Protein AF-0000000080749604 (afdb_homodimer)

Radius of gyration: 28.62 Å; Cα contacts (8 Å, |Δi|>4): 2008; chains: 2; bounding box: 70×82×110 Å

Structure (mmCIF, N/CA/C/O backbone):
data_AF-0000000080749604-model_v1
#
loop_
_entity.id
_entity.type
_entity.pdbx_description
1 polymer 'Candida glabrata strain CBS138 chromosome F complete sequence'
#
loop_
_atom_site.group_PDB
_atom_site.id
_atom_site.type_symbol
_atom_site.label_atom_id
_atom_site.label_alt_id
_atom_site.label_comp_id
_atom_site.label_asym_id
_atom_site.label_entity_id
_atom_site.label_seq_id
_atom_site.pdbx_PDB_ins_code
_atom_site.Cartn_x
_atom_site.Cartn_y
_atom_site.Cartn_z
_atom_site.occupancy
_atom_site.B_iso_or_equiv
_atom_site.auth_seq_id
_atom_site.auth_comp_id
_atom_site.auth_asym_id
_atom_site.auth_atom_id
_atom_site.pdbx_PDB_model_num
ATOM 1 N N . MET A 1 1 ? -5.871 -7.258 77.5 1 25.27 1 MET A N 1
ATOM 2 C CA . MET A 1 1 ? -5.652 -6.141 76.562 1 25.27 1 MET A CA 1
ATOM 3 C C . MET A 1 1 ? -5.012 -6.613 75.312 1 25.27 1 MET A C 1
ATOM 5 O O . MET A 1 1 ? -4.387 -5.828 74.562 1 25.27 1 MET A O 1
ATOM 9 N N . LEU A 1 2 ? -5.027 -7.945 75 1 25.22 2 LEU A N 1
ATOM 10 C CA . LEU A 1 2 ? -4.438 -8.797 74 1 25.22 2 LEU A CA 1
ATOM 11 C C . LEU A 1 2 ? -4.922 -8.391 72.562 1 25.22 2 LEU A C 1
ATOM 13 O O . LEU A 1 2 ? -6.125 -8.367 72.312 1 25.22 2 LEU A O 1
ATOM 17 N N . ARG A 1 3 ? -3.949 -7.668 71.812 1 22.95 3 ARG A N 1
ATOM 18 C CA . ARG A 1 3 ? -3.955 -6.93 70.562 1 22.95 3 ARG A CA 1
ATOM 19 C C . ARG A 1 3 ? -4.344 -7.832 69.375 1 22.95 3 ARG A C 1
ATOM 21 O O . ARG A 1 3 ? -3.764 -8.906 69.188 1 22.95 3 ARG A O 1
ATOM 28 N N . ALA A 1 4 ? -5.578 -7.719 68.75 1 25.47 4 ALA A N 1
ATOM 29 C CA . ALA A 1 4 ? -6.383 -8.242 67.688 1 25.47 4 ALA A CA 1
ATOM 30 C C . ALA A 1 4 ? -5.652 -8.086 66.312 1 25.47 4 ALA A C 1
ATOM 32 O O . ALA A 1 4 ? -5.766 -7.055 65.688 1 25.47 4 ALA A O 1
ATOM 33 N N . VAL A 1 5 ? -4.273 -8.211 66.312 1 25.61 5 VAL A N 1
ATOM 34 C CA . VAL A 1 5 ? -3.656 -7.805 65.062 1 25.61 5 VAL A CA 1
ATOM 35 C C . VAL A 1 5 ? -4.199 -8.664 63.906 1 25.61 5 VAL A C 1
ATOM 37 O O . VAL A 1 5 ? -3.992 -9.875 63.875 1 25.61 5 VAL A O 1
ATOM 40 N N . ALA A 1 6 ? -5.434 -8.391 63.344 1 28.7 6 ALA A N 1
ATOM 41 C CA . ALA A 1 6 ? -6.07 -8.945 62.156 1 28.7 6 ALA A CA 1
ATOM 42 C C . ALA A 1 6 ? -5.121 -8.914 60.969 1 28.7 6 ALA A C 1
ATOM 44 O O . ALA A 1 6 ? -4.559 -7.863 60.656 1 28.7 6 ALA A O 1
ATOM 45 N N . SER A 1 7 ? -4.391 -10.047 60.625 1 25.56 7 SER A N 1
ATOM 46 C CA . SER A 1 7 ? -3.48 -10.312 59.531 1 25.56 7 SER A CA 1
ATOM 47 C C . SER A 1 7 ? -4.129 -9.977 58.188 1 25.56 7 SER A C 1
ATOM 49 O O . SER A 1 7 ? -5.195 -10.508 57.844 1 25.56 7 SER A O 1
ATOM 51 N N . LYS A 1 8 ? -4.062 -8.703 57.781 1 29.75 8 LYS A N 1
ATOM 52 C CA . LYS A 1 8 ? -4.473 -8.172 56.5 1 29.75 8 LYS A CA 1
ATOM 53 C C . LYS A 1 8 ? -3.863 -8.984 55.344 1 29.75 8 LYS A C 1
ATOM 55 O O . LYS A 1 8 ? -2.664 -8.883 55.094 1 29.75 8 LYS A O 1
ATOM 60 N N . GLN A 1 9 ? -4.328 -10.211 55.062 1 25.75 9 GLN A N 1
ATOM 61 C CA . GLN A 1 9 ? -3.855 -10.961 53.906 1 25.75 9 GLN A CA 1
ATOM 62 C C . GLN A 1 9 ? -4.016 -10.156 52.625 1 25.75 9 GLN A C 1
ATOM 64 O O . GLN A 1 9 ? -5.121 -9.727 52.281 1 25.75 9 GLN A O 1
ATOM 69 N N . LEU A 1 10 ? -2.955 -9.477 52.188 1 25.48 10 LEU A N 1
ATOM 70 C CA . LEU A 1 10 ? -2.803 -8.695 50.969 1 25.48 10 LEU A CA 1
ATOM 71 C C . LEU A 1 10 ? -3.186 -9.523 49.75 1 25.48 10 LEU A C 1
ATOM 73 O O . LEU A 1 10 ? -2.592 -10.57 49.5 1 25.48 10 LEU A O 1
ATOM 77 N N . ARG A 1 11 ? -4.48 -9.523 49.344 1 25.94 11 ARG A N 1
ATOM 78 C CA . ARG A 1 11 ? -4.984 -10.094 48.094 1 25.94 11 ARG A CA 1
ATOM 79 C C . ARG A 1 11 ? -4.137 -9.648 46.938 1 25.94 11 ARG A C 1
ATOM 81 O O . ARG A 1 11 ? -4 -8.453 46.656 1 25.94 11 ARG A O 1
ATOM 88 N N . ARG A 1 12 ? -3.092 -10.383 46.562 1 26.11 12 ARG A N 1
ATOM 89 C CA . ARG A 1 12 ? -2.266 -10.203 45.375 1 26.11 12 ARG A CA 1
ATOM 90 C C . ARG A 1 12 ? -3.125 -10.141 44.094 1 26.11 12 ARG A C 1
ATOM 92 O O . ARG A 1 12 ? -3.801 -11.109 43.75 1 26.11 12 ARG A O 1
ATOM 99 N N . GLY A 1 13 ? -3.742 -8.977 43.875 1 26.19 13 GLY A N 1
ATOM 100 C CA . GLY A 1 13 ? -4.516 -8.789 42.656 1 26.19 13 GLY A CA 1
ATOM 101 C C . GLY A 1 13 ? -3.783 -9.242 41.406 1 26.19 13 GLY A C 1
ATOM 102 O O . GLY A 1 13 ? -2.574 -9.039 41.281 1 26.19 13 GLY A O 1
ATOM 103 N N . LEU A 1 14 ? -4.191 -10.32 40.75 1 26.92 14 LEU A N 1
ATOM 104 C CA . LEU A 1 14 ? -3.744 -10.914 39.469 1 26.92 14 LEU A CA 1
ATOM 105 C C . LEU A 1 14 ? -3.625 -9.859 38.375 1 26.92 14 LEU A C 1
ATOM 107 O O . LEU A 1 14 ? -4.625 -9.266 37.969 1 26.92 14 LEU A O 1
ATOM 111 N N . ALA A 1 15 ? -2.529 -9.117 38.406 1 27.5 15 ALA A N 1
ATOM 112 C CA . ALA A 1 15 ? -2.191 -8.188 37.312 1 27.5 15 ALA A CA 1
ATOM 113 C C . ALA A 1 15 ? -2.328 -8.852 35.969 1 27.5 15 ALA A C 1
ATOM 115 O O . ALA A 1 15 ? -1.596 -9.789 35.656 1 27.5 15 ALA A O 1
ATOM 116 N N . THR A 1 16 ? -3.477 -8.984 35.438 1 30.56 16 THR A N 1
ATOM 117 C CA . THR A 1 16 ? -3.643 -9.414 34.062 1 30.56 16 THR A CA 1
ATOM 118 C C . THR A 1 16 ? -2.68 -8.664 33.125 1 30.56 16 THR A C 1
ATOM 120 O O . THR A 1 16 ? -2.736 -7.441 33.031 1 30.56 16 THR A O 1
ATOM 123 N N . GLN A 1 17 ? -1.468 -9.094 32.969 1 31.34 17 GLN A N 1
ATOM 124 C CA . GLN A 1 17 ? -0.438 -8.594 32.062 1 31.34 17 GLN A CA 1
ATOM 125 C C . GLN A 1 17 ? -1.016 -8.297 30.688 1 31.34 17 GLN A C 1
ATOM 127 O O . GLN A 1 17 ? -1.441 -9.203 29.984 1 31.34 17 GLN A O 1
ATOM 132 N N . VAL A 1 18 ? -1.747 -7.25 30.516 1 34.44 18 VAL A N 1
ATOM 133 C CA . VAL A 1 18 ? -2.111 -6.773 29.188 1 34.44 18 VAL A CA 1
ATOM 134 C C . VAL A 1 18 ? -0.89 -6.809 28.281 1 34.44 18 VAL A C 1
ATOM 136 O O . VAL A 1 18 ? 0.138 -6.199 28.578 1 34.44 18 VAL A O 1
ATOM 139 N N . SER A 1 19 ? -0.521 -7.863 27.578 1 41.28 19 SER A N 1
ATOM 140 C CA . SER A 1 19 ? 0.483 -8.172 26.562 1 41.28 19 SER A CA 1
ATOM 141 C C . SER A 1 19 ? 0.68 -7 25.609 1 41.28 19 SER A C 1
ATOM 143 O O . SER A 1 19 ? 0.176 -7.02 24.484 1 41.28 19 SER A O 1
ATOM 145 N N . GLY A 1 20 ? 0.396 -5.723 25.875 1 43.88 20 GLY A N 1
ATOM 146 C CA . GLY A 1 20 ? 0.436 -4.531 25.047 1 43.88 20 GLY A CA 1
ATOM 147 C C . GLY A 1 20 ? 1.79 -4.297 24.406 1 43.88 20 GLY A C 1
ATOM 148 O O . GLY A 1 20 ? 2.789 -4.887 24.812 1 43.88 20 GLY A O 1
ATOM 149 N N . SER A 1 21 ? 1.901 -3.932 23.094 1 53.62 21 SER A N 1
ATOM 150 C CA . SER A 1 21 ? 3.064 -3.289 22.5 1 53.62 21 SER A CA 1
ATOM 151 C C . SER A 1 21 ? 3.822 -2.449 23.516 1 53.62 21 SER A C 1
ATOM 153 O O . SER A 1 21 ? 3.217 -1.708 24.297 1 53.62 21 SER A O 1
ATOM 155 N N . LEU A 1 22 ? 5.004 -2.934 23.938 1 60.09 22 LEU A N 1
ATOM 156 C CA . LEU A 1 22 ? 5.824 -2.191 24.891 1 60.09 22 LEU A CA 1
ATOM 157 C C . LEU A 1 22 ? 5.871 -0.711 24.531 1 60.09 22 LEU A C 1
ATOM 159 O O . LEU A 1 22 ? 5.82 -0.356 23.359 1 60.09 22 LEU A O 1
ATOM 163 N N . ALA A 1 23 ? 5.609 0.1 25.375 1 75.06 23 ALA A N 1
ATOM 164 C CA . ALA A 1 23 ? 5.711 1.555 25.297 1 75.06 23 ALA A CA 1
ATOM 165 C C . ALA A 1 23 ? 7.051 1.976 24.688 1 75.06 23 ALA A C 1
ATOM 167 O O . ALA A 1 23 ? 8.07 1.326 24.922 1 75.06 23 ALA A O 1
ATOM 168 N N . PRO A 1 24 ? 6.969 2.928 23.766 1 89.5 24 PRO A N 1
ATOM 169 C CA . PRO A 1 24 ? 8.227 3.453 23.234 1 89.5 24 PRO A CA 1
ATOM 170 C C . PRO A 1 24 ? 9.188 3.898 24.328 1 89.5 24 PRO A C 1
ATOM 172 O O . PRO A 1 24 ? 8.758 4.355 25.391 1 89.5 24 PRO A O 1
ATOM 175 N N . GLU A 1 25 ? 10.438 3.646 24.172 1 93.94 25 GLU A N 1
ATOM 176 C CA . GLU A 1 25 ? 11.508 4.098 25.047 1 93.94 25 GLU A CA 1
ATOM 177 C C . GLU A 1 25 ? 12.312 5.23 24.422 1 93.94 25 GLU A C 1
ATOM 179 O O . GLU A 1 25 ? 12.742 5.125 23.266 1 93.94 25 GLU A O 1
ATOM 184 N N . ILE A 1 26 ? 12.438 6.285 25.172 1 95.69 26 ILE A N 1
ATOM 185 C CA . ILE A 1 26 ? 13.18 7.434 24.672 1 95.69 26 ILE A CA 1
ATOM 186 C C . ILE A 1 26 ? 14.305 7.789 25.641 1 95.69 26 ILE A C 1
ATOM 188 O O . ILE A 1 26 ? 14.078 7.879 26.859 1 95.69 26 ILE A O 1
ATOM 192 N N . SER A 1 27 ? 15.492 7.922 25.109 1 95 27 SER A N 1
ATOM 193 C CA . SER A 1 27 ? 16.656 8.305 25.922 1 95 27 SER A CA 1
ATOM 194 C C . SER A 1 27 ? 17.453 9.406 25.234 1 95 27 SER A C 1
ATOM 196 O O . SER A 1 27 ? 17.594 9.422 24.016 1 95 27 SER A O 1
ATOM 198 N N . GLN A 1 28 ? 17.859 10.289 26.016 1 92.5 28 GLN A N 1
ATOM 199 C CA . GLN A 1 28 ? 18.875 11.234 25.547 1 92.5 28 GLN A CA 1
ATOM 200 C C . GLN A 1 28 ? 20.266 10.82 26.016 1 92.5 28 GLN A C 1
ATOM 202 O O . GLN A 1 28 ? 20.516 10.695 27.219 1 92.5 28 GLN A O 1
ATOM 207 N N . LEU A 1 29 ? 21.141 10.617 25.141 1 90.31 29 LEU A N 1
ATOM 208 C CA . LEU A 1 29 ? 22.469 10.109 25.453 1 90.31 29 LEU A CA 1
ATOM 209 C C . LEU A 1 29 ? 23.391 11.242 25.875 1 90.31 29 LEU A C 1
ATOM 211 O O . LEU A 1 29 ? 23.016 12.422 25.812 1 90.31 29 LEU A O 1
ATOM 215 N N . SER A 1 30 ? 24.578 10.844 26.297 1 83.81 30 SER A N 1
ATOM 216 C CA . SER A 1 30 ? 25.531 11.812 26.828 1 83.81 30 SER A CA 1
ATOM 217 C C . SER A 1 30 ? 26 12.766 25.734 1 83.81 30 SER A C 1
ATOM 219 O O . SER A 1 30 ? 26.328 13.922 26.016 1 83.81 30 SER A O 1
ATOM 221 N N . ASN A 1 31 ? 25.984 12.367 24.547 1 77.44 31 ASN A N 1
ATOM 222 C CA . ASN A 1 31 ? 26.422 13.195 23.422 1 77.44 31 ASN A CA 1
ATOM 223 C C . ASN A 1 31 ? 25.281 14.07 22.906 1 77.44 31 ASN A C 1
ATOM 225 O O . ASN A 1 31 ? 25.438 14.766 21.891 1 77.44 31 ASN A O 1
ATOM 229 N N . GLY A 1 32 ? 24.125 13.953 23.578 1 82.06 32 GLY A N 1
ATOM 230 C CA . GLY A 1 32 ? 23 14.812 23.234 1 82.06 32 GLY A CA 1
ATOM 231 C C . GLY A 1 32 ? 22.062 14.18 22.234 1 82.06 32 GLY A C 1
ATOM 232 O O . GLY A 1 32 ? 20.969 14.703 21.984 1 82.06 32 GLY A O 1
ATOM 233 N N . VAL A 1 33 ? 22.438 13.094 21.719 1 88.81 33 VAL A N 1
ATOM 234 C CA . VAL A 1 33 ? 21.609 12.438 20.719 1 88.81 33 VAL A CA 1
ATOM 235 C C . VAL A 1 33 ? 20.422 11.766 21.391 1 88.81 33 VAL A C 1
ATOM 237 O O . VAL A 1 33 ? 20.562 11.141 22.438 1 88.81 33 VAL A O 1
ATOM 240 N N . VAL A 1 34 ? 19.281 11.984 20.797 1 94.12 34 VAL A N 1
ATOM 241 C CA . VAL A 1 34 ? 18.062 11.344 21.297 1 94.12 34 VAL A CA 1
ATOM 242 C C . VAL A 1 34 ? 17.844 10.008 20.578 1 94.12 34 VAL A C 1
ATOM 244 O O . VAL A 1 34 ? 17.953 9.93 19.359 1 94.12 34 VAL A O 1
ATOM 247 N N . VAL A 1 35 ? 17.594 8.961 21.375 1 96.31 35 VAL A N 1
ATOM 248 C CA . VAL A 1 35 ? 17.312 7.633 20.844 1 96.31 35 VAL A CA 1
ATOM 249 C C . VAL A 1 35 ? 15.898 7.211 21.25 1 96.31 35 VAL A C 1
ATOM 251 O O . VAL A 1 35 ? 15.531 7.309 22.422 1 96.31 35 VAL A O 1
ATOM 254 N N . ALA A 1 36 ? 15.102 6.855 20.281 1 97.19 36 ALA A N 1
ATOM 255 C CA . ALA A 1 36 ? 13.75 6.367 20.531 1 97.19 36 ALA A CA 1
ATOM 256 C C . ALA A 1 36 ? 13.547 4.969 19.938 1 97.19 36 ALA A C 1
ATOM 258 O O . ALA A 1 36 ? 13.898 4.719 18.781 1 97.19 36 ALA A O 1
ATOM 259 N N . THR A 1 37 ? 12.977 4.047 20.75 1 96.19 37 THR A N 1
ATOM 260 C CA . THR A 1 37 ? 12.781 2.674 20.297 1 96.19 37 THR A CA 1
ATOM 261 C C . THR A 1 37 ? 11.375 2.188 20.641 1 96.19 37 THR A C 1
ATOM 263 O O . THR A 1 37 ? 10.836 2.512 21.688 1 96.19 37 THR A O 1
ATOM 266 N N . GLU A 1 38 ? 10.789 1.572 19.719 1 93.62 38 GLU A N 1
ATOM 267 C CA . GLU A 1 38 ? 9.562 0.801 19.953 1 93.62 38 GLU A CA 1
ATOM 268 C C . GLU A 1 38 ? 9.805 -0.687 19.703 1 93.62 38 GLU A C 1
ATOM 270 O O . GLU A 1 38 ? 9.531 -1.192 18.609 1 93.62 38 GLU A O 1
ATOM 275 N N . PRO A 1 39 ? 10.18 -1.33 20.781 1 91.25 39 PRO A N 1
ATOM 276 C CA . PRO A 1 39 ? 10.555 -2.738 20.641 1 91.25 39 PRO A CA 1
ATOM 277 C C . PRO A 1 39 ? 9.344 -3.656 20.469 1 91.25 39 PRO A C 1
ATOM 279 O O . PRO A 1 39 ? 8.281 -3.391 21.031 1 91.25 39 PRO A O 1
ATOM 282 N N . ASN A 1 40 ? 9.477 -4.652 19.641 1 88.94 40 ASN A N 1
ATOM 283 C CA . ASN A 1 40 ? 8.547 -5.762 19.438 1 88.94 40 ASN A CA 1
ATOM 284 C C . ASN A 1 40 ? 9.289 -7.078 19.219 1 88.94 40 ASN A C 1
ATOM 286 O O . ASN A 1 40 ? 9.688 -7.383 18.094 1 88.94 40 ASN A O 1
ATOM 290 N N . THR A 1 41 ? 9.352 -7.852 20.219 1 85.44 41 THR A N 1
ATOM 291 C CA . THR A 1 41 ? 10.18 -9.055 20.188 1 85.44 41 THR A CA 1
ATOM 292 C C . THR A 1 41 ? 9.57 -10.102 19.266 1 85.44 41 THR A C 1
ATOM 294 O O . THR A 1 41 ? 10.25 -11.039 18.844 1 85.44 41 THR A O 1
ATOM 297 N N . SER A 1 42 ? 8.336 -9.93 18.938 1 82.81 42 SER A N 1
ATOM 298 C CA . SER A 1 42 ? 7.66 -10.898 18.078 1 82.81 42 SER A CA 1
ATOM 299 C C . SER A 1 42 ? 7.801 -10.531 16.609 1 82.81 42 SER A C 1
ATOM 301 O O . SER A 1 42 ? 7.391 -11.297 15.727 1 82.81 42 SER A O 1
ATOM 303 N N . SER A 1 43 ? 8.398 -9.422 16.359 1 89.38 43 SER A N 1
ATOM 304 C CA . SER A 1 43 ? 8.531 -8.977 14.969 1 89.38 43 SER A CA 1
ATOM 305 C C . SER A 1 43 ? 9.594 -9.781 14.234 1 89.38 43 SER A C 1
ATOM 307 O O . SER A 1 43 ? 10.656 -10.078 14.797 1 89.38 43 SER A O 1
ATOM 309 N N . SER A 1 44 ? 9.297 -10.047 12.984 1 89.56 44 SER A N 1
ATOM 310 C CA . SER A 1 44 ? 10.234 -10.805 12.156 1 89.56 44 SER A CA 1
ATOM 311 C C . SER A 1 44 ? 11.297 -9.898 11.547 1 89.56 44 SER A C 1
ATOM 313 O O . SER A 1 44 ? 12.242 -10.375 10.914 1 89.56 44 SER A O 1
ATOM 315 N N . THR A 1 45 ? 11.141 -8.617 11.711 1 93.56 45 THR A N 1
ATOM 316 C CA . THR A 1 45 ? 12.109 -7.68 11.172 1 93.56 45 THR A CA 1
ATOM 317 C C . THR A 1 45 ? 12.469 -6.617 12.211 1 93.56 45 THR A C 1
ATOM 319 O O . THR A 1 45 ? 11.859 -6.559 13.281 1 93.56 45 THR A O 1
ATOM 322 N N . ALA A 1 46 ? 13.477 -5.922 11.883 1 95.31 46 ALA A N 1
ATOM 323 C CA . ALA A 1 46 ? 13.875 -4.738 12.641 1 95.31 46 ALA A CA 1
ATOM 324 C C . ALA A 1 46 ? 14.234 -3.586 11.711 1 95.31 46 ALA A C 1
ATOM 326 O O . ALA A 1 46 ? 14.672 -3.807 10.578 1 95.31 46 ALA A O 1
ATOM 327 N N . SER A 1 47 ? 13.969 -2.398 12.203 1 96.12 47 SER A N 1
ATOM 328 C CA . SER A 1 47 ? 14.336 -1.205 11.453 1 96.12 47 SER A CA 1
ATOM 329 C C . SER A 1 47 ? 15.07 -0.202 12.328 1 96.12 47 SER A C 1
ATOM 331 O O . SER A 1 47 ? 14.695 0.02 13.484 1 96.12 47 SER A O 1
ATOM 333 N N . VAL A 1 48 ? 16.141 0.296 11.836 1 96.81 48 VAL A N 1
ATOM 334 C CA . VAL A 1 48 ? 16.891 1.354 12.508 1 96.81 48 VAL A CA 1
ATOM 335 C C . VAL A 1 48 ? 17.125 2.52 11.547 1 96.81 48 VAL A C 1
ATOM 337 O O . VAL A 1 48 ? 17.266 2.314 10.336 1 96.81 48 VAL A O 1
ATOM 340 N N . GLY A 1 49 ? 17.094 3.719 12.117 1 96.88 49 GLY A N 1
ATOM 341 C CA . GLY A 1 49 ? 17.297 4.852 11.227 1 96.88 49 GLY A CA 1
ATOM 342 C C . GLY A 1 49 ? 17.422 6.172 11.969 1 96.88 49 GLY A C 1
ATOM 343 O O . GLY A 1 49 ? 17.594 6.195 13.188 1 96.88 49 GLY A O 1
ATOM 344 N N . VAL A 1 50 ? 17.469 7.195 11.203 1 96.56 50 VAL A N 1
ATOM 345 C CA . VAL A 1 50 ? 17.516 8.562 11.711 1 96.56 50 VAL A CA 1
ATOM 346 C C . VAL A 1 50 ? 16.391 9.383 11.078 1 96.56 50 VAL A C 1
ATOM 348 O O . VAL A 1 50 ? 16.109 9.242 9.883 1 96.56 50 VAL A O 1
ATOM 351 N N . VAL A 1 51 ? 15.727 10.117 11.93 1 97.12 51 VAL A N 1
ATOM 352 C CA . VAL A 1 51 ? 14.695 11.039 11.477 1 97.12 51 VAL A CA 1
ATOM 353 C C . VAL A 1 51 ? 15.117 12.477 11.766 1 97.12 51 VAL A C 1
ATOM 355 O O . VAL A 1 51 ? 15.492 12.805 12.891 1 97.12 51 VAL A O 1
ATOM 358 N N . PHE A 1 52 ? 15.125 13.281 10.742 1 95.88 52 PHE A N 1
ATOM 359 C CA . PHE A 1 52 ? 15.445 14.695 10.891 1 95.88 52 PHE A CA 1
ATOM 360 C C . PHE A 1 52 ? 14.18 15.539 10.875 1 95.88 52 PHE A C 1
ATOM 362 O O . PHE A 1 52 ? 13.266 15.281 10.102 1 95.88 52 PHE A O 1
ATOM 369 N N . GLY A 1 53 ? 14.141 16.547 11.727 1 94 53 GLY A N 1
ATOM 370 C CA . GLY A 1 53 ? 13.016 17.469 11.766 1 94 53 GLY A CA 1
ATOM 371 C C . GLY A 1 53 ? 13.031 18.484 10.633 1 94 53 GLY A C 1
ATOM 372 O O . GLY A 1 53 ? 12.898 19.688 10.867 1 94 53 GLY A O 1
ATOM 373 N N . SER A 1 54 ? 13.281 17.984 9.469 1 94.31 54 SER A N 1
ATOM 374 C CA . SER A 1 54 ? 13.305 18.828 8.281 1 94.31 54 SER A CA 1
ATOM 375 C C . SER A 1 54 ? 12.672 18.125 7.09 1 94.31 54 SER A C 1
ATOM 377 O O . SER A 1 54 ? 12.875 16.922 6.891 1 94.31 54 SER A O 1
ATOM 379 N N . GLY A 1 55 ? 11.805 18.703 6.379 1 95.06 55 GLY A N 1
ATOM 380 C CA . GLY A 1 55 ? 11.188 18.312 5.121 1 95.06 55 GLY A CA 1
ATOM 381 C C . GLY A 1 55 ? 10.992 19.484 4.168 1 95.06 55 GLY A C 1
ATOM 382 O O . GLY A 1 55 ? 11.812 20.391 4.117 1 95.06 55 GLY A O 1
ATOM 383 N N . SER A 1 56 ? 9.984 19.453 3.41 1 95.5 56 SER A N 1
ATOM 384 C CA . SER A 1 56 ? 9.781 20.516 2.438 1 95.5 56 SER A CA 1
ATOM 385 C C . SER A 1 56 ? 9.469 21.844 3.127 1 95.5 56 SER A C 1
ATOM 387 O O . SER A 1 56 ? 9.711 22.906 2.564 1 95.5 56 SER A O 1
ATOM 389 N N . SER A 1 57 ? 8.992 21.766 4.383 1 94 57 SER A N 1
ATOM 390 C CA . SER A 1 57 ? 8.68 22.984 5.125 1 94 57 SER A CA 1
ATOM 391 C C . SER A 1 57 ? 9.945 23.656 5.652 1 94 57 SER A C 1
ATOM 393 O O . SER A 1 57 ? 9.883 24.75 6.211 1 94 57 SER A O 1
ATOM 395 N N . SER A 1 58 ? 11.086 23.031 5.52 1 94.25 58 SER A N 1
ATOM 396 C CA . SER A 1 58 ? 12.359 23.625 5.891 1 94.25 58 SER A CA 1
ATOM 397 C C . SER A 1 58 ? 13.109 24.125 4.664 1 94.25 58 SER A C 1
ATOM 399 O O . SER A 1 58 ? 14.258 24.562 4.77 1 94.25 58 SER A O 1
ATOM 401 N N . GLU A 1 59 ? 12.445 24.047 3.576 1 95.69 59 GLU A N 1
ATOM 402 C CA . GLU A 1 59 ? 13.031 24.5 2.314 1 95.69 59 GLU A CA 1
ATOM 403 C C . GLU A 1 59 ? 12.57 25.906 1.965 1 95.69 59 GLU A C 1
ATOM 405 O O . GLU A 1 59 ? 11.93 26.578 2.779 1 95.69 59 GLU A O 1
ATOM 410 N N . ASN A 1 60 ? 13.039 26.453 0.866 1 94.25 60 ASN A N 1
ATOM 411 C CA . ASN A 1 60 ? 12.594 27.719 0.282 1 94.25 60 ASN A CA 1
ATOM 412 C C . ASN A 1 60 ? 12.328 27.578 -1.214 1 94.25 60 ASN A C 1
ATOM 414 O O . ASN A 1 60 ? 12.57 26.516 -1.797 1 94.25 60 ASN A O 1
ATOM 418 N N . PRO A 1 61 ? 11.734 28.578 -1.783 1 93.88 61 PRO A N 1
ATOM 419 C CA . PRO A 1 61 ? 11.367 28.453 -3.195 1 93.88 61 PRO A CA 1
ATOM 420 C C . PRO A 1 61 ? 12.555 28.094 -4.086 1 93.88 61 PRO A C 1
ATOM 422 O O . PRO A 1 61 ? 12.391 27.391 -5.086 1 93.88 61 PRO A O 1
ATOM 425 N N . TYR A 1 62 ? 13.742 28.453 -3.701 1 95.69 62 TYR A N 1
ATOM 426 C CA . TYR A 1 62 ? 14.93 28.172 -4.5 1 95.69 62 TYR A CA 1
ATOM 427 C C . TYR A 1 62 ? 15.336 26.719 -4.398 1 95.69 62 TYR A C 1
ATOM 429 O O . TYR A 1 62 ? 15.594 26.062 -5.41 1 95.69 62 TYR A O 1
ATOM 437 N N . ASN A 1 63 ? 15.367 26.188 -3.211 1 96.81 63 ASN A N 1
ATOM 438 C CA . ASN A 1 63 ? 15.891 24.844 -3.041 1 96.81 63 ASN A CA 1
ATOM 439 C C . ASN A 1 63 ? 14.773 23.828 -2.836 1 96.81 63 ASN A C 1
ATOM 441 O O . ASN A 1 63 ? 15.008 22.75 -2.291 1 96.81 63 ASN A O 1
ATOM 445 N N . ASN A 1 64 ? 13.562 24.234 -3.246 1 97.62 64 ASN A N 1
ATOM 446 C CA . ASN A 1 64 ? 12.43 23.328 -3.092 1 97.62 64 ASN A CA 1
ATOM 447 C C . ASN A 1 64 ? 12.68 22 -3.799 1 97.62 64 ASN A C 1
ATOM 449 O O . ASN A 1 64 ? 13.047 21.969 -4.973 1 97.62 64 ASN A O 1
ATOM 453 N N . GLY A 1 65 ? 12.516 20.891 -3.08 1 97.56 65 GLY A N 1
ATOM 454 C CA . GLY A 1 65 ? 12.742 19.562 -3.6 1 97.56 65 GLY A CA 1
ATOM 455 C C . GLY A 1 65 ? 14.039 18.938 -3.119 1 97.56 65 GLY A C 1
ATOM 456 O O . GLY A 1 65 ? 14.32 17.781 -3.398 1 97.56 65 GLY A O 1
ATOM 457 N N . ILE A 1 66 ? 14.781 19.656 -2.352 1 97.69 66 ILE A N 1
ATOM 458 C CA . ILE A 1 66 ? 16.109 19.219 -1.956 1 97.69 66 ILE A CA 1
ATOM 459 C C . ILE A 1 66 ? 16 18.031 -1.017 1 97.69 66 ILE A C 1
ATOM 461 O O . ILE A 1 66 ? 16.844 17.109 -1.064 1 97.69 66 ILE A O 1
ATOM 465 N N . SER A 1 67 ? 15.062 18 -0.114 1 97.12 67 SER A N 1
ATOM 466 C CA . SER A 1 67 ? 14.859 16.859 0.765 1 97.12 67 SER A CA 1
ATOM 467 C C . SER A 1 67 ? 14.523 15.594 -0.033 1 97.12 67 SER A C 1
ATOM 469 O O . SER A 1 67 ? 15 14.508 0.293 1 97.12 67 SER A O 1
ATOM 471 N N . ASN A 1 68 ? 13.656 15.773 -1.007 1 96.38 68 ASN A N 1
ATOM 472 C CA . ASN A 1 68 ? 13.328 14.656 -1.89 1 96.38 68 ASN A CA 1
ATOM 473 C C . ASN A 1 68 ? 14.562 14.148 -2.629 1 96.38 68 ASN A C 1
ATOM 475 O O . ASN A 1 68 ? 14.758 12.938 -2.768 1 96.38 68 ASN A O 1
ATOM 479 N N . LEU A 1 69 ? 15.344 15.055 -3.096 1 95.56 69 LEU A N 1
ATOM 480 C CA . LEU A 1 69 ? 16.562 14.688 -3.803 1 95.56 69 LEU A CA 1
ATOM 481 C C . LEU A 1 69 ? 17.531 13.938 -2.883 1 95.56 69 LEU A C 1
ATOM 483 O O . LEU A 1 69 ? 18.141 12.953 -3.297 1 95.56 69 LEU A O 1
ATOM 487 N N . LEU A 1 70 ? 17.656 14.375 -1.672 1 95.56 70 LEU A N 1
ATOM 488 C CA . LEU A 1 70 ? 18.484 13.695 -0.686 1 95.56 70 LEU A CA 1
ATOM 489 C C . LEU A 1 70 ? 17.953 12.289 -0.406 1 95.56 70 LEU A C 1
ATOM 491 O O . LEU A 1 70 ? 18.734 11.336 -0.333 1 95.56 70 LEU A O 1
ATOM 495 N N . SER A 1 71 ? 16.688 12.188 -0.231 1 94.56 71 SER A N 1
ATOM 496 C CA . SER A 1 71 ? 16.047 10.898 -0.008 1 94.56 71 SER A CA 1
ATOM 497 C C . SER A 1 71 ? 16.359 9.922 -1.144 1 94.56 71 SER A C 1
ATOM 499 O O . SER A 1 71 ? 16.719 8.773 -0.9 1 94.56 71 SER A O 1
ATOM 501 N N . LYS A 1 72 ? 16.266 10.438 -2.342 1 91.94 72 LYS A N 1
ATOM 502 C CA . LYS A 1 72 ? 16.516 9.594 -3.508 1 91.94 72 LYS A CA 1
ATOM 503 C C . LYS A 1 72 ? 18 9.258 -3.635 1 91.94 72 LYS A C 1
ATOM 505 O O . LYS A 1 72 ? 18.359 8.195 -4.145 1 91.94 72 LYS A O 1
ATOM 510 N N . THR A 1 73 ? 18.844 10.125 -3.211 1 91.5 73 THR A N 1
ATOM 511 C CA . THR A 1 73 ? 20.266 9.852 -3.189 1 91.5 73 THR A CA 1
ATOM 512 C C . THR A 1 73 ? 20.594 8.719 -2.213 1 91.5 73 THR A C 1
ATOM 514 O O . THR A 1 73 ? 21.391 7.832 -2.521 1 91.5 73 THR A O 1
ATOM 517 N N . TYR A 1 74 ? 19.969 8.734 -1.079 1 93 74 TYR A N 1
ATOM 518 C CA . TYR A 1 74 ? 20.141 7.676 -0.091 1 93 74 TYR A CA 1
ATOM 519 C C . TYR A 1 74 ? 19.719 6.324 -0.656 1 93 74 TYR A C 1
ATOM 521 O O . TYR A 1 74 ? 20.328 5.297 -0.357 1 93 74 TYR A O 1
ATOM 529 N N . LYS A 1 75 ? 18.719 6.398 -1.448 1 89.06 75 LYS A N 1
ATOM 530 C CA . LYS A 1 75 ? 18.188 5.18 -2.059 1 89.06 75 LYS A CA 1
ATOM 531 C C . LYS A 1 75 ? 18.781 4.961 -3.447 1 89.06 75 LYS A C 1
ATOM 533 O O . LYS A 1 75 ? 18.156 4.34 -4.309 1 89.06 75 LYS A O 1
ATOM 538 N N . SER A 1 76 ? 19.922 5.535 -3.666 1 84.69 76 SER A N 1
ATOM 539 C CA . SER A 1 76 ? 20.562 5.367 -4.961 1 84.69 76 SER A CA 1
ATOM 540 C C . SER A 1 76 ? 20.859 3.898 -5.25 1 84.69 76 SER A C 1
ATOM 542 O O . SER A 1 76 ? 20.875 3.072 -4.332 1 84.69 76 SER A O 1
ATOM 544 N N . THR A 1 77 ? 21.047 3.666 -6.469 1 77.38 77 THR A N 1
ATOM 545 C CA . THR A 1 77 ? 21.359 2.307 -6.898 1 77.38 77 THR A CA 1
ATOM 546 C C . THR A 1 77 ? 22.578 1.77 -6.164 1 77.38 77 THR A C 1
ATOM 548 O O . THR A 1 77 ? 22.609 0.609 -5.75 1 77.38 77 THR A O 1
ATOM 551 N N . GLU A 1 78 ? 23.562 2.576 -5.965 1 78.56 78 GLU A N 1
ATOM 552 C CA . GLU A 1 78 ? 24.797 2.174 -5.289 1 78.56 78 GLU A CA 1
ATOM 553 C C . GLU A 1 78 ? 24.531 1.811 -3.832 1 78.56 78 GLU A C 1
ATOM 555 O O . GLU A 1 78 ? 24.984 0.771 -3.352 1 78.56 78 GLU A O 1
ATOM 560 N N . ASN A 1 79 ? 23.812 2.627 -3.141 1 85 79 ASN A N 1
ATOM 561 C CA . ASN A 1 79 ? 23.516 2.377 -1.733 1 85 79 ASN A CA 1
ATOM 562 C C . ASN A 1 79 ? 22.641 1.144 -1.555 1 85 79 ASN A C 1
ATOM 564 O O . ASN A 1 79 ? 22.844 0.359 -0.627 1 85 79 ASN A O 1
ATOM 568 N N . ARG A 1 80 ? 21.688 0.942 -2.367 1 82.94 80 ARG A N 1
ATOM 569 C CA . ARG A 1 80 ? 20.797 -0.212 -2.303 1 82.94 80 ARG A CA 1
ATOM 570 C C . ARG A 1 80 ? 21.547 -1.506 -2.572 1 82.94 80 ARG A C 1
ATOM 572 O O . ARG A 1 80 ? 21.297 -2.525 -1.924 1 82.94 80 ARG A O 1
ATOM 579 N N . ALA A 1 81 ? 22.406 -1.396 -3.588 1 78.75 81 ALA A N 1
ATOM 580 C CA . ALA A 1 81 ? 23.203 -2.572 -3.898 1 78.75 81 ALA A CA 1
ATOM 581 C C . ALA A 1 81 ? 24.094 -2.951 -2.721 1 78.75 81 ALA A C 1
ATOM 583 O O . ALA A 1 81 ? 24.203 -4.129 -2.371 1 78.75 81 ALA A O 1
ATOM 584 N N . ASN A 1 82 ? 24.719 -2.008 -2.191 1 83.19 82 ASN A N 1
ATOM 585 C CA . ASN A 1 82 ? 25.562 -2.246 -1.021 1 83.19 82 ASN A CA 1
ATOM 586 C C . ASN A 1 82 ? 24.766 -2.836 0.134 1 83.19 82 ASN A C 1
ATOM 588 O O . ASN A 1 82 ? 25.219 -3.764 0.805 1 83.19 82 ASN A O 1
ATOM 592 N N . ALA A 1 83 ? 23.578 -2.338 0.378 1 88 83 ALA A N 1
ATOM 593 C CA . ALA A 1 83 ? 22.703 -2.842 1.434 1 88 83 ALA A CA 1
ATOM 594 C C . ALA A 1 83 ? 22.266 -4.273 1.145 1 88 83 ALA A C 1
ATOM 596 O O . ALA A 1 83 ? 22.281 -5.129 2.035 1 88 83 ALA A O 1
ATOM 597 N N . ALA A 1 84 ? 21.938 -4.527 -0.074 1 83.06 84 ALA A N 1
ATOM 598 C CA . ALA A 1 84 ? 21.453 -5.852 -0.465 1 83.06 84 ALA A CA 1
ATOM 599 C C . ALA A 1 84 ? 22.531 -6.91 -0.248 1 83.06 84 ALA A C 1
ATOM 601 O O . ALA A 1 84 ? 22.234 -8.031 0.173 1 83.06 84 ALA A O 1
ATOM 602 N N . THR A 1 85 ? 23.75 -6.531 -0.602 1 81.69 85 THR A N 1
ATOM 603 C CA . THR A 1 85 ? 24.875 -7.453 -0.411 1 81.69 85 THR A CA 1
ATOM 604 C C . THR A 1 85 ? 25 -7.836 1.059 1 81.69 85 THR A C 1
ATOM 606 O O . THR A 1 85 ? 25.469 -8.93 1.378 1 81.69 85 THR A O 1
ATOM 609 N N . LYS A 1 86 ? 24.516 -6.98 1.842 1 87 86 LYS A N 1
ATOM 610 C CA . LYS A 1 86 ? 24.609 -7.227 3.279 1 87 86 LYS A CA 1
ATOM 611 C C . LYS A 1 86 ? 23.297 -7.801 3.82 1 87 86 LYS A C 1
ATOM 613 O O . LYS A 1 86 ? 23.156 -7.996 5.031 1 87 86 LYS A O 1
ATOM 618 N N . GLY A 1 87 ? 22.359 -7.949 2.994 1 85.25 87 GLY A N 1
ATOM 619 C CA . GLY A 1 87 ? 21.094 -8.578 3.354 1 85.25 87 GLY A CA 1
ATOM 620 C C . GLY A 1 87 ? 20.125 -7.625 4.027 1 85.25 87 GLY A C 1
ATOM 621 O O . GLY A 1 87 ? 19.25 -8.055 4.785 1 85.25 87 GLY A O 1
ATOM 622 N N . VAL A 1 88 ? 20.312 -6.32 3.834 1 91.25 88 VAL A N 1
ATOM 623 C CA . VAL A 1 88 ? 19.422 -5.34 4.441 1 91.25 88 VAL A CA 1
ATOM 624 C C . VAL A 1 88 ? 18.812 -4.449 3.355 1 91.25 88 VAL A C 1
ATOM 626 O O . VAL A 1 88 ? 19.172 -4.57 2.18 1 91.25 88 VAL A O 1
ATOM 629 N N . GLU A 1 89 ? 17.828 -3.658 3.758 1 90.69 89 GLU A N 1
ATOM 630 C CA . GLU A 1 89 ? 17.125 -2.785 2.818 1 90.69 89 GLU A CA 1
ATOM 631 C C . GLU A 1 89 ? 17.125 -1.337 3.301 1 90.69 89 GLU A C 1
ATOM 633 O O . GLU A 1 89 ? 16.859 -1.067 4.473 1 90.69 89 GLU A O 1
ATOM 638 N N . VAL A 1 90 ? 17.469 -0.429 2.357 1 92.25 90 VAL A N 1
ATOM 639 C CA . VAL A 1 90 ? 17.438 0.989 2.697 1 92.25 90 VAL A CA 1
ATOM 640 C C . VAL A 1 90 ? 16.078 1.571 2.314 1 92.25 90 VAL A C 1
ATOM 642 O O . VAL A 1 90 ? 15.555 1.291 1.231 1 92.25 90 VAL A O 1
ATOM 645 N N . VAL A 1 91 ? 15.539 2.342 3.273 1 93 91 VAL A N 1
ATOM 646 C CA . VAL A 1 91 ? 14.234 2.967 3.094 1 93 91 VAL A CA 1
ATOM 647 C C . VAL A 1 91 ? 14.297 4.434 3.512 1 93 91 VAL A C 1
ATOM 649 O O . VAL A 1 91 ? 14.969 4.777 4.484 1 93 91 VAL A O 1
ATOM 652 N N . SER A 1 92 ? 13.656 5.258 2.736 1 94.88 92 SER A N 1
ATOM 653 C CA . SER A 1 92 ? 13.578 6.66 3.127 1 94.88 92 SER A CA 1
ATOM 654 C C . SER A 1 92 ? 12.18 7.227 2.883 1 94.88 92 SER A C 1
ATOM 656 O O . SER A 1 92 ? 11.438 6.715 2.043 1 94.88 92 SER A O 1
ATOM 658 N N . LYS A 1 93 ? 11.82 8.148 3.641 1 94.75 93 LYS A N 1
ATOM 659 C CA . LYS A 1 93 ? 10.555 8.867 3.527 1 94.75 93 LYS A CA 1
ATOM 660 C C . LYS A 1 93 ? 10.742 10.359 3.766 1 94.75 93 LYS A C 1
ATOM 662 O O . LYS A 1 93 ? 11.508 10.766 4.648 1 94.75 93 LYS A O 1
ATOM 667 N N . VAL A 1 94 ? 10.109 11.156 2.883 1 95.94 94 VAL A N 1
ATOM 668 C CA . VAL A 1 94 ? 10.164 12.602 3.029 1 95.94 94 VAL A CA 1
ATOM 669 C C . VAL A 1 94 ? 8.758 13.172 3.182 1 95.94 94 VAL A C 1
ATOM 671 O O . VAL A 1 94 ? 7.859 12.828 2.404 1 95.94 94 VAL A O 1
ATOM 674 N N . GLY A 1 95 ? 8.57 13.867 4.18 1 95.12 95 GLY A N 1
ATOM 675 C CA . GLY A 1 95 ? 7.348 14.625 4.387 1 95.12 95 GLY A CA 1
ATOM 676 C C . GLY A 1 95 ? 7.574 16.125 4.422 1 95.12 95 GLY A C 1
ATOM 677 O O . GLY A 1 95 ? 8.641 16.609 4.023 1 95.12 95 GLY A O 1
ATOM 678 N N . ARG A 1 96 ? 6.578 16.859 4.84 1 94.75 96 ARG A N 1
ATOM 679 C CA . ARG A 1 96 ? 6.707 18.312 4.91 1 94.75 96 ARG A CA 1
ATOM 680 C C . ARG A 1 96 ? 7.543 18.734 6.113 1 94.75 96 ARG A C 1
ATOM 682 O O . ARG A 1 96 ? 8.336 19.688 6.031 1 94.75 96 ARG A O 1
ATOM 689 N N . GLU A 1 97 ? 7.488 17.922 7.172 1 93.69 97 GLU A N 1
ATOM 690 C CA . GLU A 1 97 ? 8.109 18.406 8.398 1 93.69 97 GLU A CA 1
ATOM 691 C C . GLU A 1 97 ? 9.242 17.5 8.852 1 93.69 97 GLU A C 1
ATOM 693 O O . GLU A 1 97 ? 9.961 17.812 9.805 1 93.69 97 GLU A O 1
ATOM 698 N N . TYR A 1 98 ? 9.359 16.391 8.203 1 95.31 98 TYR A N 1
ATOM 699 C CA . TYR A 1 98 ? 10.43 15.477 8.578 1 95.31 98 TYR A CA 1
ATOM 700 C C . TYR A 1 98 ? 10.867 14.625 7.395 1 95.31 98 TYR A C 1
ATOM 702 O O . TYR A 1 98 ? 10.156 14.539 6.391 1 95.31 98 TYR A O 1
ATOM 710 N N . GLN A 1 99 ? 11.992 14.086 7.492 1 96.69 99 GLN A N 1
ATOM 711 C CA . GLN A 1 99 ? 12.508 13.086 6.562 1 96.69 99 GLN A CA 1
ATOM 712 C C . GLN A 1 99 ? 13.234 11.969 7.305 1 96.69 99 GLN A C 1
ATOM 714 O O . GLN A 1 99 ? 13.891 12.211 8.32 1 96.69 99 GLN A O 1
ATOM 719 N N . SER A 1 100 ? 13.055 10.781 6.848 1 97.25 100 SER A N 1
ATOM 720 C CA . SER A 1 100 ? 13.594 9.617 7.547 1 97.25 100 SER A CA 1
ATOM 721 C C . SER A 1 100 ? 14.469 8.781 6.625 1 97.25 100 SER A C 1
ATOM 723 O O . SER A 1 100 ? 14.172 8.625 5.438 1 97.25 100 SER A O 1
ATOM 725 N N . TYR A 1 101 ? 15.531 8.305 7.172 1 96.62 101 TYR A N 1
ATOM 726 C CA . TYR A 1 101 ? 16.469 7.367 6.555 1 96.62 101 TYR A CA 1
ATOM 727 C C . TYR A 1 101 ? 16.609 6.102 7.391 1 96.62 101 TYR A C 1
ATOM 729 O O . TYR A 1 101 ? 17.094 6.148 8.523 1 96.62 101 TYR A O 1
ATOM 737 N N . LEU A 1 102 ? 16.234 4.996 6.758 1 96.56 102 LEU A N 1
ATOM 738 C CA . LEU A 1 102 ? 16.094 3.779 7.551 1 96.56 102 LEU A CA 1
ATOM 739 C C . LEU A 1 102 ? 16.766 2.604 6.855 1 96.56 102 LEU A C 1
ATOM 741 O O . LEU A 1 102 ? 16.969 2.627 5.641 1 96.56 102 LEU A O 1
ATOM 745 N N . VAL A 1 103 ? 17.125 1.685 7.68 1 95.88 103 VAL A N 1
ATOM 746 C CA . VAL A 1 103 ? 17.594 0.382 7.219 1 95.88 103 VAL A CA 1
ATOM 747 C C . VAL A 1 103 ? 16.719 -0.722 7.824 1 95.88 103 VAL A C 1
ATOM 749 O O . VAL A 1 103 ? 16.594 -0.815 9.047 1 95.88 103 VAL A O 1
ATOM 752 N N . ASN A 1 104 ? 16.094 -1.428 6.957 1 94.88 104 ASN A N 1
ATOM 753 C CA . ASN A 1 104 ? 15.281 -2.572 7.355 1 94.88 104 ASN A CA 1
ATOM 754 C C . ASN A 1 104 ? 16.062 -3.881 7.238 1 94.88 104 ASN A C 1
ATOM 756 O O . ASN A 1 104 ? 16.781 -4.094 6.262 1 94.88 104 ASN A O 1
ATOM 760 N N . SER A 1 105 ? 15.945 -4.742 8.305 1 95.19 105 SER A N 1
ATOM 761 C CA . SER A 1 105 ? 16.734 -5.969 8.336 1 95.19 105 SER A CA 1
ATOM 762 C C . SER A 1 105 ? 16.016 -7.07 9.102 1 95.19 105 SER A C 1
ATOM 764 O O . SER A 1 105 ? 14.977 -6.828 9.727 1 95.19 105 SER A O 1
ATOM 766 N N . LEU A 1 106 ? 16.578 -8.242 8.961 1 93.44 106 LEU A N 1
ATOM 767 C CA . LEU A 1 106 ? 16.203 -9.312 9.875 1 93.44 106 LEU A CA 1
ATOM 768 C C . LEU A 1 106 ? 16.672 -9.008 11.297 1 93.44 106 LEU A C 1
ATOM 770 O O . LEU A 1 106 ? 17.578 -8.195 11.492 1 93.44 106 LEU A O 1
ATOM 774 N N . PRO A 1 107 ? 16.031 -9.711 12.219 1 92.12 107 PRO A N 1
ATOM 775 C CA . PRO A 1 107 ? 16.484 -9.5 13.602 1 92.12 107 PRO A CA 1
ATOM 776 C C . PRO A 1 107 ? 17.953 -9.867 13.797 1 92.12 107 PRO A C 1
ATOM 778 O O . PRO A 1 107 ? 18.469 -10.766 13.133 1 92.12 107 PRO A O 1
ATOM 781 N N . GLY A 1 108 ? 18.656 -9.156 14.664 1 92 108 GLY A N 1
ATOM 782 C CA . GLY A 1 108 ? 20.031 -9.469 15.023 1 92 108 GLY A CA 1
ATOM 783 C C . GLY A 1 108 ? 21.047 -8.766 14.141 1 92 108 GLY A C 1
ATOM 784 O O . GLY A 1 108 ? 22.25 -8.977 14.281 1 92 108 GLY A O 1
ATOM 785 N N . GLN A 1 109 ? 20.594 -7.949 13.266 1 93.06 109 GLN A N 1
ATOM 786 C CA . GLN A 1 109 ? 21.516 -7.297 12.328 1 93.06 109 GLN A CA 1
ATOM 787 C C . GLN A 1 109 ? 21.656 -5.812 12.656 1 93.06 109 GLN A C 1
ATOM 789 O O . GLN A 1 109 ? 21.844 -4.992 11.758 1 93.06 109 GLN A O 1
ATOM 794 N N . LEU A 1 110 ? 21.594 -5.469 13.844 1 92.31 110 LEU A N 1
ATOM 795 C CA . LEU A 1 110 ? 21.578 -4.074 14.258 1 92.31 110 LEU A CA 1
ATOM 796 C C . LEU A 1 110 ? 22.906 -3.393 13.922 1 92.31 110 LEU A C 1
ATOM 798 O O . LEU A 1 110 ? 22.906 -2.299 13.352 1 92.31 110 LEU A O 1
ATOM 802 N N . SER A 1 111 ? 24 -4.02 14.25 1 91.31 111 SER A N 1
ATOM 803 C CA . SER A 1 111 ? 25.312 -3.424 14.016 1 91.31 111 SER A CA 1
ATOM 804 C C . SER A 1 111 ? 25.531 -3.166 12.531 1 91.31 111 SER A C 1
ATOM 806 O O . SER A 1 111 ? 26.016 -2.094 12.148 1 91.31 111 SER A O 1
ATOM 808 N N . LYS A 1 112 ? 25.172 -4.098 11.773 1 92.19 112 LYS A N 1
ATOM 809 C CA . LYS A 1 112 ? 25.328 -3.973 10.32 1 92.19 112 LYS A CA 1
ATOM 810 C C . LYS A 1 112 ? 24.438 -2.855 9.773 1 92.19 112 LYS A C 1
ATOM 812 O O . LYS A 1 112 ? 24.875 -2.068 8.93 1 92.19 112 LYS A O 1
ATOM 817 N N . SER A 1 113 ? 23.234 -2.85 10.188 1 93.69 113 SER A N 1
ATOM 818 C CA . SER A 1 113 ? 22.281 -1.821 9.766 1 93.69 113 SER A CA 1
ATOM 819 C C . SER A 1 113 ? 22.781 -0.428 10.141 1 93.69 113 SER A C 1
ATOM 821 O O . SER A 1 113 ? 22.688 0.504 9.336 1 93.69 113 SER A O 1
ATOM 823 N N . PHE A 1 114 ? 23.297 -0.354 11.273 1 91 114 PHE A N 1
ATOM 824 C CA . PHE A 1 114 ? 23.781 0.932 11.766 1 91 114 PHE A CA 1
ATOM 825 C C . PHE A 1 114 ? 25 1.388 10.969 1 91 114 PHE A C 1
ATOM 827 O O . PHE A 1 114 ? 25.172 2.58 10.711 1 91 114 PHE A O 1
ATOM 834 N N . ASP A 1 115 ? 25.844 0.506 10.586 1 90.5 115 ASP A N 1
ATOM 835 C CA . ASP A 1 115 ? 27.016 0.831 9.789 1 90.5 115 ASP A CA 1
ATOM 836 C C . ASP A 1 115 ? 26.609 1.407 8.43 1 90.5 115 ASP A C 1
ATOM 838 O O . ASP A 1 115 ? 27.234 2.344 7.934 1 90.5 115 ASP A O 1
ATOM 842 N N . ILE A 1 116 ? 25.625 0.854 7.883 1 91.5 116 ILE A N 1
ATOM 843 C CA . ILE A 1 116 ? 25.125 1.343 6.602 1 91.5 116 ILE A CA 1
ATOM 844 C C . ILE A 1 116 ? 24.578 2.754 6.77 1 91.5 116 ILE A C 1
ATOM 846 O O . ILE A 1 116 ? 24.859 3.643 5.965 1 91.5 116 ILE A O 1
ATOM 850 N N . LEU A 1 117 ? 23.859 2.902 7.777 1 91.56 117 LEU A N 1
ATOM 851 C CA . LEU A 1 117 ? 23.297 4.215 8.062 1 91.56 117 LEU A CA 1
ATOM 852 C C . LEU A 1 117 ? 24.391 5.258 8.25 1 91.56 117 LEU A C 1
ATOM 854 O O . LEU A 1 117 ? 24.312 6.344 7.664 1 91.56 117 LEU A O 1
ATOM 858 N N . ASN A 1 118 ? 25.344 4.902 9 1 88.75 118 ASN A N 1
ATOM 859 C CA . ASN A 1 118 ? 26.438 5.82 9.328 1 88.75 118 ASN A CA 1
ATOM 860 C C . ASN A 1 118 ? 27.266 6.164 8.094 1 88.75 118 ASN A C 1
ATOM 862 O O . ASN A 1 118 ? 27.656 7.316 7.906 1 88.75 118 ASN A O 1
ATOM 866 N N . SER A 1 119 ? 27.422 5.227 7.258 1 87.62 119 SER A N 1
ATOM 867 C CA . SER A 1 119 ? 28.281 5.438 6.105 1 87.62 119 SER A CA 1
ATOM 868 C C . SER A 1 119 ? 27.547 6.156 4.984 1 87.62 119 SER A C 1
ATOM 870 O O . SER A 1 119 ? 28.172 6.805 4.141 1 87.62 119 SER A O 1
ATOM 872 N N . THR A 1 120 ? 26.266 6.117 4.992 1 87.38 120 THR A N 1
ATOM 873 C CA . THR A 1 120 ? 25.5 6.691 3.889 1 87.38 120 THR A CA 1
ATOM 874 C C . THR A 1 120 ? 24.922 8.055 4.277 1 87.38 120 THR A C 1
ATOM 876 O O . THR A 1 120 ? 25.516 9.086 3.969 1 87.38 120 THR A O 1
ATOM 879 N N . VAL A 1 121 ? 24.016 8.078 5.168 1 84.19 121 VAL A N 1
ATOM 880 C CA . VAL A 1 121 ? 23.281 9.312 5.445 1 84.19 121 VAL A CA 1
ATOM 881 C C . VAL A 1 121 ? 24.125 10.211 6.348 1 84.19 121 VAL A C 1
ATOM 883 O O . VAL A 1 121 ? 24.141 11.438 6.18 1 84.19 121 VAL A O 1
ATOM 886 N N . LEU A 1 122 ? 24.859 9.672 7.176 1 83.06 122 LEU A N 1
ATOM 887 C CA . LEU A 1 122 ? 25.609 10.508 8.109 1 83.06 122 LEU A CA 1
ATOM 888 C C . LEU A 1 122 ? 27 10.828 7.559 1 83.06 122 LEU A C 1
ATOM 890 O O . LEU A 1 122 ? 27.484 11.945 7.727 1 83.06 122 LEU A O 1
ATOM 894 N N . GLY A 1 123 ? 27.5 9.953 6.828 1 81.81 123 GLY A N 1
ATOM 895 C CA . GLY A 1 123 ? 28.859 10.133 6.34 1 81.81 123 GLY A CA 1
ATOM 896 C C . GLY A 1 123 ? 28.922 10.805 4.98 1 81.81 123 GLY A C 1
ATOM 897 O O . GLY A 1 123 ? 29.781 11.641 4.73 1 81.81 123 GLY A O 1
ATOM 898 N N . ASN A 1 124 ? 27.984 10.375 4.098 1 83.12 124 ASN A N 1
ATOM 899 C CA . ASN A 1 124 ? 27.984 10.875 2.727 1 83.12 124 ASN A CA 1
ATOM 900 C C . ASN A 1 124 ? 26.562 11.062 2.199 1 83.12 124 ASN A C 1
ATOM 902 O O . ASN A 1 124 ? 26.172 10.43 1.22 1 83.12 124 ASN A O 1
ATOM 906 N N . PRO A 1 125 ? 25.938 12.047 2.736 1 85.38 125 PRO A N 1
ATOM 907 C CA . PRO A 1 125 ? 24.531 12.211 2.389 1 85.38 125 PRO A CA 1
ATOM 908 C C . PRO A 1 125 ? 24.328 12.695 0.953 1 85.38 125 PRO A C 1
ATOM 910 O O . PRO A 1 125 ? 23.266 12.453 0.36 1 85.38 125 PRO A O 1
ATOM 913 N N . THR A 1 126 ? 25.312 13.344 0.334 1 87.12 126 THR A N 1
ATOM 914 C CA . THR A 1 126 ? 25.109 13.969 -0.966 1 87.12 126 THR A CA 1
ATOM 915 C C . THR A 1 126 ? 25.594 13.062 -2.09 1 87.12 126 THR A C 1
ATOM 917 O O . THR A 1 126 ? 25.281 13.289 -3.26 1 87.12 126 THR A O 1
ATOM 920 N N . GLY A 1 127 ? 26.266 11.984 -1.74 1 85.31 127 GLY A N 1
ATOM 921 C CA . GLY A 1 127 ? 26.781 11.078 -2.75 1 85.31 127 GLY A CA 1
ATOM 922 C C . GLY A 1 127 ? 27.828 11.711 -3.645 1 85.31 127 GLY A C 1
ATOM 923 O O . GLY A 1 127 ? 28.281 12.828 -3.387 1 85.31 127 GLY A O 1
ATOM 924 N N . SER A 1 128 ? 28.188 11.047 -4.703 1 88.06 128 SER A N 1
ATOM 925 C CA . SER A 1 128 ? 29.141 11.539 -5.691 1 88.06 128 SER A CA 1
ATOM 926 C C . SER A 1 128 ? 28.453 12.43 -6.727 1 88.06 128 SER A C 1
ATOM 928 O O . SER A 1 128 ? 27.219 12.484 -6.781 1 88.06 128 SER A O 1
ATOM 930 N N . ASP A 1 129 ? 29.203 13.117 -7.535 1 91.06 129 ASP A N 1
ATOM 931 C CA . ASP A 1 129 ? 28.656 13.961 -8.602 1 91.06 129 ASP A CA 1
ATOM 932 C C . ASP A 1 129 ? 27.844 13.133 -9.586 1 91.06 129 ASP A C 1
ATOM 934 O O . ASP A 1 129 ? 26.797 13.578 -10.062 1 91.06 129 ASP A O 1
ATOM 938 N N . LYS A 1 130 ? 28.344 12.008 -9.797 1 87.38 130 LYS A N 1
ATOM 939 C CA . LYS A 1 130 ? 27.641 11.125 -10.719 1 87.38 130 LYS A CA 1
ATOM 940 C C . LYS A 1 130 ? 26.281 10.719 -10.172 1 87.38 130 LYS A C 1
ATOM 942 O O . LYS A 1 130 ? 25.281 10.758 -10.891 1 87.38 130 LYS A O 1
ATOM 947 N N . VAL A 1 131 ? 26.297 10.398 -8.93 1 86.75 131 VAL A N 1
ATOM 948 C CA . VAL A 1 131 ? 25.047 9.984 -8.289 1 86.75 131 VAL A CA 1
ATOM 949 C C . VAL A 1 131 ? 24.078 11.164 -8.234 1 86.75 131 VAL A C 1
ATOM 951 O O . VAL A 1 131 ? 22.891 11 -8.469 1 86.75 131 VAL A O 1
ATOM 954 N N . PHE A 1 132 ? 24.656 12.391 -8.023 1 91.94 132 PHE A N 1
ATOM 955 C CA . PHE A 1 132 ? 23.828 13.594 -7.934 1 91.94 132 PHE A CA 1
ATOM 956 C C . PHE A 1 132 ? 23.125 13.859 -9.258 1 91.94 132 PHE A C 1
ATOM 958 O O . PHE A 1 132 ? 21.922 14.07 -9.289 1 91.94 132 PHE A O 1
ATOM 965 N N . GLU A 1 133 ? 23.828 13.773 -10.289 1 90.38 133 GLU A N 1
ATOM 966 C CA . GLU A 1 133 ? 23.266 14.094 -11.602 1 90.38 133 GLU A CA 1
ATOM 967 C C . GLU A 1 133 ? 22.234 13.055 -12.016 1 90.38 133 GLU A C 1
ATOM 969 O O . GLU A 1 133 ? 21.188 13.406 -12.57 1 90.38 133 GLU A O 1
ATOM 974 N N . GLN A 1 134 ? 22.562 11.875 -11.727 1 84.5 134 GLN A N 1
ATOM 975 C CA . GLN A 1 134 ? 21.625 10.812 -12.062 1 84.5 134 GLN A CA 1
ATOM 976 C C . GLN A 1 134 ? 20.344 10.922 -11.242 1 84.5 134 GLN A C 1
ATOM 978 O O . GLN A 1 134 ? 19.234 10.75 -11.773 1 84.5 134 GLN A O 1
ATOM 983 N N . THR A 1 135 ? 20.531 11.156 -10.008 1 89.94 135 THR A N 1
ATOM 984 C CA . THR A 1 135 ? 19.375 11.273 -9.117 1 89.94 135 THR A CA 1
ATOM 985 C C . THR A 1 135 ? 18.516 12.477 -9.5 1 89.94 135 THR A C 1
ATOM 987 O O . THR A 1 135 ? 17.281 12.406 -9.461 1 89.94 135 THR A O 1
ATOM 990 N N . LYS A 1 136 ? 19.172 13.508 -9.844 1 92.44 136 LYS A N 1
ATOM 991 C CA . LYS A 1 136 ? 18.438 14.703 -10.266 1 92.44 136 LYS A CA 1
ATOM 992 C C . LYS A 1 136 ? 17.594 14.422 -11.5 1 92.44 136 LYS A C 1
ATOM 994 O O . LYS A 1 136 ? 16.422 14.812 -11.547 1 92.44 136 LYS A O 1
ATOM 999 N N . SER A 1 137 ? 18.172 13.734 -12.406 1 88.62 137 SER A N 1
ATOM 1000 C CA . SER A 1 137 ? 17.438 13.367 -13.609 1 88.62 137 SER A CA 1
ATOM 1001 C C . SER A 1 137 ? 16.234 12.5 -13.281 1 88.62 137 SER A C 1
ATOM 1003 O O . SER A 1 137 ? 15.148 12.688 -13.844 1 88.62 137 SER A O 1
ATOM 1005 N N . ASN A 1 138 ? 16.438 11.609 -12.375 1 85.75 138 ASN A N 1
ATOM 1006 C CA . ASN A 1 138 ? 15.367 10.711 -11.977 1 85.75 138 ASN A CA 1
ATOM 1007 C C . ASN A 1 138 ? 14.25 11.461 -11.258 1 85.75 138 ASN A C 1
ATOM 1009 O O . ASN A 1 138 ? 13.07 11.156 -11.445 1 85.75 138 ASN A O 1
ATOM 1013 N N . VAL A 1 139 ? 14.602 12.375 -10.422 1 92.56 139 VAL A N 1
ATOM 1014 C CA . VAL A 1 139 ? 13.625 13.148 -9.664 1 92.56 139 VAL A CA 1
ATOM 1015 C C . VAL A 1 139 ? 12.797 14.008 -10.617 1 92.56 139 VAL A C 1
ATOM 1017 O O . VAL A 1 139 ? 11.586 14.172 -10.43 1 92.56 139 VAL A O 1
ATOM 1020 N N . LEU A 1 140 ? 13.438 14.508 -11.633 1 93 140 LEU A N 1
ATOM 1021 C CA . LEU A 1 140 ? 12.711 15.297 -12.625 1 93 140 LEU A CA 1
ATOM 1022 C C . LEU A 1 140 ? 11.68 14.445 -13.352 1 93 140 LEU A C 1
ATOM 1024 O O . LEU A 1 140 ? 10.555 14.891 -13.578 1 93 140 LEU A O 1
ATOM 1028 N N . LYS A 1 141 ? 12.078 13.227 -13.633 1 85 141 LYS A N 1
ATOM 1029 C CA . LYS A 1 141 ? 11.133 12.305 -14.25 1 85 141 LYS A CA 1
ATOM 1030 C C . LYS A 1 141 ? 9.992 11.969 -13.289 1 85 141 LYS A C 1
ATOM 1032 O O . LYS A 1 141 ? 8.844 11.828 -13.711 1 85 141 LYS A O 1
ATOM 1037 N N . GLN A 1 142 ? 10.336 11.852 -12.062 1 88.81 142 GLN A N 1
ATOM 1038 C CA . GLN A 1 142 ? 9.344 11.57 -11.031 1 88.81 142 GLN A CA 1
ATOM 1039 C C . GLN A 1 142 ? 8.305 12.688 -10.953 1 88.81 142 GLN A C 1
ATOM 1041 O O . GLN A 1 142 ? 7.105 12.414 -10.844 1 88.81 142 GLN A O 1
ATOM 1046 N N . ILE A 1 143 ? 8.797 13.875 -10.984 1 92.94 143 ILE A N 1
ATOM 1047 C CA . ILE A 1 143 ? 7.91 15.039 -10.891 1 92.94 143 ILE A CA 1
ATOM 1048 C C . ILE A 1 143 ? 6.992 15.086 -12.109 1 92.94 143 ILE A C 1
ATOM 1050 O O . ILE A 1 143 ? 5.785 15.289 -11.969 1 92.94 143 ILE A O 1
ATOM 1054 N N . GLU A 1 144 ? 7.547 14.805 -13.211 1 87.5 144 GLU A N 1
ATOM 1055 C CA . GLU A 1 144 ? 6.766 14.789 -14.445 1 87.5 144 GLU A CA 1
ATOM 1056 C C . GLU A 1 144 ? 5.691 13.703 -14.406 1 87.5 144 GLU A C 1
ATOM 1058 O O . GLU A 1 144 ? 4.539 13.961 -14.75 1 87.5 144 GLU A O 1
ATOM 1063 N N . HIS A 1 145 ? 6.109 12.602 -13.977 1 83.5 145 HIS A N 1
ATOM 1064 C CA . HIS A 1 145 ? 5.176 11.484 -13.898 1 83.5 145 HIS A CA 1
ATOM 1065 C C . HIS A 1 145 ? 4.051 11.773 -12.906 1 83.5 145 HIS A C 1
ATOM 1067 O O . HIS A 1 145 ? 2.885 11.484 -13.18 1 83.5 145 HIS A O 1
ATOM 1073 N N . PHE A 1 146 ? 4.375 12.297 -11.836 1 88.69 146 PHE A N 1
ATOM 1074 C CA . PHE A 1 146 ? 3.4 12.656 -10.812 1 88.69 146 PHE A CA 1
ATOM 1075 C C . PHE A 1 146 ? 2.383 13.648 -11.359 1 88.69 146 PHE A C 1
ATOM 1077 O O . PHE A 1 146 ? 1.177 13.469 -11.18 1 88.69 146 PHE A O 1
ATOM 1084 N N . GLU A 1 147 ? 2.863 14.602 -12.039 1 86.94 147 GLU A N 1
ATOM 1085 C CA . GLU A 1 147 ? 2 15.648 -12.57 1 86.94 147 GLU A CA 1
ATOM 1086 C C . GLU A 1 147 ? 1.059 15.102 -13.641 1 86.94 147 GLU A C 1
ATOM 1088 O O . GLU A 1 147 ? -0.079 15.555 -13.766 1 86.94 147 GLU A O 1
ATOM 1093 N N . GLU A 1 148 ? 1.495 14.117 -14.258 1 81.31 148 GLU A N 1
ATOM 1094 C CA . GLU A 1 148 ? 0.719 13.578 -15.375 1 81.31 148 GLU A CA 1
ATOM 1095 C C . GLU A 1 148 ? -0.296 12.547 -14.891 1 81.31 148 GLU A C 1
ATOM 1097 O O . GLU A 1 148 ? -1.362 12.391 -15.492 1 81.31 148 GLU A O 1
ATOM 1102 N N . THR A 1 149 ? 0.038 11.914 -13.773 1 81.81 149 THR A N 1
ATOM 1103 C CA . THR A 1 149 ? -0.75 10.719 -13.492 1 81.81 149 THR A CA 1
ATOM 1104 C C . THR A 1 149 ? -1.506 10.875 -12.172 1 81.81 149 THR A C 1
ATOM 1106 O O . THR A 1 149 ? -2.588 10.305 -12.008 1 81.81 149 THR A O 1
ATOM 1109 N N . ASN A 1 150 ? -0.979 11.578 -11.281 1 90.06 150 ASN A N 1
ATOM 1110 C CA . ASN A 1 150 ? -1.576 11.633 -9.953 1 90.06 150 ASN A CA 1
ATOM 1111 C C . ASN A 1 150 ? -2.336 12.938 -9.734 1 90.06 150 ASN A C 1
ATOM 1113 O O . ASN A 1 150 ? -1.938 13.766 -8.906 1 90.06 150 ASN A O 1
ATOM 1117 N N . HIS A 1 151 ? -3.445 13.039 -10.281 1 92.81 151 HIS A N 1
ATOM 1118 C CA . HIS A 1 151 ? -4.23 14.266 -10.242 1 92.81 151 HIS A CA 1
ATOM 1119 C C . HIS A 1 151 ? -4.785 14.523 -8.844 1 92.81 151 HIS A C 1
ATOM 1121 O O . HIS A 1 151 ? -4.891 15.672 -8.414 1 92.81 151 HIS A O 1
ATOM 1127 N N . LYS A 1 152 ? -5.109 13.469 -8.164 1 93 152 LYS A N 1
ATOM 1128 C CA . LYS A 1 152 ? -5.582 13.617 -6.789 1 93 152 LYS A CA 1
ATOM 1129 C C . LYS A 1 152 ? -4.492 14.203 -5.898 1 93 152 LYS A C 1
ATOM 1131 O O . LYS A 1 152 ? -4.754 15.102 -5.094 1 93 152 LYS A O 1
ATOM 1136 N N . GLY A 1 153 ? -3.293 13.68 -6.059 1 94.5 153 GLY A N 1
ATOM 1137 C CA . GLY A 1 153 ? -2.164 14.227 -5.324 1 94.5 153 GLY A CA 1
ATOM 1138 C C . GLY A 1 153 ? -1.856 15.664 -5.688 1 94.5 153 GLY A C 1
ATOM 1139 O O . GLY A 1 153 ? -1.521 16.469 -4.816 1 94.5 153 GLY A O 1
ATOM 1140 N N . ARG A 1 154 ? -2.029 15.938 -6.902 1 94.25 154 ARG A N 1
ATOM 1141 C CA . ARG A 1 154 ? -1.758 17.281 -7.387 1 94.25 154 ARG A CA 1
ATOM 1142 C C . ARG A 1 154 ? -2.721 18.297 -6.77 1 94.25 154 ARG A C 1
ATOM 1144 O O . ARG A 1 154 ? -2.312 19.391 -6.379 1 94.25 154 ARG A O 1
ATOM 1151 N N . VAL A 1 155 ? -3.939 17.906 -6.691 1 96.88 155 VAL A N 1
ATOM 1152 C CA . VAL A 1 155 ? -4.938 18.828 -6.148 1 96.88 155 VAL A CA 1
ATOM 1153 C C . VAL A 1 155 ? -4.648 19.078 -4.672 1 96.88 155 VAL A C 1
ATOM 1155 O O . VAL A 1 155 ? -4.836 20.203 -4.184 1 96.88 155 VAL A O 1
ATOM 1158 N N . LEU A 1 156 ? -4.195 18.125 -4 1 97.06 156 LEU A N 1
ATOM 1159 C CA . LEU A 1 156 ? -3.855 18.297 -2.592 1 97.06 156 LEU A CA 1
ATOM 1160 C C . LEU A 1 156 ? -2.637 19.188 -2.432 1 97.06 156 LEU A C 1
ATOM 1162 O O . LEU A 1 156 ? -2.57 19.984 -1.494 1 97.06 156 LEU A O 1
ATOM 1166 N N . GLU A 1 157 ? -1.664 19.062 -3.311 1 96.25 157 GLU A N 1
ATOM 1167 C CA . GLU A 1 157 ? -0.519 19.969 -3.289 1 96.25 157 GLU A CA 1
ATOM 1168 C C . GLU A 1 157 ? -0.951 21.406 -3.539 1 96.25 157 GLU A C 1
ATOM 1170 O O . GLU A 1 157 ? -0.464 22.328 -2.881 1 96.25 157 GLU A O 1
ATOM 1175 N N . HIS A 1 158 ? -1.846 21.531 -4.473 1 97 158 HIS A N 1
ATOM 1176 C CA . HIS A 1 158 ? -2.361 22.859 -4.762 1 97 158 HIS A CA 1
ATOM 1177 C C . HIS A 1 158 ? -3.146 23.422 -3.576 1 97 158 HIS A C 1
ATOM 1179 O O . HIS A 1 158 ? -3.121 24.625 -3.32 1 97 158 HIS A O 1
ATOM 1185 N N . LEU A 1 159 ? -3.855 22.531 -2.932 1 98.25 159 LEU A N 1
ATOM 1186 C CA . LEU A 1 159 ? -4.586 22.953 -1.741 1 98.25 159 LEU A CA 1
ATOM 1187 C C . LEU A 1 159 ? -3.631 23.516 -0.686 1 98.25 159 LEU A C 1
ATOM 1189 O O . LEU A 1 159 ? -3.893 24.562 -0.092 1 98.25 159 LEU A O 1
ATOM 1193 N N . HIS A 1 160 ? -2.545 22.844 -0.474 1 97.75 160 HIS A N 1
ATOM 1194 C CA . HIS A 1 160 ? -1.536 23.328 0.465 1 97.75 160 HIS A CA 1
ATOM 1195 C C . HIS A 1 160 ? -0.964 24.672 0.019 1 97.75 160 HIS A C 1
ATOM 1197 O O . HIS A 1 160 ? -0.792 25.578 0.835 1 97.75 160 HIS A O 1
ATOM 1203 N N . ALA A 1 161 ? -0.697 24.75 -1.24 1 96.5 161 ALA A N 1
ATOM 1204 C CA . ALA A 1 161 ? -0.082 25.953 -1.796 1 96.5 161 ALA A CA 1
ATOM 1205 C C . ALA A 1 161 ? -0.969 27.172 -1.576 1 96.5 161 ALA A C 1
ATOM 1207 O O . ALA A 1 161 ? -0.477 28.25 -1.24 1 96.5 161 ALA A O 1
ATOM 1208 N N . THR A 1 162 ? -2.248 26.953 -1.758 1 97.12 162 THR A N 1
ATOM 1209 C CA . THR A 1 162 ? -3.146 28.094 -1.646 1 97.12 162 THR A CA 1
ATOM 1210 C C . THR A 1 162 ? -3.492 28.359 -0.185 1 97.12 162 THR A C 1
ATOM 1212 O O . THR A 1 162 ? -3.619 29.516 0.222 1 97.12 162 THR A O 1
ATOM 1215 N N . ALA A 1 163 ? -3.609 27.359 0.613 1 97.69 163 ALA A N 1
ATOM 1216 C CA . ALA A 1 163 ? -4.004 27.5 2.012 1 97.69 163 ALA A CA 1
ATOM 1217 C C . ALA A 1 163 ? -2.887 28.141 2.832 1 97.69 163 ALA A C 1
ATOM 1219 O O . ALA A 1 163 ? -3.154 28.859 3.799 1 97.69 163 ALA A O 1
ATOM 1220 N N . PHE A 1 164 ? -1.647 27.875 2.461 1 96.81 164 PHE A N 1
ATOM 1221 C CA . PHE A 1 164 ? -0.512 28.344 3.248 1 96.81 164 PHE A CA 1
ATOM 1222 C C . PHE A 1 164 ? 0.408 29.219 2.402 1 96.81 164 PHE A C 1
ATOM 1224 O O . PHE A 1 164 ? 1.632 29.156 2.541 1 96.81 164 PHE A O 1
ATOM 1231 N N . GLN A 1 165 ? -0.159 30 1.682 1 93.62 165 GLN A N 1
ATOM 1232 C CA . GLN A 1 165 ? 0.586 30.875 0.782 1 93.62 165 GLN A CA 1
ATOM 1233 C C . GLN A 1 165 ? 1.688 31.625 1.528 1 93.62 165 GLN A C 1
ATOM 1235 O O . GLN A 1 165 ? 1.48 32.094 2.65 1 93.62 165 GLN A O 1
ATOM 1240 N N . ASN A 1 166 ? 2.857 31.625 0.947 1 89.75 166 ASN A N 1
ATOM 1241 C CA . ASN A 1 166 ? 4.016 32.406 1.402 1 89.75 166 ASN A CA 1
ATOM 1242 C C . ASN A 1 166 ? 4.621 31.797 2.668 1 89.75 166 ASN A C 1
ATOM 1244 O O . ASN A 1 166 ? 5.277 32.5 3.439 1 89.75 166 ASN A O 1
ATOM 1248 N N . THR A 1 167 ? 4.254 30.672 2.963 1 92.19 167 THR A N 1
ATOM 1249 C CA . THR A 1 167 ? 4.891 29.938 4.043 1 92.19 167 THR A CA 1
ATOM 1250 C C . THR A 1 167 ? 5.5 28.641 3.52 1 92.19 167 THR A C 1
ATOM 1252 O O . THR A 1 167 ? 5.09 28.125 2.473 1 92.19 167 THR A O 1
ATOM 1255 N N . PRO A 1 168 ? 6.41 28.078 4.211 1 92.06 168 PRO A N 1
ATOM 1256 C CA . PRO A 1 168 ? 7.094 26.875 3.74 1 92.06 168 PRO A CA 1
ATOM 1257 C C . PRO A 1 168 ? 6.156 25.672 3.627 1 92.06 168 PRO A C 1
ATOM 1259 O O . PRO A 1 168 ? 6.41 24.75 2.834 1 92.06 168 PRO A O 1
ATOM 1262 N N . LEU A 1 169 ? 5.074 25.672 4.352 1 94.19 169 LEU A N 1
ATOM 1263 C CA . LEU A 1 169 ? 4.133 24.562 4.312 1 94.19 169 LEU A CA 1
ATOM 1264 C C . LEU A 1 169 ? 3.457 24.469 2.947 1 94.19 169 LEU A C 1
ATOM 1266 O O . LEU A 1 169 ? 2.846 23.453 2.619 1 94.19 169 LEU A O 1
ATOM 1270 N N . SER A 1 170 ? 3.59 25.547 2.164 1 95.44 170 SER A N 1
ATOM 1271 C CA . SER A 1 170 ? 2.973 25.594 0.842 1 95.44 170 SER A CA 1
ATOM 1272 C C . SER A 1 170 ? 3.803 24.828 -0.184 1 95.44 170 SER A C 1
ATOM 1274 O O . SER A 1 170 ? 3.32 24.516 -1.275 1 95.44 170 SER A O 1
ATOM 1276 N N . LEU A 1 171 ? 5.035 24.547 0.124 1 95.94 171 LEU A N 1
ATOM 1277 C CA . LEU A 1 171 ? 5.965 23.984 -0.852 1 95.94 171 LEU A CA 1
ATOM 1278 C C . LEU A 1 171 ? 5.719 22.5 -1.041 1 95.94 171 LEU A C 1
ATOM 1280 O O . LEU A 1 171 ? 5.562 21.766 -0.065 1 95.94 171 LEU A O 1
ATOM 1284 N N . PRO A 1 172 ? 5.668 22.094 -2.314 1 96.69 172 PRO A N 1
ATOM 1285 C CA . PRO A 1 172 ? 5.477 20.656 -2.551 1 96.69 172 PRO A CA 1
ATOM 1286 C C . PRO A 1 172 ? 6.652 19.812 -2.07 1 96.69 172 PRO A C 1
ATOM 1288 O O . PRO A 1 172 ? 7.801 20.266 -2.131 1 96.69 172 PRO A O 1
ATOM 1291 N N . ILE A 1 173 ? 6.383 18.594 -1.645 1 96.19 173 ILE A N 1
ATOM 1292 C CA . ILE A 1 173 ? 7.387 17.688 -1.099 1 96.19 173 ILE A CA 1
ATOM 1293 C C . ILE A 1 173 ? 8.398 17.328 -2.184 1 96.19 173 ILE A C 1
ATOM 1295 O O . ILE A 1 173 ? 9.602 17.281 -1.928 1 96.19 173 ILE A O 1
ATOM 1299 N N . ARG A 1 174 ? 7.98 17.125 -3.432 1 95.31 174 ARG A N 1
ATOM 1300 C CA . ARG A 1 174 ? 8.836 16.656 -4.516 1 95.31 174 ARG A CA 1
ATOM 1301 C C . ARG A 1 174 ? 9.609 17.797 -5.145 1 95.31 174 ARG A C 1
ATOM 1303 O O . ARG A 1 174 ? 10.594 17.578 -5.855 1 95.31 174 ARG A O 1
ATOM 1310 N N . GLY A 1 175 ? 9.203 19.031 -4.922 1 96.5 175 GLY A N 1
ATOM 1311 C CA . GLY A 1 175 ? 9.75 20.172 -5.641 1 96.5 175 GLY A CA 1
ATOM 1312 C C . GLY A 1 175 ? 9.078 20.406 -6.98 1 96.5 175 GLY A C 1
ATOM 1313 O O . GLY A 1 175 ? 8.133 19.703 -7.336 1 96.5 175 GLY A O 1
ATOM 1314 N N . THR A 1 176 ? 9.5 21.453 -7.582 1 95.56 176 THR A N 1
ATOM 1315 C CA . THR A 1 176 ? 9.047 21.766 -8.938 1 95.56 176 THR A CA 1
ATOM 1316 C C . THR A 1 176 ? 10.148 21.484 -9.953 1 95.56 176 THR A C 1
ATOM 1318 O O . THR A 1 176 ? 11.32 21.359 -9.594 1 95.56 176 THR A O 1
ATOM 1321 N N . THR A 1 177 ? 9.688 21.328 -11.219 1 95.88 177 THR A N 1
ATOM 1322 C CA . THR A 1 177 ? 10.664 21.094 -12.281 1 95.88 177 THR A CA 1
ATOM 1323 C C . THR A 1 177 ? 11.711 22.219 -12.297 1 95.88 177 THR A C 1
ATOM 1325 O O . THR A 1 177 ? 12.906 21.953 -12.398 1 95.88 177 THR A O 1
ATOM 1328 N N . GLU A 1 178 ? 11.312 23.391 -12.117 1 96.38 178 GLU A N 1
ATOM 1329 C CA . GLU A 1 178 ? 12.195 24.547 -12.156 1 96.38 178 GLU A CA 1
ATOM 1330 C C . GLU A 1 178 ? 13.172 24.547 -10.984 1 96.38 178 GLU A C 1
ATOM 1332 O O . GLU A 1 178 ? 14.375 24.734 -11.164 1 96.38 178 GLU A O 1
ATOM 1337 N N . SER A 1 179 ? 12.648 24.359 -9.812 1 97.5 179 SER A N 1
ATOM 1338 C CA . SER A 1 179 ? 13.5 24.406 -8.625 1 97.5 179 SER A CA 1
ATOM 1339 C C . SER A 1 179 ? 14.523 23.266 -8.641 1 97.5 179 SER A C 1
ATOM 1341 O O . SER A 1 179 ? 15.703 23.5 -8.367 1 97.5 179 SER A O 1
ATOM 1343 N N . VAL A 1 180 ? 14.125 22.062 -8.992 1 97.25 180 VAL A N 1
ATOM 1344 C CA . VAL A 1 180 ? 15.008 20.891 -8.953 1 97.25 180 VAL A CA 1
ATOM 1345 C C . VAL A 1 180 ? 16.062 21.016 -10.055 1 97.25 180 VAL A C 1
ATOM 1347 O O . VAL A 1 180 ? 17.219 20.656 -9.844 1 97.25 180 VAL A O 1
ATOM 1350 N N . ASP A 1 181 ? 15.609 21.453 -11.195 1 96.75 181 ASP A N 1
ATOM 1351 C CA . ASP A 1 181 ? 16.547 21.594 -12.305 1 96.75 181 ASP A CA 1
ATOM 1352 C C . ASP A 1 181 ? 17.672 22.562 -11.953 1 96.75 181 ASP A C 1
ATOM 1354 O O . ASP A 1 181 ? 18.797 22.406 -12.422 1 96.75 181 ASP A O 1
ATOM 1358 N N . GLY A 1 182 ? 17.422 23.5 -11.156 1 96.56 182 GLY A N 1
ATOM 1359 C CA . GLY A 1 182 ? 18.391 24.516 -10.812 1 96.56 182 GLY A CA 1
ATOM 1360 C C . GLY A 1 182 ? 19.281 24.141 -9.641 1 96.56 182 GLY A C 1
ATOM 1361 O O . GLY A 1 182 ? 20.281 24.812 -9.359 1 96.56 182 GLY A O 1
ATOM 1362 N N . LEU A 1 183 ? 19.031 23.078 -9.016 1 96.81 183 LEU A N 1
ATOM 1363 C CA . LEU A 1 183 ? 19.766 22.688 -7.82 1 96.81 183 LEU A CA 1
ATOM 1364 C C . LEU A 1 183 ? 21.172 22.219 -8.18 1 96.81 183 LEU A C 1
ATOM 1366 O O . LEU A 1 183 ? 21.359 21.531 -9.195 1 96.81 183 LEU A O 1
ATOM 1370 N N . LEU A 1 184 ? 22.109 22.578 -7.316 1 95.81 184 LEU A N 1
ATOM 1371 C CA . LEU A 1 184 ? 23.484 22.125 -7.406 1 95.81 184 LEU A CA 1
ATOM 1372 C C . LEU A 1 184 ? 23.859 21.266 -6.203 1 95.81 184 LEU A C 1
ATOM 1374 O O . LEU A 1 184 ? 23.203 21.328 -5.164 1 95.81 184 LEU A O 1
ATOM 1378 N N . ARG A 1 185 ? 24.859 20.5 -6.43 1 95.06 185 ARG A N 1
ATOM 1379 C CA . ARG A 1 185 ? 25.297 19.609 -5.348 1 95.06 185 ARG A CA 1
ATOM 1380 C C . ARG A 1 185 ? 25.641 20.422 -4.098 1 95.06 185 ARG A C 1
ATOM 1382 O O . ARG A 1 185 ? 25.391 19.969 -2.979 1 95.06 185 ARG A O 1
ATOM 1389 N N . GLY A 1 186 ? 26.203 21.578 -4.316 1 95.31 186 GLY A N 1
ATOM 1390 C CA . GLY A 1 186 ? 26.531 22.453 -3.205 1 95.31 186 GLY A CA 1
ATOM 1391 C C . GLY A 1 186 ? 25.312 22.828 -2.377 1 95.31 186 GLY A C 1
ATOM 1392 O O . GLY A 1 186 ? 25.422 23.047 -1.168 1 95.31 186 GLY A O 1
ATOM 1393 N N . ASP A 1 187 ? 24.188 22.938 -3.004 1 96.5 187 ASP A N 1
ATOM 1394 C CA . ASP A 1 187 ? 22.969 23.25 -2.281 1 96.5 187 ASP A CA 1
ATOM 1395 C C . ASP A 1 187 ? 22.609 22.125 -1.307 1 96.5 187 ASP A C 1
ATOM 1397 O O . ASP A 1 187 ? 22.109 22.391 -0.212 1 96.5 187 ASP A O 1
ATOM 1401 N N . LEU A 1 188 ? 22.859 20.875 -1.733 1 96.06 188 LEU A N 1
ATOM 1402 C CA . LEU A 1 188 ? 22.594 19.75 -0.852 1 96.06 188 LEU A CA 1
ATOM 1403 C C . LEU A 1 188 ? 23.5 19.797 0.379 1 96.06 188 LEU A C 1
ATOM 1405 O O . LEU A 1 188 ? 23.047 19.562 1.499 1 96.06 188 LEU A O 1
ATOM 1409 N N . GLU A 1 189 ? 24.688 20.094 0.113 1 94.19 189 GLU A N 1
ATOM 1410 C CA . GLU A 1 189 ? 25.656 20.172 1.208 1 94.19 189 GLU A CA 1
ATOM 1411 C C . GLU A 1 189 ? 25.25 21.25 2.215 1 94.19 189 GLU A C 1
ATOM 1413 O O . GLU A 1 189 ? 25.344 21.031 3.426 1 94.19 189 GLU A O 1
ATOM 1418 N N . GLU A 1 190 ? 24.844 22.312 1.691 1 94.25 190 GLU A N 1
ATOM 1419 C CA . GLU A 1 190 ? 24.438 23.406 2.562 1 94.25 190 GLU A CA 1
ATOM 1420 C C . GLU A 1 190 ? 23.219 23.016 3.398 1 94.25 190 GLU A C 1
ATOM 1422 O O . GLU A 1 190 ? 23.172 23.297 4.598 1 94.25 190 GLU A O 1
ATOM 1427 N N . PHE A 1 191 ? 22.234 22.438 2.779 1 95.12 191 PHE A N 1
ATOM 1428 C CA . PHE A 1 191 ? 21.031 22.016 3.49 1 95.12 191 PHE A CA 1
ATOM 1429 C C . PHE A 1 191 ? 21.375 21 4.578 1 95.12 191 PHE A C 1
ATOM 1431 O O . PHE A 1 191 ? 20.875 21.094 5.699 1 95.12 191 PHE A O 1
ATOM 1438 N N . VAL A 1 192 ? 22.219 20.047 4.258 1 94.38 192 VAL A N 1
ATOM 1439 C CA . VAL A 1 192 ? 22.641 19 5.188 1 94.38 192 VAL A CA 1
ATOM 1440 C C . VAL A 1 192 ? 23.359 19.625 6.379 1 94.38 192 VAL A C 1
ATOM 1442 O O . VAL A 1 192 ? 23.078 19.281 7.531 1 94.38 192 VAL A O 1
ATOM 1445 N N . ASN A 1 193 ? 24.219 20.547 6.109 1 91.69 193 ASN A N 1
ATOM 1446 C CA . ASN A 1 193 ? 24.969 21.203 7.168 1 91.69 193 ASN A CA 1
ATOM 1447 C C . ASN A 1 193 ? 24.047 21.953 8.125 1 91.69 193 ASN A C 1
ATOM 1449 O O . ASN A 1 193 ? 24.344 22.062 9.32 1 91.69 193 ASN A O 1
ATOM 1453 N N . GLN A 1 194 ? 22.984 22.344 7.586 1 91.25 194 GLN A N 1
ATOM 1454 C CA . GLN A 1 194 ? 22.062 23.156 8.383 1 91.25 194 GLN A CA 1
ATOM 1455 C C . GLN A 1 194 ? 21.094 22.281 9.164 1 91.25 194 GLN A C 1
ATOM 1457 O O . GLN A 1 194 ? 20.688 22.625 10.273 1 91.25 194 GLN A O 1
ATOM 1462 N N . HIS A 1 195 ? 20.719 21.125 8.586 1 92.81 195 HIS A N 1
ATOM 1463 C CA . HIS A 1 195 ? 19.547 20.469 9.148 1 92.81 195 HIS A CA 1
ATOM 1464 C C . HIS A 1 195 ? 19.906 19.078 9.68 1 92.81 195 HIS A C 1
ATOM 1466 O O . HIS A 1 195 ? 19.188 18.531 10.516 1 92.81 195 HIS A O 1
ATOM 1472 N N . PHE A 1 196 ? 20.984 18.469 9.141 1 92.38 196 PHE A N 1
ATOM 1473 C CA . PHE A 1 196 ? 21.375 17.141 9.586 1 92.38 196 PHE A CA 1
ATOM 1474 C C . PHE A 1 196 ? 22.281 17.219 10.805 1 92.38 196 PHE A C 1
ATOM 1476 O O . PHE A 1 196 ? 23.438 16.766 10.766 1 92.38 196 PHE A O 1
ATOM 1483 N N . ILE A 1 197 ? 21.781 17.797 11.828 1 91.19 197 ILE A N 1
ATOM 1484 C CA . ILE A 1 197 ? 22.516 18 13.07 1 91.19 197 ILE A CA 1
ATOM 1485 C C . ILE A 1 197 ? 21.844 17.219 14.203 1 91.19 197 ILE A C 1
ATOM 1487 O O . ILE A 1 197 ? 20.656 16.906 14.125 1 91.19 197 ILE A O 1
ATOM 1491 N N . SER A 1 198 ? 22.547 17 15.266 1 88.06 198 SER A N 1
ATOM 1492 C CA . SER A 1 198 ? 22.094 16.125 16.344 1 88.06 198 SER A CA 1
ATOM 1493 C C . SER A 1 198 ? 20.891 16.719 17.062 1 88.06 198 SER A C 1
ATOM 1495 O O . SER A 1 198 ? 20 15.984 17.5 1 88.06 198 SER A O 1
ATOM 1497 N N . SER A 1 199 ? 20.844 18.047 17.156 1 89.31 199 SER A N 1
ATOM 1498 C CA . SER A 1 199 ? 19.766 18.688 17.875 1 89.31 199 SER A CA 1
ATOM 1499 C C . SER A 1 199 ? 18.453 18.641 17.094 1 89.31 199 SER A C 1
ATOM 1501 O O . SER A 1 199 ? 17.391 18.938 17.625 1 89.31 199 SER A O 1
ATOM 1503 N N . ASN A 1 200 ? 18.562 18.203 15.883 1 92.69 200 ASN A N 1
ATOM 1504 C CA . ASN A 1 200 ? 17.391 18.125 15 1 92.69 200 ASN A CA 1
ATOM 1505 C C . ASN A 1 200 ? 17.172 16.688 14.516 1 92.69 200 ASN A C 1
ATOM 1507 O O . ASN A 1 200 ? 16.609 16.469 13.438 1 92.69 200 ASN A O 1
ATOM 1511 N N . ALA A 1 201 ? 17.719 15.781 15.273 1 93.69 201 ALA A N 1
ATOM 1512 C CA . ALA A 1 201 ? 17.641 14.391 14.828 1 93.69 201 ALA A CA 1
ATOM 1513 C C . ALA A 1 201 ? 17.25 13.469 15.977 1 93.69 201 ALA A C 1
ATOM 1515 O O . ALA A 1 201 ? 17.5 13.773 17.141 1 93.69 201 ALA A O 1
ATOM 1516 N N . VAL A 1 202 ? 16.656 12.422 15.602 1 95.75 202 VAL A N 1
ATOM 1517 C CA . VAL A 1 202 ? 16.359 11.328 16.516 1 95.75 202 VAL A CA 1
ATOM 1518 C C . VAL A 1 202 ? 16.75 10 15.875 1 95.75 202 VAL A C 1
ATOM 1520 O O . VAL A 1 202 ? 16.406 9.734 14.719 1 95.75 202 VAL A O 1
ATOM 1523 N N . ILE A 1 203 ? 17.516 9.234 16.609 1 96.44 203 ILE A N 1
ATOM 1524 C CA . ILE A 1 203 ? 17.781 7.867 16.188 1 96.44 203 ILE A CA 1
ATOM 1525 C C . ILE A 1 203 ? 16.641 6.957 16.609 1 96.44 203 ILE A C 1
ATOM 1527 O O . ILE A 1 203 ? 16.234 6.953 17.766 1 96.44 203 ILE A O 1
ATOM 1531 N N . VAL A 1 204 ? 16.156 6.219 15.633 1 97.5 204 VAL A N 1
ATOM 1532 C CA . VAL A 1 204 ? 14.961 5.43 15.922 1 97.5 204 VAL A CA 1
ATOM 1533 C C . VAL A 1 204 ? 15.25 3.947 15.695 1 97.5 204 VAL A C 1
ATOM 1535 O O . VAL A 1 204 ? 16.078 3.594 14.852 1 97.5 204 VAL A O 1
ATOM 1538 N N . GLY A 1 205 ? 14.594 3.09 16.453 1 97 205 GLY A N 1
ATOM 1539 C CA . GLY A 1 205 ? 14.594 1.642 16.312 1 97 205 GLY A CA 1
ATOM 1540 C C . GLY A 1 205 ? 13.234 1.02 16.562 1 97 205 GLY A C 1
ATOM 1541 O O . GLY A 1 205 ? 12.57 1.344 17.547 1 97 205 GLY A O 1
ATOM 1542 N N . THR A 1 206 ? 12.781 0.194 15.625 1 95.62 206 THR A N 1
ATOM 1543 C CA . THR A 1 206 ? 11.492 -0.467 15.773 1 95.62 206 THR A CA 1
ATOM 1544 C C . THR A 1 206 ? 11.602 -1.947 15.422 1 95.62 206 THR A C 1
ATOM 1546 O O . THR A 1 206 ? 12.438 -2.336 14.609 1 95.62 206 THR A O 1
ATOM 1549 N N . GLY A 1 207 ? 10.695 -2.74 15.969 1 93.81 207 GLY A N 1
ATOM 1550 C CA . GLY A 1 207 ? 10.68 -4.172 15.719 1 93.81 207 GLY A CA 1
ATOM 1551 C C . GLY A 1 207 ? 11.484 -4.965 16.734 1 93.81 207 GLY A C 1
ATOM 1552 O O . GLY A 1 207 ? 11.453 -4.66 17.938 1 93.81 207 GLY A O 1
ATOM 1553 N N . ASN A 1 208 ? 12.094 -6.074 16.25 1 92.5 208 ASN A N 1
ATOM 1554 C CA . ASN A 1 208 ? 12.875 -6.941 17.125 1 92.5 208 ASN A CA 1
ATOM 1555 C C . ASN A 1 208 ? 14.258 -6.363 17.406 1 92.5 208 ASN A C 1
ATOM 1557 O O . ASN A 1 208 ? 15.258 -6.859 16.891 1 92.5 208 ASN A O 1
ATOM 1561 N N . ILE A 1 209 ? 14.273 -5.344 18.188 1 94.06 209 ILE A N 1
ATOM 1562 C CA . ILE A 1 209 ? 15.477 -4.602 18.531 1 94.06 209 ILE A CA 1
ATOM 1563 C C . ILE A 1 209 ? 15.438 -4.199 20 1 94.06 209 ILE A C 1
ATOM 1565 O O . ILE A 1 209 ? 14.359 -3.977 20.562 1 94.06 209 ILE A O 1
ATOM 1569 N N . SER A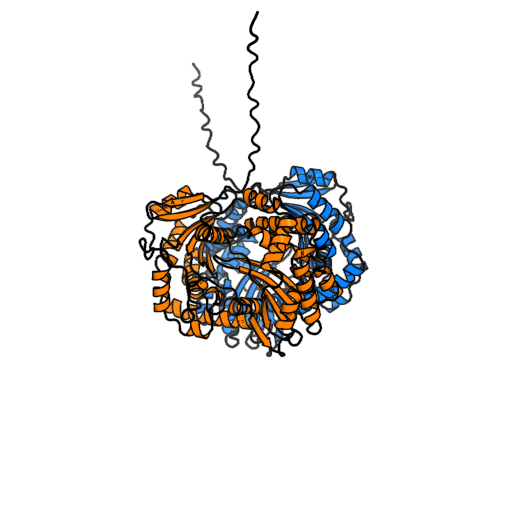 1 210 ? 16.609 -4.082 20.609 1 93.38 210 SER A N 1
ATOM 1570 C CA . SER A 1 210 ? 16.734 -3.666 22 1 93.38 210 SER A CA 1
ATOM 1571 C C . SER A 1 210 ? 17.109 -2.191 22.109 1 93.38 210 SER A C 1
ATOM 1573 O O . SER A 1 210 ? 18.047 -1.737 21.469 1 93.38 210 SER A O 1
ATOM 1575 N N . HIS A 1 211 ? 16.328 -1.484 22.984 1 95.31 211 HIS A N 1
ATOM 1576 C CA . HIS A 1 211 ? 16.641 -0.077 23.203 1 95.31 211 HIS A CA 1
ATOM 1577 C C . HIS A 1 211 ? 18.047 0.098 23.766 1 95.31 211 HIS A C 1
ATOM 1579 O O . HIS A 1 211 ? 18.797 0.965 23.312 1 95.31 211 HIS A O 1
ATOM 1585 N N . GLN A 1 212 ? 18.375 -0.744 24.688 1 94.94 212 GLN A N 1
ATOM 1586 C CA . GLN A 1 212 ? 19.672 -0.655 25.344 1 94.94 212 GLN A CA 1
ATOM 1587 C C . GLN A 1 212 ? 20.812 -0.9 24.344 1 94.94 212 GLN A C 1
ATOM 1589 O O . GLN A 1 212 ? 21.797 -0.173 24.344 1 94.94 212 GLN A O 1
ATOM 1594 N N . GLU A 1 213 ? 20.609 -1.871 23.547 1 94.25 213 GLU A N 1
ATOM 1595 C CA . GLU A 1 213 ? 21.625 -2.176 22.547 1 94.25 213 GLU A CA 1
ATOM 1596 C C . GLU A 1 213 ? 21.812 -1.017 21.562 1 94.25 213 GLU A C 1
ATOM 1598 O O . GLU A 1 213 ? 22.938 -0.688 21.188 1 94.25 213 GLU A O 1
ATOM 1603 N N . LEU A 1 214 ? 20.734 -0.457 21.125 1 94.94 214 LEU A N 1
ATOM 1604 C CA . LEU A 1 214 ? 20.812 0.663 20.203 1 94.94 214 LEU A CA 1
ATOM 1605 C C . LEU A 1 214 ? 21.5 1.861 20.844 1 94.94 214 LEU A C 1
ATOM 1607 O O . LEU A 1 214 ? 22.344 2.506 20.219 1 94.94 214 LEU A O 1
ATOM 1611 N N . CYS A 1 215 ? 21.203 2.141 22.078 1 95.06 215 CYS A N 1
ATOM 1612 C CA . CYS A 1 215 ? 21.828 3.24 22.797 1 95.06 215 CYS A CA 1
ATOM 1613 C C . CYS A 1 215 ? 23.344 3.035 22.891 1 95.06 215 CYS A C 1
ATOM 1615 O O . CYS A 1 215 ? 24.109 3.969 22.672 1 95.06 215 CYS A O 1
ATOM 1617 N N . GLU A 1 216 ? 23.672 1.84 23.234 1 93.5 216 GLU A N 1
ATOM 1618 C CA . GLU A 1 216 ? 25.094 1.53 23.375 1 93.5 216 GLU A CA 1
ATOM 1619 C C . GLU A 1 216 ? 25.828 1.705 22.031 1 93.5 216 GLU A C 1
ATOM 1621 O O . GLU A 1 216 ? 26.922 2.248 22 1 93.5 216 GLU A O 1
ATOM 1626 N N . LEU A 1 217 ? 25.188 1.242 21.078 1 92.12 217 LEU A N 1
ATOM 1627 C CA . LEU A 1 217 ? 25.781 1.356 19.75 1 92.12 217 LEU A CA 1
ATOM 1628 C C . LEU A 1 217 ? 25.953 2.82 19.359 1 92.12 217 LEU A C 1
ATOM 1630 O O . LEU A 1 217 ? 26.969 3.201 18.797 1 92.12 217 LEU A O 1
ATOM 1634 N N . VAL A 1 218 ? 24.953 3.631 19.594 1 91.38 218 VAL A N 1
ATOM 1635 C CA . VAL A 1 218 ? 24.984 5.047 19.25 1 91.38 218 VAL A CA 1
ATOM 1636 C C . VAL A 1 218 ? 26.047 5.762 20.078 1 91.38 218 VAL A C 1
ATOM 1638 O O . VAL A 1 218 ? 26.766 6.625 19.562 1 91.38 218 VAL A O 1
ATOM 1641 N N . GLU A 1 219 ? 26.203 5.383 21.25 1 88.56 219 GLU A N 1
ATOM 1642 C CA . GLU A 1 219 ? 27.188 6 22.141 1 88.56 219 GLU A CA 1
ATOM 1643 C C . GLU A 1 219 ? 28.609 5.66 21.703 1 88.56 219 GLU A C 1
ATOM 1645 O O . GLU A 1 219 ? 29.5 6.504 21.781 1 88.56 219 GLU A O 1
ATOM 1650 N N . LYS A 1 220 ? 28.734 4.441 21.328 1 83.94 220 LYS A N 1
ATOM 1651 C CA . LYS A 1 220 ? 30.062 3.965 20.953 1 83.94 220 LYS A CA 1
ATOM 1652 C C . LYS A 1 220 ? 30.469 4.469 19.578 1 83.94 220 LYS A C 1
ATOM 1654 O O . LYS A 1 220 ? 31.656 4.57 19.266 1 83.94 220 LYS A O 1
ATOM 1659 N N . SER A 1 221 ? 29.438 4.699 18.906 1 78 221 SER A N 1
ATOM 1660 C CA . SER A 1 221 ? 29.734 5.039 17.516 1 78 221 SER A CA 1
ATOM 1661 C C . SER A 1 221 ? 29.953 6.539 17.359 1 78 221 SER A C 1
ATOM 1663 O O . SER A 1 221 ? 29.391 7.34 18.094 1 78 221 SER A O 1
ATOM 1665 N N . SER A 1 222 ? 30.953 6.773 16.609 1 69.62 222 SER A N 1
ATOM 1666 C CA . SER A 1 222 ? 31.109 8.172 16.219 1 69.62 222 SER A CA 1
ATOM 1667 C C . SER A 1 222 ? 30.109 8.555 15.125 1 69.62 222 SER A C 1
ATOM 1669 O O . SER A 1 222 ? 30.344 8.32 13.938 1 69.62 222 SER A O 1
ATOM 1671 N N . LEU A 1 223 ? 29 9.031 15.68 1 75.12 223 LEU A N 1
ATOM 1672 C CA . LEU A 1 223 ? 28.016 9.477 14.695 1 75.12 223 LEU A CA 1
ATOM 1673 C C . LEU A 1 223 ? 28.516 10.695 13.938 1 75.12 223 LEU A C 1
ATOM 1675 O O . LEU A 1 223 ? 29.031 11.648 14.539 1 75.12 223 LEU A O 1
ATOM 1679 N N . LYS A 1 224 ? 28.469 10.625 12.656 1 73.19 224 LYS A N 1
ATOM 1680 C CA . LYS A 1 224 ? 29.031 11.656 11.789 1 73.19 224 LYS A CA 1
ATOM 1681 C C . LYS A 1 224 ? 28 12.75 11.5 1 73.19 224 LYS A C 1
ATOM 1683 O O . LYS A 1 224 ? 27.781 13.117 10.344 1 73.19 224 LYS A O 1
ATOM 1688 N N . PHE A 1 225 ? 27.391 13.203 12.695 1 74.5 225 PHE A N 1
ATOM 1689 C CA . PHE A 1 225 ? 26.516 14.352 12.469 1 74.5 225 PHE A CA 1
ATOM 1690 C C . PHE A 1 225 ? 27.328 15.57 12.047 1 74.5 225 PHE A C 1
ATOM 1692 O O . PHE A 1 225 ? 28.5 15.703 12.422 1 74.5 225 PHE A O 1
ATOM 1699 N N . ASN A 1 226 ? 26.828 16.344 11.258 1 68.69 226 ASN A N 1
ATOM 1700 C CA . ASN A 1 226 ? 27.516 17.547 10.82 1 68.69 226 ASN A CA 1
ATOM 1701 C C . ASN A 1 226 ? 27.859 18.453 11.992 1 68.69 226 ASN A C 1
ATOM 1703 O O . ASN A 1 226 ? 28.875 19.141 11.977 1 68.69 226 ASN A O 1
ATOM 1707 N N . SER A 1 227 ? 26.891 18.562 12.852 1 67.69 227 SER A N 1
ATOM 1708 C CA . SER A 1 227 ? 27.172 19.328 14.062 1 67.69 227 SER A CA 1
ATOM 1709 C C . SER A 1 227 ? 26.453 18.75 15.273 1 67.69 227 SER A C 1
ATOM 1711 O O . SER A 1 227 ? 25.312 18.281 15.156 1 67.69 227 SER A O 1
ATOM 1713 N N . THR A 1 228 ? 27.266 18.688 16.297 1 64.5 228 THR A N 1
ATOM 1714 C CA . THR A 1 228 ? 26.672 18.219 17.531 1 64.5 228 THR A CA 1
ATOM 1715 C C . THR A 1 228 ? 26.375 19.375 18.484 1 64.5 228 THR A C 1
ATOM 1717 O O . THR A 1 228 ? 25.766 19.188 19.531 1 64.5 228 THR A O 1
ATOM 1720 N N . THR A 1 229 ? 26.734 20.484 18 1 65.44 229 THR A N 1
ATOM 1721 C CA . THR A 1 229 ? 26.625 21.609 18.938 1 65.44 229 THR A CA 1
ATOM 1722 C C . THR A 1 229 ? 25.656 22.672 18.391 1 65.44 229 THR A C 1
ATOM 1724 O O . THR A 1 229 ? 25.25 23.578 19.125 1 65.44 229 THR A O 1
ATOM 1727 N N . LYS A 1 230 ? 25.359 22.516 17.219 1 74.12 230 LYS A N 1
ATOM 1728 C CA . LYS A 1 230 ? 24.469 23.531 16.641 1 74.12 230 LYS A CA 1
ATOM 1729 C C . LYS A 1 230 ? 23.047 23.375 17.172 1 74.12 230 LYS A C 1
ATOM 1731 O O . LYS A 1 230 ? 22.578 22.25 17.359 1 74.12 230 LYS A O 1
ATOM 1736 N N . ALA A 1 231 ? 22.453 24.594 17.469 1 74.5 231 ALA A N 1
ATOM 1737 C CA . ALA A 1 231 ? 21.062 24.609 17.922 1 74.5 231 ALA A CA 1
ATOM 1738 C C . ALA A 1 231 ? 20.125 24.188 16.812 1 74.5 231 ALA A C 1
ATOM 1740 O O . ALA A 1 231 ? 20.469 24.266 15.625 1 74.5 231 ALA A O 1
ATOM 1741 N N . LYS A 1 232 ? 19 23.703 17.266 1 76.88 232 LYS A N 1
ATOM 1742 C CA . LYS A 1 232 ? 17.953 23.344 16.328 1 76.88 232 LYS A CA 1
ATOM 1743 C C . LYS A 1 232 ? 17.594 24.5 15.406 1 76.88 232 LYS A C 1
ATOM 1745 O O . LYS A 1 232 ? 17.516 25.656 15.852 1 76.88 232 LYS A O 1
ATOM 1750 N N . PRO A 1 233 ? 17.562 24.156 14.195 1 73.94 233 PRO A N 1
ATOM 1751 C CA . PRO A 1 233 ? 17.188 25.219 13.266 1 73.94 233 PRO A CA 1
ATOM 1752 C C . PRO A 1 233 ? 15.844 25.859 13.625 1 73.94 233 PRO A C 1
ATOM 1754 O O . PRO A 1 233 ? 14.93 25.172 14.086 1 73.94 233 PRO A O 1
ATOM 1757 N N . GLU A 1 234 ? 15.891 27.141 13.656 1 65.69 234 GLU A N 1
ATOM 1758 C CA . GLU A 1 234 ? 14.648 27.844 13.938 1 65.69 234 GLU A CA 1
ATOM 1759 C C . GLU A 1 234 ? 13.57 27.5 12.914 1 65.69 234 GLU A C 1
ATOM 1761 O O . GLU A 1 234 ? 13.867 27.281 11.742 1 65.69 234 GLU A O 1
ATOM 1766 N N . ALA A 1 235 ? 12.438 27.203 13.539 1 63.28 235 ALA A N 1
ATOM 1767 C CA . ALA A 1 235 ? 11.328 26.938 12.633 1 63.28 235 ALA A CA 1
ATOM 1768 C C . ALA A 1 235 ? 11.078 28.109 11.695 1 63.28 235 ALA A C 1
ATOM 1770 O O . ALA A 1 235 ? 11.227 29.266 12.094 1 63.28 235 ALA A O 1
ATOM 1771 N N . ASN A 1 236 ? 11.047 27.734 10.461 1 64.81 236 ASN A N 1
ATOM 1772 C CA . ASN A 1 236 ? 10.664 28.766 9.508 1 64.81 236 ASN A CA 1
ATOM 1773 C C . ASN A 1 236 ? 9.414 29.516 9.961 1 64.81 236 ASN A C 1
ATOM 1775 O O . ASN A 1 236 ? 8.867 29.219 11.023 1 64.81 236 ASN A O 1
ATOM 1779 N N . LYS A 1 237 ? 8.953 30.453 9.242 1 73.5 237 LYS A N 1
ATOM 1780 C CA . LYS A 1 237 ? 7.762 31.266 9.445 1 73.5 237 LYS A CA 1
ATOM 1781 C C . LYS A 1 237 ? 6.559 30.406 9.812 1 73.5 237 LYS A C 1
ATOM 1783 O O . LYS A 1 237 ? 6.32 29.359 9.188 1 73.5 237 LYS A O 1
ATOM 1788 N N . LYS A 1 238 ? 5.949 30.812 10.914 1 82.19 238 LYS A N 1
ATOM 1789 C CA . LYS A 1 238 ? 4.715 30.141 11.32 1 82.19 238 LYS A CA 1
ATOM 1790 C C . LYS A 1 238 ? 3.719 30.078 10.172 1 82.19 238 LYS A C 1
ATOM 1792 O O . LYS A 1 238 ? 3.559 31.031 9.422 1 82.19 238 LYS A O 1
ATOM 1797 N N . SER A 1 239 ? 3.158 28.891 10.078 1 88.5 239 SER A N 1
ATOM 1798 C CA . SER A 1 239 ? 2.188 28.719 9 1 88.5 239 SER A CA 1
ATOM 1799 C C . SER A 1 239 ? 0.861 29.391 9.336 1 88.5 239 SER A C 1
ATOM 1801 O O . SER A 1 239 ? 0.384 29.312 10.477 1 88.5 239 SER A O 1
ATOM 1803 N N . THR A 1 240 ? 0.394 30.188 8.398 1 90.88 240 THR A N 1
ATOM 1804 C CA . THR A 1 240 ? -0.909 30.828 8.531 1 90.88 240 THR A CA 1
ATOM 1805 C C . THR A 1 240 ? -1.859 30.359 7.438 1 90.88 240 THR A C 1
ATOM 1807 O O . THR A 1 240 ? -1.503 30.344 6.254 1 90.88 240 THR A O 1
ATOM 1810 N N . PHE A 1 241 ? -3.029 29.969 7.922 1 96 241 PHE A N 1
ATOM 1811 C CA . PHE A 1 241 ? -4.051 29.531 6.973 1 96 241 PHE A CA 1
ATOM 1812 C C . PHE A 1 241 ? -4.723 30.734 6.324 1 96 241 PHE A C 1
ATOM 1814 O O . PHE A 1 241 ? -5.102 31.688 7.008 1 96 241 PHE A O 1
ATOM 1821 N N . LEU A 1 242 ? -4.848 30.719 5.008 1 94.38 242 LEU A N 1
ATOM 1822 C CA . LEU A 1 242 ? -5.504 31.781 4.254 1 94.38 242 LEU A CA 1
ATOM 1823 C C . LEU A 1 242 ? -6.652 31.219 3.418 1 94.38 242 LEU A C 1
ATOM 1825 O O . LEU A 1 242 ? -6.477 30.25 2.689 1 94.38 242 LEU A O 1
ATOM 1829 N N . GLY A 1 243 ? -7.828 31.781 3.617 1 94.38 243 GLY A N 1
ATOM 1830 C CA . GLY A 1 243 ? -8.906 31.469 2.689 1 94.38 243 GLY A CA 1
ATOM 1831 C C . GLY A 1 243 ? -8.586 31.859 1.257 1 94.38 243 GLY A C 1
ATOM 1832 O O . GLY A 1 243 ? -8.297 33.031 0.973 1 94.38 243 GLY A O 1
ATOM 1833 N N . SER A 1 244 ? -8.617 30.906 0.358 1 94.88 244 SER A N 1
ATOM 1834 C CA . SER A 1 244 ? -8.172 31.141 -1.013 1 94.88 244 SER A CA 1
ATOM 1835 C C . SER A 1 244 ? -8.586 30 -1.931 1 94.88 244 SER A C 1
ATOM 1837 O O . SER A 1 244 ? -9.227 29.031 -1.488 1 94.88 244 SER A O 1
ATOM 1839 N N . GLU A 1 245 ? -8.344 30.219 -3.23 1 96 245 GLU A N 1
ATOM 1840 C CA . GLU A 1 245 ? -8.68 29.156 -4.176 1 96 245 GLU A CA 1
ATOM 1841 C C . GLU A 1 245 ? -7.703 29.125 -5.344 1 96 245 GLU A C 1
ATOM 1843 O O . GLU A 1 245 ? -7.07 30.141 -5.66 1 96 245 GLU A O 1
ATOM 1848 N N . ILE A 1 246 ? -7.473 28.016 -5.809 1 95.56 246 ILE A N 1
ATOM 1849 C CA . ILE A 1 246 ? -6.73 27.797 -7.047 1 95.56 246 ILE A CA 1
ATOM 1850 C C . ILE A 1 246 ? -7.512 26.844 -7.953 1 95.56 246 ILE A C 1
ATOM 1852 O O . ILE A 1 246 ? -7.953 25.781 -7.52 1 95.56 246 ILE A O 1
ATOM 1856 N N . ARG A 1 247 ? -7.738 27.266 -9.148 1 95.44 247 ARG A N 1
ATOM 1857 C CA . ARG A 1 247 ? -8.484 26.5 -10.133 1 95.44 247 ARG A CA 1
ATOM 1858 C C . ARG A 1 247 ? -7.684 26.328 -11.422 1 95.44 247 ARG A C 1
ATOM 1860 O O . ARG A 1 247 ? -7.332 27.312 -12.07 1 95.44 247 ARG A O 1
ATOM 1867 N N . LEU A 1 248 ? -7.402 25.156 -11.742 1 94.12 248 LEU A N 1
ATOM 1868 C CA . LEU A 1 248 ? -6.715 24.812 -12.992 1 94.12 248 LEU A CA 1
ATOM 1869 C C . LEU A 1 248 ? -7.629 24.016 -13.914 1 94.12 248 LEU A C 1
ATOM 1871 O O . LEU A 1 248 ? -7.531 22.781 -13.977 1 94.12 248 LEU A O 1
ATOM 1875 N N . ARG A 1 249 ? -8.375 24.766 -14.719 1 93.12 249 ARG A N 1
ATOM 1876 C CA . ARG A 1 249 ? -9.344 24.109 -15.594 1 93.12 249 ARG A CA 1
ATOM 1877 C C . ARG A 1 249 ? -8.656 23.469 -16.797 1 93.12 249 ARG A C 1
ATOM 1879 O O . ARG A 1 249 ? -7.797 24.094 -17.422 1 93.12 249 ARG A O 1
ATOM 1886 N N . ASP A 1 250 ? -8.93 22.266 -17.016 1 93.25 250 ASP A N 1
ATOM 1887 C CA . ASP A 1 250 ? -8.445 21.5 -18.172 1 93.25 250 ASP A CA 1
ATOM 1888 C C . ASP A 1 250 ? -9.523 20.562 -18.703 1 93.25 250 ASP A C 1
ATOM 1890 O O . ASP A 1 250 ? -9.664 19.438 -18.219 1 93.25 250 ASP A O 1
ATOM 1894 N N . ASP A 1 251 ? -10.125 20.875 -19.781 1 90.62 251 ASP A N 1
ATOM 1895 C CA . ASP A 1 251 ? -11.266 20.141 -20.328 1 90.62 251 ASP A CA 1
ATOM 1896 C C . ASP A 1 251 ? -10.812 18.906 -21.094 1 90.62 251 ASP A C 1
ATOM 1898 O O . ASP A 1 251 ? -11.633 18.078 -21.469 1 90.62 251 ASP A O 1
ATOM 1902 N N . THR A 1 252 ? -9.531 18.766 -21.25 1 88.56 252 THR A N 1
ATOM 1903 C CA . THR A 1 252 ? -9.023 17.578 -21.938 1 88.56 252 THR A CA 1
ATOM 1904 C C . THR A 1 252 ? -8.984 16.375 -20.984 1 88.56 252 THR A C 1
ATOM 1906 O O . THR A 1 252 ? -8.875 15.234 -21.422 1 88.56 252 THR A O 1
ATOM 1909 N N . LEU A 1 253 ? -9.062 16.688 -19.75 1 89.56 253 LEU A N 1
ATOM 1910 C CA . LEU A 1 253 ? -9.094 15.609 -18.766 1 89.56 253 LEU A CA 1
ATOM 1911 C C . LEU A 1 253 ? -10.516 15.078 -18.594 1 89.56 253 LEU A C 1
ATOM 1913 O O . LEU A 1 253 ? -11.484 15.844 -18.672 1 89.56 253 LEU A O 1
ATOM 1917 N N . PRO A 1 254 ? -10.633 13.82 -18.281 1 87.69 254 PRO A N 1
ATOM 1918 C CA . PRO A 1 254 ? -11.953 13.18 -18.281 1 87.69 254 PRO A CA 1
ATOM 1919 C C . PRO A 1 254 ? -12.719 13.406 -16.984 1 87.69 254 PRO A C 1
ATOM 1921 O O . PRO A 1 254 ? -13.898 13.062 -16.891 1 87.69 254 PRO A O 1
ATOM 1924 N N . LYS A 1 255 ? -12.086 13.898 -15.977 1 93.38 255 LYS A N 1
ATOM 1925 C CA . LYS A 1 255 ? -12.688 14.008 -14.648 1 93.38 255 LYS A CA 1
ATOM 1926 C C . LYS A 1 255 ? -12.352 15.344 -14 1 93.38 255 LYS A C 1
ATOM 1928 O O . LYS A 1 255 ? -11.617 16.156 -14.57 1 93.38 255 LYS A O 1
ATOM 1933 N N . ALA A 1 256 ? -12.977 15.602 -12.875 1 96.81 256 ALA A N 1
ATOM 1934 C CA . ALA A 1 256 ? -12.641 16.719 -11.992 1 96.81 256 ALA A CA 1
ATOM 1935 C C . ALA A 1 256 ? -12.062 16.219 -10.672 1 96.81 256 ALA A C 1
ATOM 1937 O O . ALA A 1 256 ? -12.523 15.227 -10.117 1 96.81 256 ALA A O 1
ATOM 1938 N N . TRP A 1 257 ? -11.008 16.812 -10.258 1 97.38 257 TRP A N 1
ATOM 1939 C CA . TRP A 1 257 ? -10.43 16.594 -8.938 1 97.38 257 TRP A CA 1
ATOM 1940 C C . TRP A 1 257 ? -10.547 17.859 -8.078 1 97.38 257 TRP A C 1
ATOM 1942 O O . TRP A 1 257 ? -10.109 18.938 -8.477 1 97.38 257 TRP A O 1
ATOM 1952 N N . ILE A 1 258 ? -11.148 17.672 -6.891 1 98.19 258 ILE A N 1
ATOM 1953 C CA . ILE A 1 258 ? -11.477 18.828 -6.078 1 98.19 258 ILE A CA 1
ATOM 1954 C C . ILE A 1 258 ? -11.117 18.562 -4.617 1 98.19 258 ILE A C 1
ATOM 1956 O O . ILE A 1 258 ? -11.336 17.453 -4.113 1 98.19 258 ILE A O 1
ATOM 1960 N N . SER A 1 259 ? -10.555 19.516 -3.984 1 98.25 259 SER A N 1
ATOM 1961 C CA . SER A 1 259 ? -10.32 19.469 -2.547 1 98.25 259 SER A CA 1
ATOM 1962 C C . SER A 1 259 ? -10.68 20.781 -1.876 1 98.25 259 SER A C 1
ATOM 1964 O O . SER A 1 259 ? -10.383 21.859 -2.408 1 98.25 259 SER A O 1
ATOM 1966 N N . ILE A 1 260 ? -11.383 20.703 -0.785 1 98 260 ILE A N 1
ATOM 1967 C CA . ILE A 1 260 ? -11.742 21.844 0.045 1 98 260 ILE A CA 1
ATOM 1968 C C . ILE A 1 260 ? -11.336 21.578 1.493 1 98 260 ILE A C 1
ATOM 1970 O O . ILE A 1 260 ? -11.523 20.469 2.002 1 98 260 ILE A O 1
ATOM 1974 N N . ALA A 1 261 ? -10.773 22.594 2.111 1 98.25 261 ALA A N 1
ATOM 1975 C CA . ALA A 1 261 ? -10.367 22.391 3.498 1 98.25 261 ALA A CA 1
ATOM 1976 C C . ALA A 1 261 ? -10.531 23.672 4.312 1 98.25 261 ALA A C 1
ATOM 1978 O O . ALA A 1 261 ? -10.406 24.781 3.777 1 98.25 261 ALA A O 1
ATOM 1979 N N . ALA A 1 262 ? -10.883 23.562 5.539 1 97.62 262 ALA A N 1
ATOM 1980 C CA . ALA A 1 262 ? -10.742 24.578 6.566 1 97.62 262 ALA A CA 1
ATOM 1981 C C . ALA A 1 262 ? -9.43 24.422 7.332 1 97.62 262 ALA A C 1
ATOM 1983 O O . ALA A 1 262 ? -8.695 23.453 7.121 1 97.62 262 ALA A O 1
ATOM 1984 N N . GLU A 1 263 ? -9.141 25.406 8.109 1 97.25 263 GLU A N 1
ATOM 1985 C CA . GLU A 1 263 ? -7.949 25.266 8.945 1 97.25 263 GLU A CA 1
ATOM 1986 C C . GLU A 1 263 ? -8.117 24.141 9.961 1 97.25 263 GLU A C 1
ATOM 1988 O O . GLU A 1 263 ? -9.117 24.094 10.68 1 97.25 263 GLU A O 1
ATOM 1993 N N . GLY A 1 264 ? -7.191 23.234 9.938 1 96.44 264 GLY A N 1
ATOM 1994 C CA . GLY A 1 264 ? -7.203 22.141 10.891 1 96.44 264 GLY A CA 1
ATOM 1995 C C . GLY A 1 264 ? -6.406 22.422 12.148 1 96.44 264 GLY A C 1
ATOM 1996 O O . GLY A 1 264 ? -6.031 23.578 12.398 1 96.44 264 GLY A O 1
ATOM 1997 N N . GLU A 1 265 ? -6.23 21.453 12.961 1 96.38 265 GLU A N 1
ATOM 1998 C CA . GLU A 1 265 ? -5.543 21.578 14.242 1 96.38 265 GLU A CA 1
ATOM 1999 C C . GLU A 1 265 ? -4.078 21.172 14.133 1 96.38 265 GLU A C 1
ATOM 2001 O O . GLU A 1 265 ? -3.742 20.234 13.414 1 96.38 265 GLU A O 1
ATOM 2006 N N . ALA A 1 266 ? -3.254 21.906 14.906 1 93.44 266 ALA A N 1
ATOM 2007 C CA . ALA A 1 266 ? -1.859 21.5 15.039 1 93.44 266 ALA A CA 1
ATOM 2008 C C . ALA A 1 266 ? -1.742 20.203 15.836 1 93.44 266 ALA A C 1
ATOM 2010 O O . ALA A 1 266 ? -2.652 19.844 16.578 1 93.44 266 ALA A O 1
ATOM 2011 N N . LEU A 1 267 ? -0.632 19.531 15.703 1 89.44 267 LEU A N 1
ATOM 2012 C CA . LEU A 1 267 ? -0.385 18.266 16.359 1 89.44 267 LEU A CA 1
ATOM 2013 C C . LEU A 1 267 ? -0.451 18.406 17.875 1 89.44 267 LEU A C 1
ATOM 2015 O O . LEU A 1 267 ? -0.856 17.484 18.578 1 89.44 267 LEU A O 1
ATOM 2019 N N . THR A 1 268 ? -0.109 19.5 18.359 1 88.62 268 THR A N 1
ATOM 2020 C CA . THR A 1 268 ? -0.021 19.703 19.812 1 88.62 268 THR A CA 1
ATOM 2021 C C . THR A 1 268 ? -1.31 20.328 20.344 1 88.62 268 THR A C 1
ATOM 2023 O O . THR A 1 268 ? -1.423 20.594 21.547 1 88.62 268 THR A O 1
ATOM 2026 N N . SER A 1 269 ? -2.225 20.609 19.469 1 94 269 SER A N 1
ATOM 2027 C CA . SER A 1 269 ? -3.482 21.219 19.906 1 94 269 SER A CA 1
ATOM 2028 C C . SER A 1 269 ? -4.254 20.281 20.828 1 94 269 SER A C 1
ATOM 2030 O O . SER A 1 269 ? -4.301 19.078 20.594 1 94 269 SER A O 1
ATOM 2032 N N . PRO A 1 270 ? -4.891 20.828 21.844 1 94.31 270 PRO A N 1
ATOM 2033 C CA . PRO A 1 270 ? -5.75 20 22.688 1 94.31 270 PRO A CA 1
ATOM 2034 C C . PRO A 1 270 ? -6.953 19.438 21.938 1 94.31 270 PRO A C 1
ATOM 2036 O O . PRO A 1 270 ? -7.562 18.469 22.375 1 94.31 270 PRO A O 1
ATOM 2039 N N . ASP A 1 271 ? -7.262 20.062 20.828 1 96.81 271 ASP A N 1
ATOM 2040 C CA . ASP A 1 271 ? -8.43 19.641 20.062 1 96.81 271 ASP A CA 1
ATOM 2041 C C . ASP A 1 271 ? -8.031 18.734 18.906 1 96.81 271 ASP A C 1
ATOM 2043 O O . ASP A 1 271 ? -8.836 18.453 18.016 1 96.81 271 ASP A O 1
ATOM 2047 N N . TYR A 1 272 ? -6.762 18.312 18.938 1 95.62 272 TYR A N 1
ATOM 2048 C CA . TYR A 1 272 ? -6.234 17.484 17.859 1 95.62 272 TYR A CA 1
ATOM 2049 C C . TYR A 1 272 ? -7.102 16.234 17.656 1 95.62 272 TYR A C 1
ATOM 2051 O O . TYR A 1 272 ? -7.574 15.977 16.547 1 95.62 272 TYR A O 1
ATOM 2059 N N . LEU A 1 273 ? -7.402 15.523 18.719 1 97.12 273 LEU A N 1
ATOM 2060 C CA . LEU A 1 273 ? -8.133 14.266 18.609 1 97.12 273 LEU A CA 1
ATOM 2061 C C . LEU A 1 273 ? -9.602 14.516 18.266 1 97.12 273 LEU A C 1
ATOM 2063 O O . LEU A 1 273 ? -10.219 13.719 17.562 1 97.12 273 LEU A O 1
ATOM 2067 N N . VAL A 1 274 ? -10.141 15.609 18.75 1 98.12 274 VAL A N 1
ATOM 2068 C CA . VAL A 1 274 ? -11.523 15.953 18.438 1 98.12 274 VAL A CA 1
ATOM 2069 C C . VAL A 1 274 ? -11.656 16.188 16.922 1 98.12 274 VAL A C 1
ATOM 2071 O O . VAL A 1 274 ? -12.617 15.719 16.312 1 98.12 274 VAL A O 1
ATOM 2074 N N . SER A 1 275 ? -10.672 16.875 16.359 1 97.88 275 SER A N 1
ATOM 2075 C CA . SER A 1 275 ? -10.695 17.125 14.922 1 97.88 275 SER A CA 1
ATOM 2076 C C . SER A 1 275 ? -10.594 15.828 14.133 1 97.88 275 SER A C 1
ATOM 2078 O O . SER A 1 275 ? -11.211 15.695 13.078 1 97.88 275 SER A O 1
ATOM 2080 N N . GLN A 1 276 ? -9.789 14.891 14.648 1 96.81 276 GLN A N 1
ATOM 2081 C CA . GLN A 1 276 ? -9.648 13.602 13.992 1 96.81 276 GLN A CA 1
ATOM 2082 C C . GLN A 1 276 ? -10.953 12.812 14.031 1 96.81 276 GLN A C 1
ATOM 2084 O O . GLN A 1 276 ? -11.352 12.203 13.039 1 96.81 276 GLN A O 1
ATOM 2089 N N . VAL A 1 277 ? -11.609 12.836 15.141 1 96.31 277 VAL A N 1
ATOM 2090 C CA . VAL A 1 277 ? -12.891 12.141 15.281 1 96.31 277 VAL A CA 1
ATOM 2091 C C . VAL A 1 277 ? -13.922 12.766 14.344 1 96.31 277 VAL A C 1
ATOM 2093 O O . VAL A 1 277 ? -14.664 12.055 13.664 1 96.31 277 VAL A O 1
ATOM 2096 N N . ALA A 1 278 ? -13.914 14.07 14.312 1 95.5 278 ALA A N 1
ATOM 2097 C CA . ALA A 1 278 ? -14.859 14.781 13.461 1 95.5 278 ALA A CA 1
ATOM 2098 C C . ALA A 1 278 ? -14.68 14.391 11.992 1 95.5 278 ALA A C 1
ATOM 2100 O O . ALA A 1 278 ? -15.664 14.242 11.266 1 95.5 278 ALA A O 1
ATOM 2101 N N . ALA A 1 279 ? -13.461 14.219 11.578 1 94.5 279 ALA A N 1
ATOM 2102 C CA . ALA A 1 279 ? -13.188 13.82 10.203 1 94.5 279 ALA A CA 1
ATOM 2103 C C . ALA A 1 279 ? -13.695 12.414 9.93 1 94.5 279 ALA A C 1
ATOM 2105 O O . ALA A 1 279 ? -14.211 12.133 8.844 1 94.5 279 ALA A O 1
ATOM 2106 N N . GLN A 1 280 ? -13.586 11.562 10.93 1 91.12 280 GLN A N 1
ATOM 2107 C CA . GLN A 1 280 ? -13.992 10.172 10.766 1 91.12 280 GLN A CA 1
ATOM 2108 C C . GLN A 1 280 ? -15.508 10.047 10.664 1 91.12 280 GLN A C 1
ATOM 2110 O O . GLN A 1 280 ? -16.016 9.031 10.195 1 91.12 280 GLN A O 1
ATOM 2115 N N . VAL A 1 281 ? -16.219 11.055 11.109 1 89.88 281 VAL A N 1
ATOM 2116 C CA . VAL A 1 281 ? -17.672 11.047 10.984 1 89.88 281 VAL A CA 1
ATOM 2117 C C . VAL A 1 281 ? -18.062 10.992 9.516 1 89.88 281 VAL A C 1
ATOM 2119 O O . VAL A 1 281 ? -19.078 10.398 9.156 1 89.88 281 VAL A O 1
ATOM 2122 N N . PHE A 1 282 ? -17.25 11.562 8.688 1 88.25 282 PHE A N 1
ATOM 2123 C CA . PHE A 1 282 ? -17.578 11.617 7.27 1 88.25 282 PHE A CA 1
ATOM 2124 C C . PHE A 1 282 ? -16.984 10.43 6.527 1 88.25 282 PHE A C 1
ATOM 2126 O O . PHE A 1 282 ? -17.531 9.977 5.52 1 88.25 282 PHE A O 1
ATOM 2133 N N . GLY A 1 283 ? -15.883 9.969 6.914 1 81.12 283 GLY A N 1
ATOM 2134 C CA . GLY A 1 283 ? -15.312 8.75 6.371 1 81.12 283 GLY A CA 1
ATOM 2135 C C . GLY A 1 283 ? -14.844 8.898 4.938 1 81.12 283 GLY A C 1
ATOM 2136 O O . GLY A 1 283 ? -14.375 9.977 4.539 1 81.12 283 GLY A O 1
ATOM 2137 N N . SER A 1 284 ? -14.836 7.77 4.156 1 84 284 SER A N 1
ATOM 2138 C CA . SER A 1 284 ? -14.359 7.719 2.777 1 84 284 SER A CA 1
ATOM 2139 C C . SER A 1 284 ? -15.281 6.871 1.905 1 84 284 SER A C 1
ATOM 2141 O O . SER A 1 284 ? -16.047 6.051 2.416 1 84 284 SER A O 1
ATOM 2143 N N . TYR A 1 285 ? -15.234 7.215 0.559 1 81 285 TYR A N 1
ATOM 2144 C CA . TYR A 1 285 ? -16.047 6.543 -0.451 1 81 285 TYR A CA 1
ATOM 2145 C C . TYR A 1 285 ? -15.227 6.262 -1.706 1 81 285 TYR A C 1
ATOM 2147 O O . TYR A 1 285 ? -14.398 7.082 -2.111 1 81 285 TYR A O 1
ATOM 2155 N N . ASN A 1 286 ? -15.281 5.086 -2.256 1 78.19 286 ASN A N 1
ATOM 2156 C CA . ASN A 1 286 ? -14.688 4.719 -3.539 1 78.19 286 ASN A CA 1
ATOM 2157 C C . ASN A 1 286 ? -15.633 3.852 -4.363 1 78.19 286 ASN A C 1
ATOM 2159 O O . ASN A 1 286 ? -15.938 2.719 -3.979 1 78.19 286 ASN A O 1
ATOM 2163 N N . ALA A 1 287 ? -16.062 4.438 -5.445 1 73.25 287 ALA A N 1
ATOM 2164 C CA . ALA A 1 287 ? -17.031 3.744 -6.289 1 73.25 287 ALA A CA 1
ATOM 2165 C C . ALA A 1 287 ? -16.438 2.455 -6.855 1 73.25 287 ALA A C 1
ATOM 2167 O O . ALA A 1 287 ? -17.172 1.48 -7.078 1 73.25 287 ALA A O 1
ATOM 2168 N N . ALA A 1 288 ? -15.094 2.545 -7.23 1 64.12 288 ALA A N 1
ATOM 2169 C CA . ALA A 1 288 ? -14.43 1.363 -7.777 1 64.12 288 ALA A CA 1
ATOM 2170 C C . ALA A 1 288 ? -14.133 0.347 -6.68 1 64.12 288 ALA A C 1
ATOM 2172 O O . ALA A 1 288 ? -13.93 -0.836 -6.957 1 64.12 288 ALA A O 1
ATOM 2173 N N . GLU A 1 289 ? -13.773 0.977 -5.672 1 57.81 289 GLU A N 1
ATOM 2174 C CA . GLU A 1 289 ? -13.555 0.176 -4.473 1 57.81 289 GLU A CA 1
ATOM 2175 C C . GLU A 1 289 ? -14.406 0.677 -3.312 1 57.81 289 GLU A C 1
ATOM 2177 O O . GLU A 1 289 ? -13.891 1.263 -2.359 1 57.81 289 GLU A O 1
ATOM 2182 N N . PRO A 1 290 ? -15.727 0.652 -3.732 1 45.31 290 PRO A N 1
ATOM 2183 C CA . PRO A 1 290 ? -16.562 1.404 -2.793 1 45.31 290 PRO A CA 1
ATOM 2184 C C . PRO A 1 290 ? -16.188 1.145 -1.335 1 45.31 290 PRO A C 1
ATOM 2186 O O . PRO A 1 290 ? -16.094 -0.012 -0.916 1 45.31 290 PRO A O 1
ATOM 2189 N N . ASN A 1 291 ? -15.047 1.757 -1.047 1 42.34 291 ASN A N 1
ATOM 2190 C CA . ASN A 1 291 ? -14.93 1.826 0.406 1 42.34 291 ASN A CA 1
ATOM 2191 C C . ASN A 1 291 ? -16.234 2.303 1.052 1 42.34 291 ASN A C 1
ATOM 2193 O O . ASN A 1 291 ? -17.047 2.955 0.402 1 42.34 291 ASN A O 1
ATOM 2197 N N . SER A 1 292 ? -16.594 1.715 2.15 1 37.34 292 SER A N 1
ATOM 2198 C CA . SER A 1 292 ? -17.844 1.726 2.904 1 37.34 292 SER A CA 1
ATOM 2199 C C . SER A 1 292 ? -18.469 3.115 2.912 1 37.34 292 SER A C 1
ATOM 2201 O O . SER A 1 292 ? -17.766 4.121 2.973 1 37.34 292 SER A O 1
ATOM 2203 N N . ARG A 1 293 ? -19.5 3.104 2.238 1 38.47 293 ARG A N 1
ATOM 2204 C CA . ARG A 1 293 ? -20.547 3.959 2.773 1 38.47 293 ARG A CA 1
ATOM 2205 C C . ARG A 1 293 ? -20.438 4.074 4.289 1 38.47 293 ARG A C 1
ATOM 2207 O O . ARG A 1 293 ? -20.5 3.064 5 1 38.47 293 ARG A O 1
ATOM 2214 N N . LEU A 1 294 ? -19.547 4.535 4.789 1 41.47 294 LEU A N 1
ATOM 2215 C CA . LEU A 1 294 ? -19.859 4.617 6.215 1 41.47 294 LEU A CA 1
ATOM 2216 C C . LEU A 1 294 ? -21.328 4.953 6.43 1 41.47 294 LEU A C 1
ATOM 2218 O O . LEU A 1 294 ? -21.766 6.07 6.137 1 41.47 294 LEU A O 1
ATOM 2222 N N . GLN A 1 295 ? -22.266 3.947 6.191 1 43.72 295 GLN A N 1
ATOM 2223 C CA . GLN A 1 295 ? -23.656 3.947 6.645 1 43.72 295 GLN A CA 1
ATOM 2224 C C . GLN A 1 295 ? -23.797 4.656 7.988 1 43.72 295 GLN A C 1
ATOM 2226 O O . GLN A 1 295 ? -23 4.426 8.906 1 43.72 295 GLN A O 1
ATOM 2231 N N . GLY A 1 296 ? -24.344 5.672 7.957 1 51.81 296 GLY A N 1
ATOM 2232 C CA . GLY A 1 296 ? -24.75 6.555 9.039 1 51.81 296 GLY A CA 1
ATOM 2233 C C . GLY A 1 296 ? -24.297 7.984 8.852 1 51.81 296 GLY A C 1
ATOM 2234 O O . GLY A 1 296 ? -24.625 8.867 9.641 1 51.81 296 GLY A O 1
ATOM 2235 N N . ILE A 1 297 ? -23.453 7.766 7.562 1 62.5 297 ILE A N 1
ATOM 2236 C CA . ILE A 1 297 ? -23.094 9.148 7.27 1 62.5 297 ILE A CA 1
ATOM 2237 C C . ILE A 1 297 ? -23.984 9.68 6.141 1 62.5 297 ILE A C 1
ATOM 2239 O O . ILE A 1 297 ? -23.859 9.258 4.992 1 62.5 297 ILE A O 1
ATOM 2243 N N . LYS A 1 298 ? -24.984 10.273 6.445 1 72.31 298 LYS A N 1
ATOM 2244 C CA . LYS A 1 298 ? -25.969 10.875 5.547 1 72.31 298 LYS A CA 1
ATOM 2245 C C . LYS A 1 298 ? -25.312 11.344 4.254 1 72.31 298 LYS A C 1
ATOM 2247 O O . LYS A 1 298 ? -25.859 11.148 3.166 1 72.31 298 LYS A O 1
ATOM 2252 N N . LEU A 1 299 ? -24.156 11.734 4.289 1 80.12 299 LEU A N 1
ATOM 2253 C CA . LEU A 1 299 ? -23.453 12.242 3.115 1 80.12 299 LEU A CA 1
ATOM 2254 C C . LEU A 1 299 ? -23.172 11.117 2.123 1 80.12 299 LEU A C 1
ATOM 2256 O O . LEU A 1 299 ? -23.406 11.273 0.921 1 80.12 299 LEU A O 1
ATOM 2260 N N . LEU A 1 300 ? -22.734 10.016 2.59 1 76.56 300 LEU A N 1
ATOM 2261 C CA . LEU A 1 300 ? -22.344 8.922 1.704 1 76.56 300 LEU A CA 1
ATOM 2262 C C . LEU A 1 300 ? -23.578 8.297 1.053 1 76.56 300 LEU A C 1
ATOM 2264 O O . LEU A 1 300 ? -23.516 7.84 -0.092 1 76.56 300 LEU A O 1
ATOM 2268 N N . ASP A 1 301 ? -24.672 8.391 1.824 1 75 301 ASP A N 1
ATOM 2269 C CA . ASP A 1 301 ? -25.938 7.941 1.24 1 75 301 ASP A CA 1
ATOM 2270 C C . ASP A 1 301 ? -26.312 8.805 0.039 1 75 301 ASP A C 1
ATOM 2272 O O . ASP A 1 301 ? -26.703 8.281 -1.007 1 75 301 ASP A O 1
ATOM 2276 N N . ASP A 1 302 ? -26.172 10.047 0.178 1 79.88 302 ASP A N 1
ATOM 2277 C CA . ASP A 1 302 ? -26.484 10.977 -0.902 1 79.88 302 ASP A CA 1
ATOM 2278 C C . ASP A 1 302 ? -25.547 10.781 -2.09 1 79.88 302 ASP A C 1
ATOM 2280 O O . ASP A 1 302 ? -25.984 10.781 -3.242 1 79.88 302 ASP A O 1
ATOM 2284 N N . ILE A 1 303 ? -24.266 10.547 -1.843 1 83.88 303 ILE A N 1
ATOM 2285 C CA . ILE A 1 303 ? -23.266 10.383 -2.887 1 83.88 303 ILE A CA 1
ATOM 2286 C C . ILE A 1 303 ? -23.562 9.133 -3.709 1 83.88 303 ILE A C 1
ATOM 2288 O O . ILE A 1 303 ? -23.484 9.156 -4.938 1 83.88 303 ILE A O 1
ATOM 2292 N N . GLN A 1 304 ? -23.891 8.117 -2.967 1 77 304 GLN A N 1
ATOM 2293 C CA . GLN A 1 304 ? -24.156 6.848 -3.645 1 77 304 GLN A CA 1
ATOM 2294 C C . GLN A 1 304 ? -25.453 6.914 -4.438 1 77 304 GLN A C 1
ATOM 2296 O O . GLN A 1 304 ? -25.516 6.484 -5.594 1 77 304 GLN A O 1
ATOM 2301 N N . GLU A 1 305 ? -26.5 7.449 -3.814 1 75.56 305 GLU A N 1
ATOM 2302 C CA . GLU A 1 305 ? -27.812 7.516 -4.426 1 75.56 305 GLU A CA 1
ATOM 2303 C C . GLU A 1 305 ? -27.781 8.328 -5.715 1 75.56 305 GLU A C 1
ATOM 2305 O O . GLU A 1 305 ? -28.391 7.938 -6.719 1 75.56 305 GLU A O 1
ATOM 2310 N N . TYR A 1 306 ? -27.047 9.367 -5.684 1 81.81 306 TYR A N 1
ATOM 2311 C CA . TYR A 1 306 ? -27.078 10.273 -6.828 1 81.81 306 TYR A CA 1
ATOM 2312 C C . TYR A 1 306 ? -25.797 10.148 -7.652 1 81.81 306 TYR A C 1
ATOM 2314 O O . TYR A 1 306 ? -25.578 10.93 -8.578 1 81.81 306 TYR A O 1
ATOM 2322 N N . GLN A 1 307 ? -24.906 9.234 -7.297 1 81.75 307 GLN A N 1
ATOM 2323 C CA . GLN A 1 307 ? -23.656 9 -8 1 81.75 307 GLN A CA 1
ATOM 2324 C C . GLN A 1 307 ? -22.891 10.305 -8.219 1 81.75 307 GLN A C 1
ATOM 2326 O O . GLN A 1 307 ? -22.5 10.625 -9.344 1 81.75 307 GLN A O 1
ATOM 2331 N N . LEU A 1 308 ? -22.688 10.977 -7.133 1 88.62 308 LEU A N 1
ATOM 2332 C CA . LEU A 1 308 ? -22.188 12.344 -7.203 1 88.62 308 LEU A CA 1
ATOM 2333 C C . LEU A 1 308 ? -20.688 12.367 -7.453 1 88.62 308 LEU A C 1
ATOM 2335 O O . LEU A 1 308 ? -20.141 13.352 -7.953 1 88.62 308 LEU A O 1
ATOM 2339 N N . CYS A 1 309 ? -20 11.32 -7.027 1 89.81 309 CYS A N 1
ATOM 2340 C CA . CYS A 1 309 ? -18.562 11.305 -7.258 1 89.81 309 CYS A CA 1
ATOM 2341 C C . CYS A 1 309 ? -18.047 9.875 -7.348 1 89.81 309 CYS A C 1
ATOM 2343 O O . CYS A 1 309 ? -18.766 8.93 -7.004 1 89.81 309 CYS A O 1
ATOM 2345 N N . ASP A 1 310 ? -16.812 9.773 -7.863 1 86.69 310 ASP A N 1
ATOM 2346 C CA . ASP A 1 310 ? -16.141 8.484 -7.996 1 86.69 310 ASP A CA 1
ATOM 2347 C C . ASP A 1 310 ? -15.469 8.078 -6.691 1 86.69 310 ASP A C 1
ATOM 2349 O O . ASP A 1 310 ? -15.398 6.891 -6.363 1 86.69 310 ASP A O 1
ATOM 2353 N N . ASP A 1 311 ? -14.953 8.969 -6.051 1 88.56 311 ASP A N 1
ATOM 2354 C CA . ASP A 1 311 ? -14.367 8.719 -4.738 1 88.56 311 ASP A CA 1
ATOM 2355 C C . ASP A 1 311 ? -14.422 9.977 -3.869 1 88.56 311 ASP A C 1
ATOM 2357 O O . ASP A 1 311 ? -14.547 11.086 -4.383 1 88.56 311 ASP A O 1
ATOM 2361 N N . PHE A 1 312 ? -14.391 9.742 -2.588 1 91.12 312 PHE A N 1
ATOM 2362 C CA . PHE A 1 312 ? -14.445 10.773 -1.556 1 91.12 312 PHE A CA 1
ATOM 2363 C C . PHE A 1 312 ? -13.625 10.359 -0.338 1 91.12 312 PHE A C 1
ATOM 2365 O O . PHE A 1 312 ? -13.812 9.273 0.206 1 91.12 312 PHE A O 1
ATOM 2372 N N . ASP A 1 313 ? -12.695 11.242 0.047 1 91.69 313 ASP A N 1
ATOM 2373 C CA . ASP A 1 313 ? -11.883 10.977 1.229 1 91.69 313 ASP A CA 1
ATOM 2374 C C . ASP A 1 313 ? -11.805 12.211 2.131 1 91.69 313 ASP A C 1
ATOM 2376 O O . ASP A 1 313 ? -11.305 13.258 1.72 1 91.69 313 ASP A O 1
ATOM 2380 N N . HIS A 1 314 ? -12.344 12.023 3.309 1 93.81 314 HIS A N 1
ATOM 2381 C CA . HIS A 1 314 ? -12.203 13.109 4.277 1 93.81 314 HIS A CA 1
ATOM 2382 C C . HIS A 1 314 ? -10.922 12.961 5.086 1 93.81 314 HIS A C 1
ATOM 2384 O O . HIS A 1 314 ? -10.57 11.852 5.5 1 93.81 314 HIS A O 1
ATOM 2390 N N . PHE A 1 315 ? -10.211 14.086 5.297 1 95.19 315 PHE A N 1
ATOM 2391 C CA . PHE A 1 315 ? -8.93 14.008 5.988 1 95.19 315 PHE A CA 1
ATOM 2392 C C . PHE A 1 315 ? -8.836 15.062 7.082 1 95.19 315 PHE A C 1
ATOM 2394 O O . PHE A 1 315 ? -9.617 16.016 7.098 1 95.19 315 PHE A O 1
ATOM 2401 N N . SER A 1 316 ? -8.047 14.812 8.062 1 96.88 316 SER A N 1
ATOM 2402 C CA . SER A 1 316 ? -7.539 15.758 9.055 1 96.88 316 SER A CA 1
ATOM 2403 C C . SER A 1 316 ? -6.02 15.719 9.125 1 96.88 316 SER A C 1
ATOM 2405 O O . SER A 1 316 ? -5.445 14.875 9.82 1 96.88 316 SER A O 1
ATOM 2407 N N . LEU A 1 317 ? -5.418 16.641 8.422 1 96.25 317 LEU A N 1
ATOM 2408 C CA . LEU A 1 317 ? -3.963 16.734 8.398 1 96.25 317 LEU A CA 1
ATOM 2409 C C . LEU A 1 317 ? -3.473 17.75 9.438 1 96.25 317 LEU A C 1
ATOM 2411 O O . LEU A 1 317 ? -4.008 18.844 9.539 1 96.25 317 LEU A O 1
ATOM 2415 N N . SER A 1 318 ? -2.516 17.328 10.211 1 94.75 318 SER A N 1
ATOM 2416 C CA . SER A 1 318 ? -1.993 18.188 11.266 1 94.75 318 SER A CA 1
ATOM 2417 C C . SER A 1 318 ? -0.481 18.344 11.156 1 94.75 318 SER A C 1
ATOM 2419 O O . SER A 1 318 ? 0.231 17.375 10.891 1 94.75 318 SER A O 1
ATOM 2421 N N . TYR A 1 319 ? -0.066 19.531 11.312 1 92.94 319 TYR A N 1
ATOM 2422 C CA . TYR A 1 319 ? 1.349 19.875 11.32 1 92.94 319 TYR A CA 1
ATOM 2423 C C . TYR A 1 319 ? 1.731 20.547 12.633 1 92.94 319 TYR A C 1
ATOM 2425 O O . TYR A 1 319 ? 0.967 20.516 13.602 1 92.94 319 TYR A O 1
ATOM 2433 N N . ARG A 1 320 ? 2.893 21.047 12.727 1 88.38 320 ARG A N 1
ATOM 2434 C CA . ARG A 1 320 ? 3.428 21.609 13.961 1 88.38 320 ARG A CA 1
ATOM 2435 C C . ARG A 1 320 ? 2.594 22.797 14.422 1 88.38 320 ARG A C 1
ATOM 2437 O O . ARG A 1 320 ? 2.268 22.922 15.602 1 88.38 320 ARG A O 1
ATOM 2444 N N . ASP A 1 321 ? 2.213 23.703 13.492 1 89.38 321 ASP A N 1
ATOM 2445 C CA . ASP A 1 321 ? 1.604 24.953 13.93 1 89.38 321 ASP A CA 1
ATOM 2446 C C . ASP A 1 321 ? 0.224 25.141 13.305 1 89.38 321 ASP A C 1
ATOM 2448 O O . ASP A 1 321 ? -0.488 26.094 13.633 1 89.38 321 ASP A O 1
ATOM 2452 N N . SER A 1 322 ? -0.118 24.312 12.406 1 93.69 322 SER A N 1
ATOM 2453 C CA . SER A 1 322 ? -1.408 24.422 11.734 1 93.69 322 SER A CA 1
ATOM 2454 C C . SER A 1 322 ? -1.856 23.062 11.188 1 93.69 322 SER A C 1
ATOM 2456 O O . SER A 1 322 ? -1.347 22.031 11.594 1 93.69 322 SER A O 1
ATOM 2458 N N . GLY A 1 323 ? -2.881 23.047 10.383 1 96.12 323 GLY A N 1
ATOM 2459 C CA . GLY A 1 323 ? -3.387 21.844 9.75 1 96.12 323 GLY A CA 1
ATOM 2460 C C . GLY A 1 323 ? -4.434 22.125 8.688 1 96.12 323 GLY A C 1
ATOM 2461 O O . GLY A 1 323 ? -4.773 23.281 8.438 1 96.12 323 GLY A O 1
ATOM 2462 N N . LEU A 1 324 ? -4.816 21.109 8.016 1 98 324 LEU A N 1
ATOM 2463 C CA . LEU A 1 324 ? -5.914 21.141 7.055 1 98 324 LEU A CA 1
ATOM 2464 C C . LEU A 1 324 ? -6.98 20.109 7.414 1 98 324 LEU A C 1
ATOM 2466 O O . LEU A 1 324 ? -6.672 18.938 7.652 1 98 324 LEU A O 1
ATOM 2470 N N . TRP A 1 325 ? -8.148 20.531 7.539 1 98.19 325 TRP A N 1
ATOM 2471 C CA . TRP A 1 325 ? -9.305 19.672 7.766 1 98.19 325 TRP A CA 1
ATOM 2472 C C . TRP A 1 325 ? -10.281 19.766 6.598 1 98.19 325 TRP A C 1
ATOM 2474 O O . TRP A 1 325 ? -10.891 20.812 6.367 1 98.19 325 TRP A O 1
ATOM 2484 N N . GLY A 1 326 ? -10.391 18.641 5.844 1 97.5 326 GLY A N 1
ATOM 2485 C CA . GLY A 1 326 ? -11.219 18.719 4.648 1 97.5 326 GLY A CA 1
ATOM 2486 C C . GLY A 1 326 ? -11.312 17.422 3.893 1 97.5 326 GLY A C 1
ATOM 2487 O O . GLY A 1 326 ? -11.289 16.344 4.5 1 97.5 326 GLY A O 1
ATOM 2488 N N . PHE A 1 327 ? -11.641 17.516 2.557 1 95.88 327 PHE A N 1
ATOM 2489 C CA . PHE A 1 327 ? -11.828 16.312 1.76 1 95.88 327 PHE A CA 1
ATOM 2490 C C . PHE A 1 327 ? -11.242 16.484 0.365 1 95.88 327 PHE A C 1
ATOM 2492 O O . PHE A 1 327 ? -10.914 17.594 -0.043 1 95.88 327 PHE A O 1
ATOM 2499 N N . VAL A 1 328 ? -10.984 15.43 -0.234 1 96.62 328 VAL A N 1
ATOM 2500 C CA . VAL A 1 328 ? -10.602 15.359 -1.64 1 96.62 328 VAL A CA 1
ATOM 2501 C C . VAL A 1 328 ? -11.516 14.398 -2.385 1 96.62 328 VAL A C 1
ATOM 2503 O O . VAL A 1 328 ? -11.906 13.359 -1.845 1 96.62 328 VAL A O 1
ATOM 2506 N N . THR A 1 329 ? -11.93 14.781 -3.578 1 95.25 329 THR A N 1
ATOM 2507 C CA . THR A 1 329 ? -12.859 13.953 -4.336 1 95.25 329 THR A CA 1
ATOM 2508 C C . THR A 1 329 ? -12.531 13.992 -5.824 1 95.25 329 THR A C 1
ATOM 2510 O O . THR A 1 329 ? -11.852 14.906 -6.293 1 95.25 329 THR A O 1
ATOM 2513 N N . THR A 1 330 ? -12.836 12.938 -6.477 1 94.19 330 THR A N 1
ATOM 2514 C CA . THR A 1 330 ? -12.781 12.781 -7.926 1 94.19 330 THR A CA 1
ATOM 2515 C C . THR A 1 330 ? -14.156 12.469 -8.5 1 94.19 330 THR A C 1
ATOM 2517 O O . THR A 1 330 ? -14.906 11.672 -7.926 1 94.19 330 THR A O 1
ATOM 2520 N N . THR A 1 331 ? -14.531 13.148 -9.57 1 94.19 331 THR A N 1
ATOM 2521 C CA . THR A 1 331 ? -15.844 12.844 -10.125 1 94.19 331 THR A CA 1
ATOM 2522 C C . THR A 1 331 ? -15.828 12.938 -11.648 1 94.19 331 THR A C 1
ATOM 2524 O O . THR A 1 331 ? -15.219 13.859 -12.211 1 94.19 331 THR A O 1
ATOM 2527 N N . GLN A 1 332 ? -16.391 12 -12.242 1 90.19 332 GLN A N 1
ATOM 2528 C CA . GLN A 1 332 ? -16.656 12.062 -13.672 1 90.19 332 GLN A CA 1
ATOM 2529 C C . GLN A 1 332 ? -17.984 12.758 -13.961 1 90.19 332 GLN A C 1
ATOM 2531 O O . GLN A 1 332 ? -18.234 13.156 -15.102 1 90.19 332 GLN A O 1
ATOM 2536 N N . ASN A 1 333 ? -18.781 12.836 -12.945 1 91.56 333 ASN A N 1
ATOM 2537 C CA . ASN A 1 333 ? -20.062 13.516 -13.062 1 91.56 333 ASN A CA 1
ATOM 2538 C C . ASN A 1 333 ? -19.922 15.023 -12.852 1 91.56 333 ASN A C 1
ATOM 2540 O O . ASN A 1 333 ? -20.438 15.57 -11.883 1 91.56 333 ASN A O 1
ATOM 2544 N N . VAL A 1 334 ? -19.453 15.68 -13.836 1 93.44 334 VAL A N 1
ATOM 2545 C CA . VAL A 1 334 ? -19.016 17.062 -13.711 1 93.44 334 VAL A CA 1
ATOM 2546 C C . VAL A 1 334 ? -20.234 17.984 -13.641 1 93.44 334 VAL A C 1
ATOM 2548 O O . VAL A 1 334 ? -20.156 19.109 -13.164 1 93.44 334 VAL A O 1
ATOM 2551 N N . GLY A 1 335 ? -21.359 17.5 -14.055 1 92.56 335 GLY A N 1
ATOM 2552 C CA . GLY A 1 335 ? -22.578 18.281 -14.008 1 92.56 335 GLY A CA 1
ATOM 2553 C C . GLY A 1 335 ? -23.156 18.406 -12.617 1 92.56 335 GLY A C 1
ATOM 2554 O O . GLY A 1 335 ? -24.016 19.266 -12.367 1 92.56 335 GLY A O 1
ATOM 2555 N N . SER A 1 336 ? -22.656 17.609 -11.68 1 94.19 336 SER A N 1
ATOM 2556 C CA . SER A 1 336 ? -23.234 17.594 -10.344 1 94.19 336 SER A CA 1
ATOM 2557 C C . SER A 1 336 ? -22.234 18.078 -9.297 1 94.19 336 SER A C 1
ATOM 2559 O O . SER A 1 336 ? -22.406 17.812 -8.102 1 94.19 336 SER A O 1
ATOM 2561 N N . ILE A 1 337 ? -21.219 18.766 -9.734 1 96.06 337 ILE A N 1
ATOM 2562 C CA . ILE A 1 337 ? -20.172 19.203 -8.82 1 96.06 337 ILE A CA 1
ATOM 2563 C C . ILE A 1 337 ? -20.75 20.172 -7.789 1 96.06 337 ILE A C 1
ATOM 2565 O O . ILE A 1 337 ? -20.438 20.078 -6.602 1 96.06 337 ILE A O 1
ATOM 2569 N N . ASP A 1 338 ? -21.594 21.016 -8.266 1 94 338 ASP A N 1
ATOM 2570 C CA . ASP A 1 338 ? -22.203 22 -7.355 1 94 338 ASP A CA 1
ATOM 2571 C C . ASP A 1 338 ? -23.031 21.312 -6.281 1 94 338 ASP A C 1
ATOM 2573 O O . ASP A 1 338 ? -22.953 21.656 -5.102 1 94 338 ASP A O 1
ATOM 2577 N N . ASP A 1 339 ? -23.812 20.312 -6.648 1 93.12 339 ASP A N 1
ATOM 2578 C CA . ASP A 1 339 ? -24.594 19.547 -5.695 1 93.12 339 ASP A CA 1
ATOM 2579 C C . ASP A 1 339 ? -23.703 18.844 -4.68 1 93.12 339 ASP A C 1
ATOM 2581 O O . ASP A 1 339 ? -24 18.844 -3.482 1 93.12 339 ASP A O 1
ATOM 2585 N N . LEU A 1 340 ? -22.641 18.266 -5.223 1 93.69 340 LEU A N 1
ATOM 2586 C CA . LEU A 1 340 ? -21.719 17.547 -4.352 1 93.69 340 LEU A CA 1
ATOM 2587 C C . LEU A 1 340 ? -21.125 18.484 -3.299 1 93.69 340 LEU A C 1
ATOM 2589 O O . LEU A 1 340 ? -21.109 18.156 -2.111 1 93.69 340 LEU A O 1
ATOM 2593 N N . MET A 1 341 ? -20.688 19.672 -3.754 1 94.44 341 MET A N 1
ATOM 2594 C CA . MET A 1 341 ? -20.094 20.625 -2.824 1 94.44 341 MET A CA 1
ATOM 2595 C C . MET A 1 341 ? -21.125 21.094 -1.8 1 94.44 341 MET A C 1
ATOM 2597 O O . MET A 1 341 ? -20.828 21.188 -0.608 1 94.44 341 MET A O 1
ATOM 2601 N N . HIS A 1 342 ? -22.266 21.328 -2.258 1 90.88 342 HIS A N 1
ATOM 2602 C CA . HIS A 1 342 ? -23.328 21.797 -1.384 1 90.88 342 HIS A CA 1
ATOM 2603 C C . HIS A 1 342 ? -23.656 20.766 -0.311 1 90.88 342 HIS A C 1
ATOM 2605 O O . HIS A 1 342 ? -23.766 21.109 0.87 1 90.88 342 HIS A O 1
ATOM 2611 N N . PHE A 1 343 ? -23.781 19.578 -0.692 1 90.06 343 PHE A N 1
ATOM 2612 C CA . PHE A 1 343 ? -24.125 18.516 0.251 1 90.06 343 PHE A CA 1
ATOM 2613 C C . PHE A 1 343 ? -23.031 18.328 1.28 1 90.06 343 PHE A C 1
ATOM 2615 O O . PHE A 1 343 ? -23.297 18.125 2.467 1 90.06 343 PHE A O 1
ATOM 2622 N N . VAL A 1 344 ? -21.797 18.359 0.826 1 91.31 344 VAL A N 1
ATOM 2623 C CA . VAL A 1 344 ? -20.672 18.141 1.734 1 91.31 344 VAL A CA 1
ATOM 2624 C C . VAL A 1 344 ? -20.594 19.281 2.746 1 91.31 344 VAL A C 1
ATOM 2626 O O . VAL A 1 344 ? -20.484 19.047 3.951 1 91.31 344 VAL A O 1
ATOM 2629 N N . LEU A 1 345 ? -20.719 20.531 2.281 1 91.81 345 LEU A N 1
ATOM 2630 C CA . LEU A 1 345 ? -20.578 21.688 3.168 1 91.81 345 LEU A CA 1
ATOM 2631 C C . LEU A 1 345 ? -21.781 21.797 4.109 1 91.81 345 LEU A C 1
ATOM 2633 O O . LEU A 1 345 ? -21.641 22.219 5.254 1 91.81 345 LEU A O 1
ATOM 2637 N N . LYS A 1 346 ? -22.891 21.328 3.641 1 88.31 346 LYS A N 1
ATOM 2638 C CA . LYS A 1 346 ? -24.062 21.25 4.52 1 88.31 346 LYS A CA 1
ATOM 2639 C C . LYS A 1 346 ? -23.812 20.266 5.656 1 88.31 346 LYS A C 1
ATOM 2641 O O . LYS A 1 346 ? -24.203 20.516 6.797 1 88.31 346 LYS A O 1
ATOM 2646 N N . GLN A 1 347 ? -23.234 19.219 5.312 1 89.19 347 GLN A N 1
ATOM 2647 C CA . GLN A 1 347 ? -22.922 18.234 6.332 1 89.19 347 GLN A CA 1
ATOM 2648 C C . GLN A 1 347 ? -21.875 18.734 7.312 1 89.19 347 GLN A C 1
ATOM 2650 O O . GLN A 1 347 ? -21.906 18.406 8.5 1 89.19 347 GLN A O 1
ATOM 2655 N N . TRP A 1 348 ? -20.906 19.547 6.855 1 91.81 348 TRP A N 1
ATOM 2656 C CA . TRP A 1 348 ? -19.969 20.188 7.762 1 91.81 348 TRP A CA 1
ATOM 2657 C C . TRP A 1 348 ? -20.688 21.047 8.789 1 91.81 348 TRP A C 1
ATOM 2659 O O . TRP A 1 348 ? -20.391 21 9.977 1 91.81 348 TRP A O 1
ATOM 2669 N N . ASN A 1 349 ? -21.656 21.766 8.281 1 89.25 349 ASN A N 1
ATOM 2670 C CA . ASN A 1 349 ? -22.438 22.609 9.172 1 89.25 349 ASN A CA 1
ATOM 2671 C C . ASN A 1 349 ? -23.234 21.797 10.172 1 89.25 349 ASN A C 1
ATOM 2673 O O . ASN A 1 349 ? -23.453 22.234 11.305 1 89.25 349 ASN A O 1
ATOM 2677 N N . ARG A 1 350 ? -23.656 20.703 9.742 1 88.44 350 ARG A N 1
ATOM 2678 C CA . ARG A 1 350 ? -24.438 19.828 10.617 1 88.44 350 ARG A CA 1
ATOM 2679 C C . ARG A 1 350 ? -23.609 19.391 11.828 1 88.44 350 ARG A C 1
ATOM 2681 O O . ARG A 1 350 ? -24.156 19.156 12.906 1 88.44 350 ARG A O 1
ATOM 2688 N N . LEU A 1 351 ? -22.344 19.328 11.727 1 90.38 351 LEU A N 1
ATOM 2689 C CA . LEU A 1 351 ? -21.469 18.969 12.844 1 90.38 351 LEU A CA 1
ATOM 2690 C C . LEU A 1 351 ? -21.609 19.969 13.984 1 90.38 351 LEU A C 1
ATOM 2692 O O . LEU A 1 351 ? -21.391 19.609 15.148 1 90.38 351 LEU A O 1
ATOM 2696 N N . THR A 1 352 ? -21.969 21.172 13.625 1 89.5 352 THR A N 1
ATOM 2697 C CA . THR A 1 352 ? -22.031 22.234 14.617 1 89.5 352 THR A CA 1
ATOM 2698 C C . THR A 1 352 ? -23.328 22.141 15.43 1 89.5 352 THR A C 1
ATOM 2700 O O . THR A 1 352 ? -23.406 22.672 16.547 1 89.5 352 THR A O 1
ATOM 2703 N N . ILE A 1 353 ? -24.266 21.453 14.867 1 88.69 353 ILE A N 1
ATOM 2704 C CA . ILE A 1 353 ? -25.578 21.594 15.484 1 88.69 353 ILE A CA 1
ATOM 2705 C C . ILE A 1 353 ? -26.172 20.203 15.727 1 88.69 353 ILE A C 1
ATOM 2707 O O . ILE A 1 353 ? -26.734 19.938 16.797 1 88.69 353 ILE A O 1
ATOM 2711 N N . SER A 1 354 ? -26.031 19.266 14.789 1 88.81 354 SER A N 1
ATOM 2712 C CA . SER A 1 354 ? -26.953 18.141 14.82 1 88.81 354 SER A CA 1
ATOM 2713 C C . SER A 1 354 ? -26.188 16.812 14.836 1 88.81 354 SER A C 1
ATOM 2715 O O . SER A 1 354 ? -26.781 15.742 14.656 1 88.81 354 SER A O 1
ATOM 2717 N N . VAL A 1 355 ? -24.938 16.875 15.023 1 90.62 355 VAL A N 1
ATOM 2718 C CA . VAL A 1 355 ? -24.219 15.602 15.07 1 90.62 355 VAL A CA 1
ATOM 2719 C C . VAL A 1 355 ? -24.734 14.766 16.234 1 90.62 355 VAL A C 1
ATOM 2721 O O . VAL A 1 355 ? -24.984 15.289 17.328 1 90.62 355 VAL A O 1
ATOM 2724 N N . THR A 1 356 ? -24.922 13.469 16.031 1 91.69 356 THR A N 1
ATOM 2725 C CA . THR A 1 356 ? -25.562 12.602 17.016 1 91.69 356 THR A CA 1
ATOM 2726 C C . THR A 1 356 ? -24.5 11.82 17.812 1 91.69 356 THR A C 1
ATOM 2728 O O . THR A 1 356 ? -23.344 11.766 17.406 1 91.69 356 THR A O 1
ATOM 2731 N N . GLU A 1 357 ? -25 11.219 18.875 1 93.19 357 GLU A N 1
ATOM 2732 C CA . GLU A 1 357 ? -24.156 10.352 19.688 1 93.19 357 GLU A CA 1
ATOM 2733 C C . GLU A 1 357 ? -23.703 9.133 18.891 1 93.19 357 GLU A C 1
ATOM 2735 O O . GLU A 1 357 ? -22.562 8.688 19.016 1 93.19 357 GLU A O 1
ATOM 2740 N N . THR A 1 358 ? -24.578 8.68 18.078 1 89.25 358 THR A N 1
ATOM 2741 C CA . THR A 1 358 ? -24.266 7.496 17.266 1 89.25 358 THR A CA 1
ATOM 2742 C C . THR A 1 358 ? -23.156 7.801 16.266 1 89.25 358 THR A C 1
ATOM 2744 O O . THR A 1 358 ? -22.25 6.992 16.062 1 89.25 358 THR A O 1
ATOM 2747 N N . GLU A 1 359 ? -23.188 8.93 15.68 1 89.88 359 GLU A N 1
ATOM 2748 C CA . GLU A 1 359 ? -22.188 9.328 14.695 1 89.88 359 GLU A CA 1
ATOM 2749 C C . GLU A 1 359 ? -20.828 9.523 15.344 1 89.88 359 GLU A C 1
ATOM 2751 O O . GLU A 1 359 ? -19.812 9.086 14.805 1 89.88 359 GLU A O 1
ATOM 2756 N N . VAL A 1 360 ? -20.875 10.148 16.5 1 93.38 360 VAL A N 1
ATOM 2757 C CA . VAL A 1 360 ? -19.609 10.391 17.219 1 93.38 360 VAL A CA 1
ATOM 2758 C C . VAL A 1 360 ? -19.031 9.062 17.703 1 93.38 360 VAL A C 1
ATOM 2760 O O . VAL A 1 360 ? -17.828 8.844 17.609 1 93.38 360 VAL A O 1
ATOM 2763 N N . ALA A 1 361 ? -19.891 8.188 18.156 1 91.94 361 ALA A N 1
ATOM 2764 C CA . ALA A 1 361 ? -19.422 6.879 18.609 1 91.94 361 ALA A CA 1
ATOM 2765 C C . ALA A 1 361 ? -18.812 6.09 17.469 1 91.94 361 ALA A C 1
ATOM 2767 O O . ALA A 1 361 ? -17.781 5.438 17.641 1 91.94 361 ALA A O 1
ATOM 2768 N N . ARG A 1 362 ? -19.406 6.172 16.391 1 88.5 362 ARG A N 1
ATOM 2769 C CA . ARG A 1 362 ? -18.875 5.516 15.211 1 88.5 362 ARG A CA 1
ATOM 2770 C C . ARG A 1 362 ? -17.531 6.125 14.805 1 88.5 362 ARG A C 1
ATOM 2772 O O . ARG A 1 362 ? -16.578 5.406 14.484 1 88.5 362 ARG A O 1
ATOM 2779 N N . GLY A 1 363 ? -17.516 7.445 14.789 1 91.38 363 GLY A N 1
ATOM 2780 C CA . GLY A 1 363 ? -16.266 8.125 14.469 1 91.38 363 GLY A CA 1
ATOM 2781 C C . GLY A 1 363 ? -15.117 7.734 15.391 1 91.38 363 GLY A C 1
ATOM 2782 O O . GLY A 1 363 ? -13.992 7.527 14.938 1 91.38 363 GLY A O 1
ATOM 2783 N N . LYS A 1 364 ? -15.445 7.637 16.672 1 94.31 364 LYS A N 1
ATOM 2784 C CA . LYS A 1 364 ? -14.445 7.227 17.656 1 94.31 364 LYS A CA 1
ATOM 2785 C C . LYS A 1 364 ? -13.961 5.809 17.391 1 94.31 364 LYS A C 1
ATOM 2787 O O . LYS A 1 364 ? -12.75 5.543 17.406 1 94.31 364 LYS A O 1
ATOM 2792 N N . ALA A 1 365 ? -14.867 4.914 17.094 1 90.5 365 ALA A N 1
ATOM 2793 C CA . ALA A 1 365 ? -14.523 3.518 16.844 1 90.5 365 ALA A CA 1
ATOM 2794 C C . ALA A 1 365 ? -13.656 3.379 15.602 1 90.5 365 ALA A C 1
ATOM 2796 O O . ALA A 1 365 ? -12.656 2.654 15.602 1 90.5 365 ALA A O 1
ATOM 2797 N N . MET A 1 366 ? -13.984 4.113 14.609 1 90.12 366 MET A N 1
ATOM 2798 C CA . MET A 1 366 ? -13.242 4.027 13.352 1 90.12 366 MET A CA 1
ATOM 2799 C C . MET A 1 366 ? -11.859 4.641 13.492 1 90.12 366 MET A C 1
ATOM 2801 O O . MET A 1 366 ? -10.891 4.152 12.898 1 90.12 366 MET A O 1
ATOM 2805 N N . LEU A 1 367 ? -11.789 5.695 14.219 1 93.38 367 LEU A N 1
ATOM 2806 C CA . LEU A 1 367 ? -10.484 6.305 14.445 1 93.38 367 LEU A CA 1
ATOM 2807 C C . LEU A 1 367 ? -9.57 5.352 15.211 1 93.38 367 LEU A C 1
ATOM 2809 O O . LEU A 1 367 ? -8.398 5.203 14.867 1 93.38 367 LEU A O 1
ATOM 2813 N N . LYS A 1 368 ? -10.148 4.762 16.219 1 93.38 368 LYS A N 1
ATOM 2814 C CA . LYS A 1 368 ? -9.359 3.809 17 1 93.38 368 LYS A CA 1
ATOM 2815 C C . LYS A 1 368 ? -8.883 2.652 16.125 1 93.38 368 LYS A C 1
ATOM 2817 O O . LYS A 1 368 ? -7.723 2.242 16.219 1 93.38 368 LYS A O 1
ATOM 2822 N N . LEU A 1 369 ? -9.75 2.15 15.352 1 90.69 369 LEU A N 1
ATOM 2823 C CA . LEU A 1 369 ? -9.375 1.065 14.453 1 90.69 369 LEU A CA 1
ATOM 2824 C C . LEU A 1 369 ? -8.297 1.519 13.477 1 90.69 369 LEU A C 1
ATOM 2826 O O . LEU A 1 369 ? -7.34 0.782 13.211 1 90.69 369 LEU A O 1
ATOM 2830 N N . LYS A 1 370 ? -8.477 2.686 12.93 1 90.44 370 LYS A N 1
ATOM 2831 C CA . LYS A 1 370 ? -7.484 3.244 12.016 1 90.44 370 LYS A CA 1
ATOM 2832 C C . LYS A 1 370 ? -6.113 3.334 12.68 1 90.44 370 LYS A C 1
ATOM 2834 O O . LYS A 1 370 ? -5.105 2.936 12.086 1 90.44 370 LYS A O 1
ATOM 2839 N N . LEU A 1 371 ? -6.094 3.859 13.836 1 90.75 371 LEU A N 1
ATOM 2840 C CA . LEU A 1 371 ? -4.848 3.996 14.586 1 90.75 371 LEU A CA 1
ATOM 2841 C C . LEU A 1 371 ? -4.242 2.631 14.891 1 90.75 371 LEU A C 1
ATOM 2843 O O . LEU A 1 371 ? -3.025 2.451 14.797 1 90.75 371 LEU A O 1
ATOM 2847 N N . ALA A 1 372 ? -5.062 1.713 15.242 1 90.62 372 ALA A N 1
ATOM 2848 C CA . ALA A 1 372 ? -4.598 0.355 15.516 1 90.62 372 ALA A CA 1
ATOM 2849 C C . ALA A 1 372 ? -4 -0.279 14.266 1 90.62 372 ALA A C 1
ATOM 2851 O O . ALA A 1 372 ? -2.998 -0.994 14.336 1 90.62 372 ALA A O 1
ATOM 2852 N N . ASN A 1 373 ? -4.605 -0.034 13.203 1 87.81 373 ASN A N 1
ATOM 2853 C CA . ASN A 1 373 ? -4.09 -0.544 11.938 1 87.81 373 ASN A CA 1
ATOM 2854 C C . ASN A 1 373 ? -2.73 0.066 11.602 1 87.81 373 ASN A C 1
ATOM 2856 O O . ASN A 1 373 ? -1.867 -0.606 11.031 1 87.81 373 ASN A O 1
ATOM 2860 N N . GLU A 1 374 ? -2.594 1.294 11.836 1 85.69 374 GLU A N 1
ATOM 2861 C CA . GLU A 1 374 ? -1.328 1.98 11.586 1 85.69 374 GLU A CA 1
ATOM 2862 C C . GLU A 1 374 ? -0.195 1.351 12.391 1 85.69 374 GLU A C 1
ATOM 2864 O O . GLU A 1 374 ? 0.962 1.373 11.969 1 85.69 374 GLU A O 1
ATOM 2869 N N . ALA A 1 375 ? -0.539 0.772 13.445 1 82.56 375 ALA A N 1
ATOM 2870 C CA . ALA A 1 375 ? 0.447 0.127 14.312 1 82.56 375 ALA A CA 1
ATOM 2871 C C . ALA A 1 375 ? 0.839 -1.244 13.766 1 82.56 375 ALA A C 1
ATOM 2873 O O . ALA A 1 375 ? 1.774 -1.873 14.266 1 82.56 375 ALA A O 1
ATOM 2874 N N . CYS A 1 376 ? 0.149 -1.662 12.734 1 82.12 376 CYS A N 1
ATOM 2875 C CA . CYS A 1 376 ? 0.425 -2.965 12.141 1 82.12 376 CYS A CA 1
ATOM 2876 C C . CYS A 1 376 ? 1.161 -2.816 10.812 1 82.12 376 CYS A C 1
ATOM 2878 O O . CYS A 1 376 ? 1.258 -3.771 10.039 1 82.12 376 CYS A O 1
ATOM 2880 N N . LYS A 1 377 ? 1.763 -1.731 10.633 1 84.56 377 LYS A N 1
ATOM 2881 C CA . LYS A 1 377 ? 2.531 -1.504 9.414 1 84.56 377 LYS A CA 1
ATOM 2882 C C . LYS A 1 377 ? 3.943 -2.066 9.539 1 84.56 377 LYS A C 1
ATOM 2884 O O . LYS A 1 377 ? 4.316 -2.59 10.594 1 84.56 377 LYS A O 1
ATOM 2889 N N . LYS A 1 378 ? 4.645 -1.95 8.414 1 86.69 378 LYS A N 1
ATOM 2890 C CA . LYS A 1 378 ? 6.055 -2.338 8.422 1 86.69 378 LYS A CA 1
ATOM 2891 C C . LYS A 1 378 ? 6.855 -1.479 9.398 1 86.69 378 LYS A C 1
ATOM 2893 O O . LYS A 1 378 ? 6.57 -0.293 9.57 1 86.69 378 LYS A O 1
ATOM 2898 N N . ASN A 1 379 ? 7.852 -2.08 9.914 1 91.69 379 ASN A N 1
ATOM 2899 C CA . ASN A 1 379 ? 8.633 -1.441 10.969 1 91.69 379 ASN A CA 1
ATOM 2900 C C . ASN A 1 379 ? 9.25 -0.128 10.492 1 91.69 379 ASN A C 1
ATOM 2902 O O . ASN A 1 379 ? 9.391 0.814 11.273 1 91.69 379 ASN A O 1
ATOM 2906 N N . CYS A 1 380 ? 9.602 -0.059 9.25 1 92.12 380 CYS A N 1
ATOM 2907 C CA . CYS A 1 380 ? 10.195 1.177 8.75 1 92.12 380 CYS A CA 1
ATOM 2908 C C . CYS A 1 380 ? 9.203 2.33 8.828 1 92.12 380 CYS A C 1
ATOM 2910 O O . CYS A 1 380 ? 9.586 3.465 9.125 1 92.12 380 CYS A O 1
ATOM 2912 N N . HIS A 1 381 ? 7.949 2.041 8.586 1 91.25 381 HIS A N 1
ATOM 2913 C CA . HIS A 1 381 ? 6.926 3.076 8.672 1 91.25 381 HIS A CA 1
ATOM 2914 C C . HIS A 1 381 ? 6.676 3.49 10.117 1 91.25 381 HIS A C 1
ATOM 2916 O O . HIS A 1 381 ? 6.523 4.68 10.406 1 91.25 381 HIS A O 1
ATOM 2922 N N . ILE A 1 382 ? 6.691 2.514 10.922 1 92.69 382 ILE A N 1
ATOM 2923 C CA . ILE A 1 382 ? 6.504 2.787 12.344 1 92.69 382 ILE A CA 1
ATOM 2924 C C . ILE A 1 382 ? 7.664 3.635 12.859 1 92.69 382 ILE A C 1
ATOM 2926 O O . ILE A 1 382 ? 7.461 4.562 13.648 1 92.69 382 ILE A O 1
ATOM 2930 N N . ALA A 1 383 ? 8.828 3.311 12.414 1 95.5 383 ALA A N 1
ATOM 2931 C CA . ALA A 1 383 ? 10.023 4.035 12.836 1 95.5 383 ALA A CA 1
ATOM 2932 C C . ALA A 1 383 ? 9.953 5.5 12.422 1 95.5 383 ALA A C 1
ATOM 2934 O O . ALA A 1 383 ? 10.289 6.391 13.211 1 95.5 383 ALA A O 1
ATOM 2935 N N . SER A 1 384 ? 9.57 5.703 11.219 1 95.19 384 SER A N 1
ATOM 2936 C CA . SER A 1 384 ? 9.438 7.07 10.719 1 95.19 384 SER A CA 1
ATOM 2937 C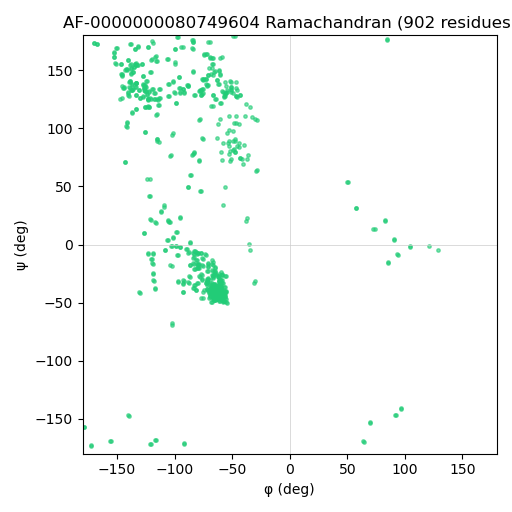 C . SER A 1 384 ? 8.43 7.863 11.547 1 95.19 384 SER A C 1
ATOM 2939 O O . SER A 1 384 ? 8.695 9.008 11.914 1 95.19 384 SER A O 1
ATOM 2941 N N . ASP A 1 385 ? 7.309 7.289 11.797 1 92.81 385 ASP A N 1
ATOM 2942 C CA . ASP A 1 385 ? 6.281 7.953 12.594 1 92.81 385 ASP A CA 1
ATOM 2943 C C . ASP A 1 385 ? 6.781 8.234 14.008 1 92.81 385 ASP A C 1
ATOM 2945 O O . ASP A 1 385 ? 6.488 9.289 14.57 1 92.81 385 ASP A O 1
ATOM 2949 N N . LEU A 1 386 ? 7.504 7.27 14.57 1 94.75 386 LEU A N 1
ATOM 2950 C CA . LEU A 1 386 ? 8.078 7.426 15.898 1 94.75 386 LEU A CA 1
ATOM 2951 C C . LEU A 1 386 ? 9 8.641 15.953 1 94.75 386 LEU A C 1
ATOM 2953 O O . LEU A 1 386 ? 8.898 9.469 16.859 1 94.75 386 LEU A O 1
ATOM 2957 N N . GLY A 1 387 ? 9.867 8.711 15.008 1 95.94 387 GLY A N 1
ATOM 2958 C CA . GLY A 1 387 ? 10.773 9.844 14.953 1 95.94 387 GLY A CA 1
ATOM 2959 C C . GLY A 1 387 ? 10.062 11.18 14.852 1 95.94 387 GLY A C 1
ATOM 2960 O O . GLY A 1 387 ? 10.422 12.133 15.539 1 95.94 387 GLY A O 1
ATOM 2961 N N . ASN A 1 388 ? 9.078 11.203 13.984 1 93 388 ASN A N 1
ATOM 2962 C CA . ASN A 1 388 ? 8.305 12.43 13.805 1 93 388 ASN A CA 1
ATOM 2963 C C . ASN A 1 388 ? 7.645 12.875 15.109 1 93 388 ASN A C 1
ATOM 2965 O O . ASN A 1 388 ? 7.707 14.047 15.469 1 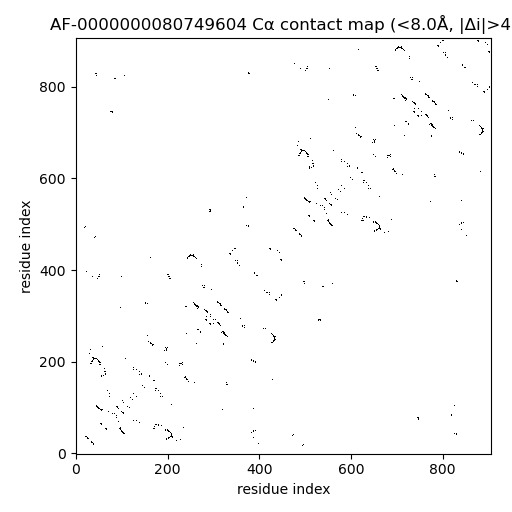93 388 ASN A O 1
ATOM 2969 N N . LEU A 1 389 ? 7.02 11.984 15.797 1 90.25 389 LEU A N 1
ATOM 2970 C CA . LEU A 1 389 ? 6.309 12.32 17.031 1 90.25 389 LEU A CA 1
ATOM 2971 C C . LEU A 1 389 ? 7.285 12.75 18.109 1 90.25 389 LEU A C 1
ATOM 2973 O O . LEU A 1 389 ? 7.016 13.711 18.844 1 90.25 389 LEU A O 1
ATOM 2977 N N . VAL A 1 390 ? 8.422 12.086 18.188 1 92.94 390 VAL A N 1
ATOM 2978 C CA . VAL A 1 390 ? 9.414 12.438 19.203 1 92.94 390 VAL A CA 1
ATOM 2979 C C . VAL A 1 390 ? 9.984 13.82 18.906 1 92.94 390 VAL A C 1
ATOM 2981 O O . VAL A 1 390 ? 10.188 14.617 19.828 1 92.94 390 VAL A O 1
ATOM 2984 N N . LEU A 1 391 ? 10.211 14.086 17.688 1 90.88 391 LEU A N 1
ATOM 2985 C CA . LEU A 1 391 ? 10.781 15.375 17.297 1 90.88 391 LEU A CA 1
ATOM 2986 C C . LEU A 1 391 ? 9.805 16.516 17.562 1 90.88 391 LEU A C 1
ATOM 2988 O O . LEU A 1 391 ? 10.211 17.594 17.984 1 90.88 391 LEU A O 1
ATOM 2992 N N . ASN A 1 392 ? 8.539 16.25 17.359 1 84.25 392 ASN A N 1
ATOM 2993 C CA . ASN A 1 392 ? 7.562 17.328 17.406 1 84.25 392 ASN A CA 1
ATOM 2994 C C . ASN A 1 392 ? 6.879 17.422 18.766 1 84.25 392 ASN A C 1
ATOM 2996 O O . ASN A 1 392 ? 6.484 18.5 19.203 1 84.25 392 ASN A O 1
ATOM 3000 N N . GLN A 1 393 ? 6.723 16.266 19.391 1 84.19 393 GLN A N 1
ATOM 3001 C CA . GLN A 1 393 ? 5.961 16.25 20.625 1 84.19 393 GLN A CA 1
ATOM 3002 C C . GLN A 1 393 ? 6.82 15.781 21.797 1 84.19 393 GLN A C 1
ATOM 3004 O O . GLN A 1 393 ? 6.441 15.938 22.953 1 84.19 393 GLN A O 1
ATOM 3009 N N . GLY A 1 394 ? 7.91 15.18 21.531 1 86.12 394 GLY A N 1
ATOM 3010 C CA . GLY A 1 394 ? 8.789 14.688 22.578 1 86.12 394 GLY A CA 1
ATOM 3011 C C . GLY A 1 394 ? 8.406 13.312 23.078 1 86.12 394 GLY A C 1
ATOM 3012 O O . GLY A 1 394 ? 9.164 12.68 23.828 1 86.12 394 GLY A O 1
ATOM 3013 N N . VAL A 1 395 ? 7.184 12.977 22.703 1 83.75 395 VAL A N 1
ATOM 3014 C CA . VAL A 1 395 ? 6.734 11.68 23.203 1 83.75 395 VAL A CA 1
ATOM 3015 C C . VAL A 1 395 ? 5.809 11.023 22.172 1 83.75 395 VAL A C 1
ATOM 3017 O O . VAL A 1 395 ? 5.266 11.695 21.297 1 83.75 395 VAL A O 1
ATOM 3020 N N . LYS A 1 396 ? 5.766 9.719 22.25 1 86.69 396 LYS A N 1
ATOM 3021 C CA . LYS A 1 396 ? 4.703 8.969 21.594 1 86.69 396 LYS A CA 1
ATOM 3022 C C . LYS A 1 396 ? 3.809 8.273 22.625 1 86.69 396 LYS A C 1
ATOM 3024 O O . LYS A 1 396 ? 4.277 7.426 23.391 1 86.69 396 LYS A O 1
ATOM 3029 N N . PHE A 1 397 ? 2.566 8.633 22.578 1 83.88 397 PHE A N 1
ATOM 3030 C CA . PHE A 1 397 ? 1.625 8.023 23.516 1 83.88 397 PHE A CA 1
ATOM 3031 C C . PHE A 1 397 ? 1.37 6.566 23.156 1 83.88 397 PHE A C 1
ATOM 3033 O O . PHE A 1 397 ? 1.338 6.207 21.984 1 83.88 397 PHE A O 1
ATOM 3040 N N . ASN A 1 398 ? 1.185 5.832 24.188 1 84.19 398 ASN A N 1
ATOM 3041 C CA . ASN A 1 398 ? 0.801 4.453 23.906 1 84.19 398 ASN A CA 1
ATOM 3042 C C . ASN A 1 398 ? -0.65 4.355 23.453 1 84.19 398 ASN A C 1
ATOM 3044 O O . ASN A 1 398 ? -1.429 5.293 23.641 1 84.19 398 ASN A O 1
ATOM 3048 N N . GLN A 1 399 ? -0.966 3.318 22.891 1 86.75 399 GLN A N 1
ATOM 3049 C CA . GLN A 1 399 ? -2.271 3.111 22.281 1 86.75 399 GLN A CA 1
ATOM 3050 C C . GLN A 1 399 ? -3.395 3.25 23.297 1 86.75 399 GLN A C 1
ATOM 3052 O O . GLN A 1 399 ? -4.41 3.893 23.031 1 86.75 399 GLN A O 1
ATOM 3057 N N . ASP A 1 400 ? -3.201 2.691 24.484 1 87.88 400 ASP A N 1
ATOM 3058 C CA . ASP A 1 400 ? -4.234 2.738 25.516 1 87.88 400 ASP A CA 1
ATOM 3059 C C . ASP A 1 400 ? -4.527 4.176 25.938 1 87.88 400 ASP A C 1
ATOM 3061 O O . ASP A 1 400 ? -5.688 4.543 26.141 1 87.88 400 ASP A O 1
ATOM 3065 N N . GLU A 1 401 ? -3.492 4.922 26.047 1 90.12 401 GLU A N 1
ATOM 3066 C CA . GLU A 1 401 ? -3.656 6.324 26.438 1 90.12 401 GLU A CA 1
ATOM 3067 C C . GLU A 1 401 ? -4.422 7.098 25.359 1 90.12 401 GLU A C 1
ATOM 3069 O O . GLU A 1 401 ? -5.328 7.875 25.688 1 90.12 401 GLU A O 1
ATOM 3074 N N . ILE A 1 402 ? -4.094 6.883 24.172 1 92.12 402 ILE A N 1
ATOM 3075 C CA . ILE A 1 402 ? -4.75 7.59 23.078 1 92.12 402 ILE A CA 1
ATOM 3076 C C . ILE A 1 402 ? -6.207 7.152 22.969 1 92.12 402 ILE A C 1
ATOM 3078 O O . ILE A 1 402 ? -7.094 7.973 22.719 1 92.12 402 ILE A O 1
ATOM 3082 N N . PHE A 1 403 ? -6.465 5.871 23.219 1 94.5 403 PHE A N 1
ATOM 3083 C CA . PHE A 1 403 ? -7.824 5.352 23.156 1 94.5 403 PHE A CA 1
ATOM 3084 C C . PHE A 1 403 ? -8.688 5.949 24.25 1 94.5 403 PHE A C 1
ATOM 3086 O O . PHE A 1 403 ? -9.852 6.285 24.031 1 94.5 403 PHE A O 1
ATOM 3093 N N . ARG A 1 404 ? -8.078 6.129 25.375 1 95.44 404 ARG A N 1
ATOM 3094 C CA . ARG A 1 404 ? -8.797 6.754 26.484 1 95.44 404 ARG A CA 1
ATOM 3095 C C . ARG A 1 404 ? -9.172 8.195 26.141 1 95.44 404 ARG A C 1
ATOM 3097 O O . ARG A 1 404 ? -10.289 8.633 26.438 1 95.44 404 ARG A O 1
ATOM 3104 N N . LYS A 1 405 ? -8.227 8.859 25.578 1 96.12 405 LYS A N 1
ATOM 3105 C CA . LYS A 1 405 ? -8.492 10.242 25.188 1 96.12 405 LYS A CA 1
ATOM 3106 C C . LYS A 1 405 ? -9.586 10.312 24.125 1 96.12 405 LYS A C 1
ATOM 3108 O O . LYS A 1 405 ? -10.43 11.211 24.156 1 96.12 405 LYS A O 1
ATOM 3113 N N . ILE A 1 406 ? -9.594 9.383 23.219 1 97.25 406 ILE A N 1
ATOM 3114 C CA . ILE A 1 406 ? -10.617 9.328 22.172 1 97.25 406 ILE A CA 1
ATOM 3115 C C . ILE A 1 406 ? -11.969 9.008 22.797 1 97.25 406 ILE A C 1
ATOM 3117 O O . ILE A 1 406 ? -12.977 9.633 22.469 1 97.25 406 ILE A O 1
ATOM 3121 N N . ASP A 1 407 ? -12 8.07 23.75 1 96.81 407 ASP A N 1
ATOM 3122 C CA . ASP A 1 407 ? -13.242 7.645 24.391 1 96.81 407 ASP A CA 1
ATOM 3123 C C . ASP A 1 407 ? -13.875 8.789 25.188 1 96.81 407 ASP A C 1
ATOM 3125 O O . ASP A 1 407 ? -15.094 8.836 25.344 1 96.81 407 ASP A O 1
ATOM 3129 N N . ALA A 1 408 ? -13.078 9.695 25.594 1 97.56 408 ALA A N 1
ATOM 3130 C CA . ALA A 1 408 ? -13.547 10.789 26.422 1 97.56 408 ALA A CA 1
ATOM 3131 C C . ALA A 1 408 ? -14.219 11.875 25.594 1 97.56 408 ALA A C 1
ATOM 3133 O O . ALA A 1 408 ? -14.898 12.75 26.125 1 97.56 408 ALA A O 1
ATOM 3134 N N . ILE A 1 409 ? -14.07 11.844 24.328 1 98.12 409 ILE A N 1
ATOM 3135 C CA . ILE A 1 409 ? -14.633 12.867 23.469 1 98.12 409 ILE A CA 1
ATOM 3136 C C . ILE A 1 409 ? -16.156 12.719 23.406 1 98.12 409 ILE A C 1
ATOM 3138 O O . ILE A 1 409 ? -16.672 11.617 23.25 1 98.12 409 ILE A O 1
ATOM 3142 N N . THR A 1 410 ? -16.859 13.812 23.5 1 97.5 410 THR A N 1
ATOM 3143 C CA . THR A 1 410 ? -18.312 13.805 23.5 1 97.5 410 THR A CA 1
ATOM 3144 C C . THR A 1 410 ? -18.859 14.586 22.312 1 97.5 410 THR A C 1
ATOM 3146 O O . THR A 1 410 ? -18.109 15.25 21.594 1 97.5 410 THR A O 1
ATOM 3149 N N . VAL A 1 411 ? -20.203 14.461 22.234 1 97 411 VAL A N 1
ATOM 3150 C CA . VAL A 1 411 ? -20.906 15.211 21.203 1 97 411 VAL A CA 1
ATOM 3151 C C . VAL A 1 411 ? -20.719 16.703 21.438 1 97 411 VAL A C 1
ATOM 3153 O O . VAL A 1 411 ? -20.562 17.469 20.469 1 97 411 VAL A O 1
ATOM 3156 N N . LYS A 1 412 ? -20.688 17.078 22.625 1 97.31 412 LYS A N 1
ATOM 3157 C CA . LYS A 1 412 ? -20.5 18.484 22.969 1 97.31 412 LYS A CA 1
ATOM 3158 C C . LYS A 1 412 ? -19.141 18.984 22.516 1 97.31 412 LYS A C 1
ATOM 3160 O O . LYS A 1 412 ? -19.016 20.109 22.031 1 97.31 412 LYS A O 1
ATOM 3165 N N . ASP A 1 413 ? -18.141 18.141 22.672 1 97.69 413 ASP A N 1
ATOM 3166 C CA . ASP A 1 413 ? -16.797 18.5 22.234 1 97.69 413 ASP A CA 1
ATOM 3167 C C . ASP A 1 413 ? -16.734 18.734 20.734 1 97.69 413 ASP A C 1
ATOM 3169 O O . ASP A 1 413 ? -16.125 19.703 20.266 1 97.69 413 ASP A O 1
ATOM 3173 N N . VAL A 1 414 ? -17.391 17.828 20.016 1 97.19 414 VAL A N 1
ATOM 3174 C CA . VAL A 1 414 ? -17.375 17.906 18.562 1 97.19 414 VAL A CA 1
ATOM 3175 C C . VAL A 1 414 ? -18.141 19.156 18.094 1 97.19 414 VAL A C 1
ATOM 3177 O O . VAL A 1 414 ? -17.672 19.875 17.219 1 97.19 414 VAL A O 1
ATOM 3180 N N . LYS A 1 415 ? -19.25 19.469 18.719 1 96.69 415 LYS A N 1
ATOM 3181 C CA . LYS A 1 415 ? -20.047 20.641 18.375 1 96.69 415 LYS A CA 1
ATOM 3182 C C . LYS A 1 415 ? -19.281 21.938 18.672 1 96.69 415 LYS A C 1
ATOM 3184 O O . LYS A 1 415 ? -19.266 22.859 17.859 1 96.69 415 LYS A O 1
ATOM 3189 N N . ALA A 1 416 ? -18.688 21.922 19.766 1 97 416 ALA A N 1
ATOM 3190 C CA . ALA A 1 416 ? -17.922 23.094 20.172 1 97 416 ALA A CA 1
ATOM 3191 C C . ALA A 1 416 ? -16.75 23.344 19.203 1 97 416 ALA A C 1
ATOM 3193 O O . ALA A 1 416 ? -16.5 24.469 18.797 1 97 416 ALA A O 1
ATOM 3194 N N . TRP A 1 417 ? -16.062 22.266 18.922 1 97.44 417 TRP A N 1
ATOM 3195 C CA . TRP A 1 417 ? -14.938 22.375 18 1 97.44 417 TRP A CA 1
ATOM 3196 C C . TRP A 1 417 ? -15.398 22.859 16.625 1 97.44 417 TRP A C 1
ATOM 3198 O O . TRP A 1 417 ? -14.812 23.781 16.047 1 97.44 417 TRP A O 1
ATOM 3208 N N . ALA A 1 418 ? -16.438 22.234 16.109 1 96 418 ALA A N 1
ATOM 3209 C CA . ALA A 1 418 ? -16.953 22.578 14.781 1 96 418 ALA A CA 1
ATOM 3210 C C . ALA A 1 418 ? -17.469 24.016 14.758 1 96 418 ALA A C 1
ATOM 3212 O O . ALA A 1 418 ? -17.297 24.719 13.758 1 96 418 ALA A O 1
ATOM 3213 N N . GLY A 1 419 ? -18.094 24.406 15.828 1 94.38 419 GLY A N 1
ATOM 3214 C CA . GLY A 1 419 ? -18.547 25.781 15.922 1 94.38 419 GLY A CA 1
ATOM 3215 C C . GLY A 1 419 ? -17.422 26.781 15.828 1 94.38 419 GLY A C 1
ATOM 3216 O O . GLY A 1 419 ? -17.562 27.828 15.195 1 94.38 419 GLY A O 1
ATOM 3217 N N . LYS A 1 420 ? -16.375 26.453 16.359 1 94.69 420 LYS A N 1
ATOM 3218 C CA . LYS A 1 420 ? -15.234 27.359 16.406 1 94.69 420 LYS A CA 1
ATOM 3219 C C . LYS A 1 420 ? -14.453 27.328 15.094 1 94.69 420 LYS A C 1
ATOM 3221 O O . LYS A 1 420 ? -14.016 28.359 14.586 1 94.69 420 LYS A O 1
ATOM 3226 N N . LYS A 1 421 ? -14.312 26.094 14.484 1 94.75 421 LYS A N 1
ATOM 3227 C CA . LYS A 1 421 ? -13.344 25.922 13.406 1 94.75 421 LYS A CA 1
ATOM 3228 C C . LYS A 1 421 ? -14.039 25.875 12.047 1 94.75 421 LYS A C 1
ATOM 3230 O O . LYS A 1 421 ? -13.391 26.078 11.016 1 94.75 421 LYS A O 1
ATOM 3235 N N . LEU A 1 422 ? -15.32 25.641 12.031 1 94.19 422 LEU A N 1
ATOM 3236 C CA . LEU A 1 422 ? -15.984 25.453 10.742 1 94.19 422 LEU A CA 1
ATOM 3237 C C . LEU A 1 422 ? -17.016 26.547 10.5 1 94.19 422 LEU A C 1
ATOM 3239 O O . LEU A 1 422 ? -17.094 27.094 9.391 1 94.19 422 LEU A O 1
ATOM 3243 N N . TRP A 1 423 ? -17.672 26.906 11.531 1 91.5 423 TRP A N 1
ATOM 3244 C CA . TRP A 1 423 ? -18.766 27.859 11.344 1 91.5 423 TRP A CA 1
ATOM 3245 C C . TRP A 1 423 ? -18.234 29.219 10.914 1 91.5 423 TRP A C 1
ATOM 3247 O O . TRP A 1 423 ? -17.453 29.859 11.648 1 91.5 423 TRP A O 1
ATOM 3257 N N . ASP A 1 424 ? -18.641 29.641 9.766 1 91.44 424 ASP A N 1
ATOM 3258 C CA . ASP A 1 424 ? -18.344 30.953 9.203 1 91.44 424 ASP A CA 1
ATOM 3259 C C . ASP A 1 424 ? -16.828 31.172 9.109 1 91.44 424 ASP A C 1
ATOM 3261 O O . ASP A 1 424 ? -16.344 32.25 9.406 1 91.44 424 ASP A O 1
ATOM 3265 N N . GLN A 1 425 ? -16.125 30.156 8.914 1 93.19 425 GLN A N 1
ATOM 3266 C CA . GLN A 1 425 ? -14.68 30.25 8.766 1 93.19 425 GLN A CA 1
ATOM 3267 C C . GLN A 1 425 ? -14.273 30.203 7.293 1 93.19 425 GLN A C 1
ATOM 3269 O O . GLN A 1 425 ? -15.031 29.719 6.453 1 93.19 425 GLN A O 1
ATOM 3274 N N . ASP A 1 426 ? -13.148 30.75 7.008 1 94.81 426 ASP A N 1
ATOM 3275 C CA . ASP A 1 426 ? -12.617 30.719 5.648 1 94.81 426 ASP A CA 1
ATOM 3276 C C . ASP A 1 426 ? -12.234 29.297 5.234 1 94.81 426 ASP A C 1
ATOM 3278 O O . ASP A 1 426 ? -11.93 28.453 6.086 1 94.81 426 ASP A O 1
ATOM 3282 N N . ILE A 1 427 ? -12.305 29.062 3.924 1 96.81 427 ILE A N 1
ATOM 3283 C CA . ILE A 1 427 ? -11.938 27.75 3.379 1 96.81 427 ILE A CA 1
ATOM 3284 C C . ILE A 1 427 ? -10.938 27.938 2.244 1 96.81 427 ILE A C 1
ATOM 3286 O O . ILE A 1 427 ? -10.812 29.031 1.681 1 96.81 427 ILE A O 1
ATOM 3290 N N . ALA A 1 428 ? -10.172 26.953 2.002 1 97.88 428 ALA A N 1
ATOM 3291 C CA . ALA A 1 428 ? -9.305 26.859 0.831 1 97.88 428 ALA A CA 1
ATOM 3292 C C . ALA A 1 428 ? -9.867 25.875 -0.189 1 97.88 428 ALA A C 1
ATOM 3294 O O . ALA A 1 428 ? -10.391 24.812 0.18 1 97.88 428 ALA A O 1
ATOM 3295 N N . ILE A 1 429 ? -9.805 26.25 -1.467 1 98 429 ILE A N 1
ATOM 3296 C CA . ILE A 1 429 ? -10.375 25.438 -2.527 1 98 429 ILE A CA 1
ATOM 3297 C C . ILE A 1 429 ? -9.328 25.188 -3.611 1 98 429 ILE A C 1
ATOM 3299 O O . ILE A 1 429 ? -8.664 26.125 -4.059 1 98 429 ILE A O 1
ATOM 3303 N N . ALA A 1 430 ? -9.117 23.906 -3.961 1 98.12 430 ALA A N 1
ATOM 3304 C CA . ALA A 1 430 ? -8.297 23.547 -5.109 1 98.12 430 ALA A CA 1
ATOM 3305 C C . ALA A 1 430 ? -9.062 22.641 -6.07 1 98.12 430 ALA A C 1
ATOM 3307 O O . ALA A 1 430 ? -9.75 21.719 -5.641 1 98.12 430 ALA A O 1
ATOM 3308 N N . GLY A 1 431 ? -9.023 22.969 -7.332 1 97.56 431 GLY A N 1
ATOM 3309 C CA . GLY A 1 431 ? -9.672 22.172 -8.359 1 97.56 431 GLY A CA 1
ATOM 3310 C C . GLY A 1 431 ? -8.844 22.016 -9.617 1 97.56 431 GLY A C 1
ATOM 3311 O O . GLY A 1 431 ? -8.164 22.953 -10.039 1 97.56 431 GLY A O 1
ATOM 3312 N N . THR A 1 432 ? -8.844 20.875 -10.172 1 96.06 432 THR A N 1
ATOM 3313 C CA . THR A 1 432 ? -8.172 20.594 -11.438 1 96.06 432 THR A CA 1
ATOM 3314 C C . THR A 1 432 ? -9.047 19.719 -12.336 1 96.06 432 THR A C 1
ATOM 3316 O O . THR A 1 432 ? -9.844 18.922 -11.844 1 96.06 432 THR A O 1
ATOM 3319 N N . GLY A 1 433 ? -8.953 19.906 -13.609 1 96.31 433 GLY A N 1
ATOM 3320 C CA . GLY A 1 433 ? -9.727 19.141 -14.562 1 96.31 433 GLY A CA 1
ATOM 3321 C C . GLY A 1 433 ? -10.992 19.828 -15.016 1 96.31 433 GLY A C 1
ATOM 3322 O O . GLY A 1 433 ? -10.977 21.031 -15.281 1 96.31 433 GLY A O 1
ATOM 3323 N N . GLN A 1 434 ? -12.078 19.109 -15.18 1 95.88 434 GLN A N 1
ATOM 3324 C CA . GLN A 1 434 ? -13.352 19.672 -15.625 1 95.88 434 GLN A CA 1
ATOM 3325 C C . GLN A 1 434 ? -14.125 20.281 -14.461 1 95.88 434 GLN A C 1
ATOM 3327 O O . GLN A 1 434 ? -15.125 19.719 -14.016 1 95.88 434 GLN A O 1
ATOM 3332 N N . ILE A 1 435 ? -13.742 21.406 -14.102 1 96.38 435 ILE A N 1
ATOM 3333 C CA . ILE A 1 435 ? -14.242 21.969 -12.852 1 96.38 435 ILE A CA 1
ATOM 3334 C C . ILE A 1 435 ? -15.148 23.156 -13.148 1 96.38 435 ILE A C 1
ATOM 3336 O O . ILE A 1 435 ? -15.219 24.109 -12.359 1 96.38 435 ILE A O 1
ATOM 3340 N N . GLU A 1 436 ? -15.789 23.172 -14.297 1 92.56 436 GLU A N 1
ATOM 3341 C CA . GLU A 1 436 ? -16.688 24.25 -14.656 1 92.56 436 GLU A CA 1
ATOM 3342 C C . GLU A 1 436 ? -17.844 24.359 -13.672 1 92.56 436 GLU A C 1
ATOM 3344 O O . GLU A 1 436 ? -18.344 25.453 -13.398 1 92.56 436 GLU A O 1
ATOM 3349 N N . GLY A 1 437 ? -18.266 23.281 -13.102 1 93.06 437 GLY A N 1
ATOM 3350 C CA . GLY A 1 437 ? -19.375 23.25 -12.18 1 93.06 437 GLY A CA 1
ATOM 3351 C C . GLY A 1 437 ? -19 23.641 -10.766 1 93.06 437 GLY A C 1
ATOM 3352 O O . GLY A 1 437 ? -19.844 23.719 -9.883 1 93.06 437 GLY A O 1
ATOM 3353 N N . LEU A 1 438 ? -17.75 23.844 -10.523 1 94.69 438 LEU A N 1
ATOM 3354 C CA . LEU A 1 438 ? -17.281 24.312 -9.219 1 94.69 438 LEU A CA 1
ATOM 3355 C C . LEU A 1 438 ? -17.484 25.812 -9.055 1 94.69 438 LEU A C 1
ATOM 3357 O O . LEU A 1 438 ? -16.75 26.609 -9.625 1 94.69 438 LEU A O 1
ATOM 3361 N N . PHE A 1 439 ? -18.406 26.141 -8.266 1 90.12 439 PHE A N 1
ATOM 3362 C CA . PHE A 1 439 ? -18.828 27.531 -8.164 1 90.12 439 PHE A CA 1
ATOM 3363 C C . PHE A 1 439 ? -17.766 28.391 -7.504 1 90.12 439 PHE A C 1
ATOM 3365 O O . PHE A 1 439 ? -16.781 27.859 -6.973 1 90.12 439 PHE A O 1
ATOM 3372 N N . ASP A 1 440 ? -18.031 29.656 -7.496 1 89.81 440 ASP A N 1
ATOM 3373 C CA . ASP A 1 440 ? -17.016 30.594 -7.039 1 89.81 440 ASP A CA 1
ATOM 3374 C C . ASP A 1 440 ? -16.828 30.516 -5.523 1 89.81 440 ASP A C 1
ATOM 3376 O O . ASP A 1 440 ? -17.688 29.969 -4.82 1 89.81 440 ASP A O 1
ATOM 3380 N N . TYR A 1 441 ? -15.766 31.047 -5.129 1 92.44 441 TYR A N 1
ATOM 3381 C CA . TYR A 1 441 ? -15.32 30.969 -3.744 1 92.44 441 TYR A CA 1
ATOM 3382 C C . TYR A 1 441 ? -16.375 31.516 -2.795 1 92.44 441 TYR A C 1
ATOM 3384 O O . TYR A 1 441 ? -16.703 30.875 -1.79 1 92.44 441 TYR A O 1
ATOM 3392 N N . MET A 1 442 ? -16.953 32.625 -3.078 1 90.5 442 MET A N 1
ATOM 3393 C CA . MET A 1 442 ? -17.891 33.281 -2.172 1 90.5 442 MET A CA 1
ATOM 3394 C C . MET A 1 442 ? -19.156 32.438 -2.012 1 90.5 442 MET A C 1
ATOM 3396 O O . MET A 1 442 ? -19.719 32.344 -0.916 1 90.5 442 MET A O 1
ATOM 3400 N N . ARG A 1 443 ? -19.531 31.859 -3.043 1 89.06 443 ARG A N 1
ATOM 3401 C CA . ARG A 1 443 ? -20.703 31 -2.977 1 89.06 443 ARG A CA 1
ATOM 3402 C C . ARG A 1 443 ? -20.469 29.797 -2.07 1 89.06 443 ARG A C 1
ATOM 3404 O O . ARG A 1 443 ? -21.328 29.453 -1.248 1 89.06 443 ARG A O 1
ATOM 3411 N N . LEU A 1 444 ? -19.359 29.203 -2.293 1 91.25 444 LEU A N 1
ATOM 3412 C CA . LEU A 1 444 ? -19.031 28.031 -1.487 1 91.25 444 LEU A CA 1
ATOM 3413 C C . LEU A 1 444 ? -18.797 28.422 -0.033 1 91.25 444 LEU A C 1
ATOM 3415 O O . LEU A 1 444 ? -19.234 27.719 0.882 1 91.25 444 LEU A O 1
ATOM 3419 N N . ARG A 1 445 ? -18.094 29.516 0.153 1 89.81 445 ARG A N 1
ATOM 3420 C CA . ARG A 1 445 ? -17.844 29.984 1.509 1 89.81 445 ARG A CA 1
ATOM 3421 C C . ARG A 1 445 ? -19.141 30.312 2.234 1 89.81 445 ARG A C 1
ATOM 3423 O O . ARG A 1 445 ? -19.25 30.109 3.443 1 89.81 445 ARG A O 1
ATOM 3430 N N . ASN A 1 446 ? -20.109 30.797 1.529 1 87.06 446 ASN A N 1
ATOM 3431 C CA . ASN A 1 446 ? -21.391 31.141 2.117 1 87.06 446 ASN A CA 1
ATOM 3432 C C . ASN A 1 446 ? -22.141 29.906 2.611 1 87.06 446 ASN A C 1
ATOM 3434 O O . ASN A 1 446 ? -22.969 29.984 3.523 1 87.06 446 ASN A O 1
ATOM 3438 N N . ASP A 1 447 ? -21.828 28.828 2.002 1 84.88 447 ASP A N 1
ATOM 3439 C CA . ASP A 1 447 ? -22.453 27.578 2.445 1 84.88 447 ASP A CA 1
ATOM 3440 C C . ASP A 1 447 ? -21.969 27.188 3.84 1 84.88 447 ASP A C 1
ATOM 3442 O O . ASP A 1 447 ? -22.594 26.375 4.52 1 84.88 447 ASP A O 1
ATOM 3446 N N . MET A 1 448 ? -20.891 27.797 4.238 1 83.38 448 MET A N 1
ATOM 3447 C CA . MET A 1 448 ? -20.344 27.516 5.566 1 83.38 448 MET A CA 1
ATOM 3448 C C . MET A 1 448 ? -21.109 28.266 6.641 1 83.38 448 MET A C 1
ATOM 3450 O O . MET A 1 448 ? -20.984 27.969 7.832 1 83.38 448 MET A O 1
ATOM 3454 N N . SER A 1 449 ? -21.875 29.375 6.293 1 76.19 449 SER A N 1
ATOM 3455 C CA . SER A 1 449 ? -22.609 30.172 7.258 1 76.19 449 SER A CA 1
ATOM 3456 C C . SER A 1 449 ? -24.109 29.953 7.137 1 76.19 449 SER A C 1
ATOM 3458 O O . SER A 1 449 ? -24.906 30.672 7.75 1 76.19 449 SER A O 1
ATOM 3460 N N . MET A 1 450 ? -24.484 29.172 6.129 1 64.5 450 MET A N 1
ATOM 3461 C CA . MET A 1 450 ? -25.922 29.016 5.934 1 64.5 450 MET A CA 1
ATOM 3462 C C . MET A 1 450 ? -26.609 28.625 7.234 1 64.5 450 MET A C 1
ATOM 3464 O O . MET A 1 450 ? -26.016 27.953 8.086 1 64.5 450 MET A O 1
ATOM 3468 N N . MET A 1 451 ? -27.797 29.359 7.656 1 51.75 451 MET A N 1
ATOM 3469 C CA . MET A 1 451 ? -28.578 29.641 8.852 1 51.75 451 MET A CA 1
ATOM 3470 C C . MET A 1 451 ? -28.828 28.375 9.648 1 51.75 451 MET A C 1
ATOM 3472 O O . MET A 1 451 ? -29.219 27.344 9.086 1 51.75 451 MET A O 1
ATOM 3476 N N . ARG A 1 452 ? -28.109 28.219 10.758 1 46.22 452 ARG A N 1
ATOM 3477 C CA . ARG A 1 452 ? -28.344 27.438 11.969 1 46.22 452 ARG A CA 1
ATOM 3478 C C . ARG A 1 452 ? -29.828 27.391 12.32 1 46.22 452 ARG A C 1
ATOM 3480 O O . ARG A 1 452 ? -30.219 26.812 13.336 1 46.22 452 ARG A O 1
ATOM 3487 N N . TRP A 1 453 ? -30.734 28.062 11.664 1 36.84 453 TRP A N 1
ATOM 3488 C CA . TRP A 1 453 ? -32.094 27.953 12.195 1 36.84 453 TRP A CA 1
ATOM 3489 C C . TRP A 1 453 ? -32.688 26.609 11.852 1 36.84 453 TRP A C 1
ATOM 3491 O O . TRP A 1 453 ? -32.469 26.062 10.766 1 36.84 453 TRP A O 1
ATOM 3501 N N . MET B 1 1 ? 37.875 -48.688 49.219 1 25.25 1 MET B N 1
ATOM 3502 C CA . MET B 1 1 ? 37.375 -48.75 47.844 1 25.25 1 MET B CA 1
ATOM 3503 C C . MET B 1 1 ? 36.094 -47.938 47.656 1 25.25 1 MET B C 1
ATOM 3505 O O . MET B 1 1 ? 35 -48.5 47.531 1 25.25 1 MET B O 1
ATOM 3509 N N . LEU B 1 2 ? 35.969 -46.781 48.406 1 25.34 2 LEU B N 1
ATOM 3510 C CA . LEU B 1 2 ? 34.906 -45.812 48.656 1 25.34 2 LEU B CA 1
ATOM 3511 C C . LEU B 1 2 ? 34.5 -45.094 47.375 1 25.34 2 LEU B C 1
ATOM 3513 O O . LEU B 1 2 ? 35.312 -44.406 46.781 1 25.34 2 LEU B O 1
ATOM 3517 N N . ARG B 1 3 ? 33.406 -45.688 46.625 1 29.94 3 ARG B N 1
ATOM 3518 C CA . ARG B 1 3 ? 32.719 -45.5 45.375 1 29.94 3 ARG B CA 1
ATOM 3519 C C . ARG B 1 3 ? 32.094 -44.094 45.281 1 29.94 3 ARG B C 1
ATOM 3521 O O . ARG B 1 3 ? 31.188 -43.781 46.062 1 29.94 3 ARG B O 1
ATOM 3528 N N . ALA B 1 4 ? 32.938 -43 45.094 1 26.38 4 ALA B N 1
ATOM 3529 C CA . ALA B 1 4 ? 32.625 -41.594 45 1 26.38 4 ALA B CA 1
ATOM 3530 C C . ALA B 1 4 ? 31.5 -41.312 44.031 1 26.38 4 ALA B C 1
ATOM 3532 O O . ALA B 1 4 ? 31.609 -41.656 42.844 1 26.38 4 ALA B O 1
ATOM 3533 N N . VAL B 1 5 ? 30.234 -41.312 44.438 1 25.02 5 VAL B N 1
ATOM 3534 C CA . VAL B 1 5 ? 28.922 -41.031 43.844 1 25.02 5 VAL B CA 1
ATOM 3535 C C . VAL B 1 5 ? 28.906 -39.625 43.25 1 25.02 5 VAL B C 1
ATOM 3537 O O . VAL B 1 5 ? 28.844 -38.625 43.969 1 25.02 5 VAL B O 1
ATOM 3540 N N . ALA B 1 6 ? 29.922 -39.219 42.406 1 30.5 6 ALA B N 1
ATOM 3541 C CA . ALA B 1 6 ? 29.922 -37.844 41.875 1 30.5 6 ALA B CA 1
ATOM 3542 C C . ALA B 1 6 ? 28.578 -37.531 41.219 1 30.5 6 ALA B C 1
ATOM 3544 O O . ALA B 1 6 ? 28.109 -38.281 40.375 1 30.5 6 ALA B O 1
ATOM 3545 N N . SER B 1 7 ? 27.703 -36.594 41.844 1 25.44 7 SER B N 1
ATOM 3546 C CA . SER B 1 7 ? 26.391 -36 41.594 1 25.44 7 SER B CA 1
ATOM 3547 C C . SER B 1 7 ? 26.375 -35.281 40.25 1 25.44 7 SER B C 1
ATOM 3549 O O . SER B 1 7 ? 27.203 -34.438 39.969 1 25.44 7 SER B O 1
ATOM 3551 N N . LYS B 1 8 ? 26.078 -35.938 39.125 1 28.39 8 LYS B N 1
ATOM 3552 C CA . LYS B 1 8 ? 25.906 -35.438 37.781 1 28.39 8 LYS B CA 1
ATOM 3553 C C . LYS B 1 8 ? 24.906 -34.281 37.75 1 28.39 8 LYS B C 1
ATOM 3555 O O . LYS B 1 8 ? 23.703 -34.469 37.906 1 28.39 8 LYS B O 1
ATOM 3560 N N . GLN B 1 9 ? 25.266 -33.031 38.281 1 25.47 9 GLN B N 1
ATOM 3561 C CA . GLN B 1 9 ? 24.422 -31.844 38.188 1 25.47 9 GLN B CA 1
ATOM 3562 C C . GLN B 1 9 ? 24.016 -31.578 36.75 1 25.47 9 GLN B C 1
ATOM 3564 O O . GLN B 1 9 ? 24.875 -31.438 35.875 1 25.47 9 GLN B O 1
ATOM 3569 N N . LEU B 1 10 ? 22.797 -32 36.344 1 25 10 LEU B N 1
ATOM 3570 C CA . LEU B 1 10 ? 22.125 -31.781 35.062 1 25 10 LEU B CA 1
ATOM 3571 C C . LEU B 1 10 ? 22.078 -30.312 34.719 1 25 10 LEU B C 1
ATOM 3573 O O . LEU B 1 10 ? 21.516 -29.5 35.469 1 25 10 LEU B O 1
ATOM 3577 N N . ARG B 1 11 ? 23.109 -29.766 34.062 1 24.83 11 ARG B N 1
ATOM 3578 C CA . ARG B 1 11 ? 23.172 -28.422 33.5 1 24.83 11 ARG B CA 1
ATOM 3579 C C . ARG B 1 11 ? 21.906 -28.125 32.688 1 24.83 11 ARG B C 1
ATOM 3581 O O . ARG B 1 11 ? 21.625 -28.812 31.703 1 24.83 11 ARG B O 1
ATOM 3588 N N . ARG B 1 12 ? 20.859 -27.594 33.312 1 27.22 12 ARG B N 1
ATOM 3589 C CA . ARG B 1 12 ? 19.656 -27.062 32.688 1 27.22 12 ARG B CA 1
ATOM 3590 C C . ARG B 1 12 ? 20 -26.047 31.609 1 27.22 12 ARG B C 1
ATOM 3592 O O . ARG B 1 12 ? 20.562 -25 31.891 1 27.22 12 ARG B O 1
ATOM 3599 N N . GLY B 1 13 ? 20.375 -26.516 30.406 1 26.02 13 GLY B N 1
ATOM 3600 C CA . GLY B 1 13 ? 20.625 -25.641 29.266 1 26.02 13 GLY B CA 1
ATOM 3601 C C . GLY B 1 13 ? 19.516 -24.625 29.047 1 26.02 13 GLY B C 1
ATOM 3602 O O . GLY B 1 13 ? 18.328 -24.969 29.125 1 26.02 13 GLY B O 1
ATOM 3603 N N . LEU B 1 14 ? 19.719 -23.344 29.391 1 26.14 14 LEU B N 1
ATOM 3604 C CA . LEU B 1 14 ? 18.844 -22.188 29.188 1 26.14 14 LEU B CA 1
ATOM 3605 C C . LEU B 1 14 ? 18.344 -22.141 27.75 1 26.14 14 LEU B C 1
ATOM 3607 O O . LEU B 1 14 ? 19.125 -21.938 26.812 1 26.14 14 LEU B O 1
ATOM 3611 N N . ALA B 1 15 ? 17.281 -22.906 27.422 1 28.31 15 ALA B N 1
ATOM 3612 C CA . ALA B 1 15 ? 16.547 -22.812 26.172 1 28.31 15 ALA B CA 1
ATOM 3613 C C . ALA B 1 15 ? 16.172 -21.375 25.844 1 28.31 15 ALA B C 1
ATOM 3615 O O . ALA B 1 15 ? 15.453 -20.719 26.594 1 28.31 15 ALA B O 1
ATOM 3616 N N . THR B 1 16 ? 17.062 -20.609 25.297 1 30.39 16 THR B N 1
ATOM 3617 C CA . THR B 1 16 ? 16.781 -19.281 24.766 1 30.39 16 THR B CA 1
ATOM 3618 C C . THR B 1 16 ? 15.438 -19.25 24.047 1 30.39 16 THR B C 1
ATOM 3620 O O . THR B 1 16 ? 15.25 -19.953 23.047 1 30.39 16 THR B O 1
ATOM 3623 N N . GLN B 1 17 ? 14.344 -19.031 24.75 1 31.28 17 GLN B N 1
ATOM 3624 C CA . GLN B 1 17 ? 12.992 -18.828 24.234 1 31.28 17 GLN B CA 1
ATOM 3625 C C . GLN B 1 17 ? 13 -17.906 23.016 1 31.28 17 GLN B C 1
ATOM 3627 O O . GLN B 1 17 ? 13.344 -16.734 23.109 1 31.28 17 GLN B O 1
ATOM 3632 N N . VAL B 1 18 ? 13.422 -18.375 21.906 1 34.69 18 VAL B N 1
ATOM 3633 C CA . VAL B 1 18 ? 13.227 -17.656 20.641 1 34.69 18 VAL B CA 1
ATOM 3634 C C . VAL B 1 18 ? 11.797 -17.109 20.578 1 34.69 18 VAL B C 1
ATOM 3636 O O . VAL B 1 18 ? 10.836 -17.875 20.609 1 34.69 18 VAL B O 1
ATOM 3639 N N . SER B 1 19 ? 11.43 -16 21.109 1 41.31 19 SER B N 1
ATOM 3640 C CA . SER B 1 19 ? 10.211 -15.188 21.109 1 41.31 19 SER B CA 1
ATOM 3641 C C . SER B 1 19 ? 9.531 -15.203 19.75 1 41.31 19 SER B C 1
ATOM 3643 O O . SER B 1 19 ? 9.602 -14.227 19 1 41.31 19 SER B O 1
ATOM 3645 N N . GLY B 1 20 ? 9.719 -16.125 18.797 1 43.59 20 GLY B N 1
ATOM 3646 C CA . GLY B 1 20 ? 9.211 -16.203 17.438 1 43.59 20 GLY B CA 1
ATOM 3647 C C . GLY B 1 20 ? 7.699 -16.141 17.359 1 43.59 20 GLY B C 1
ATOM 3648 O O . GLY B 1 20 ? 7.012 -16.281 18.359 1 43.59 20 GLY B O 1
ATOM 3649 N N . SER B 1 21 ? 7.07 -15.422 16.359 1 53.69 21 SER B N 1
ATOM 3650 C CA . SER B 1 21 ? 5.684 -15.594 15.938 1 53.69 21 SER B CA 1
ATOM 3651 C C . SER B 1 21 ? 5.215 -17.031 16.141 1 53.69 21 SER B C 1
ATOM 3653 O O . SER B 1 21 ? 5.93 -17.984 15.828 1 53.69 21 SER B O 1
ATOM 3655 N N . LEU B 1 22 ? 4.344 -17.234 17.156 1 59.97 22 LEU B N 1
ATOM 3656 C CA . LEU B 1 22 ? 3.797 -18.562 17.422 1 59.97 22 LEU B CA 1
ATOM 3657 C C . LEU B 1 22 ? 3.395 -19.234 16.109 1 59.97 22 LEU B C 1
ATOM 3659 O O . LEU B 1 22 ? 2.988 -18.578 15.156 1 59.97 22 LEU B O 1
ATOM 3663 N N . ALA B 1 23 ? 3.803 -20.344 15.891 1 74.62 23 ALA B N 1
ATOM 3664 C CA . ALA B 1 23 ? 3.445 -21.234 14.789 1 74.62 23 ALA B CA 1
ATOM 3665 C C . ALA B 1 23 ? 1.935 -21.266 14.578 1 74.62 23 ALA B C 1
ATOM 3667 O O . ALA B 1 23 ? 1.165 -21.188 15.531 1 74.62 23 ALA B O 1
ATOM 3668 N N . PRO B 1 24 ? 1.55 -21.141 13.305 1 89.19 24 PRO B N 1
ATOM 3669 C CA . PRO B 1 24 ? 0.119 -21.281 13.023 1 89.19 24 PRO B CA 1
ATOM 3670 C C . PRO B 1 24 ? -0.484 -22.547 13.633 1 89.19 24 PRO B C 1
ATOM 3672 O O . PRO B 1 24 ? 0.199 -23.562 13.742 1 89.19 24 PRO B O 1
ATOM 3675 N N . GLU B 1 25 ? -1.663 -22.453 14.156 1 93.88 25 GLU B N 1
ATOM 3676 C CA . GLU B 1 25 ? -2.436 -23.578 14.672 1 93.88 25 GLU B CA 1
ATOM 3677 C C . GLU B 1 25 ? -3.57 -23.953 13.727 1 93.88 25 GLU B C 1
ATOM 3679 O O . GLU B 1 25 ? -4.336 -23.094 13.297 1 93.88 25 GLU B O 1
ATOM 3684 N N . ILE B 1 26 ? -3.604 -25.219 13.391 1 95.56 26 ILE B N 1
ATOM 3685 C CA . ILE B 1 26 ? -4.641 -25.703 12.484 1 95.56 26 ILE B CA 1
ATOM 3686 C C . ILE B 1 26 ? -5.422 -26.844 13.133 1 95.56 26 ILE B C 1
ATOM 3688 O O . ILE B 1 26 ? -4.824 -27.766 13.688 1 95.56 26 ILE B O 1
ATOM 3692 N N . SER B 1 27 ? -6.727 -26.719 13.125 1 94.94 27 SER B N 1
ATOM 3693 C CA . SER B 1 27 ? -7.594 -27.75 13.672 1 94.94 27 SER B CA 1
ATOM 3694 C C . SER B 1 27 ? -8.742 -28.062 12.719 1 94.94 27 SER B C 1
ATOM 3696 O O . SER B 1 27 ? -9.273 -27.172 12.062 1 94.94 27 SER B O 1
ATOM 3698 N N . GLN B 1 28 ? -9.016 -29.281 12.625 1 92.38 28 GLN B N 1
ATOM 3699 C CA . GLN B 1 28 ? -10.258 -29.688 11.984 1 92.38 28 GLN B CA 1
ATOM 3700 C C . GLN B 1 28 ? -11.328 -30 13.023 1 92.38 28 GLN B C 1
ATOM 3702 O O . GLN B 1 28 ? -11.141 -30.875 13.883 1 92.38 28 GLN B O 1
ATOM 3707 N N . LEU B 1 29 ? -12.398 -29.359 12.977 1 90.31 29 LEU B N 1
ATOM 3708 C CA . LEU B 1 29 ? -13.453 -29.484 13.977 1 90.31 29 LEU B CA 1
ATOM 3709 C C . LEU B 1 29 ? -14.352 -30.672 13.672 1 90.31 29 LEU B C 1
ATOM 3711 O O . LEU B 1 29 ? -14.211 -31.312 12.625 1 90.31 29 LEU B O 1
ATOM 3715 N N . SER B 1 30 ? -15.242 -30.922 14.586 1 83.75 30 SER B N 1
ATOM 3716 C CA . SER B 1 30 ? -16.109 -32.094 14.469 1 83.75 30 SER B CA 1
ATOM 3717 C C . SER B 1 30 ? -17.062 -31.953 13.297 1 83.75 30 SER B C 1
ATOM 3719 O O . SER B 1 30 ? -17.469 -32.969 12.688 1 83.75 30 SER B O 1
ATOM 3721 N N . ASN B 1 31 ? -17.375 -30.797 12.914 1 77.25 31 ASN B N 1
ATOM 3722 C CA . ASN B 1 31 ? -18.297 -30.547 11.797 1 77.25 31 ASN B CA 1
ATOM 3723 C C . ASN B 1 31 ? -17.547 -30.531 10.469 1 77.25 31 ASN B C 1
ATOM 3725 O O . ASN B 1 31 ? -18.141 -30.234 9.43 1 77.25 31 ASN B O 1
ATOM 3729 N N . GLY B 1 32 ? -16.234 -30.781 10.555 1 82.06 32 GLY B N 1
ATOM 3730 C CA . GLY B 1 32 ? -15.445 -30.891 9.336 1 82.06 32 GLY B CA 1
ATOM 3731 C C . GLY B 1 32 ? -14.789 -29.578 8.938 1 82.06 32 GLY B C 1
ATOM 3732 O O . GLY B 1 32 ? -13.945 -29.547 8.039 1 82.06 32 GLY B O 1
ATOM 3733 N N . VAL B 1 33 ? -15.148 -28.562 9.594 1 88.75 33 VAL B N 1
ATOM 3734 C CA . VAL B 1 33 ? -14.609 -27.25 9.242 1 88.75 33 VAL B CA 1
ATOM 3735 C C . VAL B 1 33 ? -13.172 -27.125 9.742 1 88.75 33 VAL B C 1
ATOM 3737 O O . VAL B 1 33 ? -12.859 -27.547 10.859 1 88.75 33 VAL B O 1
ATOM 3740 N N . VAL B 1 34 ? -12.336 -26.641 8.867 1 94.06 34 VAL B N 1
ATOM 3741 C CA . VAL B 1 34 ? -10.945 -26.422 9.234 1 94.06 34 VAL B CA 1
ATOM 3742 C C . VAL B 1 34 ? -10.766 -25 9.758 1 94.06 34 VAL B C 1
ATOM 3744 O O . VAL B 1 34 ? -11.258 -24.031 9.156 1 94.06 34 VAL B O 1
ATOM 3747 N N . VAL B 1 35 ? -10.102 -24.891 10.922 1 96.25 35 VAL B N 1
ATOM 3748 C CA . VAL B 1 35 ? -9.789 -23.594 11.523 1 96.25 35 VAL B CA 1
ATOM 3749 C C . VAL B 1 35 ? -8.273 -23.406 11.609 1 96.25 35 VAL B C 1
ATOM 3751 O O . VAL B 1 35 ? -7.559 -24.297 12.078 1 96.25 35 VAL B O 1
ATOM 3754 N N . ALA B 1 36 ? -7.801 -22.328 11.062 1 97.19 36 ALA B N 1
ATOM 3755 C CA . ALA B 1 36 ? -6.379 -21.984 11.117 1 97.19 36 ALA B CA 1
ATOM 3756 C C . ALA B 1 36 ? -6.168 -20.625 11.773 1 97.19 36 ALA B C 1
ATOM 3758 O O . ALA B 1 36 ? -6.828 -19.641 11.422 1 97.19 36 ALA B O 1
ATOM 3759 N N . THR B 1 37 ? -5.223 -20.562 12.75 1 96.19 37 THR B N 1
ATOM 3760 C CA . THR B 1 37 ? -4.977 -19.312 13.477 1 96.19 37 THR B CA 1
ATOM 3761 C C . THR B 1 37 ? -3.48 -19.031 13.562 1 96.19 37 THR B C 1
ATOM 3763 O O . THR B 1 37 ? -2.68 -19.953 13.758 1 96.19 37 THR B O 1
ATOM 3766 N N . GLU B 1 38 ? -3.129 -17.859 13.32 1 93.62 38 GLU B N 1
ATOM 3767 C CA . GLU B 1 38 ? -1.801 -17.344 13.625 1 93.62 38 GLU B CA 1
ATOM 3768 C C . GLU B 1 38 ? -1.866 -16.25 14.688 1 93.62 38 GLU B C 1
ATOM 3770 O O . GLU B 1 38 ? -1.896 -15.055 14.359 1 93.62 38 GLU B O 1
ATOM 3775 N N . PRO B 1 39 ? -1.751 -16.703 15.914 1 91.38 39 PRO B N 1
ATOM 3776 C CA . PRO B 1 39 ? -1.925 -15.758 17.016 1 91.38 39 PRO B CA 1
ATOM 3777 C C . PRO B 1 39 ? -0.71 -14.859 17.219 1 91.38 39 PRO B C 1
ATOM 3779 O O . PRO B 1 39 ? 0.424 -15.281 16.984 1 91.38 39 PRO B O 1
ATOM 3782 N N . ASN B 1 40 ? -0.949 -13.617 17.547 1 88.88 40 ASN B N 1
ATOM 3783 C CA . ASN B 1 40 ? 0.028 -12.617 17.969 1 88.88 40 ASN B CA 1
ATOM 3784 C C . ASN B 1 40 ? -0.525 -11.719 19.062 1 88.88 40 ASN B C 1
ATOM 3786 O O . ASN B 1 40 ? -1.225 -10.742 18.797 1 88.88 40 ASN B O 1
ATOM 3790 N N . THR B 1 41 ? -0.137 -11.984 20.25 1 85.56 41 THR B N 1
ATOM 3791 C CA . THR B 1 41 ? -0.728 -11.32 21.406 1 85.56 41 THR B CA 1
ATOM 3792 C C . THR B 1 41 ? -0.295 -9.859 21.469 1 85.56 41 THR B C 1
ATOM 3794 O O . THR B 1 41 ? -0.918 -9.055 22.156 1 85.56 41 THR B O 1
ATOM 3797 N N . SER B 1 42 ? 0.724 -9.539 20.75 1 82.69 42 SER B N 1
ATOM 3798 C CA . SER B 1 42 ? 1.224 -8.164 20.766 1 82.69 42 SER B CA 1
ATOM 3799 C C . SER B 1 42 ? 0.546 -7.312 19.703 1 82.69 42 SER B C 1
ATOM 3801 O O . SER B 1 42 ? 0.758 -6.098 19.641 1 82.69 42 SER B O 1
ATOM 3803 N N . SER B 1 43 ? -0.276 -7.914 18.922 1 89.31 43 SER B N 1
ATOM 3804 C CA . SER B 1 43 ? -0.926 -7.172 17.844 1 89.31 43 SER B CA 1
ATOM 3805 C C . SER B 1 43 ? -2.037 -6.277 18.375 1 89.31 43 SER B C 1
ATOM 3807 O O . SER B 1 43 ? -2.787 -6.676 19.281 1 89.31 43 SER B O 1
ATOM 3809 N N . SER B 1 44 ? -2.127 -5.117 17.781 1 89.44 44 SER B N 1
ATOM 3810 C CA . SER B 1 44 ? -3.148 -4.156 18.188 1 89.44 44 SER B CA 1
ATOM 3811 C C . SER B 1 44 ? -4.484 -4.449 17.516 1 89.44 44 SER B C 1
ATOM 3813 O O . SER B 1 44 ? -5.496 -3.818 17.828 1 89.44 44 SER B O 1
ATOM 3815 N N . THR B 1 45 ? -4.492 -5.367 16.594 1 93.5 45 THR B N 1
ATOM 3816 C CA . THR B 1 45 ? -5.727 -5.719 15.906 1 93.5 45 THR B CA 1
ATOM 3817 C C . THR B 1 45 ? -5.883 -7.234 15.805 1 93.5 45 THR B C 1
ATOM 3819 O O . THR B 1 45 ? -4.973 -7.98 16.172 1 93.5 45 THR B O 1
ATOM 3822 N N . ALA B 1 46 ? -7.039 -7.594 15.43 1 95.31 46 ALA B N 1
ATOM 3823 C CA . ALA B 1 46 ? -7.348 -8.984 15.102 1 95.31 46 ALA B CA 1
ATOM 3824 C C . ALA B 1 46 ? -8.172 -9.078 13.82 1 95.31 46 ALA B C 1
ATOM 3826 O O . ALA B 1 46 ? -8.922 -8.148 13.492 1 95.31 46 ALA B O 1
ATOM 3827 N N . SER B 1 47 ? -7.953 -10.156 13.117 1 96.12 47 SER B N 1
ATOM 3828 C CA . SER B 1 47 ? -8.734 -10.406 11.914 1 96.12 47 SER B CA 1
ATOM 3829 C C . SER B 1 47 ? -9.289 -11.828 11.898 1 96.12 47 SER B C 1
ATOM 3831 O O . SER B 1 47 ? -8.594 -12.773 12.266 1 96.12 47 SER B O 1
ATOM 3833 N N . VAL B 1 48 ? -10.531 -11.938 11.594 1 96.81 48 VAL B N 1
ATOM 3834 C CA . VAL B 1 48 ? -11.172 -13.242 11.422 1 96.81 48 VAL B CA 1
ATOM 3835 C C . VAL B 1 48 ? -11.891 -13.297 10.078 1 96.81 48 VAL B C 1
ATOM 3837 O O . VAL B 1 48 ? -12.398 -12.281 9.594 1 96.81 48 VAL B O 1
ATOM 3840 N N . GLY B 1 49 ? -11.859 -14.492 9.484 1 96.88 49 GLY B N 1
ATOM 3841 C CA . GLY B 1 49 ? -12.531 -14.578 8.195 1 96.88 49 GLY B CA 1
ATOM 3842 C C . GLY B 1 49 ? -12.609 -15.992 7.656 1 96.88 49 GLY B C 1
ATOM 3843 O O . GLY B 1 49 ? -12.359 -16.953 8.383 1 96.88 49 GLY B O 1
ATOM 3844 N N . VAL B 1 50 ? -13.062 -16.078 6.465 1 96.5 50 VAL B N 1
ATOM 3845 C CA . VAL B 1 50 ? -13.148 -17.328 5.738 1 96.5 50 VAL B CA 1
ATOM 3846 C C . VAL B 1 50 ? -12.453 -17.203 4.387 1 96.5 50 VAL B C 1
ATOM 3848 O O . VAL B 1 50 ? -12.57 -16.172 3.721 1 96.5 50 VAL B O 1
ATOM 3851 N N . VAL B 1 51 ? -11.672 -18.203 4.082 1 97.06 51 VAL B N 1
ATOM 3852 C CA . VAL B 1 51 ? -11.008 -18.281 2.785 1 97.06 51 VAL B CA 1
ATOM 3853 C C . VAL B 1 51 ? -11.539 -19.484 2.006 1 97.06 51 VAL B C 1
ATOM 3855 O O . VAL B 1 51 ? -11.57 -20.594 2.521 1 97.06 51 VAL B O 1
ATOM 3858 N N . PHE B 1 52 ? -12.008 -19.219 0.83 1 95.81 52 PHE B N 1
ATOM 3859 C CA . PHE B 1 52 ? -12.484 -20.281 -0.049 1 95.81 52 PHE B CA 1
ATOM 3860 C C . PHE B 1 52 ? -11.453 -20.609 -1.118 1 95.81 52 PHE B C 1
ATOM 3862 O O . PHE B 1 52 ? -10.812 -19.703 -1.665 1 95.81 52 PHE B O 1
ATOM 3869 N N . GLY B 1 53 ? -11.297 -21.891 -1.422 1 94 53 GLY B N 1
ATOM 3870 C CA . GLY B 1 53 ? -10.375 -22.312 -2.465 1 94 53 GLY B CA 1
ATOM 3871 C C . GLY B 1 53 ? -10.922 -22.109 -3.863 1 94 53 GLY B C 1
ATOM 3872 O O . GLY B 1 53 ? -10.914 -23.031 -4.684 1 94 53 GLY B O 1
ATOM 3873 N N . SER B 1 54 ? -11.469 -20.953 -4.059 1 94.31 54 SER B N 1
ATOM 3874 C CA . SER B 1 54 ? -12.016 -20.594 -5.363 1 94.31 54 SER B CA 1
ATOM 3875 C C . SER B 1 54 ? -11.719 -19.141 -5.723 1 94.31 54 SER B C 1
ATOM 3877 O O . SER B 1 54 ? -11.805 -18.266 -4.871 1 94.31 54 SER B O 1
ATOM 3879 N N . GLY B 1 55 ? -11.227 -18.828 -6.844 1 95.12 55 GLY B N 1
ATOM 3880 C CA . GLY B 1 55 ? -11.008 -17.531 -7.465 1 95.12 55 GLY B CA 1
ATOM 3881 C C . GLY B 1 55 ? -11.328 -17.531 -8.945 1 95.12 55 GLY B C 1
ATOM 3882 O O . GLY B 1 55 ? -12.258 -18.203 -9.398 1 95.12 55 GLY B O 1
ATOM 3883 N N . SER B 1 56 ? -10.648 -16.766 -9.68 1 95.62 56 SER B N 1
ATOM 3884 C CA . SER B 1 56 ? -10.945 -16.672 -11.109 1 95.62 56 SER B CA 1
ATOM 3885 C C . SER B 1 56 ? -10.641 -17.984 -11.82 1 95.62 56 SER B C 1
ATOM 3887 O O . SER B 1 56 ? -11.219 -18.281 -12.867 1 95.62 56 SER B O 1
ATOM 3889 N N . SER B 1 57 ? -9.766 -18.812 -11.227 1 94 57 SER B N 1
ATOM 3890 C CA . SER B 1 57 ? -9.422 -20.094 -11.836 1 94 57 SER B CA 1
ATOM 3891 C C . SER B 1 57 ? -10.531 -21.125 -11.625 1 94 57 SER B C 1
ATOM 3893 O O . SER B 1 57 ? -10.469 -22.234 -12.164 1 94 57 SER B O 1
ATOM 3895 N N . SER B 1 58 ? -11.539 -20.812 -10.844 1 94.31 58 SER B N 1
ATOM 3896 C CA . SER B 1 58 ? -12.695 -21.688 -10.664 1 94.31 58 SER B CA 1
ATOM 3897 C C . SER B 1 58 ? -13.883 -21.203 -11.492 1 94.31 58 SER B C 1
ATOM 3899 O O . SER B 1 58 ? -14.977 -21.75 -11.383 1 94.31 58 SER B O 1
ATOM 3901 N N . GLU B 1 59 ? -13.617 -20.219 -12.258 1 95.75 59 GLU B N 1
ATOM 3902 C CA . GLU B 1 59 ? -14.648 -19.641 -13.117 1 95.75 59 GLU B CA 1
ATOM 3903 C C . GLU B 1 59 ? -14.555 -20.203 -14.539 1 95.75 59 GLU B C 1
ATOM 3905 O O . GLU B 1 59 ? -13.805 -21.141 -14.789 1 95.75 59 GLU B O 1
ATOM 3910 N N . ASN B 1 60 ? -15.438 -19.797 -15.414 1 94.31 60 ASN B N 1
ATOM 3911 C CA . ASN B 1 60 ? -15.414 -20.078 -16.844 1 94.31 60 ASN B CA 1
ATOM 3912 C C . ASN B 1 60 ? -15.641 -18.812 -17.672 1 94.31 60 ASN B C 1
ATOM 3914 O O . ASN B 1 60 ? -15.891 -17.75 -17.125 1 94.31 60 ASN B O 1
ATOM 3918 N N . PRO B 1 61 ? -15.461 -18.922 -18.938 1 93.75 61 PRO B N 1
ATOM 3919 C CA . PRO B 1 61 ? -15.562 -17.719 -19.766 1 93.75 61 PRO B CA 1
ATOM 3920 C C . PRO B 1 61 ? -16.906 -17.016 -19.609 1 93.75 61 PRO B C 1
ATOM 3922 O O . PRO B 1 61 ? -16.969 -15.781 -19.688 1 93.75 61 PRO B O 1
ATOM 3925 N N . TYR B 1 62 ? -17.922 -17.719 -19.266 1 95.62 62 TYR B N 1
ATOM 3926 C CA . TYR B 1 62 ? -19.25 -17.141 -19.125 1 95.62 62 TYR B CA 1
ATOM 3927 C C . TYR B 1 62 ? -19.359 -16.359 -17.812 1 95.62 62 TYR B C 1
ATOM 3929 O O . TYR B 1 62 ? -19.844 -15.219 -17.812 1 95.62 62 TYR B O 1
ATOM 3937 N N . ASN B 1 63 ? -18.906 -16.922 -16.75 1 96.81 63 ASN B N 1
ATOM 3938 C CA . ASN B 1 63 ? -19.141 -16.281 -15.461 1 96.81 63 ASN B CA 1
ATOM 3939 C C . ASN B 1 63 ? -17.875 -15.609 -14.945 1 96.81 63 ASN B C 1
ATOM 3941 O O . ASN B 1 63 ? -17.734 -15.367 -13.742 1 96.81 63 ASN B O 1
ATOM 3945 N N . ASN B 1 64 ? -16.938 -15.359 -15.883 1 97.62 64 ASN B N 1
ATOM 3946 C CA . ASN B 1 64 ? -15.688 -14.711 -15.484 1 97.62 64 ASN B CA 1
ATOM 3947 C C . ASN B 1 64 ? -15.945 -13.375 -14.797 1 97.62 64 ASN B C 1
ATOM 3949 O O . ASN B 1 64 ? -16.672 -12.531 -15.32 1 97.62 64 ASN B O 1
ATOM 3953 N N . GLY B 1 65 ? -15.375 -13.203 -13.609 1 97.56 65 GLY B N 1
ATOM 3954 C CA . GLY B 1 65 ? -15.547 -11.992 -12.82 1 97.56 65 GLY B CA 1
ATOM 3955 C C . GLY B 1 65 ? -16.5 -12.18 -11.648 1 97.56 65 GLY B C 1
ATOM 3956 O O . GLY B 1 65 ? -16.672 -11.266 -10.836 1 97.56 65 GLY B O 1
ATOM 3957 N N . ILE B 1 66 ? -17.047 -13.328 -11.516 1 97.75 66 ILE B N 1
ATOM 3958 C CA . ILE B 1 66 ? -18.078 -13.562 -10.516 1 97.75 66 ILE B CA 1
ATOM 3959 C C . ILE B 1 66 ? -17.484 -13.492 -9.117 1 97.75 66 ILE B C 1
ATOM 3961 O O . ILE B 1 66 ? -18.125 -13.016 -8.18 1 97.75 66 ILE B O 1
ATOM 3965 N N . SER B 1 67 ? -16.297 -14.008 -8.898 1 97.12 67 SER B N 1
ATOM 3966 C CA . SER B 1 67 ? -15.641 -13.914 -7.605 1 97.12 67 SER B CA 1
ATOM 3967 C C . SER B 1 67 ? -15.398 -12.453 -7.215 1 97.12 67 SER B C 1
ATOM 3969 O O . SER B 1 67 ? -15.562 -12.086 -6.051 1 97.12 67 SER B O 1
ATOM 3971 N N . ASN B 1 68 ? -14.938 -11.695 -8.188 1 96.38 68 ASN B N 1
ATOM 3972 C CA . ASN B 1 68 ? -14.75 -10.266 -7.949 1 96.38 68 ASN B CA 1
ATOM 3973 C C . ASN B 1 68 ? -16.062 -9.586 -7.578 1 96.38 68 ASN B C 1
ATOM 3975 O O . ASN B 1 68 ? -16.094 -8.742 -6.68 1 96.38 68 ASN B O 1
ATOM 3979 N N . LEU B 1 69 ? -17.094 -9.938 -8.273 1 95.62 69 LEU B N 1
ATOM 3980 C CA . LEU B 1 69 ? -18.406 -9.367 -7.996 1 95.62 69 LEU B CA 1
ATOM 3981 C C . LEU B 1 69 ? -18.859 -9.742 -6.59 1 95.62 69 LEU B C 1
ATOM 3983 O O . LEU B 1 69 ? -19.422 -8.906 -5.875 1 95.62 69 LEU B O 1
ATOM 3987 N N . LEU B 1 70 ? -18.656 -10.953 -6.195 1 95.62 70 LEU B N 1
ATOM 3988 C CA . LEU B 1 70 ? -18.984 -11.398 -4.848 1 95.62 70 LEU B CA 1
ATOM 3989 C C . LEU B 1 70 ? -18.188 -10.633 -3.803 1 95.62 70 LEU B C 1
ATOM 3991 O O . LEU B 1 70 ? -18.734 -10.211 -2.783 1 95.62 70 LEU B O 1
ATOM 3995 N N . SER B 1 71 ? -16.938 -10.492 -4.047 1 94.56 71 SER B N 1
ATOM 3996 C CA . SER B 1 71 ? -16.062 -9.734 -3.156 1 94.56 71 SER B CA 1
ATOM 3997 C C . SER B 1 71 ? -16.578 -8.312 -2.963 1 94.56 71 SER B C 1
ATOM 3999 O O . SER B 1 71 ? -16.641 -7.816 -1.836 1 94.56 71 SER B O 1
ATOM 4001 N N . LYS B 1 72 ? -16.969 -7.719 -4.059 1 92.06 72 LYS B N 1
ATOM 4002 C CA . LYS B 1 72 ? -17.453 -6.344 -3.998 1 92.06 72 LYS B CA 1
ATOM 4003 C C . LYS B 1 72 ? -18.812 -6.273 -3.328 1 92.06 72 LYS B C 1
ATOM 4005 O O . LYS B 1 72 ? -19.156 -5.27 -2.699 1 92.06 72 LYS B O 1
ATOM 4010 N N . THR B 1 73 ? -19.594 -7.277 -3.457 1 91.56 73 THR B N 1
ATOM 4011 C CA . THR B 1 73 ? -20.875 -7.352 -2.764 1 91.56 73 THR B CA 1
ATOM 4012 C C . THR B 1 73 ? -20.672 -7.422 -1.254 1 91.56 73 THR B C 1
ATOM 4014 O O . THR B 1 73 ? -21.375 -6.754 -0.494 1 91.56 73 THR B O 1
ATOM 4017 N N . TYR B 1 74 ? -19.719 -8.188 -0.832 1 93 74 TYR B N 1
ATOM 4018 C CA . TYR B 1 74 ? -19.375 -8.281 0.585 1 93 74 TYR B CA 1
ATOM 4019 C C . TYR B 1 74 ? -18.953 -6.926 1.141 1 93 74 TYR B C 1
ATOM 4021 O O . TYR B 1 74 ? -19.266 -6.598 2.289 1 93 74 TYR B O 1
ATOM 4029 N N . LYS B 1 75 ? -18.297 -6.211 0.314 1 89.12 75 LYS B N 1
ATOM 4030 C CA . LYS B 1 75 ? -17.812 -4.891 0.715 1 89.12 75 LYS B CA 1
ATOM 4031 C C . LYS B 1 75 ? -18.797 -3.801 0.292 1 89.12 75 LYS B C 1
ATOM 4033 O O . LYS B 1 75 ? -18.406 -2.66 0.051 1 89.12 75 LYS B O 1
ATOM 4038 N N . SER B 1 76 ? -20.016 -4.199 0.109 1 85.06 76 SER B N 1
ATOM 4039 C CA . SER B 1 76 ? -21.031 -3.227 -0.28 1 85.06 76 SER B CA 1
ATOM 4040 C C . SER B 1 76 ? -21.156 -2.121 0.763 1 85.06 76 SER B C 1
ATOM 4042 O O . SER B 1 76 ? -20.75 -2.291 1.912 1 85.06 76 SER B O 1
ATOM 4044 N N . THR B 1 77 ? -21.719 -1.095 0.323 1 77.5 77 THR B N 1
ATOM 4045 C CA . THR B 1 77 ? -21.938 0.045 1.209 1 77.5 77 THR B CA 1
ATOM 4046 C C . THR B 1 77 ? -22.75 -0.367 2.436 1 77.5 77 THR B C 1
ATOM 4048 O O . THR B 1 77 ? -22.453 0.055 3.555 1 77.5 77 THR B O 1
ATOM 4051 N N . GLU B 1 78 ? -23.719 -1.18 2.266 1 78.69 78 GLU B N 1
ATOM 4052 C CA . GLU B 1 78 ? -24.578 -1.635 3.357 1 78.69 78 GLU B CA 1
ATOM 4053 C C . GLU B 1 78 ? -23.781 -2.459 4.371 1 78.69 78 GLU B C 1
ATOM 4055 O O . GLU B 1 78 ? -23.891 -2.236 5.578 1 78.69 78 GLU B O 1
ATOM 4060 N N . ASN B 1 79 ? -23.016 -3.377 3.902 1 85.31 79 ASN B N 1
ATOM 4061 C CA . ASN B 1 79 ? -22.234 -4.23 4.789 1 85.31 79 ASN B CA 1
ATOM 4062 C C . ASN B 1 79 ? -21.156 -3.439 5.531 1 85.31 79 ASN B C 1
ATOM 4064 O O . ASN B 1 79 ? -20.922 -3.672 6.715 1 85.31 79 ASN B O 1
ATOM 4068 N N . ARG B 1 80 ? -20.5 -2.535 4.902 1 83.06 80 ARG B N 1
ATOM 4069 C CA . ARG B 1 80 ? -19.469 -1.704 5.516 1 83.06 80 ARG B CA 1
ATOM 4070 C C . ARG B 1 80 ? -20.062 -0.803 6.594 1 83.06 80 ARG B C 1
ATOM 4072 O O . ARG B 1 80 ? -19.453 -0.604 7.645 1 83.06 80 ARG B O 1
ATOM 4079 N N . ALA B 1 81 ? -21.219 -0.247 6.23 1 78.81 81 ALA B N 1
ATOM 4080 C CA . ALA B 1 81 ? -21.891 0.604 7.211 1 78.81 81 ALA B CA 1
ATOM 4081 C C . ALA B 1 81 ? -22.266 -0.189 8.461 1 78.81 81 ALA B C 1
ATOM 4083 O O . ALA B 1 81 ? -22.062 0.277 9.586 1 78.81 81 ALA B O 1
ATOM 4084 N N . ASN B 1 82 ? -22.812 -1.285 8.25 1 83.19 82 ASN B N 1
ATOM 4085 C CA . ASN B 1 82 ? -23.156 -2.154 9.367 1 83.19 82 ASN B CA 1
ATOM 4086 C C . ASN B 1 82 ? -21.938 -2.52 10.195 1 83.19 82 ASN B C 1
ATOM 4088 O O . ASN B 1 82 ? -21.984 -2.51 11.43 1 83.19 82 ASN B O 1
ATOM 4092 N N . ALA B 1 83 ? -20.828 -2.826 9.562 1 88 83 ALA B N 1
ATOM 4093 C CA . ALA B 1 83 ? -19.594 -3.158 10.25 1 88 83 ALA B CA 1
ATOM 4094 C C . ALA B 1 83 ? -19.047 -1.957 11.023 1 88 83 ALA B C 1
ATOM 4096 O O . ALA B 1 83 ? -18.625 -2.09 12.172 1 88 83 ALA B O 1
ATOM 4097 N N . ALA B 1 84 ? -19.109 -0.821 10.414 1 82.81 84 ALA B N 1
ATOM 4098 C CA . ALA B 1 84 ? -18.594 0.395 11.039 1 82.81 84 ALA B CA 1
ATOM 4099 C C . ALA B 1 84 ? -19.359 0.724 12.32 1 82.81 84 ALA B C 1
ATOM 4101 O O . ALA B 1 84 ? -18.766 1.164 13.305 1 82.81 84 ALA B O 1
ATOM 4102 N N . THR B 1 85 ? -20.672 0.55 12.242 1 81.94 85 THR B N 1
ATOM 4103 C CA . THR B 1 85 ? -21.484 0.812 13.414 1 81.94 85 THR B CA 1
ATOM 4104 C C . THR B 1 85 ? -21.062 -0.078 14.578 1 81.94 85 THR B C 1
ATOM 4106 O O . THR B 1 85 ? -21.219 0.3 15.742 1 81.94 85 THR B O 1
ATOM 4109 N N . LYS B 1 86 ? -20.484 -1.139 14.211 1 87.06 86 LYS B N 1
ATOM 4110 C CA . LYS B 1 86 ? -20.047 -2.082 15.234 1 87.06 86 LYS B CA 1
ATOM 4111 C C . LYS B 1 86 ? -18.562 -1.912 15.539 1 87.06 86 LYS B C 1
ATOM 4113 O O . LYS B 1 86 ? -17.984 -2.676 16.328 1 87.06 86 LYS B O 1
ATOM 4118 N N . GLY B 1 87 ? -17.938 -1.038 14.867 1 85 87 GLY B N 1
ATOM 4119 C CA . GLY B 1 87 ? -16.547 -0.702 15.125 1 85 87 GLY B CA 1
ATOM 4120 C C . GLY B 1 87 ? -15.562 -1.656 14.469 1 85 87 GLY B C 1
ATOM 4121 O O . GLY B 1 87 ? -14.43 -1.812 14.93 1 85 87 GLY B O 1
ATOM 4122 N N . VAL B 1 88 ? -16.016 -2.379 13.445 1 91.19 88 VAL B N 1
ATOM 4123 C CA . VAL B 1 88 ? -15.133 -3.314 12.75 1 91.19 88 VAL B CA 1
ATOM 4124 C C . VAL B 1 88 ? -15.078 -2.963 11.266 1 91.19 88 VAL B C 1
ATOM 4126 O O . VAL B 1 88 ? -15.773 -2.051 10.812 1 91.19 88 VAL B O 1
ATOM 4129 N N . GLU B 1 89 ? -14.148 -3.604 10.555 1 90.56 89 GLU B N 1
ATOM 4130 C CA . GLU B 1 89 ? -13.945 -3.336 9.133 1 90.56 89 GLU B CA 1
ATOM 4131 C C . GLU B 1 89 ? -14.023 -4.621 8.312 1 90.56 89 GLU B C 1
ATOM 4133 O O . GLU B 1 89 ? -13.422 -5.633 8.68 1 90.56 89 GLU B O 1
ATOM 4138 N N . VAL B 1 90 ? -14.797 -4.559 7.211 1 92.31 90 VAL B N 1
ATOM 4139 C CA . VAL B 1 90 ? -14.875 -5.707 6.316 1 92.31 90 VAL B CA 1
ATOM 4140 C C . VAL B 1 90 ? -13.828 -5.574 5.211 1 92.31 90 VAL B C 1
ATOM 4142 O O . VAL B 1 90 ? -13.664 -4.496 4.633 1 92.31 90 VAL B O 1
ATOM 4145 N N . VAL B 1 91 ? -13.141 -6.676 4.992 1 93.12 91 VAL B N 1
ATOM 4146 C CA . VAL B 1 91 ? -12.086 -6.727 3.982 1 93.12 91 VAL B CA 1
ATOM 4147 C C . VAL B 1 91 ? -12.234 -7.984 3.133 1 93.12 91 VAL B C 1
ATOM 4149 O O . VAL B 1 91 ? -12.594 -9.047 3.646 1 93.12 91 VAL B O 1
ATOM 4152 N N . SER B 1 92 ? -12.023 -7.832 1.87 1 94.94 92 SER B N 1
ATOM 4153 C CA . SER B 1 92 ? -12.047 -9.008 1.005 1 94.94 92 SER B CA 1
ATOM 4154 C C . SER B 1 92 ? -10.914 -8.961 -0.02 1 94.94 92 SER B C 1
ATOM 4156 O O . SER B 1 92 ? -10.422 -7.879 -0.354 1 94.94 92 SER B O 1
ATOM 4158 N N . LYS B 1 93 ? -10.477 -10.055 -0.426 1 94.81 93 LYS B N 1
ATOM 4159 C CA . LYS B 1 93 ? -9.453 -10.219 -1.448 1 94.81 93 LYS B CA 1
ATOM 4160 C C . LYS B 1 93 ? -9.781 -11.383 -2.379 1 94.81 93 LYS B C 1
ATOM 4162 O O . LYS B 1 93 ? -10.266 -12.43 -1.93 1 94.81 93 LYS B O 1
ATOM 4167 N N . VAL B 1 94 ? -9.602 -11.117 -3.676 1 95.94 94 VAL B N 1
ATOM 4168 C CA . VAL B 1 94 ? -9.836 -12.164 -4.668 1 95.94 94 VAL B CA 1
ATOM 4169 C C . VAL B 1 94 ? -8.562 -12.406 -5.477 1 95.94 94 VAL B C 1
ATOM 4171 O O . VAL B 1 94 ? -7.93 -11.461 -5.949 1 95.94 94 VAL B O 1
ATOM 4174 N N . GLY B 1 95 ? -8.18 -13.57 -5.508 1 95.06 95 GLY B N 1
ATOM 4175 C CA . GLY B 1 95 ? -7.094 -14.016 -6.371 1 95.06 95 GLY B CA 1
ATOM 4176 C C . GLY B 1 95 ? -7.535 -15.031 -7.41 1 95.06 95 GLY B C 1
ATOM 4177 O O . GLY B 1 95 ? -8.734 -15.203 -7.648 1 95.06 95 GLY B O 1
ATOM 4178 N N . ARG B 1 96 ? -6.602 -15.656 -8.062 1 94.75 96 ARG B N 1
ATOM 4179 C CA . ARG B 1 96 ? -6.93 -16.656 -9.078 1 94.75 96 ARG B CA 1
ATOM 4180 C C . ARG B 1 96 ? -7.375 -17.953 -8.43 1 94.75 96 ARG B C 1
ATOM 4182 O O . ARG B 1 96 ? -8.289 -18.625 -8.93 1 94.75 96 ARG B O 1
ATOM 4189 N N . GLU B 1 97 ? -6.84 -18.234 -7.238 1 93.62 97 GLU B N 1
ATOM 4190 C CA . GLU B 1 97 ? -7.09 -19.578 -6.711 1 93.62 97 GLU B CA 1
ATOM 4191 C C . GLU B 1 97 ? -7.844 -19.516 -5.387 1 93.62 97 GLU B C 1
ATOM 4193 O O . GLU B 1 97 ? -8.234 -20.547 -4.84 1 93.62 97 GLU B O 1
ATOM 4198 N N . TYR B 1 98 ? -8 -18.344 -4.883 1 95.25 98 TYR B N 1
ATOM 4199 C CA . TYR B 1 98 ? -8.719 -18.234 -3.623 1 95.25 98 TYR B CA 1
ATOM 4200 C C . TYR B 1 98 ? -9.383 -16.859 -3.504 1 95.25 98 TYR B C 1
ATOM 4202 O O . TYR B 1 98 ? -9.055 -15.938 -4.254 1 95.25 98 TYR B O 1
ATOM 4210 N N . GLN B 1 99 ? -10.312 -16.766 -2.666 1 96.75 99 GLN B N 1
ATOM 4211 C CA . GLN B 1 99 ? -10.945 -15.516 -2.266 1 96.75 99 GLN B CA 1
ATOM 4212 C C . GLN B 1 99 ? -11.195 -15.484 -0.761 1 96.75 99 GLN B C 1
ATOM 4214 O O . GLN B 1 99 ? -11.5 -16.516 -0.154 1 96.75 99 GLN B O 1
ATOM 4219 N N . SER B 1 100 ? -10.984 -14.359 -0.179 1 97.25 100 SER B N 1
ATOM 4220 C CA . SER B 1 100 ? -11.062 -14.234 1.272 1 97.25 100 SER B CA 1
ATOM 4221 C C . SER B 1 100 ? -12.055 -13.148 1.679 1 97.25 100 SER B C 1
ATOM 4223 O O . SER B 1 100 ? -12.148 -12.102 1.024 1 97.25 100 SER B O 1
ATOM 4225 N N . TYR B 1 101 ? -12.773 -13.422 2.705 1 96.69 101 TYR B N 1
ATOM 4226 C CA . TYR B 1 101 ? -13.703 -12.508 3.367 1 96.69 101 TYR B CA 1
ATOM 4227 C C . TYR B 1 101 ? -13.352 -12.359 4.844 1 96.69 101 TYR B C 1
ATOM 4229 O O . TYR B 1 101 ? -13.438 -13.32 5.609 1 96.69 101 TYR B O 1
ATOM 4237 N N . LEU B 1 102 ? -13.047 -11.125 5.195 1 96.56 102 LEU B N 1
ATOM 4238 C CA . LEU B 1 102 ? -12.461 -10.93 6.52 1 96.56 102 LEU B CA 1
ATOM 4239 C C . LEU B 1 102 ? -13.141 -9.766 7.238 1 96.56 102 LEU B C 1
ATOM 4241 O O . LEU B 1 102 ? -13.734 -8.891 6.598 1 96.56 102 LEU B O 1
ATOM 4245 N N . VAL B 1 103 ? -13.039 -9.852 8.508 1 95.94 103 VAL B N 1
ATOM 4246 C CA . VAL B 1 103 ? -13.422 -8.75 9.391 1 95.94 103 VAL B CA 1
ATOM 4247 C C . VAL B 1 103 ? -12.242 -8.367 10.281 1 95.94 103 VAL B C 1
ATOM 4249 O O . VAL B 1 103 ? -11.703 -9.203 11 1 95.94 103 VAL B O 1
ATOM 4252 N N . ASN B 1 104 ? -11.828 -7.164 10.109 1 94.88 104 ASN B N 1
ATOM 4253 C CA . ASN B 1 104 ? -10.758 -6.605 10.93 1 94.88 104 ASN B CA 1
ATOM 4254 C C . ASN B 1 104 ? -11.312 -5.812 12.109 1 94.88 104 ASN B C 1
ATOM 4256 O O . ASN B 1 104 ? -12.273 -5.051 11.961 1 94.88 104 ASN B O 1
ATOM 4260 N N . SER B 1 105 ? -10.711 -6.043 13.328 1 95.19 105 SER B N 1
ATOM 4261 C CA . SER B 1 105 ? -11.234 -5.418 14.531 1 95.19 105 SER B CA 1
ATOM 4262 C C . SER B 1 105 ? -10.133 -5.176 15.562 1 95.19 105 SER B C 1
ATOM 4264 O O . SER B 1 105 ? -9 -5.633 15.383 1 95.19 105 SER B O 1
ATOM 4266 N N . LEU B 1 106 ? -10.531 -4.418 16.547 1 93.38 106 LEU B N 1
ATOM 4267 C CA . LEU B 1 106 ? -9.703 -4.363 17.75 1 93.38 106 LEU B CA 1
ATOM 4268 C C . LEU B 1 106 ? -9.719 -5.699 18.484 1 93.38 106 LEU B C 1
ATOM 4270 O O . LEU B 1 106 ? -10.625 -6.508 18.297 1 93.38 106 LEU B O 1
ATOM 4274 N N . PRO B 1 107 ? -8.695 -5.844 19.328 1 92.06 107 PRO B N 1
ATOM 4275 C CA . PRO B 1 107 ? -8.688 -7.086 20.094 1 92.06 107 PRO B CA 1
ATOM 4276 C C . PRO B 1 107 ? -9.93 -7.242 20.969 1 92.06 107 PRO B C 1
ATOM 4278 O O . PRO B 1 107 ? -10.484 -6.246 21.438 1 92.06 107 PRO B O 1
ATOM 4281 N N . GLY B 1 108 ? -10.414 -8.453 21.172 1 92 108 GLY B N 1
ATOM 4282 C CA . GLY B 1 108 ? -11.523 -8.742 22.062 1 92 108 GLY B CA 1
ATOM 4283 C C . GLY B 1 108 ? -12.875 -8.688 21.375 1 92 108 GLY B C 1
ATOM 4284 O O . GLY B 1 108 ? -13.914 -8.836 22.016 1 92 108 GLY B O 1
ATOM 4285 N N . GLN B 1 109 ? -12.883 -8.492 20.109 1 93.06 109 GLN B N 1
ATOM 4286 C CA . GLN B 1 109 ? -14.141 -8.352 19.375 1 93.06 109 GLN B CA 1
ATOM 4287 C C . GLN B 1 109 ? -14.406 -9.57 18.5 1 93.06 109 GLN B C 1
ATOM 4289 O O . GLN B 1 109 ? -15.008 -9.445 17.438 1 93.06 109 GLN B O 1
ATOM 4294 N N . LEU B 1 110 ? -14.016 -10.672 18.891 1 92.31 110 LEU B N 1
ATOM 4295 C CA . LEU B 1 110 ? -14.086 -11.875 18.062 1 92.31 110 LEU B CA 1
ATOM 4296 C C . LEU B 1 110 ? -15.539 -12.258 17.797 1 92.31 110 LEU B C 1
ATOM 4298 O O . LEU B 1 110 ? -15.914 -12.531 16.656 1 92.31 110 LEU B O 1
ATOM 4302 N N . SER B 1 111 ? -16.344 -12.281 18.812 1 91.19 111 SER B N 1
ATOM 4303 C CA . SER B 1 111 ? -17.734 -12.688 18.672 1 91.19 111 SER B CA 1
ATOM 4304 C C . SER B 1 111 ? -18.484 -11.766 17.719 1 91.19 111 SER B C 1
ATOM 4306 O O . SER B 1 111 ? -19.219 -12.234 16.844 1 91.19 111 SER B O 1
ATOM 4308 N N . LYS B 1 112 ? -18.25 -10.547 17.875 1 92.19 112 LYS B N 1
ATOM 4309 C CA . LYS B 1 112 ? -18.891 -9.555 17 1 92.19 112 LYS B CA 1
ATOM 4310 C C . LYS B 1 112 ? -18.422 -9.719 15.555 1 92.19 112 LYS B C 1
ATOM 4312 O O . LYS B 1 112 ? -19.234 -9.641 14.625 1 92.19 112 LYS B O 1
ATOM 4317 N N . SER B 1 113 ? -17.156 -9.844 15.383 1 93.69 113 SER B N 1
ATOM 4318 C CA . SER B 1 113 ? -16.594 -10.023 14.055 1 93.69 113 SER B CA 1
ATOM 4319 C C . SER B 1 113 ? -17.141 -11.273 13.383 1 93.69 113 SER B C 1
ATOM 4321 O O . SER B 1 113 ? -17.484 -11.25 12.195 1 93.69 113 SER B O 1
ATOM 4323 N N . PHE B 1 114 ? -17.266 -12.25 14.141 1 90.88 114 PHE B N 1
ATOM 4324 C CA . PHE B 1 114 ? -17.766 -13.516 13.609 1 90.88 114 PHE B CA 1
ATOM 4325 C C . PHE B 1 114 ? -19.234 -13.406 13.219 1 90.88 114 PHE B C 1
ATOM 4327 O O . PHE B 1 114 ? -19.656 -13.992 12.227 1 90.88 114 PHE B O 1
ATOM 4334 N N . ASP B 1 115 ? -20 -12.688 13.945 1 90.44 115 ASP B N 1
ATOM 4335 C CA . ASP B 1 115 ? -21.406 -12.477 13.633 1 90.44 115 ASP B CA 1
ATOM 4336 C C . ASP B 1 115 ? -21.562 -11.758 12.297 1 90.44 115 ASP B C 1
ATOM 4338 O O . ASP B 1 115 ? -22.469 -12.078 11.516 1 90.44 115 ASP B O 1
ATOM 4342 N N . ILE B 1 116 ? -20.75 -10.836 12.078 1 91.5 116 ILE B N 1
ATOM 4343 C CA . ILE B 1 116 ? -20.797 -10.102 10.82 1 91.5 116 ILE B CA 1
ATOM 4344 C C . ILE B 1 116 ? -20.438 -11.039 9.664 1 91.5 116 ILE B C 1
ATOM 4346 O O . ILE B 1 116 ? -21.125 -11.047 8.633 1 91.5 116 ILE B O 1
ATOM 4350 N N . LEU B 1 117 ? -19.469 -11.781 9.883 1 91.56 117 LEU B N 1
ATOM 4351 C CA . LEU B 1 117 ? -19.047 -12.742 8.867 1 91.56 117 LEU B CA 1
ATOM 4352 C C . LEU B 1 117 ? -20.172 -13.727 8.547 1 91.56 117 LEU B C 1
ATOM 4354 O O . LEU B 1 117 ? -20.484 -13.961 7.371 1 91.56 117 LEU B O 1
ATOM 4358 N N . ASN B 1 118 ? -20.766 -14.219 9.555 1 88.62 118 ASN B N 1
ATOM 4359 C CA . ASN B 1 118 ? -21.828 -15.211 9.406 1 88.62 118 ASN B CA 1
ATOM 4360 C C . ASN B 1 118 ? -23.062 -14.633 8.719 1 88.62 118 ASN B C 1
ATOM 4362 O O . ASN B 1 118 ? -23.672 -15.289 7.879 1 88.62 118 ASN B O 1
ATOM 4366 N N . SER B 1 119 ? -23.328 -13.43 9.008 1 87.56 119 SER B N 1
ATOM 4367 C CA . SER B 1 119 ? -24.547 -12.828 8.484 1 87.56 119 SER B CA 1
ATOM 4368 C C . SER B 1 119 ? -24.344 -12.328 7.059 1 87.56 119 SER B C 1
ATOM 4370 O O . SER B 1 119 ? -25.312 -12.18 6.305 1 87.56 119 SER B O 1
ATOM 4372 N N . THR B 1 120 ? -23.141 -12.109 6.664 1 87.44 120 THR B N 1
ATOM 4373 C CA . THR B 1 120 ? -22.891 -11.523 5.355 1 87.44 120 THR B CA 1
ATOM 4374 C C . THR B 1 120 ? -22.453 -12.594 4.359 1 87.44 120 THR B C 1
ATOM 4376 O O . THR B 1 120 ? -23.266 -13.125 3.611 1 87.44 120 THR B O 1
ATOM 4379 N N . VAL B 1 121 ? -21.297 -13.125 4.535 1 83.81 121 VAL B N 1
ATOM 4380 C CA . VAL B 1 121 ? -20.734 -14.008 3.521 1 83.81 121 VAL B CA 1
ATOM 4381 C C . VAL B 1 121 ? -21.359 -15.398 3.641 1 83.81 121 VAL B C 1
ATOM 4383 O O . VAL B 1 121 ? -21.625 -16.062 2.631 1 83.81 121 VAL B O 1
ATOM 4386 N N . LEU B 1 122 ? -21.672 -15.789 4.77 1 82.75 122 LEU B N 1
ATOM 4387 C CA . LEU B 1 122 ? -22.188 -17.141 4.922 1 82.75 122 LEU B CA 1
ATOM 4388 C C . LEU B 1 122 ? -23.703 -17.156 4.828 1 82.75 122 LEU B C 1
ATOM 4390 O O . LEU B 1 122 ? -24.297 -18.094 4.254 1 82.75 122 LEU B O 1
ATOM 4394 N N . GLY B 1 123 ? -24.281 -16.141 5.234 1 81.62 123 GLY B N 1
ATOM 4395 C CA . GLY B 1 123 ? -25.734 -16.109 5.266 1 81.62 123 GLY B CA 1
ATOM 4396 C C . GLY B 1 123 ? -26.344 -15.516 4.008 1 81.62 123 GLY B C 1
ATOM 4397 O O . GLY B 1 123 ? -27.359 -16.016 3.518 1 81.62 123 GLY B O 1
ATOM 4398 N N . ASN B 1 124 ? -25.719 -14.438 3.512 1 83.19 124 ASN B N 1
ATOM 4399 C CA . ASN B 1 124 ? -26.25 -13.719 2.357 1 83.19 124 ASN B CA 1
ATOM 4400 C C . ASN B 1 124 ? -25.125 -13.219 1.446 1 83.19 124 ASN B C 1
ATOM 4402 O O . ASN B 1 124 ? -25 -12.008 1.238 1 83.19 124 ASN B O 1
ATOM 4406 N N . PRO B 1 125 ? -24.516 -14.141 0.79 1 85.44 125 PRO B N 1
ATOM 4407 C CA . PRO B 1 125 ? -23.344 -13.75 0.004 1 85.44 125 PRO B CA 1
ATOM 4408 C C . PRO B 1 125 ? -23.719 -12.945 -1.239 1 85.44 125 PRO B C 1
ATOM 4410 O O . PRO B 1 125 ? -22.891 -12.172 -1.741 1 85.44 125 PRO B O 1
ATOM 4413 N N . THR B 1 126 ? -24.938 -13.047 -1.749 1 87.31 126 THR B N 1
ATOM 4414 C CA . THR B 1 126 ? -25.281 -12.438 -3.027 1 87.31 126 THR B CA 1
ATOM 4415 C C . THR B 1 126 ? -25.969 -11.094 -2.816 1 87.31 126 THR B C 1
ATOM 4417 O O . THR B 1 126 ? -26.109 -10.305 -3.752 1 87.31 126 THR B O 1
ATOM 4420 N N . GLY B 1 127 ? -26.312 -10.773 -1.587 1 85.38 127 GLY B N 1
ATOM 4421 C CA . GLY B 1 127 ? -26.984 -9.516 -1.298 1 85.38 127 GLY B CA 1
ATOM 4422 C C . GLY B 1 127 ? -28.359 -9.414 -1.938 1 85.38 127 GLY B C 1
ATOM 4423 O O . GLY B 1 127 ? -28.859 -10.398 -2.494 1 85.38 127 GLY B O 1
ATOM 4424 N N . SER B 1 128 ? -28.938 -8.258 -1.9 1 87.94 128 SER B N 1
ATOM 4425 C CA . SER B 1 128 ? -30.234 -7.98 -2.521 1 87.94 128 SER B CA 1
ATOM 4426 C C . SER B 1 128 ? -30.078 -7.652 -4.004 1 87.94 128 SER B C 1
ATOM 4428 O O . SER B 1 128 ? -28.953 -7.445 -4.48 1 87.94 128 SER B O 1
ATOM 4430 N N . ASP B 1 129 ? -31.156 -7.605 -4.75 1 90.94 129 ASP B N 1
ATOM 4431 C CA . ASP B 1 129 ? -31.141 -7.246 -6.164 1 90.94 129 ASP B CA 1
ATOM 4432 C C . ASP B 1 129 ? -30.562 -5.844 -6.367 1 90.94 129 ASP B C 1
ATOM 4434 O O . ASP B 1 129 ? -29.812 -5.598 -7.316 1 90.94 129 ASP B O 1
ATOM 4438 N N . LYS B 1 130 ? -30.938 -5.059 -5.469 1 87.44 130 LYS B N 1
ATOM 4439 C CA . LYS B 1 130 ? -30.453 -3.684 -5.551 1 87.44 130 LYS B CA 1
ATOM 4440 C C . LYS B 1 130 ? -28.938 -3.615 -5.383 1 87.44 130 LYS B C 1
ATOM 4442 O O . LYS B 1 130 ? -28.25 -2.945 -6.156 1 87.44 130 LYS B O 1
ATOM 4447 N N . VAL B 1 131 ? -28.5 -4.344 -4.434 1 86.62 131 VAL B N 1
ATOM 4448 C CA . VAL B 1 131 ? -27.062 -4.371 -4.168 1 86.62 131 VAL B CA 1
ATOM 4449 C C . VAL B 1 131 ? -26.328 -5 -5.348 1 86.62 131 VAL B C 1
ATOM 4451 O O . VAL B 1 131 ? -25.266 -4.516 -5.758 1 86.62 131 VAL B O 1
ATOM 4454 N N . PHE B 1 132 ? -26.969 -6.035 -5.957 1 91.94 132 PHE B N 1
ATOM 4455 C CA . PHE B 1 132 ? -26.359 -6.727 -7.09 1 91.94 132 PHE B CA 1
ATOM 4456 C C . PHE B 1 132 ? -26.188 -5.785 -8.273 1 91.94 132 PHE B C 1
ATOM 4458 O O . PHE B 1 132 ? -25.109 -5.695 -8.852 1 91.94 132 PHE B O 1
ATOM 4465 N N . GLU B 1 133 ? -27.188 -5.066 -8.562 1 90.31 133 GLU B N 1
ATOM 4466 C CA . GLU B 1 133 ? -27.141 -4.188 -9.727 1 90.31 133 GLU B CA 1
ATOM 4467 C C . GLU B 1 133 ? -26.156 -3.047 -9.523 1 90.31 133 GLU B C 1
ATOM 4469 O O . GLU B 1 133 ? -25.422 -2.686 -10.445 1 90.31 133 GLU B O 1
ATOM 4474 N N . GLN B 1 134 ? -26.172 -2.566 -8.359 1 84.5 134 GLN B N 1
ATOM 4475 C CA . GLN B 1 134 ? -25.25 -1.482 -8.055 1 84.5 134 GLN B CA 1
ATOM 4476 C C . GLN B 1 134 ? -23.797 -1.967 -8.102 1 84.5 134 GLN B C 1
ATOM 4478 O O . GLN B 1 134 ? -22.922 -1.279 -8.633 1 84.5 134 GLN B O 1
ATOM 4483 N N . THR B 1 135 ? -23.594 -3.078 -7.52 1 90.12 135 THR B N 1
ATOM 4484 C CA . THR B 1 135 ? -22.25 -3.637 -7.484 1 90.12 135 THR B CA 1
ATOM 4485 C C . THR B 1 135 ? -21.766 -3.977 -8.891 1 90.12 135 THR B C 1
ATOM 4487 O O . THR B 1 135 ? -20.594 -3.76 -9.227 1 90.12 135 THR B O 1
ATOM 4490 N N . LYS B 1 136 ? -22.656 -4.473 -9.656 1 92.56 136 LYS B N 1
ATOM 4491 C CA . LYS B 1 136 ? -22.312 -4.801 -11.031 1 92.56 136 LYS B CA 1
ATOM 4492 C C . LYS B 1 136 ? -21.875 -3.557 -11.805 1 92.56 136 LYS B C 1
ATOM 4494 O O . LYS B 1 136 ? -20.875 -3.578 -12.516 1 92.56 136 LYS B O 1
ATOM 4499 N N . SER B 1 137 ? -22.609 -2.521 -11.602 1 88.75 137 SER B N 1
ATOM 4500 C CA . SER B 1 137 ? -22.266 -1.262 -12.258 1 88.75 137 SER B CA 1
ATOM 4501 C C . SER B 1 137 ? -20.906 -0.759 -11.805 1 88.75 137 SER B C 1
ATOM 4503 O O . SER B 1 137 ? -20.109 -0.283 -12.625 1 88.75 137 SER B O 1
ATOM 4505 N N . ASN B 1 138 ? -20.656 -0.912 -10.547 1 85.81 138 ASN B N 1
ATOM 4506 C CA . ASN B 1 138 ? -19.391 -0.469 -10 1 85.81 138 ASN B CA 1
ATOM 4507 C C . ASN B 1 138 ? -18.219 -1.307 -10.531 1 85.81 138 ASN B C 1
ATOM 4509 O O . ASN B 1 138 ? -17.141 -0.78 -10.797 1 85.81 138 ASN B O 1
ATOM 4513 N N . VAL B 1 139 ? -18.422 -2.582 -10.633 1 92.56 139 VAL B N 1
ATOM 4514 C CA . VAL B 1 139 ? -17.391 -3.486 -11.109 1 92.56 139 VAL B CA 1
ATOM 4515 C C . VAL B 1 139 ? -17.062 -3.182 -12.578 1 92.56 139 VAL B C 1
ATOM 4517 O O . VAL B 1 139 ? -15.906 -3.234 -12.992 1 92.56 139 VAL B O 1
ATOM 4520 N N . LEU B 1 140 ? -18.078 -2.83 -13.312 1 93 140 LEU B N 1
ATOM 4521 C CA . LEU B 1 140 ? -17.859 -2.469 -14.711 1 93 140 LEU B CA 1
ATOM 4522 C C . LEU B 1 140 ? -17 -1.21 -14.82 1 93 140 LEU B C 1
ATOM 4524 O O . LEU B 1 140 ? -16.109 -1.139 -15.656 1 93 140 LEU B O 1
ATOM 4528 N N . LYS B 1 141 ? -17.281 -0.287 -13.93 1 85.06 141 LYS B N 1
ATOM 4529 C CA . LYS B 1 141 ? -16.453 0.917 -13.891 1 85.06 141 LYS B CA 1
ATOM 4530 C C . LYS B 1 141 ? -15.023 0.593 -13.477 1 85.06 141 LYS B C 1
ATOM 4532 O O . LYS B 1 141 ? -14.07 1.187 -13.984 1 85.06 141 LYS B O 1
ATOM 4537 N N . GLN B 1 142 ? -14.922 -0.318 -12.57 1 88.88 142 GLN B N 1
ATOM 4538 C CA . GLN B 1 142 ? -13.609 -0.757 -12.109 1 88.88 142 GLN B CA 1
ATOM 4539 C C . GLN B 1 142 ? -12.797 -1.354 -13.25 1 88.88 142 GLN B C 1
ATOM 4541 O O . GLN B 1 142 ? -11.602 -1.078 -13.375 1 88.88 142 GLN B O 1
ATOM 4546 N N . ILE B 1 143 ? -13.445 -2.182 -14 1 92.88 143 ILE B N 1
ATOM 4547 C CA . ILE B 1 143 ? -12.781 -2.844 -15.117 1 92.88 143 ILE B CA 1
ATOM 4548 C C . ILE B 1 143 ? -12.336 -1.806 -16.141 1 92.88 143 ILE B C 1
ATOM 4550 O O . ILE B 1 143 ? -11.203 -1.846 -16.625 1 92.88 143 ILE B O 1
ATOM 4554 N N . GLU B 1 144 ? -13.164 -0.879 -16.375 1 87.56 144 GLU B N 1
ATOM 4555 C CA . GLU B 1 144 ? -12.852 0.187 -17.328 1 87.56 144 GLU B CA 1
ATOM 4556 C C . GLU B 1 144 ? -11.664 1.021 -16.844 1 87.56 144 GLU B C 1
ATOM 4558 O O . GLU B 1 144 ? -10.75 1.307 -17.609 1 87.56 144 GLU B O 1
ATOM 4563 N N . HIS B 1 145 ? -11.742 1.332 -15.625 1 83.5 145 HIS B N 1
ATOM 4564 C CA . HIS B 1 145 ? -10.664 2.131 -15.039 1 83.5 145 HIS B CA 1
ATOM 4565 C C . HIS B 1 145 ? -9.344 1.381 -15.07 1 83.5 145 HIS B C 1
ATOM 4567 O O . HIS B 1 145 ? -8.305 1.96 -15.398 1 83.5 145 HIS B O 1
ATOM 4573 N N . PHE B 1 146 ? -9.375 0.183 -14.75 1 88.75 146 PHE B N 1
ATOM 4574 C CA . PHE B 1 146 ? -8.188 -0.662 -14.766 1 88.75 146 PHE B CA 1
ATOM 4575 C C . PHE B 1 146 ? -7.578 -0.715 -16.156 1 88.75 146 PHE B C 1
ATOM 4577 O O . PHE B 1 146 ? -6.367 -0.544 -16.328 1 88.75 146 PHE B O 1
ATOM 4584 N N . GLU B 1 147 ? -8.391 -0.888 -17.109 1 86.88 147 GLU B N 1
ATOM 4585 C CA . GLU B 1 147 ? -7.926 -1.011 -18.484 1 86.88 147 GLU B CA 1
ATOM 4586 C C . GLU B 1 147 ? -7.32 0.298 -18.984 1 86.88 147 GLU B C 1
ATOM 4588 O O . GLU B 1 147 ? -6.375 0.288 -19.781 1 86.88 147 GLU B O 1
ATOM 4593 N N . GLU B 1 148 ? -7.785 1.324 -18.453 1 81.5 148 GLU B N 1
ATOM 4594 C CA . GLU B 1 148 ? -7.352 2.633 -18.922 1 81.5 148 GLU B CA 1
ATOM 4595 C C . GLU B 1 148 ? -6.082 3.09 -18.219 1 81.5 148 GLU B C 1
ATOM 4597 O O . GLU B 1 148 ? -5.266 3.811 -18.797 1 81.5 148 GLU B O 1
ATOM 4602 N N . THR B 1 149 ? -5.926 2.6 -17 1 81.88 149 THR B N 1
ATOM 4603 C CA . T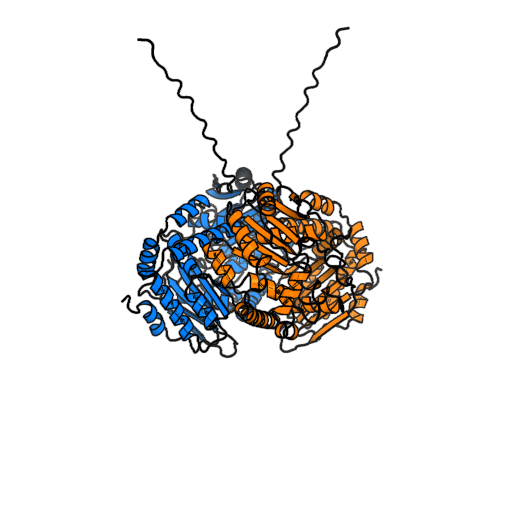HR B 1 149 ? -4.91 3.27 -16.188 1 81.88 149 THR B CA 1
ATOM 4604 C C . THR B 1 149 ? -3.797 2.299 -15.812 1 81.88 149 THR B C 1
ATOM 4606 O O . THR B 1 149 ? -2.645 2.705 -15.641 1 81.88 149 THR B O 1
ATOM 4609 N N . ASN B 1 150 ? -4.105 1.096 -15.664 1 90.06 150 ASN B N 1
ATOM 4610 C CA . ASN B 1 150 ? -3.119 0.15 -15.148 1 90.06 150 ASN B CA 1
ATOM 4611 C C . ASN B 1 150 ? -2.547 -0.722 -16.266 1 90.06 150 ASN B C 1
ATOM 4613 O O . ASN B 1 150 ? -2.775 -1.933 -16.281 1 90.06 150 ASN B O 1
ATOM 4617 N N . HIS B 1 151 ? -1.698 -0.199 -17.016 1 92.81 151 HIS B N 1
ATOM 4618 C CA . HIS B 1 151 ? -1.15 -0.88 -18.188 1 92.81 151 HIS B CA 1
ATOM 4619 C C . HIS B 1 151 ? -0.213 -2.01 -17.766 1 92.81 151 HIS B C 1
ATOM 4621 O O . HIS B 1 151 ? -0.153 -3.047 -18.438 1 92.81 151 HIS B O 1
ATOM 4627 N N . LYS B 1 152 ? 0.476 -1.798 -16.703 1 93 152 LYS B N 1
ATOM 4628 C CA . LYS B 1 152 ? 1.348 -2.855 -16.188 1 93 152 LYS B CA 1
ATOM 4629 C C . LYS B 1 152 ? 0.54 -4.078 -15.766 1 93 152 LYS B C 1
ATOM 4631 O O . LYS B 1 152 ? 0.91 -5.211 -16.078 1 93 152 LYS B O 1
ATOM 4636 N N . GLY B 1 153 ? -0.542 -3.818 -15.062 1 94.56 153 GLY B N 1
ATOM 4637 C CA . GLY B 1 153 ? -1.435 -4.902 -14.688 1 94.56 153 GLY B CA 1
ATOM 4638 C C . GLY B 1 153 ? -2.066 -5.594 -15.875 1 94.56 153 GLY B C 1
ATOM 4639 O O . GLY B 1 153 ? -2.213 -6.82 -15.891 1 94.56 153 GLY B O 1
ATOM 4640 N N . ARG B 1 154 ? -2.35 -4.816 -16.828 1 94.25 154 ARG B N 1
ATOM 4641 C CA . ARG B 1 154 ? -2.977 -5.348 -18.031 1 94.25 154 ARG B CA 1
ATOM 4642 C C . ARG B 1 154 ? -2.037 -6.297 -18.766 1 94.25 154 ARG B C 1
ATOM 4644 O O . ARG B 1 154 ? -2.457 -7.355 -19.25 1 94.25 154 ARG B O 1
ATOM 4651 N N . VAL B 1 155 ? -0.818 -5.918 -18.844 1 96.88 155 VAL B N 1
ATOM 4652 C CA . VAL B 1 155 ? 0.142 -6.75 -19.562 1 96.88 155 VAL B CA 1
ATOM 4653 C C . VAL B 1 155 ? 0.327 -8.078 -18.828 1 96.88 155 VAL B C 1
ATOM 4655 O O . VAL B 1 155 ? 0.483 -9.125 -19.469 1 96.88 155 VAL B O 1
ATOM 4658 N N . LEU B 1 156 ? 0.275 -8.047 -17.562 1 97.06 156 LEU B N 1
ATOM 4659 C CA . LEU B 1 156 ? 0.403 -9.273 -16.797 1 97.06 156 LEU B CA 1
ATOM 4660 C C . LEU B 1 156 ? -0.819 -10.164 -16.984 1 97.06 156 LEU B C 1
ATOM 4662 O O . LEU B 1 156 ? -0.696 -11.391 -17.031 1 97.06 156 LEU B O 1
ATOM 4666 N N . GLU B 1 157 ? -1.995 -9.57 -17.047 1 96.25 157 GLU B N 1
ATOM 4667 C CA . GLU B 1 157 ? -3.195 -10.352 -17.344 1 96.25 157 GLU B CA 1
ATOM 4668 C C . GLU B 1 157 ? -3.104 -11.008 -18.719 1 96.25 157 GLU B C 1
ATOM 4670 O O . GLU B 1 157 ? -3.484 -12.164 -18.891 1 96.25 157 GLU B O 1
ATOM 4675 N N . HIS B 1 158 ? -2.6 -10.234 -19.625 1 97 158 HIS B N 1
ATOM 4676 C CA . HIS B 1 158 ? -2.426 -10.781 -20.969 1 97 158 HIS B CA 1
ATOM 4677 C C . HIS B 1 158 ? -1.392 -11.898 -20.984 1 97 158 HIS B C 1
ATOM 4679 O O . HIS B 1 158 ? -1.521 -12.867 -21.734 1 97 158 HIS B O 1
ATOM 4685 N N . LEU B 1 159 ? -0.379 -11.703 -20.188 1 98.25 159 LEU B N 1
ATOM 4686 C CA . LEU B 1 159 ? 0.627 -12.758 -20.078 1 98.25 159 LEU B CA 1
ATOM 4687 C C . LEU B 1 159 ? 0.004 -14.055 -19.578 1 98.25 159 LEU B C 1
ATOM 4689 O O . LEU B 1 159 ? 0.28 -15.125 -20.125 1 98.25 159 LEU B O 1
ATOM 4693 N N . HIS B 1 160 ? -0.824 -13.977 -18.609 1 97.69 160 HIS B N 1
ATOM 4694 C CA . HIS B 1 160 ? -1.524 -15.156 -18.109 1 97.69 160 HIS B CA 1
ATOM 4695 C C . HIS B 1 160 ? -2.418 -15.766 -19.188 1 97.69 160 HIS B C 1
ATOM 4697 O O . HIS B 1 160 ? -2.449 -16.984 -19.344 1 97.69 160 HIS B O 1
ATOM 4703 N N . ALA B 1 161 ? -3.1 -14.898 -19.859 1 96.44 161 ALA B N 1
ATOM 4704 C CA . ALA B 1 161 ? -4.047 -15.344 -20.875 1 96.44 161 ALA B CA 1
ATOM 4705 C C . ALA B 1 161 ? -3.34 -16.141 -21.969 1 96.44 161 ALA B C 1
ATOM 4707 O O . ALA B 1 161 ? -3.855 -17.156 -22.438 1 96.44 161 ALA B O 1
ATOM 4708 N N . THR B 1 162 ? -2.176 -15.648 -22.344 1 97.06 162 THR B N 1
ATOM 4709 C CA . THR B 1 162 ? -1.483 -16.312 -23.438 1 97.06 162 THR B CA 1
ATOM 4710 C C . THR B 1 162 ? -0.719 -17.531 -22.938 1 97.06 162 THR B C 1
ATOM 4712 O O . THR B 1 162 ? -0.65 -18.547 -23.625 1 97.06 162 THR B O 1
ATOM 4715 N N . ALA B 1 163 ? -0.187 -17.484 -21.766 1 97.69 163 ALA B N 1
ATOM 4716 C CA . ALA B 1 163 ? 0.622 -18.562 -21.219 1 97.69 163 ALA B CA 1
ATOM 4717 C C . ALA B 1 163 ? -0.245 -19.781 -20.859 1 97.69 163 ALA B C 1
ATOM 4719 O O . ALA B 1 163 ? 0.211 -20.922 -20.953 1 97.69 163 ALA B O 1
ATOM 4720 N N . PHE B 1 164 ? -1.479 -19.516 -20.453 1 96.81 164 PHE B N 1
ATOM 4721 C CA . PHE B 1 164 ? -2.346 -20.594 -19.984 1 96.81 164 PHE B CA 1
ATOM 4722 C C . PHE B 1 164 ? -3.619 -20.672 -20.828 1 96.81 164 PHE B C 1
ATOM 4724 O O . PHE B 1 164 ? -4.699 -20.938 -20.297 1 96.81 164 PHE B O 1
ATOM 4731 N N . GLN B 1 165 ? -3.461 -20.531 -22 1 93.56 165 GLN B N 1
ATOM 4732 C CA . GLN B 1 165 ? -4.594 -20.531 -22.922 1 93.56 165 GLN B CA 1
ATOM 4733 C C . GLN B 1 165 ? -5.484 -21.75 -22.703 1 93.56 165 GLN B C 1
ATOM 4735 O O . GLN B 1 165 ? -4.988 -22.859 -22.484 1 93.56 165 GLN B O 1
ATOM 4740 N N . ASN B 1 166 ? -6.766 -21.5 -22.656 1 89.62 166 ASN B N 1
ATOM 4741 C CA . ASN B 1 166 ? -7.809 -22.516 -22.594 1 89.62 166 ASN B CA 1
ATOM 4742 C C . ASN B 1 166 ? -7.855 -23.188 -21.219 1 89.62 166 ASN B C 1
ATOM 4744 O O . ASN B 1 166 ? -8.32 -24.328 -21.094 1 89.62 166 ASN B O 1
ATOM 4748 N N . THR B 1 167 ? -7.246 -22.641 -20.344 1 92.12 167 THR B N 1
ATOM 4749 C CA . THR B 1 167 ? -7.359 -23.094 -18.953 1 92.12 167 THR B CA 1
ATOM 4750 C C . THR B 1 167 ? -7.891 -21.969 -18.062 1 92.12 167 THR B C 1
ATOM 4752 O O . THR B 1 167 ? -7.777 -20.781 -18.422 1 92.12 167 THR B O 1
ATOM 4755 N N . PRO B 1 168 ? -8.422 -22.281 -16.953 1 92 168 PRO B N 1
ATOM 4756 C CA . PRO B 1 168 ? -9.023 -21.266 -16.078 1 92 168 PRO B CA 1
ATOM 4757 C C . PRO B 1 168 ? -8 -20.266 -15.539 1 92 168 PRO B C 1
ATOM 4759 O O . PRO B 1 168 ? -8.359 -19.125 -15.219 1 92 168 PRO B O 1
ATOM 4762 N N . LEU B 1 169 ? -6.746 -20.641 -15.5 1 94.19 169 LEU B N 1
ATOM 4763 C CA . LEU B 1 169 ? -5.711 -19.75 -14.992 1 94.19 169 LEU B CA 1
ATOM 4764 C C . LEU B 1 169 ? -5.523 -18.562 -15.922 1 94.19 169 LEU B C 1
ATOM 4766 O O . LEU B 1 169 ? -4.906 -17.562 -15.531 1 94.19 169 LEU B O 1
ATOM 4770 N N . SER B 1 170 ? -6.078 -18.656 -17.125 1 95.5 170 SER B N 1
ATOM 4771 C CA . SER B 1 170 ? -5.957 -17.594 -18.125 1 95.5 170 SER B CA 1
ATOM 4772 C C . SER B 1 170 ? -6.949 -16.469 -17.844 1 95.5 170 SER B C 1
ATOM 4774 O O . SER B 1 170 ? -6.812 -15.367 -18.391 1 95.5 170 SER B O 1
ATOM 4776 N N . LEU B 1 171 ? -7.953 -16.734 -17.047 1 95.94 171 LEU B N 1
ATOM 4777 C CA . LEU B 1 171 ? -9.055 -15.789 -16.859 1 95.94 171 LEU B CA 1
ATOM 4778 C C . LEU B 1 171 ? -8.648 -14.656 -15.93 1 95.94 171 LEU B C 1
ATOM 4780 O O . LEU B 1 171 ? -8.07 -14.898 -14.867 1 95.94 171 LEU B O 1
ATOM 4784 N N . PRO B 1 172 ? -8.953 -13.438 -16.359 1 96.69 172 PRO B N 1
ATOM 4785 C CA . PRO B 1 172 ? -8.625 -12.312 -15.477 1 96.69 172 PRO B CA 1
ATOM 4786 C C . PRO B 1 172 ? -9.422 -12.328 -14.18 1 96.69 172 PRO B C 1
ATOM 4788 O O . PRO B 1 172 ? -10.586 -12.758 -14.164 1 96.69 172 PRO B O 1
ATOM 4791 N N . ILE B 1 173 ? -8.844 -11.828 -13.109 1 96.19 173 ILE B N 1
ATOM 4792 C CA . ILE B 1 173 ? -9.445 -11.828 -11.781 1 96.19 173 ILE B CA 1
ATOM 4793 C C . ILE B 1 173 ? -10.688 -10.938 -11.781 1 96.19 173 ILE B C 1
ATOM 4795 O O . ILE B 1 173 ? -11.719 -11.297 -11.203 1 96.19 173 ILE B O 1
ATOM 4799 N N . ARG B 1 174 ? -10.68 -9.805 -12.477 1 95.31 174 ARG B N 1
ATOM 4800 C CA . ARG B 1 174 ? -11.766 -8.828 -12.445 1 95.31 174 ARG B CA 1
ATOM 4801 C C . ARG B 1 174 ? -12.875 -9.203 -13.422 1 95.31 174 ARG B C 1
ATOM 4803 O O . ARG B 1 174 ? -13.984 -8.68 -13.328 1 95.31 174 ARG B O 1
ATOM 4810 N N . GLY B 1 175 ? -12.609 -10.094 -14.352 1 96.44 175 GLY B N 1
ATOM 4811 C CA . GLY B 1 175 ? -13.539 -10.367 -15.438 1 96.44 175 GLY B CA 1
ATOM 4812 C C . GLY B 1 175 ? -13.398 -9.398 -16.594 1 96.44 175 GLY B C 1
ATOM 4813 O O . GLY B 1 175 ? -12.523 -8.531 -16.594 1 96.44 175 GLY B O 1
ATOM 4814 N N . THR B 1 176 ? -14.172 -9.664 -17.594 1 95.44 176 THR B N 1
ATOM 4815 C CA . THR B 1 176 ? -14.242 -8.773 -18.734 1 95.44 176 THR B CA 1
ATOM 4816 C C . THR B 1 176 ? -15.562 -8 -18.734 1 95.44 176 THR B C 1
ATOM 4818 O O . THR B 1 176 ? -16.516 -8.383 -18.047 1 95.44 176 THR B O 1
ATOM 4821 N N . THR B 1 177 ? -15.531 -6.875 -19.484 1 95.88 177 THR B N 1
ATOM 4822 C CA . THR B 1 177 ? -16.75 -6.09 -19.578 1 95.88 177 THR B CA 1
ATOM 4823 C C . THR B 1 177 ? -17.906 -6.949 -20.094 1 95.88 177 THR B C 1
ATOM 4825 O O . THR B 1 177 ? -19.016 -6.898 -19.547 1 95.88 177 THR B O 1
ATOM 4828 N N . GLU B 1 178 ? -17.656 -7.773 -21.016 1 96.31 178 GLU B N 1
ATOM 4829 C CA . GLU B 1 178 ? -18.688 -8.617 -21.625 1 96.31 178 GLU B CA 1
ATOM 4830 C C . GLU B 1 178 ? -19.203 -9.656 -20.625 1 96.31 178 GLU B C 1
ATOM 4832 O O . GLU B 1 178 ? -20.406 -9.828 -20.469 1 96.31 178 GLU B O 1
ATOM 4837 N N . SER B 1 179 ? -18.297 -10.344 -20 1 97.5 179 SER B N 1
ATOM 4838 C CA . SER B 1 179 ? -18.703 -11.398 -19.078 1 97.5 179 SER B CA 1
ATOM 4839 C C . SER B 1 179 ? -19.484 -10.836 -17.891 1 97.5 179 SER B C 1
ATOM 4841 O O . SER B 1 179 ? -20.531 -11.375 -17.516 1 97.5 179 SER B O 1
ATOM 4843 N N . VAL B 1 180 ? -19.031 -9.742 -17.297 1 97.25 180 VAL B N 1
ATOM 4844 C CA . VAL B 1 180 ? -19.656 -9.164 -16.109 1 97.25 180 VAL B CA 1
ATOM 4845 C C . VAL B 1 180 ? -21.016 -8.578 -16.469 1 97.25 180 VAL B C 1
ATOM 4847 O O . VAL B 1 180 ? -21.969 -8.703 -15.703 1 97.25 180 VAL B O 1
ATOM 4850 N N . ASP B 1 181 ? -21.047 -7.918 -17.594 1 96.69 181 ASP B N 1
ATOM 4851 C CA . ASP B 1 181 ? -22.312 -7.32 -18.031 1 96.69 181 ASP B CA 1
ATOM 4852 C C . ASP B 1 181 ? -23.391 -8.383 -18.188 1 96.69 181 ASP B C 1
ATOM 4854 O O . ASP B 1 181 ? -24.578 -8.109 -17.953 1 96.69 181 ASP B O 1
ATOM 4858 N N . GLY B 1 182 ? -23.047 -9.539 -18.516 1 96.5 182 GLY B N 1
ATOM 4859 C CA . GLY B 1 182 ? -24 -10.609 -18.766 1 96.5 182 GLY B CA 1
ATOM 4860 C C . GLY B 1 182 ? -24.375 -11.391 -17.531 1 96.5 182 GLY B C 1
ATOM 4861 O O . GLY B 1 182 ? -25.312 -12.195 -17.547 1 96.5 182 GLY B O 1
ATOM 4862 N N . LEU B 1 183 ? -23.766 -11.164 -16.453 1 96.75 183 LEU B N 1
ATOM 4863 C CA . LEU B 1 183 ? -24 -11.938 -15.242 1 96.75 183 LEU B CA 1
ATOM 4864 C C . LEU B 1 183 ? -25.344 -11.594 -14.625 1 96.75 183 LEU B C 1
ATOM 4866 O O . LEU B 1 183 ? -25.766 -10.43 -14.625 1 96.75 183 LEU B O 1
ATOM 4870 N N . LEU B 1 184 ? -25.969 -12.625 -14.109 1 95.81 184 LEU B N 1
ATOM 4871 C CA . LEU B 1 184 ? -27.219 -12.5 -13.367 1 95.81 184 LEU B CA 1
ATOM 4872 C C . LEU B 1 184 ? -27.031 -12.93 -11.914 1 95.81 184 LEU B C 1
ATOM 4874 O O . LEU B 1 184 ? -26.078 -13.648 -11.594 1 95.81 184 LEU B O 1
ATOM 4878 N N . ARG B 1 185 ? -27.922 -12.43 -11.117 1 95.06 185 ARG B N 1
ATOM 4879 C CA . ARG B 1 185 ? -27.828 -12.766 -9.703 1 95.06 185 ARG B CA 1
ATOM 4880 C C . ARG B 1 185 ? -27.844 -14.273 -9.492 1 95.06 185 ARG B C 1
ATOM 4882 O O . ARG B 1 185 ? -27.172 -14.797 -8.602 1 95.06 185 ARG B O 1
ATOM 4889 N N . GLY B 1 186 ? -28.625 -14.93 -10.297 1 95.25 186 GLY B N 1
ATOM 4890 C CA . GLY B 1 186 ? -28.688 -16.391 -10.234 1 95.25 186 GLY B CA 1
ATOM 4891 C C . GLY B 1 186 ? -27.344 -17.047 -10.453 1 95.25 186 GLY B C 1
ATOM 4892 O O . GLY B 1 186 ? -27.078 -18.109 -9.891 1 95.25 186 GLY B O 1
ATOM 4893 N N . ASP B 1 187 ? -26.531 -16.469 -11.258 1 96.44 187 ASP B N 1
ATOM 4894 C CA . ASP B 1 187 ? -25.203 -17.016 -11.492 1 96.44 187 ASP B CA 1
ATOM 4895 C C . ASP B 1 187 ? -24.359 -16.969 -10.211 1 96.44 187 ASP B C 1
ATOM 4897 O O . ASP B 1 187 ? -23.578 -17.875 -9.953 1 96.44 187 ASP B O 1
ATOM 4901 N N . LEU B 1 188 ? -24.531 -15.891 -9.422 1 96 188 LEU B N 1
ATOM 4902 C CA . LEU B 1 188 ? -23.828 -15.797 -8.156 1 96 188 LEU B CA 1
ATOM 4903 C C . LEU B 1 188 ? -24.266 -16.906 -7.203 1 96 188 LEU B C 1
ATOM 4905 O O . LEU B 1 188 ? -23.422 -17.531 -6.543 1 96 188 LEU B O 1
ATOM 4909 N N . GLU B 1 189 ? -25.5 -17.094 -7.18 1 94.12 189 GLU B N 1
ATOM 4910 C CA . GLU B 1 189 ? -26.047 -18.125 -6.301 1 94.12 189 GLU B CA 1
ATOM 4911 C C . GLU B 1 189 ? -25.516 -19.5 -6.676 1 94.12 189 GLU B C 1
ATOM 491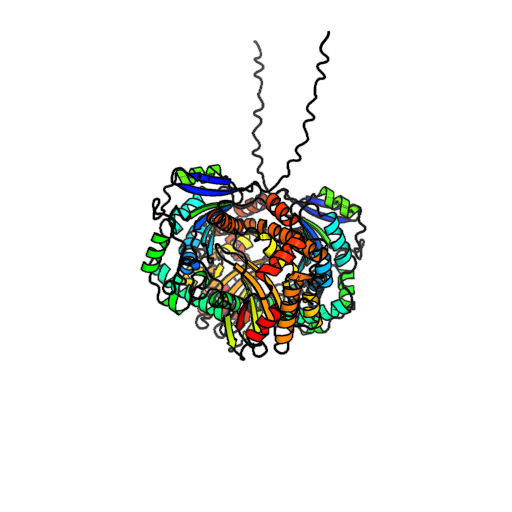3 O O . GLU B 1 189 ? -25.156 -20.297 -5.801 1 94.12 189 GLU B O 1
ATOM 4918 N N . GLU B 1 190 ? -25.484 -19.703 -7.918 1 94.31 190 GLU B N 1
ATOM 4919 C CA . GLU B 1 190 ? -24.969 -20.984 -8.391 1 94.31 190 GLU B CA 1
ATOM 4920 C C . GLU B 1 190 ? -23.5 -21.172 -8.023 1 94.31 190 GLU B C 1
ATOM 4922 O O . GLU B 1 190 ? -23.109 -22.25 -7.57 1 94.31 190 GLU B O 1
ATOM 4927 N N . PHE B 1 191 ? -22.719 -20.188 -8.25 1 95 191 PHE B N 1
ATOM 4928 C CA . PHE B 1 191 ? -21.297 -20.266 -7.93 1 95 191 PHE B CA 1
ATOM 4929 C C . PHE B 1 191 ? -21.094 -20.5 -6.434 1 95 191 PHE B C 1
ATOM 4931 O O . PHE B 1 191 ? -20.25 -21.312 -6.039 1 95 191 PHE B O 1
ATOM 4938 N N . VAL B 1 192 ? -21.828 -19.781 -5.625 1 94.25 192 VAL B N 1
ATOM 4939 C CA . VAL B 1 192 ? -21.734 -19.891 -4.172 1 94.25 192 VAL B CA 1
ATOM 4940 C C . VAL B 1 192 ? -22.109 -21.297 -3.732 1 94.25 192 VAL B C 1
ATOM 4942 O O . VAL B 1 192 ? -21.422 -21.906 -2.914 1 94.25 192 VAL B O 1
ATOM 4945 N N . ASN B 1 193 ? -23.156 -21.812 -4.285 1 91.56 193 ASN B N 1
ATOM 4946 C CA . ASN B 1 193 ? -23.609 -23.156 -3.939 1 91.56 193 ASN B CA 1
ATOM 4947 C C . ASN B 1 193 ? -22.547 -24.203 -4.27 1 91.56 193 ASN B C 1
ATOM 4949 O O . ASN B 1 193 ? -22.438 -25.219 -3.578 1 91.56 193 ASN B O 1
ATOM 4953 N N . GLN B 1 194 ? -21.797 -23.875 -5.227 1 91.19 194 GLN B N 1
ATOM 4954 C CA . GLN B 1 194 ? -20.812 -24.844 -5.691 1 91.19 194 GLN B CA 1
ATOM 4955 C C . GLN B 1 194 ? -19.5 -24.719 -4.91 1 91.19 194 GLN B C 1
ATOM 4957 O O . GLN B 1 194 ? -18.812 -25.703 -4.676 1 91.19 194 GLN B O 1
ATOM 4962 N N . HIS B 1 195 ? -19.172 -23.484 -4.492 1 92.75 195 HIS B N 1
ATOM 4963 C CA . HIS B 1 195 ? -17.797 -23.297 -4.055 1 92.75 195 HIS B CA 1
ATOM 4964 C C . HIS B 1 195 ? -17.734 -22.875 -2.59 1 92.75 195 HIS B C 1
ATOM 4966 O O . HIS B 1 195 ? -16.703 -23.047 -1.935 1 92.75 195 HIS B O 1
ATOM 4972 N N . PHE B 1 196 ? -18.797 -22.25 -2.082 1 92.25 196 PHE B N 1
ATOM 4973 C CA . PHE B 1 196 ? -18.812 -21.812 -0.692 1 92.25 196 PHE B CA 1
ATOM 4974 C C . PHE B 1 196 ? -19.266 -22.922 0.231 1 92.25 196 PHE B C 1
ATOM 4976 O O . PHE B 1 196 ? -20.281 -22.781 0.929 1 92.25 196 PHE B O 1
ATOM 4983 N N . ILE B 1 197 ? -18.547 -23.984 0.22 1 91.06 197 ILE B N 1
ATOM 4984 C CA . ILE B 1 197 ? -18.859 -25.172 1.012 1 91.06 197 ILE B CA 1
ATOM 4985 C C . ILE B 1 197 ? -17.734 -25.422 2.02 1 91.06 197 ILE B C 1
ATOM 4987 O O . ILE B 1 197 ? -16.609 -24.969 1.829 1 91.06 197 ILE B O 1
ATOM 4991 N N . SER B 1 198 ? -18.016 -26.188 3.035 1 88 198 SER B N 1
ATOM 4992 C CA . SER B 1 198 ? -17.094 -26.375 4.156 1 88 198 SER B CA 1
ATOM 4993 C C . SER B 1 198 ? -15.828 -27.094 3.723 1 88 198 SER B C 1
ATOM 4995 O O . SER B 1 198 ? -14.742 -26.812 4.23 1 88 198 SER B O 1
ATOM 4997 N N . SER B 1 199 ? -15.961 -28.016 2.762 1 89.19 199 SER B N 1
ATOM 4998 C CA . SER B 1 199 ? -14.812 -28.797 2.322 1 89.19 199 SER B CA 1
ATOM 4999 C C . SER B 1 199 ? -13.852 -27.953 1.486 1 89.19 199 SER B C 1
ATOM 5001 O O . SER B 1 199 ? -12.727 -28.375 1.211 1 89.19 199 SER B O 1
ATOM 5003 N N . ASN B 1 200 ? -14.273 -26.781 1.152 1 92.69 200 ASN B N 1
ATOM 5004 C CA . ASN B 1 200 ? -13.477 -25.875 0.339 1 92.69 200 ASN B CA 1
ATOM 5005 C C . ASN B 1 200 ? -13.195 -24.562 1.066 1 92.69 200 ASN B C 1
ATOM 5007 O O . ASN B 1 200 ? -13.008 -23.531 0.431 1 92.69 200 ASN B O 1
ATOM 5011 N N . ALA B 1 201 ? -13.312 -24.641 2.361 1 93.62 201 ALA B N 1
ATOM 5012 C CA . ALA B 1 201 ? -13.172 -23.406 3.129 1 93.62 201 ALA B CA 1
ATOM 5013 C C . ALA B 1 201 ? -12.281 -23.625 4.352 1 93.62 201 ALA B C 1
ATOM 5015 O O . ALA B 1 201 ? -12.172 -24.75 4.859 1 93.62 201 ALA B O 1
ATOM 5016 N N . VAL B 1 202 ? -11.688 -22.578 4.73 1 95.69 202 VAL B N 1
ATOM 5017 C CA . VAL B 1 202 ? -10.93 -22.531 5.98 1 95.69 202 VAL B CA 1
ATOM 5018 C C . VAL B 1 202 ? -11.297 -21.266 6.746 1 95.69 202 VAL B C 1
ATOM 5020 O O . VAL B 1 202 ? -11.312 -20.172 6.18 1 95.69 202 VAL B O 1
ATOM 5023 N N . ILE B 1 203 ? -11.648 -21.453 7.996 1 96.44 203 ILE B N 1
ATOM 5024 C CA . ILE B 1 203 ? -11.82 -20.297 8.875 1 96.44 203 ILE B CA 1
ATOM 5025 C C . ILE B 1 203 ? -10.469 -19.859 9.422 1 96.44 203 ILE B C 1
ATOM 5027 O O . ILE B 1 203 ? -9.711 -20.672 9.945 1 96.44 203 ILE B O 1
ATOM 5031 N N . VAL B 1 204 ? -10.219 -18.578 9.266 1 97.5 204 VAL B N 1
ATOM 5032 C CA . VAL B 1 204 ? -8.883 -18.109 9.633 1 97.5 204 VAL B CA 1
ATOM 5033 C C . VAL B 1 204 ? -9 -17.031 10.719 1 97.5 204 VAL B C 1
ATOM 5035 O O . VAL B 1 204 ? -9.992 -16.312 10.781 1 97.5 204 VAL B O 1
ATOM 5038 N N . GLY B 1 205 ? -8.008 -16.953 11.586 1 96.94 205 GLY B N 1
ATOM 5039 C CA . GLY B 1 205 ? -7.816 -15.93 12.602 1 96.94 205 GLY B CA 1
ATOM 5040 C C . GLY B 1 205 ? -6.371 -15.5 12.758 1 96.94 205 GLY B C 1
ATOM 5041 O O . GLY B 1 205 ? -5.477 -16.344 12.844 1 96.94 205 GLY B O 1
ATOM 5042 N N . THR B 1 206 ? -6.121 -14.203 12.703 1 95.69 206 THR B N 1
ATOM 5043 C CA . THR B 1 206 ? -4.766 -13.688 12.852 1 95.69 206 THR B CA 1
ATOM 5044 C C . THR B 1 206 ? -4.746 -12.492 13.805 1 95.69 206 THR B C 1
ATOM 5046 O O . THR B 1 206 ? -5.734 -11.758 13.914 1 95.69 206 THR B O 1
ATOM 5049 N N . GLY B 1 207 ? -3.6 -12.258 14.422 1 93.75 207 GLY B N 1
ATOM 5050 C CA . GLY B 1 207 ? -3.439 -11.148 15.352 1 93.75 207 GLY B CA 1
ATOM 5051 C C . GLY B 1 207 ? -3.725 -11.539 16.797 1 93.75 207 GLY B C 1
ATOM 5052 O O . GLY B 1 207 ? -3.354 -12.633 17.234 1 93.75 207 GLY B O 1
ATOM 5053 N N . ASN B 1 208 ? -4.273 -10.562 17.547 1 92.44 208 ASN B N 1
ATOM 5054 C CA . ASN B 1 208 ? -4.57 -10.789 18.969 1 92.44 208 ASN B CA 1
ATOM 5055 C C . ASN B 1 208 ? -5.859 -11.594 19.141 1 92.44 208 ASN B C 1
ATOM 5057 O O . ASN B 1 208 ? -6.887 -11.039 19.547 1 92.44 208 ASN B O 1
ATOM 5061 N N . ILE B 1 209 ? -5.773 -12.844 18.828 1 94 209 ILE B N 1
ATOM 5062 C CA . ILE B 1 209 ? -6.902 -13.766 18.859 1 94 209 ILE B CA 1
ATOM 5063 C C . ILE B 1 209 ? -6.441 -15.125 19.375 1 94 209 ILE B C 1
ATOM 5065 O O . ILE B 1 209 ? -5.289 -15.516 19.172 1 94 209 ILE B O 1
ATOM 5069 N N . SER B 1 210 ? -7.352 -15.844 20.016 1 93.38 210 SER B N 1
ATOM 5070 C CA . SER B 1 210 ? -7.074 -17.188 20.547 1 93.38 210 SER B CA 1
ATOM 5071 C C . SER B 1 210 ? -7.617 -18.266 19.609 1 93.38 210 SER B C 1
ATOM 5073 O O . SER B 1 210 ? -8.789 -18.219 19.219 1 93.38 210 SER B O 1
ATOM 5075 N N . HIS B 1 211 ? -6.719 -19.25 19.297 1 95.31 211 HIS B N 1
ATOM 5076 C CA . HIS B 1 211 ? -7.148 -20.375 18.469 1 95.31 211 HIS B CA 1
ATOM 5077 C C . HIS B 1 211 ? -8.297 -21.125 19.125 1 95.31 211 HIS B C 1
ATOM 5079 O O . HIS B 1 211 ? -9.281 -21.453 18.453 1 95.31 211 HIS B O 1
ATOM 5085 N N . GLN B 1 212 ? -8.164 -21.344 20.406 1 94.88 212 GLN B N 1
ATOM 5086 C CA . GLN B 1 212 ? -9.172 -22.094 21.141 1 94.88 212 GLN B CA 1
ATOM 5087 C C . GLN B 1 212 ? -10.516 -21.375 21.141 1 94.88 212 GLN B C 1
ATOM 5089 O O . GLN B 1 212 ? -11.562 -21.984 20.906 1 94.88 212 GLN B O 1
ATOM 5094 N N . GLU B 1 213 ? -10.445 -20.109 21.328 1 94.19 213 GLU B N 1
ATOM 5095 C CA . GLU B 1 213 ? -11.68 -19.328 21.344 1 94.19 213 GLU B CA 1
ATOM 5096 C C . GLU B 1 213 ? -12.359 -19.359 19.969 1 94.19 213 GLU B C 1
ATOM 5098 O O . GLU B 1 213 ? -13.586 -19.469 19.891 1 94.19 213 GLU B O 1
ATOM 5103 N N . LEU B 1 214 ? -11.586 -19.219 18.953 1 94.94 214 LEU B N 1
ATOM 5104 C CA . LEU B 1 214 ? -12.148 -19.234 17.594 1 94.94 214 LEU B CA 1
ATOM 5105 C C . LEU B 1 214 ? -12.766 -20.594 17.297 1 94.94 214 LEU B C 1
ATOM 5107 O O . LEU B 1 214 ? -13.859 -20.672 16.734 1 94.94 214 LEU B O 1
ATOM 5111 N N . CYS B 1 215 ? -12.117 -21.656 17.672 1 95 215 CYS B N 1
ATOM 5112 C CA . CYS B 1 215 ? -12.633 -23.016 17.453 1 95 215 CYS B CA 1
ATOM 5113 C C . CYS B 1 215 ? -13.969 -23.203 18.172 1 95 215 CYS B C 1
ATOM 5115 O O . CYS B 1 215 ? -14.914 -23.75 17.594 1 95 215 CYS B O 1
ATOM 5117 N N . GLU B 1 216 ? -13.984 -22.75 19.375 1 93.5 216 GLU B N 1
ATOM 5118 C CA . GLU B 1 216 ? -15.211 -22.875 20.156 1 93.5 216 GLU B CA 1
ATOM 5119 C C . GLU B 1 216 ? -16.359 -22.109 19.516 1 93.5 216 GLU B C 1
ATOM 5121 O O . GLU B 1 216 ? -17.484 -22.594 19.438 1 93.5 216 GLU B O 1
ATOM 5126 N N . LEU B 1 217 ? -16.016 -20.984 19.109 1 92.12 217 LEU B N 1
ATOM 5127 C CA . LEU B 1 217 ? -17.031 -20.141 18.469 1 92.12 217 LEU B CA 1
ATOM 5128 C C . LEU B 1 217 ? -17.547 -20.797 17.203 1 92.12 217 LEU B C 1
ATOM 5130 O O . LEU B 1 217 ? -18.75 -20.781 16.938 1 92.12 217 LEU B O 1
ATOM 5134 N N . VAL B 1 218 ? -16.672 -21.344 16.391 1 91.31 218 VAL B N 1
ATOM 5135 C CA . VAL B 1 218 ? -17.047 -22 15.133 1 91.31 218 VAL B CA 1
ATOM 5136 C C . VAL B 1 218 ? -17.875 -23.234 15.414 1 91.31 218 VAL B C 1
ATOM 5138 O O . VAL B 1 218 ? -18.844 -23.516 14.711 1 91.31 218 VAL B O 1
ATOM 5141 N N . GLU B 1 219 ? -17.547 -23.906 16.422 1 88.38 219 GLU B N 1
ATOM 5142 C CA . GLU B 1 219 ? -18.266 -25.125 16.781 1 88.38 219 GLU B CA 1
ATOM 5143 C C . GLU B 1 219 ? -19.688 -24.812 17.266 1 88.38 219 GLU B C 1
ATOM 5145 O O . GLU B 1 219 ? -20.625 -25.547 16.953 1 88.38 219 GLU B O 1
ATOM 5150 N N . LYS B 1 220 ? -19.734 -23.766 18 1 83.88 220 LYS B N 1
ATOM 5151 C CA . LYS B 1 220 ? -21.016 -23.406 18.594 1 83.88 220 LYS B CA 1
ATOM 5152 C C . LYS B 1 220 ? -21.922 -22.75 17.562 1 83.88 220 LYS B C 1
ATOM 5154 O O . LYS B 1 220 ? -23.156 -22.781 17.703 1 83.88 220 LYS B O 1
ATOM 5159 N N . SER B 1 221 ? -21.25 -22.219 16.672 1 77.94 221 SER B N 1
ATOM 5160 C CA . SER B 1 221 ? -22.031 -21.438 15.734 1 77.94 221 SER B CA 1
ATOM 5161 C C . SER B 1 221 ? -22.531 -22.297 14.578 1 77.94 221 SER B C 1
ATOM 5163 O O . SER B 1 221 ? -21.891 -23.281 14.211 1 77.94 221 SER B O 1
ATOM 5165 N N . SER B 1 222 ? -23.734 -22.062 14.305 1 69.56 222 SER B N 1
ATOM 5166 C CA . SER B 1 222 ? -24.234 -22.672 13.078 1 69.56 222 SER B CA 1
ATOM 5167 C C . SER B 1 222 ? -23.734 -21.938 11.844 1 69.56 222 SER B C 1
ATOM 5169 O O . SER B 1 222 ? -24.312 -20.938 11.43 1 69.56 222 SER B O 1
ATOM 5171 N N . LEU B 1 223 ? -22.594 -22.469 11.422 1 75 223 LEU B N 1
ATOM 5172 C CA . LEU B 1 223 ? -22.078 -21.859 10.203 1 75 223 LEU B CA 1
ATOM 5173 C C . LEU B 1 223 ? -23 -22.141 9.023 1 75 223 LEU B C 1
ATOM 5175 O O . LEU B 1 223 ? -23.422 -23.281 8.82 1 75 223 LEU B O 1
ATOM 5179 N N . LYS B 1 224 ? -23.375 -21.141 8.336 1 72.19 224 LYS B N 1
ATOM 5180 C CA . LYS B 1 224 ? -24.344 -21.234 7.25 1 72.19 224 LYS B CA 1
ATOM 5181 C C . LYS B 1 224 ? -23.656 -21.547 5.926 1 72.19 224 LYS B C 1
ATOM 5183 O O . LYS B 1 224 ? -23.859 -20.859 4.93 1 72.19 224 LYS B O 1
ATOM 5188 N N . PHE B 1 225 ? -22.781 -22.641 6.055 1 73.44 225 PHE B N 1
ATOM 5189 C CA . PHE B 1 225 ? -22.219 -23.047 4.77 1 73.44 225 PHE B CA 1
ATOM 5190 C C . PHE B 1 225 ? -23.312 -23.641 3.877 1 73.44 225 PHE B C 1
ATOM 5192 O O . PHE B 1 225 ? -24.281 -24.203 4.367 1 73.44 225 PHE B O 1
ATOM 5199 N N . ASN B 1 226 ? -23.219 -23.453 2.666 1 68.25 226 ASN B N 1
ATOM 5200 C CA . ASN B 1 226 ? -24.203 -24 1.736 1 68.25 226 ASN B CA 1
ATOM 5201 C C . ASN B 1 226 ? -24.25 -25.531 1.816 1 68.25 226 ASN B C 1
ATOM 5203 O O . ASN B 1 226 ? -25.328 -26.125 1.634 1 68.25 226 ASN B O 1
ATOM 5207 N N . SER B 1 227 ? -23.094 -26.094 1.912 1 67.44 227 SER B N 1
ATOM 5208 C CA . SER B 1 227 ? -23.078 -27.531 2.113 1 67.44 227 SER B CA 1
ATOM 5209 C C . SER B 1 227 ? -21.906 -27.953 3 1 67.44 227 SER B C 1
ATOM 5211 O O . SER B 1 227 ? -20.812 -27.375 2.918 1 67.44 227 SER B O 1
ATOM 5213 N N . THR B 1 228 ? -22.297 -28.828 3.883 1 64.25 228 THR B N 1
ATOM 5214 C CA . THR B 1 228 ? -21.266 -29.359 4.754 1 64.25 228 THR B CA 1
ATOM 5215 C C . THR B 1 228 ? -20.859 -30.766 4.324 1 64.25 228 THR B C 1
ATOM 5217 O O . THR B 1 228 ? -19.906 -31.344 4.855 1 64.25 228 THR B O 1
ATOM 5220 N N . THR B 1 229 ? -21.516 -31.172 3.324 1 65.06 229 THR B N 1
ATOM 5221 C CA . THR B 1 229 ? -21.281 -32.562 2.971 1 65.06 229 THR B CA 1
ATOM 5222 C C . THR B 1 229 ? -20.734 -32.688 1.548 1 65.06 229 THR B C 1
ATOM 5224 O O . THR B 1 229 ? -20.281 -33.75 1.138 1 65.06 229 THR B O 1
ATOM 5227 N N . LYS B 1 230 ? -20.828 -31.656 0.888 1 73.56 230 LYS B N 1
ATOM 5228 C CA . LYS B 1 230 ? -20.359 -31.703 -0.492 1 73.56 230 LYS B CA 1
ATOM 5229 C C . LYS B 1 230 ? -18.844 -31.781 -0.549 1 73.56 230 LYS B C 1
ATOM 5231 O O . LYS B 1 230 ? -18.156 -31.141 0.25 1 73.56 230 LYS B O 1
ATOM 5236 N N . ALA B 1 231 ? -18.375 -32.688 -1.486 1 74 231 ALA B N 1
ATOM 5237 C CA . ALA B 1 231 ? -16.938 -32.812 -1.712 1 74 231 ALA B CA 1
ATOM 5238 C C . ALA B 1 231 ? -16.359 -31.547 -2.336 1 74 231 ALA B C 1
ATOM 5240 O O . ALA B 1 231 ? -17.094 -30.75 -2.941 1 74 231 ALA B O 1
ATOM 5241 N N . LYS B 1 232 ? -15.102 -31.422 -2.072 1 77.06 232 LYS B N 1
ATOM 5242 C CA . LYS B 1 232 ? -14.383 -30.297 -2.678 1 77.06 232 LYS B CA 1
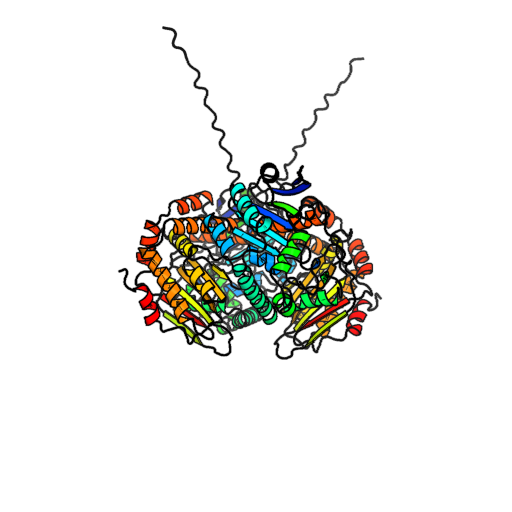ATOM 5243 C C . LYS B 1 232 ? -14.547 -30.297 -4.195 1 77.06 232 LYS B C 1
ATOM 5245 O O . LYS B 1 232 ? -14.492 -31.344 -4.832 1 77.06 232 LYS B O 1
ATOM 5250 N N . PRO B 1 233 ? -14.852 -29.125 -4.621 1 73.69 233 PRO B N 1
ATOM 5251 C CA . PRO B 1 233 ? -14.977 -29.047 -6.078 1 73.69 233 PRO B CA 1
ATOM 5252 C C . PRO B 1 233 ? -13.719 -29.516 -6.805 1 73.69 233 PRO B C 1
ATOM 5254 O O . PRO B 1 233 ? -12.602 -29.266 -6.336 1 73.69 233 PRO B O 1
ATOM 5257 N N . GLU B 1 234 ? -13.953 -30.359 -7.734 1 65.75 234 GLU B N 1
ATOM 5258 C CA . GLU B 1 234 ? -12.82 -30.812 -8.531 1 65.75 234 GLU B CA 1
ATOM 5259 C C . GLU B 1 234 ? -12.109 -29.641 -9.211 1 65.75 234 GLU B C 1
ATOM 5261 O O . GLU B 1 234 ? -12.75 -28.672 -9.617 1 65.75 234 GLU B O 1
ATOM 5266 N N . ALA B 1 235 ? -10.805 -29.734 -9.008 1 63.03 235 ALA B N 1
ATOM 5267 C CA . ALA B 1 235 ? -10.039 -28.703 -9.688 1 63.03 235 ALA B CA 1
ATOM 5268 C C . ALA B 1 235 ? -10.312 -28.703 -11.188 1 63.03 235 ALA B C 1
ATOM 5270 O O . ALA B 1 235 ? -10.484 -29.766 -11.789 1 63.03 235 ALA B O 1
ATOM 5271 N N . ASN B 1 236 ? -10.617 -27.5 -11.625 1 64.56 236 ASN B N 1
ATOM 5272 C CA . ASN B 1 236 ? -10.734 -27.391 -13.07 1 64.56 236 ASN B CA 1
ATOM 5273 C C . ASN B 1 236 ? -9.539 -28 -13.789 1 64.56 236 ASN B C 1
ATOM 5275 O O . ASN B 1 236 ? -8.633 -28.547 -13.141 1 64.56 236 ASN B O 1
ATOM 5279 N N . LYS B 1 237 ? -9.5 -27.984 -15.062 1 73.56 237 LYS B N 1
ATOM 5280 C CA . LYS B 1 237 ? -8.453 -28.469 -15.953 1 73.56 237 LYS B CA 1
ATOM 5281 C C . LYS B 1 237 ? -7.074 -28 -15.5 1 73.56 237 LYS B C 1
ATOM 5283 O O . LYS B 1 237 ? -6.895 -26.828 -15.141 1 73.56 237 LYS B O 1
ATOM 5288 N N . LYS B 1 238 ? -6.207 -29 -15.391 1 81.94 238 LYS B N 1
ATOM 5289 C CA . LYS B 1 238 ? -4.82 -28.688 -15.055 1 81.94 238 LYS B CA 1
ATOM 5290 C C . LYS B 1 238 ? -4.258 -27.609 -15.984 1 81.94 238 LYS B C 1
ATOM 5292 O O . LYS B 1 238 ? -4.512 -27.625 -17.188 1 81.94 238 LYS B O 1
ATOM 5297 N N . SER B 1 239 ? -3.596 -26.703 -15.336 1 88.25 239 SER B N 1
ATOM 5298 C CA . SER B 1 239 ? -3.021 -25.625 -16.141 1 88.25 239 SER B CA 1
ATOM 5299 C C . SER B 1 239 ? -1.78 -26.094 -16.891 1 88.25 239 SER B C 1
ATOM 5301 O O . SER B 1 239 ? -0.947 -26.812 -16.328 1 88.25 239 SER B O 1
ATOM 5303 N N . THR B 1 240 ? -1.775 -25.797 -18.172 1 90.81 240 THR B N 1
ATOM 5304 C CA . THR B 1 240 ? -0.621 -26.094 -19 1 90.81 240 THR B CA 1
ATOM 5305 C C . THR B 1 240 ? -0.026 -24.812 -19.578 1 90.81 240 THR B C 1
ATOM 5307 O O . THR B 1 240 ? -0.749 -23.984 -20.125 1 90.81 240 THR B O 1
ATOM 5310 N N . PHE B 1 241 ? 1.281 -24.75 -19.391 1 95.94 241 PHE B N 1
ATOM 5311 C CA . PHE B 1 241 ? 1.985 -23.594 -19.938 1 95.94 241 PHE B CA 1
ATOM 5312 C C . PHE B 1 241 ? 2.203 -23.75 -21.438 1 95.94 241 PHE B C 1
ATOM 5314 O O . PHE B 1 241 ? 2.629 -24.812 -21.906 1 95.94 241 PHE B O 1
ATOM 5321 N N . LEU B 1 242 ? 1.889 -22.734 -22.219 1 94.25 242 LEU B N 1
ATOM 5322 C CA . LEU B 1 242 ? 2.078 -22.734 -23.672 1 94.25 242 LEU B CA 1
ATOM 5323 C C . LEU B 1 242 ? 2.959 -21.562 -24.094 1 94.25 242 LEU B C 1
ATOM 5325 O O . LEU B 1 242 ? 2.711 -20.422 -23.703 1 94.25 242 LEU B O 1
ATOM 5329 N N . GLY B 1 243 ? 4.02 -21.875 -24.797 1 94.31 243 GLY B N 1
ATOM 5330 C CA . GLY B 1 243 ? 4.762 -20.797 -25.438 1 94.31 243 GLY B CA 1
ATOM 5331 C C . GLY B 1 243 ? 3.938 -20.016 -26.438 1 94.31 243 GLY B C 1
ATOM 5332 O O . GLY B 1 243 ? 3.383 -20.578 -27.375 1 94.31 243 GLY B O 1
ATOM 5333 N N . SER B 1 244 ? 3.826 -18.734 -26.234 1 94.88 244 SER B N 1
ATOM 5334 C CA . SER B 1 244 ? 2.92 -17.906 -27.047 1 94.88 244 SER B CA 1
ATOM 5335 C C . SER B 1 244 ? 3.184 -16.422 -26.828 1 94.88 244 SER B C 1
ATOM 5337 O O . SER B 1 244 ? 4.07 -16.047 -26.062 1 94.88 244 SER B O 1
ATOM 5339 N N . GLU B 1 245 ? 2.496 -15.625 -27.656 1 96 245 GLU B N 1
ATOM 5340 C CA . GLU B 1 245 ? 2.666 -14.18 -27.5 1 96 245 GLU B CA 1
ATOM 5341 C C . GLU B 1 245 ? 1.371 -13.438 -27.812 1 96 245 GLU B C 1
ATOM 5343 O O . GLU B 1 245 ? 0.519 -13.945 -28.547 1 96 245 GLU B O 1
ATOM 5348 N N . ILE B 1 246 ? 1.186 -12.414 -27.156 1 95.56 246 ILE B N 1
ATOM 5349 C CA . ILE B 1 246 ? 0.12 -11.461 -27.438 1 95.56 246 ILE B CA 1
ATOM 5350 C C . ILE B 1 246 ? 0.694 -10.047 -27.5 1 95.56 246 ILE B C 1
ATOM 5352 O O . ILE B 1 246 ? 1.408 -9.625 -26.578 1 95.56 246 ILE B O 1
ATOM 5356 N N . ARG B 1 247 ? 0.439 -9.375 -28.562 1 95.38 247 ARG B N 1
ATOM 5357 C CA . ARG B 1 247 ? 0.932 -8.016 -28.781 1 95.38 247 ARG B CA 1
ATOM 5358 C C . ARG B 1 247 ? -0.212 -7.07 -29.109 1 95.38 247 ARG B C 1
ATOM 5360 O O . ARG B 1 247 ? -0.904 -7.254 -30.125 1 95.38 247 ARG B O 1
ATOM 5367 N N . LEU B 1 248 ? -0.403 -6.129 -28.328 1 94.12 248 LEU B N 1
ATOM 5368 C CA . LEU B 1 248 ? -1.401 -5.086 -28.547 1 94.12 248 LEU B CA 1
ATOM 5369 C C . LEU B 1 248 ? -0.736 -3.73 -28.75 1 94.12 248 LEU B C 1
ATOM 5371 O O . LEU B 1 248 ? -0.648 -2.926 -27.828 1 94.12 248 LEU B O 1
ATOM 5375 N N . ARG B 1 249 ? -0.436 -3.469 -30.016 1 93.12 249 ARG B N 1
ATOM 5376 C CA . ARG B 1 249 ? 0.275 -2.234 -30.328 1 93.12 249 ARG B CA 1
ATOM 5377 C C . ARG B 1 249 ? -0.667 -1.036 -30.297 1 93.12 249 ARG B C 1
ATOM 5379 O O . ARG B 1 249 ? -1.771 -1.093 -30.844 1 93.12 249 ARG B O 1
ATOM 5386 N N . ASP B 1 250 ? -0.299 -0.058 -29.594 1 93.25 250 ASP B N 1
ATOM 5387 C CA . ASP B 1 250 ? -1.018 1.21 -29.516 1 93.25 250 ASP B CA 1
ATOM 5388 C C . ASP B 1 250 ? -0.047 2.389 -29.469 1 93.25 250 ASP B C 1
ATOM 5390 O O . ASP B 1 250 ? 0.426 2.762 -28.391 1 93.25 250 ASP B O 1
ATOM 5394 N N . ASP B 1 251 ? 0.114 3.109 -30.5 1 90.62 251 ASP B N 1
ATOM 5395 C CA . ASP B 1 251 ? 1.109 4.168 -30.641 1 90.62 251 ASP B CA 1
ATOM 5396 C C . ASP B 1 251 ? 0.625 5.457 -29.969 1 90.62 251 ASP B C 1
ATOM 5398 O O . ASP B 1 251 ? 1.393 6.41 -29.828 1 90.62 251 ASP B O 1
ATOM 5402 N N . THR B 1 252 ? -0.602 5.465 -29.547 1 88.62 252 THR B N 1
ATOM 5403 C CA . THR B 1 252 ? -1.114 6.648 -28.859 1 88.62 252 THR B CA 1
ATOM 5404 C C . THR B 1 252 ? -0.648 6.68 -27.406 1 88.62 252 THR B C 1
ATOM 5406 O O . THR B 1 252 ? -0.716 7.723 -26.75 1 88.62 252 THR B O 1
ATOM 5409 N N . LEU B 1 253 ? -0.216 5.566 -26.969 1 89.56 253 LEU B N 1
ATOM 5410 C CA . LEU B 1 253 ? 0.317 5.504 -25.609 1 89.56 253 LEU B CA 1
ATOM 5411 C C . LEU B 1 253 ? 1.778 5.941 -25.578 1 89.56 253 LEU B C 1
ATOM 5413 O O . LEU B 1 253 ? 2.527 5.68 -26.531 1 89.56 253 LEU B O 1
ATOM 5417 N N . PRO B 1 254 ? 2.195 6.531 -24.5 1 87.69 254 PRO B N 1
ATOM 5418 C CA . PRO B 1 254 ? 3.521 7.152 -24.453 1 87.69 254 PRO B CA 1
ATOM 5419 C C . PRO B 1 254 ? 4.633 6.156 -24.141 1 87.69 254 PRO B C 1
ATOM 5421 O O . PRO B 1 254 ? 5.816 6.5 -24.203 1 87.69 254 PRO B O 1
ATOM 5424 N N . LYS B 1 255 ? 4.305 4.973 -23.75 1 93.38 255 LYS B N 1
ATOM 5425 C CA . LYS B 1 255 ? 5.289 4 -23.281 1 93.38 255 LYS B CA 1
ATOM 5426 C C . LYS B 1 255 ? 4.98 2.605 -23.812 1 93.38 255 LYS B C 1
ATOM 5428 O O . LYS B 1 255 ? 3.988 2.408 -24.516 1 93.38 255 LYS B O 1
ATOM 5433 N N . ALA B 1 256 ? 5.891 1.688 -23.562 1 96.81 256 ALA B N 1
ATOM 5434 C CA . ALA B 1 256 ? 5.695 0.261 -23.797 1 96.81 256 ALA B CA 1
ATOM 5435 C C . ALA B 1 256 ? 5.672 -0.52 -22.484 1 96.81 256 ALA B C 1
ATOM 5437 O O . ALA B 1 256 ? 6.445 -0.232 -21.578 1 96.81 256 ALA B O 1
ATOM 5438 N N . TRP B 1 257 ? 4.738 -1.378 -22.359 1 97.38 257 TRP B N 1
ATOM 5439 C CA . TRP B 1 257 ? 4.676 -2.334 -21.25 1 97.38 257 TRP B CA 1
ATOM 5440 C C . TRP B 1 257 ? 4.871 -3.76 -21.766 1 97.38 257 TRP B C 1
ATOM 5442 O O . TRP B 1 257 ? 4.156 -4.211 -22.656 1 97.38 257 TRP B O 1
ATOM 5452 N N . ILE B 1 258 ? 5.855 -4.438 -21.156 1 98.19 258 ILE B N 1
ATOM 5453 C CA . ILE B 1 258 ? 6.246 -5.738 -21.688 1 98.19 258 ILE B CA 1
ATOM 5454 C C . ILE B 1 258 ? 6.445 -6.727 -20.531 1 98.19 258 ILE B C 1
ATOM 5456 O O . ILE B 1 258 ? 6.992 -6.371 -19.484 1 98.19 258 ILE B O 1
ATOM 5460 N N . SER B 1 259 ? 5.977 -7.914 -20.719 1 98.25 259 SER B N 1
ATOM 5461 C CA . SER B 1 259 ? 6.242 -9.008 -19.781 1 98.25 259 SER B CA 1
ATOM 5462 C C . SER B 1 259 ? 6.586 -10.297 -20.516 1 98.25 259 SER B C 1
ATOM 5464 O O . SER B 1 259 ? 5.965 -10.617 -21.531 1 98.25 259 SER B O 1
ATOM 5466 N N . ILE B 1 260 ? 7.621 -10.945 -20.078 1 98.06 260 ILE B N 1
ATOM 5467 C CA . ILE B 1 260 ? 8.047 -12.242 -20.594 1 98.06 260 ILE B CA 1
ATOM 5468 C C . ILE B 1 260 ? 8.195 -13.234 -19.438 1 98.06 260 ILE B C 1
ATOM 5470 O O . ILE B 1 260 ? 8.711 -12.883 -18.375 1 98.06 260 ILE B O 1
ATOM 5474 N N . ALA B 1 261 ? 7.719 -14.438 -19.672 1 98.25 261 ALA B N 1
ATOM 5475 C CA . ALA B 1 261 ? 7.832 -15.422 -18.609 1 98.25 261 ALA B CA 1
ATOM 5476 C C . ALA B 1 261 ? 8.055 -16.828 -19.172 1 98.25 261 ALA B C 1
ATOM 5478 O O . ALA B 1 261 ? 7.594 -17.141 -20.266 1 98.25 261 ALA B O 1
ATOM 5479 N N . ALA B 1 262 ? 8.805 -17.625 -18.5 1 97.56 262 ALA B N 1
ATOM 5480 C CA . ALA B 1 262 ? 8.844 -19.078 -18.656 1 97.56 262 ALA B CA 1
ATOM 5481 C C . ALA B 1 262 ? 7.91 -19.766 -17.656 1 97.56 262 ALA B C 1
ATOM 5483 O O . ALA B 1 262 ? 7.309 -19.094 -16.812 1 97.56 262 ALA B O 1
ATOM 5484 N N . GLU B 1 263 ? 7.742 -21.031 -17.875 1 97.19 263 GLU B N 1
ATOM 5485 C CA . GLU B 1 263 ? 6.934 -21.766 -16.891 1 97.19 263 GLU B CA 1
ATOM 5486 C C . GLU B 1 263 ? 7.613 -21.781 -15.531 1 97.19 263 GLU B C 1
ATOM 5488 O O . GLU B 1 263 ? 8.789 -22.141 -15.422 1 97.19 263 GLU B O 1
ATOM 5493 N N . GLY B 1 264 ? 6.891 -21.344 -14.555 1 96.38 264 GLY B N 1
ATOM 5494 C CA . GLY B 1 264 ? 7.395 -21.359 -13.188 1 96.38 264 GLY B CA 1
ATOM 5495 C C . GLY B 1 264 ? 7.027 -22.625 -12.438 1 96.38 264 GLY B C 1
ATOM 5496 O O . GLY B 1 264 ? 6.586 -23.609 -13.039 1 96.38 264 GLY B O 1
ATOM 5497 N N . GLU B 1 265 ? 7.281 -22.641 -11.164 1 96.31 265 GLU B N 1
ATOM 5498 C CA . GLU B 1 265 ? 7.051 -23.797 -10.312 1 96.31 265 GLU B CA 1
ATOM 5499 C C . GLU B 1 265 ? 5.711 -23.703 -9.594 1 96.31 265 GLU B C 1
ATOM 5501 O O . GLU B 1 265 ? 5.309 -22.609 -9.164 1 96.31 265 GLU B O 1
ATOM 5506 N N . ALA B 1 266 ? 5.082 -24.875 -9.438 1 93.31 266 ALA B N 1
ATOM 5507 C CA . ALA B 1 266 ? 3.895 -24.938 -8.586 1 93.31 266 ALA B CA 1
ATOM 5508 C C . ALA B 1 266 ? 4.254 -24.734 -7.121 1 93.31 266 ALA B C 1
ATOM 5510 O O . ALA B 1 266 ? 5.406 -24.938 -6.723 1 93.31 266 ALA B O 1
ATOM 5511 N N . LEU B 1 267 ? 3.287 -24.406 -6.332 1 89.38 267 LEU B N 1
ATOM 5512 C CA . LEU B 1 267 ? 3.475 -24.125 -4.91 1 89.38 267 LEU B CA 1
ATOM 5513 C C . LEU B 1 267 ? 4.02 -25.359 -4.184 1 89.38 267 LEU B C 1
ATOM 5515 O O . LEU B 1 267 ? 4.777 -25.219 -3.219 1 89.38 267 LEU B O 1
ATOM 5519 N N . THR B 1 268 ? 3.686 -26.484 -4.621 1 88.56 268 THR B N 1
ATOM 5520 C CA . THR B 1 268 ? 4.055 -27.703 -3.928 1 88.56 268 THR B CA 1
ATOM 5521 C C . THR B 1 268 ? 5.332 -28.297 -4.516 1 88.56 268 THR B C 1
ATOM 5523 O O . THR B 1 268 ? 5.793 -29.359 -4.074 1 88.56 268 THR B O 1
ATOM 5526 N N . SER B 1 269 ? 5.848 -27.672 -5.539 1 93.94 269 SER B N 1
ATOM 5527 C CA . SER B 1 269 ? 7.066 -28.188 -6.164 1 93.94 269 SER B CA 1
ATOM 5528 C C . SER B 1 269 ? 8.242 -28.156 -5.191 1 93.94 269 SER B C 1
ATOM 5530 O O . SER B 1 269 ? 8.398 -27.219 -4.422 1 93.94 269 SER B O 1
ATOM 5532 N N . PRO B 1 270 ? 9.078 -29.172 -5.246 1 94.25 270 PRO B N 1
ATOM 5533 C CA . PRO B 1 270 ? 10.289 -29.141 -4.426 1 94.25 270 PRO B CA 1
ATOM 5534 C C . PRO B 1 270 ? 11.25 -28.016 -4.824 1 94.25 270 PRO B C 1
ATOM 5536 O O . PRO B 1 270 ? 12.117 -27.641 -4.039 1 94.25 270 PRO B O 1
ATOM 5539 N N . ASP B 1 271 ? 11.07 -27.547 -6.02 1 96.81 271 ASP B N 1
ATOM 5540 C CA . ASP B 1 271 ? 11.969 -26.5 -6.523 1 96.81 271 ASP B CA 1
ATOM 5541 C C . ASP B 1 271 ? 11.352 -25.125 -6.363 1 96.81 271 ASP B C 1
ATOM 5543 O O . ASP B 1 271 ? 11.852 -24.141 -6.926 1 96.81 271 ASP B O 1
ATOM 5547 N N . TYR B 1 272 ? 10.242 -25.078 -5.609 1 95.56 272 TYR B N 1
ATOM 5548 C CA . TYR B 1 272 ? 9.531 -23.828 -5.418 1 95.56 272 TYR B CA 1
ATOM 5549 C C . TYR B 1 272 ? 10.469 -22.734 -4.883 1 95.56 272 TYR B C 1
ATOM 5551 O O . TYR B 1 272 ? 10.578 -21.656 -5.473 1 95.56 272 TYR B O 1
ATOM 5559 N N . LEU B 1 273 ? 11.219 -23.031 -3.834 1 97.12 273 LEU B N 1
ATOM 5560 C CA . LEU B 1 273 ? 12.055 -22.031 -3.188 1 97.12 273 LEU B CA 1
ATOM 5561 C C . LEU B 1 273 ? 13.266 -21.688 -4.055 1 97.12 273 LEU B C 1
ATOM 5563 O O . LEU B 1 273 ? 13.727 -20.547 -4.062 1 97.12 273 LEU B O 1
ATOM 5567 N N . VAL B 1 274 ? 13.766 -22.672 -4.793 1 98.12 274 VAL B N 1
ATOM 5568 C CA . VAL B 1 274 ? 14.883 -22.422 -5.691 1 98.12 274 VAL B CA 1
ATOM 5569 C C . VAL B 1 274 ? 14.477 -21.406 -6.758 1 98.12 274 VAL B C 1
ATOM 5571 O O . VAL B 1 274 ? 15.234 -20.484 -7.078 1 98.12 274 VAL B O 1
ATOM 5574 N N . SER B 1 275 ? 13.266 -21.578 -7.266 1 97.88 275 SER B N 1
ATOM 5575 C CA . SER B 1 275 ? 12.766 -20.641 -8.281 1 97.88 275 SER B CA 1
ATOM 5576 C C . SER B 1 275 ? 12.609 -19.234 -7.711 1 97.88 275 SER B C 1
ATOM 5578 O O . SER B 1 275 ? 12.867 -18.25 -8.414 1 97.88 275 SER B O 1
ATOM 5580 N N . GLN B 1 276 ? 12.18 -19.172 -6.449 1 96.88 276 GLN B N 1
ATOM 5581 C CA . GLN B 1 276 ? 12.039 -17.875 -5.793 1 96.88 276 GLN B CA 1
ATOM 5582 C C . GLN B 1 276 ? 13.398 -17.203 -5.609 1 96.88 276 GLN B C 1
ATOM 5584 O O . GLN B 1 276 ? 13.531 -16 -5.836 1 96.88 276 GLN B O 1
ATOM 5589 N N . VAL B 1 277 ? 14.367 -17.938 -5.223 1 96.31 277 VAL B N 1
ATOM 5590 C CA . VAL B 1 277 ? 15.711 -17.406 -5.039 1 96.31 277 VAL B CA 1
ATOM 5591 C C . VAL B 1 277 ? 16.266 -16.922 -6.383 1 96.31 277 VAL B C 1
ATOM 5593 O O . VAL B 1 277 ? 16.844 -15.836 -6.473 1 96.31 277 VAL B O 1
ATOM 5596 N N . ALA B 1 278 ? 16.047 -17.734 -7.387 1 95.5 278 ALA B N 1
ATOM 5597 C CA . ALA B 1 278 ? 16.531 -17.375 -8.719 1 95.5 278 ALA B CA 1
ATOM 5598 C C . ALA B 1 278 ? 15.93 -16.062 -9.188 1 95.5 278 ALA B C 1
ATOM 5600 O O . ALA B 1 278 ? 16.625 -15.25 -9.812 1 95.5 278 ALA B O 1
ATOM 5601 N N . ALA B 1 279 ? 14.688 -15.836 -8.891 1 94.5 279 ALA B N 1
ATOM 5602 C CA . ALA B 1 279 ? 14.039 -14.586 -9.281 1 94.5 279 ALA B CA 1
ATOM 5603 C C . ALA B 1 279 ? 14.648 -13.398 -8.531 1 94.5 279 ALA B C 1
ATOM 5605 O O . ALA B 1 279 ? 14.812 -12.32 -9.102 1 94.5 279 ALA B O 1
ATOM 5606 N N . GLN B 1 280 ? 15 -13.641 -7.289 1 91.19 280 GLN B N 1
ATOM 5607 C CA . GLN B 1 280 ? 15.539 -12.562 -6.461 1 91.19 280 GLN B CA 1
ATOM 5608 C C . GLN B 1 280 ? 16.938 -12.172 -6.922 1 91.19 280 GLN B C 1
ATOM 5610 O O . GLN B 1 280 ? 17.422 -11.086 -6.594 1 91.19 280 GLN B O 1
ATOM 5615 N N . VAL B 1 281 ? 17.594 -13.023 -7.668 1 89.94 281 VAL B N 1
ATOM 5616 C CA . VAL B 1 281 ? 18.906 -12.695 -8.219 1 89.94 281 VAL B CA 1
ATOM 5617 C C . VAL B 1 281 ? 18.797 -11.477 -9.141 1 89.94 281 VAL B C 1
ATOM 5619 O O . VAL B 1 281 ? 19.719 -10.664 -9.219 1 89.94 281 VAL B O 1
ATOM 5622 N N . PHE B 1 282 ? 17.672 -11.352 -9.758 1 88.31 282 PHE B N 1
ATOM 5623 C CA . PHE B 1 282 ? 17.5 -10.258 -10.711 1 88.31 282 PHE B CA 1
ATOM 5624 C C . PHE B 1 282 ? 16.891 -9.039 -10.039 1 88.31 282 PHE B C 1
ATOM 5626 O O . PHE B 1 282 ? 17.141 -7.906 -10.461 1 88.31 282 PHE B O 1
ATOM 5633 N N . GLY B 1 283 ? 16.078 -9.211 -9.109 1 81 283 GLY B N 1
ATOM 5634 C CA . GLY B 1 283 ? 15.562 -8.117 -8.312 1 81 283 GLY B CA 1
ATOM 5635 C C . GLY B 1 283 ? 14.617 -7.207 -9.078 1 81 283 GLY B C 1
ATOM 5636 O O . GLY B 1 283 ? 13.883 -7.668 -9.953 1 81 283 GLY B O 1
ATOM 5637 N N . SER B 1 284 ? 14.523 -5.906 -8.656 1 84.19 284 SER B N 1
ATOM 5638 C CA . SER B 1 284 ? 13.625 -4.91 -9.242 1 84.19 284 SER B CA 1
ATOM 5639 C C . SER B 1 284 ? 14.32 -3.562 -9.398 1 84.19 284 SER B C 1
ATOM 5641 O O . SER B 1 284 ? 15.336 -3.305 -8.75 1 84.19 284 SER B O 1
ATOM 5643 N N . TYR B 1 285 ? 13.773 -2.762 -10.391 1 81.06 285 TYR B N 1
ATOM 5644 C CA . TYR B 1 285 ? 14.297 -1.438 -10.719 1 81.06 285 TYR B CA 1
ATOM 5645 C C . TYR B 1 285 ? 13.156 -0.445 -10.938 1 81.06 285 TYR B C 1
ATOM 5647 O O . TYR B 1 285 ? 12.125 -0.792 -11.508 1 81.06 285 TYR B O 1
ATOM 5655 N N . ASN B 1 286 ? 13.203 0.708 -10.383 1 78.31 286 ASN B N 1
ATOM 5656 C CA . ASN B 1 286 ? 12.289 1.818 -10.625 1 78.31 286 ASN B CA 1
ATOM 5657 C C . ASN B 1 286 ? 13.039 3.143 -10.75 1 78.31 286 ASN B C 1
ATOM 5659 O O . ASN B 1 286 ? 13.625 3.619 -9.773 1 78.31 286 ASN B O 1
ATOM 5663 N N . ALA B 1 287 ? 12.977 3.668 -11.93 1 73.19 287 ALA B N 1
ATOM 5664 C CA . ALA B 1 287 ? 13.711 4.898 -12.195 1 73.19 287 ALA B CA 1
ATOM 5665 C C . ALA B 1 287 ? 13.188 6.051 -11.344 1 73.19 287 ALA B C 1
ATOM 5667 O O . ALA B 1 287 ? 13.938 6.949 -10.969 1 73.19 287 ALA B O 1
ATOM 5668 N N . ALA B 1 288 ? 11.789 6.043 -11.164 1 64.25 288 ALA B N 1
ATOM 5669 C CA . ALA B 1 288 ? 11.18 7.102 -10.359 1 64.25 288 ALA B CA 1
ATOM 5670 C C . ALA B 1 288 ? 11.422 6.867 -8.875 1 64.25 288 ALA B C 1
ATOM 5672 O O . ALA B 1 288 ? 11.336 7.797 -8.07 1 64.25 288 ALA B O 1
ATOM 5673 N N . GLU B 1 289 ? 11.281 5.668 -8.641 1 57.97 289 GLU B N 1
ATOM 5674 C CA . GLU B 1 289 ? 11.586 5.23 -7.285 1 57.97 289 GLU B CA 1
ATOM 5675 C C . GLU B 1 289 ? 12.68 4.16 -7.285 1 57.97 289 GLU B C 1
ATOM 5677 O O . GLU B 1 289 ? 12.398 2.984 -7.035 1 57.97 289 GLU B O 1
ATOM 5682 N N . PRO B 1 290 ? 13.766 4.676 -7.91 1 45.59 290 PRO B N 1
ATOM 5683 C CA . PRO B 1 290 ? 14.719 3.607 -8.211 1 45.59 290 PRO B CA 1
ATOM 5684 C C . PRO B 1 290 ? 14.852 2.592 -7.074 1 45.59 290 PRO B C 1
ATOM 5686 O O . PRO B 1 290 ? 15.086 2.973 -5.926 1 45.59 290 PRO B O 1
ATOM 5689 N N . ASN B 1 291 ? 13.719 1.837 -6.938 1 43.38 291 ASN B N 1
ATOM 5690 C CA . ASN B 1 291 ? 14.031 0.662 -6.129 1 43.38 291 ASN B CA 1
ATOM 5691 C C . ASN B 1 291 ? 15.336 0.005 -6.574 1 43.38 291 ASN B C 1
ATOM 5693 O O . ASN B 1 291 ? 15.719 0.111 -7.738 1 43.38 291 ASN B O 1
ATOM 5697 N N . SER B 1 292 ? 16.203 -0.181 -5.621 1 38.22 292 SER B N 1
ATOM 5698 C CA . SER B 1 292 ? 17.609 -0.524 -5.703 1 38.22 292 SER B CA 1
ATOM 5699 C C . SER B 1 292 ? 17.875 -1.524 -6.824 1 38.22 292 SER B C 1
ATOM 5701 O O . SER B 1 292 ? 17.031 -2.369 -7.121 1 38.22 292 SER B O 1
ATOM 5703 N N . ARG B 1 293 ? 18.656 -1.021 -7.594 1 38.94 293 ARG B N 1
ATOM 5704 C CA . ARG B 1 293 ? 19.672 -1.834 -8.258 1 38.94 293 ARG B CA 1
ATOM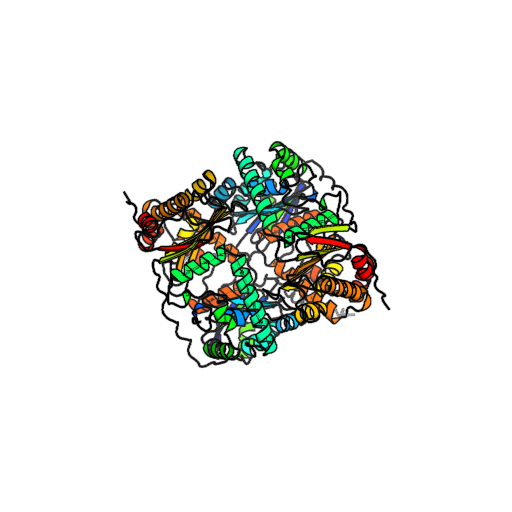 5705 C C . ARG B 1 293 ? 20.047 -3.041 -7.406 1 38.94 293 ARG B C 1
ATOM 5707 O O . ARG B 1 293 ? 20.469 -2.889 -6.258 1 38.94 293 ARG B O 1
ATOM 5714 N N . LEU B 1 294 ? 19.312 -3.857 -7.164 1 42.06 294 LEU B N 1
ATOM 5715 C CA . LEU B 1 294 ? 20.172 -4.875 -6.562 1 42.06 294 LEU B CA 1
ATOM 5716 C C . LEU B 1 294 ? 21.531 -4.914 -7.246 1 42.06 294 LEU B C 1
ATOM 5718 O O . LEU B 1 294 ? 21.641 -5.262 -8.43 1 42.06 294 LEU B O 1
ATOM 5722 N N . GLN B 1 295 ? 22.453 -3.918 -6.934 1 44.56 295 GLN B N 1
ATOM 5723 C CA . GLN B 1 295 ? 23.875 -3.947 -7.219 1 44.56 295 GLN B CA 1
ATOM 5724 C C . GLN B 1 295 ? 24.438 -5.367 -7.109 1 44.56 295 GLN B C 1
ATOM 5726 O O . GLN B 1 295 ? 24.062 -6.117 -6.207 1 44.56 295 GLN B O 1
ATOM 5731 N N . GLY B 1 296 ? 24.875 -5.789 -8.062 1 52.91 296 GLY B N 1
ATOM 5732 C CA . GLY B 1 296 ? 25.547 -7.059 -8.289 1 52.91 296 GLY B CA 1
ATOM 5733 C C . GLY B 1 296 ? 24.859 -7.926 -9.328 1 52.91 296 GLY B C 1
ATOM 5734 O O . GLY B 1 296 ? 25.328 -9.023 -9.641 1 52.91 296 GLY B O 1
ATOM 5735 N N . ILE B 1 297 ? 23.688 -6.984 -9.617 1 63.06 297 ILE B N 1
ATOM 5736 C CA . ILE B 1 297 ? 23.047 -7.719 -10.695 1 63.06 297 ILE B CA 1
ATOM 5737 C C . ILE B 1 297 ? 23.406 -7.074 -12.039 1 63.06 297 ILE B C 1
ATOM 5739 O O . ILE B 1 297 ? 22.984 -5.957 -12.328 1 63.06 297 ILE B O 1
ATOM 5743 N N . LYS B 1 298 ? 24.312 -7.539 -12.641 1 73.19 298 LYS B N 1
ATOM 5744 C CA . LYS B 1 298 ? 24.812 -7.094 -13.938 1 73.19 298 LYS B CA 1
ATOM 5745 C C . LYS B 1 298 ? 23.688 -6.523 -14.797 1 73.19 298 LYS B C 1
ATOM 5747 O O . LYS B 1 298 ? 23.859 -5.488 -15.445 1 73.19 298 LYS B O 1
ATOM 5752 N N . LEU B 1 299 ? 22.578 -6.992 -14.695 1 80.88 299 LEU B N 1
ATOM 5753 C CA . LEU B 1 299 ? 21.453 -6.543 -15.5 1 80.88 299 LEU B CA 1
ATOM 5754 C C . LEU B 1 299 ? 21.031 -5.129 -15.109 1 80.88 299 LEU B C 1
ATOM 5756 O O . LEU B 1 299 ? 20.812 -4.277 -15.977 1 80.88 299 LEU B O 1
ATOM 5760 N N . LEU B 1 300 ? 20.969 -4.859 -13.859 1 77 300 LEU B N 1
ATOM 5761 C CA . LEU B 1 300 ? 20.484 -3.559 -13.398 1 77 300 LEU B CA 1
ATOM 5762 C C . LEU B 1 300 ? 21.516 -2.467 -13.703 1 77 300 LEU B C 1
ATOM 5764 O O . LEU B 1 300 ? 21.141 -1.325 -13.984 1 77 300 LEU B O 1
ATOM 5768 N N . ASP B 1 301 ? 22.781 -2.934 -13.703 1 75.31 301 ASP B N 1
ATOM 5769 C CA . ASP B 1 301 ? 23.828 -2.002 -14.109 1 75.31 301 ASP B CA 1
ATOM 5770 C C . ASP B 1 301 ? 23.641 -1.574 -15.57 1 75.31 301 ASP B C 1
ATOM 5772 O O . ASP B 1 301 ? 23.734 -0.388 -15.891 1 75.31 301 ASP B O 1
ATOM 5776 N N . ASP B 1 302 ? 23.344 -2.49 -16.375 1 80.25 302 ASP B N 1
ATOM 5777 C CA . ASP B 1 302 ? 23.125 -2.209 -17.797 1 80.25 302 ASP B CA 1
ATOM 5778 C C . ASP B 1 302 ? 21.891 -1.341 -18 1 80.25 302 ASP B C 1
ATOM 5780 O O . ASP B 1 302 ? 21.906 -0.398 -18.797 1 80.25 302 ASP B O 1
ATOM 5784 N N . ILE B 1 303 ? 20.828 -1.588 -17.266 1 84.19 303 ILE B N 1
ATOM 5785 C CA . ILE B 1 303 ? 19.562 -0.861 -17.391 1 84.19 303 ILE B CA 1
ATOM 5786 C C . ILE B 1 303 ? 19.781 0.603 -17.016 1 84.19 303 ILE B C 1
ATOM 5788 O O . ILE B 1 303 ? 19.297 1.505 -17.688 1 84.19 303 ILE B O 1
ATOM 5792 N N . GLN B 1 304 ? 20.484 0.74 -15.922 1 77.38 304 GLN B N 1
ATOM 5793 C CA . GLN B 1 304 ? 20.719 2.098 -15.438 1 77.38 304 GLN B CA 1
ATOM 5794 C C . GLN B 1 304 ? 21.656 2.867 -16.359 1 77.38 304 GLN B C 1
ATOM 5796 O O . GLN B 1 304 ? 21.391 4.02 -16.703 1 77.38 304 GLN B O 1
ATOM 5801 N N . GLU B 1 305 ? 22.734 2.23 -16.766 1 75.88 305 GLU B N 1
ATOM 5802 C CA . GLU B 1 305 ? 23.75 2.867 -17.594 1 75.88 305 GLU B CA 1
ATOM 5803 C C . GLU B 1 305 ? 23.156 3.318 -18.922 1 75.88 305 GLU B C 1
ATOM 5805 O O . GLU B 1 305 ? 23.438 4.422 -19.391 1 75.88 305 GLU B O 1
ATOM 5810 N N . TYR B 1 306 ? 22.328 2.512 -19.453 1 82.19 306 TYR B N 1
ATOM 5811 C CA . TYR B 1 306 ? 21.828 2.803 -20.781 1 82.19 306 TYR B CA 1
ATOM 5812 C C . TYR B 1 306 ? 20.375 3.295 -20.734 1 82.19 306 TYR B C 1
ATOM 5814 O O . TYR B 1 306 ? 19.734 3.467 -21.781 1 82.19 306 TYR B O 1
ATOM 5822 N N . GLN B 1 307 ? 19.828 3.455 -19.547 1 81.88 307 GLN B N 1
ATOM 5823 C CA . GLN B 1 307 ? 18.453 3.932 -19.344 1 81.88 307 GLN B CA 1
ATOM 5824 C C . GLN B 1 307 ? 17.469 3.139 -20.203 1 81.88 307 GLN B C 1
ATOM 5826 O O . GLN B 1 307 ? 16.672 3.723 -20.938 1 81.88 307 GLN B O 1
ATOM 5831 N N . LEU B 1 308 ? 17.547 1.871 -20.031 1 88.75 308 LEU B N 1
ATOM 5832 C CA . LEU B 1 308 ? 16.844 0.975 -20.938 1 88.75 308 LEU B CA 1
ATOM 5833 C C . LEU B 1 308 ? 15.352 0.911 -20.594 1 88.75 308 LEU B C 1
ATOM 5835 O O . LEU B 1 308 ? 14.531 0.573 -21.453 1 88.75 308 LEU B O 1
ATOM 5839 N N . CYS B 1 309 ? 15.031 1.13 -19.344 1 89.94 309 CYS B N 1
ATOM 5840 C CA . CYS B 1 309 ? 13.617 1.084 -18.984 1 89.94 309 CYS B CA 1
ATOM 5841 C C . CYS B 1 309 ? 13.336 1.969 -17.766 1 89.94 309 CYS B C 1
ATOM 5843 O O . CYS B 1 309 ? 14.266 2.424 -17.094 1 89.94 309 CYS B O 1
ATOM 5845 N N . ASP B 1 310 ? 12.023 2.225 -17.578 1 86.81 310 ASP B N 1
ATOM 5846 C CA . ASP B 1 310 ? 11.57 3.035 -16.453 1 86.81 310 ASP B CA 1
ATOM 5847 C C . ASP B 1 310 ? 11.43 2.189 -15.188 1 86.81 310 ASP B C 1
ATOM 5849 O O . ASP B 1 310 ? 11.672 2.676 -14.078 1 86.81 310 ASP B O 1
ATOM 5853 N N . ASP B 1 311 ? 11.016 1.069 -15.344 1 88.44 311 ASP B N 1
ATOM 5854 C CA . ASP B 1 311 ? 10.945 0.135 -14.227 1 88.44 311 ASP B CA 1
ATOM 5855 C C . ASP B 1 311 ? 11.094 -1.308 -14.703 1 88.44 311 ASP B C 1
ATOM 5857 O O . ASP B 1 311 ? 10.867 -1.604 -15.883 1 88.44 311 ASP B O 1
ATOM 5861 N N . PHE B 1 312 ? 11.547 -2.127 -13.797 1 91.25 312 PHE B N 1
ATOM 5862 C CA . PHE B 1 312 ? 11.781 -3.551 -14.016 1 91.25 312 PHE B CA 1
ATOM 5863 C C . PHE B 1 312 ? 11.492 -4.344 -12.75 1 91.25 312 PHE B C 1
ATOM 5865 O O . PHE B 1 312 ? 12.023 -4.035 -11.68 1 91.25 312 PHE B O 1
ATOM 5872 N N . ASP B 1 313 ? 10.617 -5.359 -12.898 1 91.81 313 ASP B N 1
ATOM 5873 C CA . ASP B 1 313 ? 10.297 -6.219 -11.758 1 91.81 313 ASP B CA 1
ATOM 5874 C C . ASP B 1 313 ? 10.336 -7.695 -12.156 1 91.81 313 ASP B C 1
ATOM 5876 O O . ASP B 1 313 ? 9.562 -8.133 -13.016 1 91.81 313 ASP B O 1
ATOM 5880 N N . HIS B 1 314 ? 11.258 -8.375 -11.539 1 93.81 314 HIS B N 1
ATOM 5881 C CA . HIS B 1 314 ? 11.273 -9.82 -11.766 1 93.81 314 HIS B CA 1
ATOM 5882 C C . HIS B 1 314 ? 10.375 -10.547 -10.766 1 93.81 314 HIS B C 1
ATOM 5884 O O . HIS B 1 314 ? 10.367 -10.219 -9.578 1 93.81 314 HIS B O 1
ATOM 5890 N N . PHE B 1 315 ? 9.602 -11.531 -11.266 1 95.31 315 PHE B N 1
ATOM 5891 C CA . PHE B 1 315 ? 8.656 -12.203 -10.391 1 95.31 315 PHE B CA 1
ATOM 5892 C C . PHE B 1 315 ? 8.766 -13.719 -10.539 1 95.31 315 PHE B C 1
ATOM 5894 O O . PHE B 1 315 ? 9.336 -14.211 -11.516 1 95.31 315 PHE B O 1
ATOM 5901 N N . SER B 1 316 ? 8.398 -14.422 -9.531 1 96.88 316 SER B N 1
ATOM 5902 C CA . SER B 1 316 ? 8.109 -15.852 -9.516 1 96.88 316 SER B CA 1
ATOM 5903 C C . SER B 1 316 ? 6.719 -16.125 -8.945 1 96.88 316 SER B C 1
ATOM 5905 O O . SER B 1 316 ? 6.547 -16.203 -7.723 1 96.88 316 SER B O 1
ATOM 5907 N N . LEU B 1 317 ? 5.777 -16.281 -9.844 1 96.19 317 LEU B N 1
ATOM 5908 C CA . LEU B 1 317 ? 4.402 -16.562 -9.445 1 96.19 317 LEU B CA 1
ATOM 5909 C C . LEU B 1 317 ? 4.129 -18.062 -9.461 1 96.19 317 LEU B C 1
ATOM 5911 O O . LEU B 1 317 ? 4.48 -18.75 -10.414 1 96.19 317 LEU B O 1
ATOM 5915 N N . SER B 1 318 ? 3.576 -18.531 -8.383 1 94.69 318 SER B N 1
ATOM 5916 C CA . SER B 1 318 ? 3.301 -19.969 -8.266 1 94.69 318 SER B CA 1
ATOM 5917 C C . SER B 1 318 ? 1.832 -20.219 -7.949 1 94.69 318 SER B C 1
ATOM 5919 O O . SER B 1 318 ? 1.236 -19.516 -7.133 1 94.69 318 SER B O 1
ATOM 5921 N N . TYR B 1 319 ? 1.305 -21.156 -8.625 1 92.94 319 TYR B N 1
ATOM 5922 C CA . TYR B 1 319 ? -0.063 -21.625 -8.414 1 92.94 319 TYR B CA 1
ATOM 5923 C C . TYR B 1 319 ? -0.088 -23.094 -8.047 1 92.94 319 TYR B C 1
ATOM 5925 O O . TYR B 1 319 ? 0.952 -23.688 -7.738 1 92.94 319 TYR B O 1
ATOM 5933 N N . ARG B 1 320 ? -1.216 -23.672 -7.992 1 88.25 320 ARG B N 1
ATOM 5934 C CA . ARG B 1 320 ? -1.389 -25.047 -7.547 1 88.25 320 ARG B CA 1
ATOM 5935 C C . ARG B 1 320 ? -0.65 -26.016 -8.461 1 88.25 320 ARG B C 1
ATOM 5937 O O . ARG B 1 320 ? 0.033 -26.938 -7.992 1 88.25 320 ARG B O 1
ATOM 5944 N N . ASP B 1 321 ? -0.747 -25.828 -9.797 1 89.31 321 ASP B N 1
ATOM 5945 C CA . ASP B 1 321 ? -0.234 -26.859 -10.695 1 89.31 321 ASP B CA 1
ATOM 5946 C C . ASP B 1 321 ? 0.812 -26.281 -11.648 1 89.31 321 ASP B C 1
ATOM 5948 O O . ASP B 1 321 ? 1.434 -27.016 -12.414 1 89.31 321 ASP B O 1
ATOM 5952 N N . SER B 1 322 ? 0.961 -25.016 -11.625 1 93.69 322 SER B N 1
ATOM 5953 C CA . SER B 1 322 ? 1.921 -24.375 -12.516 1 93.69 322 SER B CA 1
ATOM 5954 C C . SER B 1 322 ? 2.371 -23.031 -11.961 1 93.69 322 SER B C 1
ATOM 5956 O O . SER B 1 322 ? 2.205 -22.75 -10.766 1 93.69 322 SER B O 1
ATOM 5958 N N . GLY B 1 323 ? 3.053 -22.25 -12.727 1 96.12 323 GLY B N 1
ATOM 5959 C CA . GLY B 1 323 ? 3.508 -20.922 -12.344 1 96.12 323 GLY B CA 1
ATOM 5960 C C . GLY B 1 323 ? 4.078 -20.125 -13.5 1 96.12 323 GLY B C 1
ATOM 5961 O O . GLY B 1 323 ? 4.125 -20.609 -14.633 1 96.12 323 GLY B O 1
ATOM 5962 N N . LEU B 1 324 ? 4.375 -18.906 -13.242 1 98 324 LEU B N 1
ATOM 5963 C CA . LEU B 1 324 ? 5.066 -18.031 -14.18 1 98 324 LEU B CA 1
ATOM 5964 C C . LEU B 1 324 ? 6.344 -17.469 -13.555 1 98 324 LEU B C 1
ATOM 5966 O O . LEU B 1 324 ? 6.316 -16.953 -12.438 1 98 324 LEU B O 1
ATOM 5970 N N . TRP B 1 325 ? 7.398 -17.656 -14.18 1 98.19 325 TRP B N 1
ATOM 5971 C CA . TRP B 1 325 ? 8.688 -17.094 -13.781 1 98.19 325 TRP B CA 1
ATOM 5972 C C . TRP B 1 325 ? 9.195 -16.109 -14.836 1 98.19 325 TRP B C 1
ATOM 5974 O O . TRP B 1 325 ? 9.516 -16.5 -15.961 1 98.19 325 TRP B O 1
ATOM 5984 N N . GLY B 1 326 ? 9.227 -14.805 -14.445 1 97.56 326 GLY B N 1
ATOM 5985 C CA . GLY B 1 326 ? 9.586 -13.82 -15.461 1 97.56 326 GLY B CA 1
ATOM 5986 C C . GLY B 1 326 ? 9.625 -12.406 -14.93 1 97.56 326 GLY B C 1
ATOM 5987 O O . GLY B 1 326 ? 9.977 -12.18 -13.773 1 97.56 326 GLY B O 1
ATOM 5988 N N . PHE B 1 327 ? 9.469 -11.406 -15.875 1 95.88 327 PHE B N 1
ATOM 5989 C CA . PHE B 1 327 ? 9.578 -10.008 -15.477 1 95.88 327 PHE B CA 1
ATOM 5990 C C . PHE B 1 327 ? 8.539 -9.156 -16.203 1 95.88 327 PHE B C 1
ATOM 5992 O O . PHE B 1 327 ? 7.93 -9.602 -17.172 1 95.88 327 PHE B O 1
ATOM 5999 N N . VAL B 1 328 ? 8.281 -8.07 -15.648 1 96.62 328 VAL B N 1
ATOM 6000 C CA . VAL B 1 328 ? 7.461 -7.035 -16.266 1 96.62 328 VAL B CA 1
ATOM 6001 C C . VAL B 1 328 ? 8.219 -5.707 -16.25 1 96.62 328 VAL B C 1
ATOM 6003 O O . VAL B 1 328 ? 8.93 -5.395 -15.297 1 96.62 328 VAL B O 1
ATOM 6006 N N . THR B 1 329 ? 8.141 -4.98 -17.359 1 95.31 329 THR B N 1
ATOM 6007 C CA . THR B 1 329 ? 8.883 -3.729 -17.469 1 95.31 329 THR B CA 1
ATOM 6008 C C . THR B 1 329 ? 8.078 -2.684 -18.219 1 95.31 329 THR B C 1
ATOM 6010 O O . THR B 1 329 ? 7.145 -3.023 -18.969 1 95.31 329 THR B O 1
ATOM 6013 N N . THR B 1 330 ? 8.312 -1.475 -17.906 1 94.19 330 THR B N 1
ATOM 6014 C CA . THR B 1 330 ? 7.797 -0.294 -18.578 1 94.19 330 THR B CA 1
ATOM 6015 C C . THR B 1 330 ? 8.938 0.565 -19.125 1 94.19 330 THR B C 1
ATOM 6017 O O . THR B 1 330 ? 9.945 0.762 -18.438 1 94.19 330 THR B O 1
ATOM 6020 N N . THR B 1 331 ? 8.82 1.007 -20.359 1 94.19 331 THR B N 1
ATOM 6021 C CA . THR B 1 331 ? 9.906 1.831 -20.875 1 94.19 331 THR B CA 1
ATOM 6022 C C . THR B 1 331 ? 9.367 2.92 -21.797 1 94.19 331 THR B C 1
ATOM 6024 O O . THR B 1 331 ? 8.469 2.668 -22.609 1 94.19 331 THR B O 1
ATOM 6027 N N . GLN B 1 332 ? 9.852 4.051 -21.609 1 90.25 332 GLN B N 1
ATOM 6028 C CA . GLN B 1 332 ? 9.609 5.141 -22.562 1 90.25 332 GLN B CA 1
ATOM 6029 C C . GLN B 1 332 ? 10.633 5.133 -23.688 1 90.25 332 GLN B C 1
ATOM 6031 O O . GLN B 1 332 ? 10.438 5.781 -24.719 1 90.25 332 GLN B O 1
ATOM 6036 N N . ASN B 1 333 ? 11.703 4.449 -23.438 1 91.62 333 ASN B N 1
ATOM 6037 C CA . ASN B 1 333 ? 12.75 4.309 -24.438 1 91.62 333 ASN B CA 1
ATOM 6038 C C . ASN B 1 333 ? 12.438 3.172 -25.406 1 91.62 333 ASN B C 1
ATOM 6040 O O . ASN B 1 333 ? 13.156 2.168 -25.453 1 91.62 333 ASN B O 1
ATOM 6044 N N . VAL B 1 334 ? 11.578 3.422 -26.312 1 93.5 334 VAL B N 1
ATOM 6045 C CA . VAL B 1 334 ? 11 2.375 -27.141 1 93.5 334 VAL B CA 1
ATOM 6046 C C . VAL B 1 334 ? 12.008 1.944 -28.203 1 93.5 334 VAL B C 1
ATOM 6048 O O . VAL B 1 334 ? 11.898 0.849 -28.766 1 93.5 334 VAL B O 1
ATOM 6051 N N . GLY B 1 335 ? 12.992 2.74 -28.438 1 92.62 335 GLY B N 1
ATOM 6052 C CA . GLY B 1 335 ? 14.023 2.41 -29.422 1 92.62 335 GLY B CA 1
ATOM 6053 C C . GLY B 1 335 ? 15.008 1.368 -28.922 1 92.62 335 GLY B C 1
ATOM 6054 O O . GLY B 1 335 ? 15.742 0.772 -29.703 1 92.62 335 GLY B O 1
ATOM 6055 N N . SER B 1 336 ? 14.961 1.082 -27.609 1 94.19 336 SER B N 1
ATOM 6056 C CA . SER B 1 336 ? 15.953 0.177 -27.047 1 94.19 336 SER B CA 1
ATOM 6057 C C . SER B 1 336 ? 15.297 -1.082 -26.484 1 94.19 336 SER B C 1
ATOM 6059 O O . SER B 1 336 ? 15.883 -1.789 -25.672 1 94.19 336 SER B O 1
ATOM 6061 N N . ILE B 1 337 ? 14.102 -1.355 -26.906 1 96.06 337 ILE B N 1
ATOM 6062 C CA . ILE B 1 337 ? 13.359 -2.492 -26.391 1 96.06 337 ILE B CA 1
ATOM 6063 C C . ILE B 1 337 ? 14.094 -3.789 -26.719 1 96.06 337 ILE B C 1
ATOM 6065 O O . ILE B 1 337 ? 14.203 -4.684 -25.875 1 96.06 337 ILE B O 1
ATOM 6069 N N . ASP B 1 338 ? 14.594 -3.842 -27.906 1 93.94 338 ASP B N 1
ATOM 6070 C CA . ASP B 1 338 ? 15.297 -5.047 -28.328 1 93.94 338 ASP B CA 1
ATOM 6071 C C . ASP B 1 338 ? 16.531 -5.285 -27.469 1 93.94 338 ASP B C 1
ATOM 6073 O O . ASP B 1 338 ? 16.797 -6.414 -27.047 1 93.94 338 ASP B O 1
ATOM 6077 N N . ASP B 1 339 ? 17.281 -4.254 -27.203 1 93.19 339 ASP B N 1
ATOM 6078 C CA . ASP B 1 339 ? 18.469 -4.355 -26.344 1 93.19 339 ASP B CA 1
ATOM 6079 C C . ASP B 1 339 ? 18.078 -4.816 -24.938 1 93.19 339 ASP B C 1
ATOM 6081 O O . ASP B 1 339 ? 18.75 -5.672 -24.344 1 93.19 339 ASP B O 1
ATOM 6085 N N . LEU B 1 340 ? 17 -4.223 -24.453 1 93.69 340 LEU B N 1
ATOM 6086 C CA . LEU B 1 340 ? 16.531 -4.574 -23.109 1 93.69 340 LEU B CA 1
ATOM 6087 C C . LEU B 1 340 ? 16.188 -6.059 -23.031 1 93.69 340 LEU B C 1
ATOM 6089 O O . LEU B 1 340 ? 16.625 -6.75 -22.109 1 93.69 340 LEU B O 1
ATOM 6093 N N . MET B 1 341 ? 15.445 -6.527 -24.031 1 94.5 341 MET B N 1
ATOM 6094 C CA . MET B 1 341 ? 15.055 -7.934 -24.047 1 94.5 341 MET B CA 1
ATOM 6095 C C . MET B 1 341 ? 16.281 -8.844 -24.156 1 94.5 341 MET B C 1
ATOM 6097 O O . MET B 1 341 ? 16.375 -9.844 -23.453 1 94.5 341 MET B O 1
ATOM 6101 N N . HIS B 1 342 ? 17.141 -8.461 -24.969 1 90.94 342 HIS B N 1
ATOM 6102 C CA . HIS B 1 342 ? 18.344 -9.25 -25.188 1 90.94 342 HIS B CA 1
ATOM 6103 C C . HIS B 1 342 ? 19.172 -9.352 -23.906 1 90.94 342 HIS B C 1
ATOM 6105 O O . HIS B 1 342 ? 19.625 -10.445 -23.547 1 90.94 342 HIS B O 1
ATOM 6111 N N . PHE B 1 343 ? 19.359 -8.289 -23.266 1 90.12 343 PHE B N 1
ATOM 6112 C CA . PHE B 1 343 ? 20.156 -8.273 -22.047 1 90.12 343 PHE B CA 1
ATOM 6113 C C . PHE B 1 343 ? 19.5 -9.109 -20.953 1 90.12 343 PHE B C 1
ATOM 6115 O O . PHE B 1 343 ? 20.188 -9.836 -20.234 1 90.12 343 PHE B O 1
ATOM 6122 N N . VAL B 1 344 ? 18.203 -9 -20.828 1 91.38 344 VAL B N 1
ATOM 6123 C CA . VAL B 1 344 ? 17.5 -9.727 -19.781 1 91.38 344 VAL B CA 1
ATOM 6124 C C . VAL B 1 344 ? 17.578 -11.227 -20.062 1 91.38 344 VAL B C 1
ATOM 6126 O O . VAL B 1 344 ? 17.906 -12.008 -19.156 1 91.38 344 VAL B O 1
ATOM 6129 N N . LEU B 1 345 ? 17.328 -11.641 -21.312 1 91.81 345 LEU B N 1
ATOM 6130 C CA . LEU B 1 345 ? 17.328 -13.062 -21.641 1 91.81 345 LEU B CA 1
ATOM 6131 C C . LEU B 1 345 ? 18.734 -13.648 -21.578 1 91.81 345 LEU B C 1
ATOM 6133 O O . LEU B 1 345 ? 18.906 -14.812 -21.219 1 91.81 345 LEU B O 1
ATOM 6137 N N . LYS B 1 346 ? 19.688 -12.836 -21.859 1 88.31 346 LYS B N 1
ATOM 6138 C CA . LYS B 1 346 ? 21.078 -13.258 -21.688 1 88.31 346 LYS B CA 1
ATOM 6139 C C . LYS B 1 346 ? 21.391 -13.531 -20.219 1 88.31 346 LYS B C 1
ATOM 6141 O O . LYS B 1 346 ? 22.094 -14.492 -19.906 1 88.31 346 LYS B O 1
ATOM 6146 N N . GLN B 1 347 ? 20.875 -12.703 -19.438 1 89.19 347 GLN B N 1
ATOM 6147 C CA . GLN B 1 347 ? 21.094 -12.891 -18 1 89.19 347 GLN B CA 1
ATOM 6148 C C . GLN B 1 347 ? 20.359 -14.133 -17.5 1 89.19 347 GLN B C 1
ATOM 6150 O O . GLN B 1 347 ? 20.828 -14.812 -16.594 1 89.19 347 GLN B O 1
ATOM 6155 N N . TRP B 1 348 ? 19.188 -14.445 -18.047 1 91.75 348 TRP B N 1
ATOM 6156 C CA . TRP B 1 348 ? 18.5 -15.695 -17.719 1 91.75 348 TRP B CA 1
ATOM 6157 C C . TRP B 1 348 ? 19.391 -16.891 -18.031 1 91.75 348 TRP B C 1
ATOM 6159 O O . TRP B 1 348 ? 19.5 -17.828 -17.219 1 91.75 348 TRP B O 1
ATOM 6169 N N . ASN B 1 349 ? 20 -16.812 -19.172 1 89.25 349 ASN B N 1
ATOM 6170 C CA . ASN B 1 349 ? 20.875 -17.891 -19.578 1 89.25 349 ASN B CA 1
ATOM 6171 C C . ASN B 1 349 ? 22.094 -18 -18.656 1 89.25 349 ASN B C 1
ATOM 6173 O O . ASN B 1 349 ? 22.594 -19.109 -18.422 1 89.25 349 ASN B O 1
ATOM 6177 N N . ARG B 1 350 ? 22.516 -16.922 -18.219 1 88.44 350 ARG B N 1
ATOM 6178 C CA . ARG B 1 350 ? 23.672 -16.906 -17.328 1 88.44 350 ARG B CA 1
ATOM 6179 C C . ARG B 1 350 ? 23.375 -17.672 -16.031 1 88.44 350 ARG B C 1
ATOM 6181 O O . ARG B 1 350 ? 24.281 -18.234 -15.422 1 88.44 350 ARG B O 1
ATOM 6188 N N . LEU B 1 351 ? 22.172 -17.766 -15.617 1 90.31 351 LEU B N 1
ATOM 6189 C CA . LEU B 1 351 ? 21.797 -18.516 -14.422 1 90.31 351 LEU B CA 1
ATOM 6190 C C . LEU B 1 351 ? 22.141 -19.984 -14.578 1 90.31 351 LEU B C 1
ATOM 6192 O O . LEU B 1 351 ? 22.391 -20.672 -13.586 1 90.31 351 LEU B O 1
ATOM 6196 N N . THR B 1 352 ? 22.188 -20.422 -15.812 1 89.44 352 THR B N 1
ATOM 6197 C CA . THR B 1 352 ? 22.406 -21.844 -16.078 1 89.44 352 THR B CA 1
ATOM 6198 C C . THR B 1 352 ? 23.891 -22.188 -15.969 1 89.44 352 THR B C 1
ATOM 6200 O O . THR B 1 352 ? 24.25 -23.344 -15.758 1 89.44 352 THR B O 1
ATOM 6203 N N . ILE B 1 353 ? 24.688 -21.172 -16.078 1 88.56 353 ILE B N 1
ATOM 6204 C CA . ILE B 1 353 ? 26.094 -21.5 -16.266 1 88.56 353 ILE B CA 1
ATOM 6205 C C . ILE B 1 353 ? 26.938 -20.719 -15.281 1 88.56 353 ILE B C 1
ATOM 6207 O O . ILE B 1 353 ? 27.859 -21.266 -14.664 1 88.56 353 ILE B O 1
ATOM 6211 N N . SER B 1 354 ? 26.641 -19.438 -15.055 1 88.69 354 SER B N 1
ATOM 6212 C CA . SER B 1 354 ? 27.688 -18.594 -14.484 1 88.69 354 SER B CA 1
ATOM 6213 C C . SER B 1 354 ? 27.188 -17.891 -13.219 1 88.69 354 SER B C 1
ATOM 6215 O O . SER B 1 354 ? 27.859 -16.984 -12.703 1 88.69 354 SER B O 1
ATOM 6217 N N . VAL B 1 355 ? 26.078 -18.281 -12.758 1 90.56 355 VAL B N 1
ATOM 6218 C CA . VAL B 1 355 ? 25.625 -17.625 -11.539 1 90.56 355 VAL B CA 1
ATOM 6219 C C . VAL B 1 355 ? 26.625 -17.906 -10.414 1 90.56 355 VAL B C 1
ATOM 6221 O O . VAL B 1 355 ? 27.141 -19.016 -10.281 1 90.56 355 VAL B O 1
ATOM 6224 N N . THR B 1 356 ? 26.953 -16.891 -9.602 1 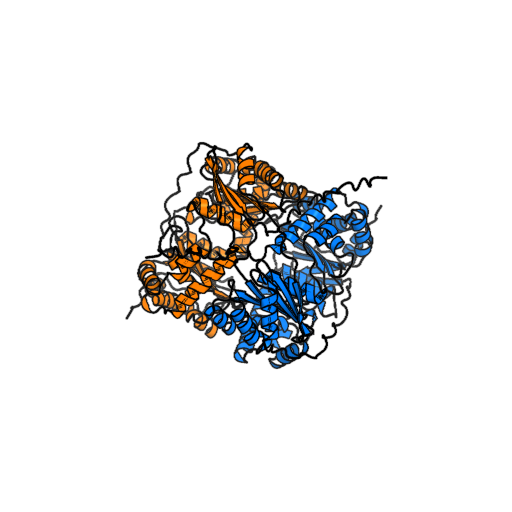91.62 356 THR B N 1
ATOM 6225 C CA . THR B 1 356 ? 28 -17 -8.594 1 91.62 356 THR B CA 1
ATOM 6226 C C . THR B 1 356 ? 27.406 -17.266 -7.215 1 91.62 356 THR B C 1
ATOM 6228 O O . THR B 1 356 ? 26.203 -17.109 -7.012 1 91.62 356 THR B O 1
ATOM 6231 N N . GLU B 1 357 ? 28.312 -17.609 -6.324 1 93.12 357 GLU B N 1
ATOM 6232 C CA . GLU B 1 357 ? 27.938 -17.797 -4.93 1 93.12 357 GLU B CA 1
ATOM 6233 C C . GLU B 1 357 ? 27.453 -16.5 -4.305 1 93.12 357 GLU B C 1
ATOM 6235 O O . GLU B 1 357 ? 26.5 -16.5 -3.514 1 93.12 357 GLU B O 1
ATOM 6240 N N . THR B 1 358 ? 28.062 -15.445 -4.703 1 89.25 358 THR B N 1
ATOM 6241 C CA . THR B 1 358 ? 27.688 -14.141 -4.164 1 89.25 358 THR B CA 1
ATOM 6242 C C . THR B 1 358 ? 26.281 -13.75 -4.598 1 89.25 358 THR B C 1
ATOM 6244 O O . THR B 1 358 ? 25.5 -13.227 -3.797 1 89.25 358 THR B O 1
ATOM 6247 N N . GLU B 1 359 ? 25.938 -14.023 -5.793 1 90 359 GLU B N 1
ATOM 6248 C CA . GLU B 1 359 ? 24.625 -13.688 -6.32 1 90 359 GLU B CA 1
ATOM 6249 C C . GLU B 1 359 ? 23.531 -14.523 -5.648 1 90 359 GLU B C 1
ATOM 6251 O O . GLU B 1 359 ? 22.484 -14 -5.289 1 90 359 GLU B O 1
ATOM 6256 N N . VAL B 1 360 ? 23.859 -15.789 -5.48 1 93.38 360 VAL B N 1
ATOM 6257 C CA . VAL B 1 360 ? 22.891 -16.688 -4.848 1 93.38 360 VAL B CA 1
ATOM 6258 C C . VAL B 1 360 ? 22.719 -16.297 -3.381 1 93.38 360 VAL B C 1
ATOM 6260 O O . VAL B 1 360 ? 21.594 -16.281 -2.861 1 93.38 360 VAL B O 1
ATOM 6263 N N . ALA B 1 361 ? 23.812 -15.953 -2.748 1 92.06 361 ALA B N 1
ATOM 6264 C CA . ALA B 1 361 ? 23.734 -15.539 -1.35 1 92.06 361 ALA B CA 1
ATOM 6265 C C . ALA B 1 361 ? 22.906 -14.266 -1.196 1 92.06 361 ALA B C 1
ATOM 6267 O O . ALA B 1 361 ? 22.109 -14.148 -0.265 1 92.06 361 ALA B O 1
ATOM 6268 N N . ARG B 1 362 ? 23.094 -13.406 -2.061 1 88.5 362 ARG B N 1
ATOM 6269 C CA . ARG B 1 362 ? 22.312 -12.18 -2.055 1 88.5 362 ARG B CA 1
ATOM 6270 C C . ARG B 1 362 ? 20.828 -12.477 -2.301 1 88.5 362 ARG B C 1
ATOM 6272 O O . ARG B 1 362 ? 19.969 -11.93 -1.624 1 88.5 362 ARG B O 1
ATOM 6279 N N . GLY B 1 363 ? 20.594 -13.305 -3.301 1 91.5 363 GLY B N 1
ATOM 6280 C CA . GLY B 1 363 ? 19.219 -13.695 -3.58 1 91.5 363 GLY B CA 1
ATOM 6281 C C . GLY B 1 363 ? 18.531 -14.328 -2.387 1 91.5 363 GLY B C 1
ATOM 6282 O O . GLY B 1 363 ? 17.359 -14.031 -2.113 1 91.5 363 GLY B O 1
ATOM 6283 N N . LYS B 1 364 ? 19.266 -15.195 -1.695 1 94.38 364 LYS B N 1
ATOM 6284 C CA . LYS B 1 364 ? 18.734 -15.836 -0.501 1 94.38 364 LYS B CA 1
ATOM 6285 C C . LYS B 1 364 ? 18.406 -14.805 0.582 1 94.38 364 LYS B C 1
ATOM 6287 O O . LYS B 1 364 ? 17.344 -14.844 1.188 1 94.38 364 LYS B O 1
ATOM 6292 N N . ALA B 1 365 ? 19.312 -13.875 0.791 1 90.75 365 ALA B N 1
ATOM 6293 C CA . ALA B 1 365 ? 19.125 -12.852 1.819 1 90.75 365 ALA B CA 1
ATOM 6294 C C . ALA B 1 365 ? 17.938 -11.961 1.504 1 90.75 365 ALA B C 1
ATOM 6296 O O . ALA B 1 365 ? 17.125 -11.664 2.387 1 90.75 365 ALA B O 1
ATOM 6297 N N . MET B 1 366 ? 17.797 -11.633 0.284 1 90.19 366 MET B N 1
ATOM 6298 C CA . MET B 1 366 ? 16.703 -10.75 -0.121 1 90.19 366 MET B CA 1
ATOM 6299 C C . MET B 1 366 ? 15.359 -11.469 -0.046 1 90.19 366 MET B C 1
ATOM 6301 O O . MET B 1 366 ? 14.344 -10.867 0.301 1 90.19 366 MET B O 1
ATOM 6305 N N . LEU B 1 367 ? 15.367 -12.703 -0.404 1 93.44 367 LEU B N 1
ATOM 6306 C CA . LEU B 1 367 ? 14.133 -13.469 -0.299 1 93.44 367 LEU B CA 1
ATOM 6307 C C . LEU B 1 367 ? 13.688 -13.586 1.155 1 93.44 367 LEU B C 1
ATOM 6309 O O . LEU B 1 367 ? 12.508 -13.422 1.465 1 93.44 367 LEU B O 1
ATOM 6313 N N . LYS B 1 368 ? 14.656 -13.875 1.978 1 93.44 368 LYS B N 1
ATOM 6314 C CA . LYS B 1 368 ? 14.336 -13.984 3.398 1 93.44 368 LYS B CA 1
ATOM 6315 C C . LYS B 1 368 ? 13.781 -12.664 3.938 1 93.44 368 LYS B C 1
ATOM 6317 O O . LYS B 1 368 ? 12.797 -12.656 4.68 1 93.44 368 LYS B O 1
ATOM 6322 N N . LEU B 1 369 ? 14.422 -11.625 3.59 1 90.88 369 LEU B N 1
ATOM 6323 C CA . LEU B 1 369 ? 13.945 -10.32 4.027 1 90.88 369 LEU B CA 1
ATOM 6324 C C . LEU B 1 369 ? 12.547 -10.047 3.49 1 90.88 369 LEU B C 1
ATOM 6326 O O . LEU B 1 369 ? 11.688 -9.531 4.215 1 90.88 369 LEU B O 1
ATOM 6330 N N . LYS B 1 370 ? 12.344 -10.352 2.248 1 90.56 370 LYS B N 1
ATOM 6331 C CA . LYS B 1 370 ? 11.023 -10.172 1.636 1 90.56 370 LYS B CA 1
ATOM 6332 C C . LYS B 1 370 ? 9.961 -10.945 2.398 1 90.56 370 LYS B C 1
ATOM 6334 O O . LYS B 1 370 ? 8.891 -10.414 2.701 1 90.56 370 LYS B O 1
ATOM 6339 N N . LEU B 1 371 ? 10.242 -12.164 2.662 1 90.88 371 LEU B N 1
ATOM 6340 C CA . LEU B 1 371 ? 9.305 -13.016 3.393 1 90.88 371 LEU B CA 1
ATOM 6341 C C . LEU B 1 371 ? 9.07 -12.469 4.797 1 90.88 371 LEU B C 1
ATOM 6343 O O . LEU B 1 371 ? 7.938 -12.484 5.289 1 90.88 371 LEU B O 1
ATOM 6347 N N . ALA B 1 372 ? 10.094 -12.023 5.414 1 90.75 372 ALA B N 1
ATOM 6348 C CA . ALA B 1 372 ? 9.969 -11.438 6.746 1 90.75 372 ALA B CA 1
ATOM 6349 C C . ALA B 1 372 ? 9.094 -10.188 6.711 1 90.75 372 ALA B C 1
ATOM 6351 O O . ALA B 1 372 ? 8.305 -9.945 7.629 1 90.75 372 ALA B O 1
ATOM 6352 N N . ASN B 1 373 ? 9.273 -9.43 5.727 1 88.06 373 ASN B N 1
ATOM 6353 C CA . ASN B 1 373 ? 8.445 -8.234 5.566 1 88.06 373 ASN B CA 1
ATOM 6354 C C . ASN B 1 373 ? 6.977 -8.594 5.367 1 88.06 373 ASN B C 1
ATOM 6356 O O . ASN B 1 373 ? 6.09 -7.879 5.848 1 88.06 373 ASN B O 1
ATOM 6360 N N . GLU B 1 374 ? 6.73 -9.578 4.625 1 85.94 374 GLU B N 1
ATOM 6361 C CA . GLU B 1 374 ? 5.363 -10.039 4.395 1 85.94 374 GLU B CA 1
ATOM 6362 C C . GLU B 1 374 ? 4.68 -10.43 5.699 1 85.94 374 GLU B C 1
ATOM 6364 O O . GLU B 1 374 ? 3.461 -10.305 5.832 1 85.94 374 GLU B O 1
ATOM 6369 N N . ALA B 1 375 ? 5.445 -10.797 6.617 1 83.06 375 ALA B N 1
ATOM 6370 C CA . ALA B 1 375 ? 4.922 -11.195 7.922 1 83.06 375 ALA B CA 1
ATOM 6371 C C . ALA B 1 375 ? 4.598 -9.977 8.781 1 83.06 375 ALA B C 1
ATOM 6373 O O . ALA B 1 375 ? 3.994 -10.102 9.852 1 83.06 375 ALA B O 1
ATOM 6374 N N . CYS B 1 376 ? 4.965 -8.82 8.289 1 82.56 376 CYS B N 1
ATOM 6375 C CA . CYS B 1 376 ? 4.719 -7.586 9.031 1 82.56 376 CYS B CA 1
ATOM 6376 C C . CYS B 1 376 ? 3.566 -6.801 8.414 1 82.56 376 CYS B C 1
ATOM 6378 O O . CYS B 1 376 ? 3.357 -5.633 8.75 1 82.56 376 CYS B O 1
ATOM 6380 N N . LYS B 1 377 ? 2.783 -7.445 7.684 1 84.75 377 LYS B N 1
ATOM 6381 C CA . LYS B 1 377 ? 1.627 -6.793 7.074 1 84.75 377 LYS B CA 1
ATOM 6382 C C . LYS B 1 377 ? 0.444 -6.758 8.039 1 84.75 377 LYS B C 1
ATOM 6384 O O . LYS B 1 377 ? 0.523 -7.293 9.148 1 84.75 377 LYS B O 1
ATOM 6389 N N . LYS B 1 378 ? -0.592 -6.098 7.547 1 86.75 378 LYS B N 1
ATOM 6390 C CA . LYS B 1 378 ? -1.837 -6.078 8.312 1 86.75 378 LYS B CA 1
ATOM 6391 C C . LYS B 1 378 ? -2.398 -7.484 8.484 1 86.75 378 LYS B C 1
ATOM 6393 O O . LYS B 1 378 ? -2.262 -8.328 7.594 1 86.75 378 LYS B O 1
ATOM 6398 N N . ASN B 1 379 ? -3.066 -7.656 9.555 1 91.69 379 ASN B N 1
ATOM 6399 C CA . ASN B 1 379 ? -3.549 -8.984 9.93 1 91.69 379 ASN B CA 1
ATOM 6400 C C . ASN B 1 379 ? -4.488 -9.555 8.867 1 91.69 379 ASN B C 1
ATOM 6402 O O . ASN B 1 379 ? -4.512 -10.766 8.641 1 91.69 379 ASN B O 1
ATOM 6406 N N . CYS B 1 380 ? -5.238 -8.711 8.227 1 92 380 CYS B N 1
ATOM 6407 C CA . CYS B 1 380 ? -6.152 -9.211 7.207 1 92 380 CYS B CA 1
ATOM 6408 C C . CYS B 1 380 ? -5.391 -9.844 6.051 1 92 380 CYS B C 1
ATOM 6410 O O . CYS B 1 380 ? -5.828 -10.852 5.488 1 92 380 CYS B O 1
ATOM 6412 N N . HIS B 1 381 ? -4.262 -9.281 5.711 1 91.25 381 HIS B N 1
ATOM 6413 C CA . HIS B 1 381 ? -3.449 -9.836 4.637 1 91.25 381 HIS B CA 1
ATOM 6414 C C . HIS B 1 381 ? -2.807 -11.156 5.062 1 91.25 381 HIS B C 1
ATOM 6416 O O . HIS B 1 381 ? -2.764 -12.109 4.281 1 91.25 381 HIS B O 1
ATOM 6422 N N . ILE B 1 382 ? -2.398 -11.148 6.266 1 92.56 382 ILE B N 1
ATOM 6423 C CA . ILE B 1 382 ? -1.798 -12.367 6.797 1 92.56 382 ILE B CA 1
ATOM 6424 C C . ILE B 1 382 ? -2.842 -13.484 6.836 1 92.56 382 ILE B C 1
ATOM 6426 O O . ILE B 1 382 ? -2.541 -14.633 6.516 1 92.56 382 ILE B O 1
ATOM 6430 N N . ALA B 1 383 ? -4.02 -13.117 7.207 1 95.5 383 ALA B N 1
ATOM 6431 C CA . ALA B 1 383 ? -5.105 -14.094 7.301 1 95.5 383 ALA B CA 1
ATOM 6432 C C . ALA B 1 383 ? -5.414 -14.703 5.934 1 95.5 383 ALA B C 1
ATOM 6434 O O . ALA B 1 383 ? -5.605 -15.914 5.816 1 95.5 383 ALA B O 1
ATOM 6435 N N . SER B 1 384 ? -5.488 -13.859 4.977 1 95.19 384 SER B N 1
ATOM 6436 C CA . SER B 1 384 ? -5.742 -14.328 3.619 1 95.19 384 SER B CA 1
ATOM 6437 C C . SER B 1 384 ? -4.664 -15.305 3.158 1 95.19 384 SER B C 1
ATOM 6439 O O . SER B 1 384 ? -4.969 -16.359 2.596 1 95.19 384 SER B O 1
ATOM 6441 N N . ASP B 1 385 ? -3.441 -14.945 3.354 1 92.75 385 ASP B N 1
ATOM 6442 C CA . ASP B 1 385 ? -2.33 -15.805 2.963 1 92.75 385 ASP B CA 1
ATOM 6443 C C . ASP B 1 385 ? -2.371 -17.125 3.713 1 92.75 385 ASP B C 1
ATOM 6445 O O . ASP B 1 385 ? -2.082 -18.188 3.141 1 92.75 385 ASP B O 1
ATOM 6449 N N . LEU B 1 386 ? -2.705 -17.047 5.008 1 94.75 386 LEU B N 1
ATOM 6450 C CA . LEU B 1 386 ? -2.822 -18.25 5.832 1 94.75 386 LEU B CA 1
ATOM 6451 C C . LEU B 1 386 ? -3.854 -19.219 5.25 1 94.75 386 LEU B C 1
ATOM 6453 O O . LEU B 1 386 ? -3.586 -20.406 5.105 1 94.75 386 LEU B O 1
ATOM 6457 N N . GLY B 1 387 ? -4.988 -18.688 4.941 1 95.88 387 GLY B N 1
ATOM 6458 C CA . GLY B 1 387 ? -6.027 -19.516 4.355 1 95.88 387 GLY B CA 1
ATOM 6459 C C . GLY B 1 387 ? -5.609 -20.172 3.053 1 95.88 387 GLY B C 1
ATOM 6460 O O . GLY B 1 387 ? -5.867 -21.359 2.838 1 95.88 387 GLY B O 1
ATOM 6461 N N . ASN B 1 388 ? -4.992 -19.375 2.213 1 92.94 388 ASN B N 1
ATOM 6462 C CA . ASN B 1 388 ? -4.523 -19.891 0.929 1 92.94 388 ASN B CA 1
ATOM 6463 C C . ASN B 1 388 ? -3.549 -21.047 1.112 1 92.94 388 ASN B C 1
ATOM 6465 O O . ASN B 1 388 ? -3.676 -22.078 0.455 1 92.94 388 ASN B O 1
ATOM 6469 N N . LEU B 1 389 ? -2.59 -20.906 1.971 1 90.12 389 LEU B N 1
ATOM 6470 C CA . LEU B 1 389 ? -1.573 -21.922 2.18 1 90.12 389 LEU B CA 1
ATOM 6471 C C . LEU B 1 389 ? -2.186 -23.188 2.787 1 90.12 389 LEU B C 1
ATOM 6473 O O . LEU B 1 389 ? -1.843 -24.297 2.391 1 90.12 389 LEU B O 1
ATOM 6477 N N . VAL B 1 390 ? -3.107 -23.016 3.715 1 92.88 390 VAL B N 1
ATOM 6478 C CA . VAL B 1 390 ? -3.748 -24.156 4.352 1 92.88 390 VAL B CA 1
ATOM 6479 C C . VAL B 1 390 ? -4.598 -24.906 3.332 1 92.88 390 VAL B C 1
ATOM 6481 O O . VAL B 1 390 ? -4.605 -26.141 3.307 1 92.88 390 VAL B O 1
ATOM 6484 N N . LEU B 1 391 ? -5.262 -24.188 2.506 1 90.75 391 LEU B N 1
ATOM 6485 C CA . LEU B 1 391 ? -6.125 -24.797 1.503 1 90.75 391 LEU B CA 1
ATOM 6486 C C . LEU B 1 391 ? -5.305 -25.562 0.473 1 90.75 391 LEU B C 1
ATOM 6488 O O . LEU B 1 391 ? -5.711 -26.641 0.028 1 90.75 391 LEU B O 1
ATOM 6492 N N . ASN B 1 392 ? -4.16 -25.031 0.128 1 84.12 392 ASN B N 1
ATOM 6493 C CA . ASN B 1 392 ? -3.416 -25.594 -0.991 1 84.12 392 ASN B CA 1
ATOM 6494 C C . ASN B 1 392 ? -2.338 -26.562 -0.515 1 84.12 392 ASN B C 1
ATOM 6496 O O . ASN B 1 392 ? -1.999 -27.516 -1.22 1 84.12 392 ASN B O 1
ATOM 6500 N N . GLN B 1 393 ? -1.806 -26.281 0.66 1 83.88 393 GLN B N 1
ATOM 6501 C CA . GLN B 1 393 ? -0.68 -27.094 1.118 1 83.88 393 GLN B CA 1
ATOM 6502 C C . GLN B 1 393 ? -1.012 -27.812 2.424 1 83.88 393 GLN B C 1
ATOM 6504 O O . GLN B 1 393 ? -0.284 -28.703 2.846 1 83.88 393 GLN B O 1
ATOM 6509 N N . GLY B 1 394 ? -2.02 -27.406 3.098 1 85.81 394 GLY B N 1
ATOM 6510 C CA . GLY B 1 394 ? -2.412 -28.031 4.352 1 85.81 394 GLY B CA 1
ATOM 6511 C C . GLY B 1 394 ? -1.671 -27.469 5.551 1 85.81 394 GLY B C 1
ATOM 6512 O O . GLY B 1 394 ? -2.027 -27.75 6.699 1 85.81 394 GLY B O 1
ATOM 6513 N N . VAL B 1 395 ? -0.602 -26.781 5.184 1 83.56 395 VAL B N 1
ATOM 6514 C CA . VAL B 1 395 ? 0.185 -26.25 6.297 1 83.56 395 VAL B CA 1
ATOM 6515 C C . VAL B 1 395 ? 0.813 -24.922 5.906 1 83.56 395 VAL B C 1
ATOM 6517 O O . VAL B 1 395 ? 0.919 -24.594 4.719 1 83.56 395 VAL B O 1
ATOM 6520 N N . LYS B 1 396 ? 1.082 -24.141 6.918 1 86.56 396 LYS B N 1
ATOM 6521 C CA . LYS B 1 396 ? 1.972 -23 6.766 1 86.56 396 LYS B CA 1
ATOM 6522 C C . LYS B 1 396 ? 3.254 -23.188 7.57 1 86.56 396 LYS B C 1
ATOM 6524 O O . LYS B 1 396 ? 3.211 -23.297 8.797 1 86.56 396 LYS B O 1
ATOM 6529 N N . PHE B 1 397 ? 4.34 -23.172 6.863 1 83.88 397 PHE B N 1
ATOM 6530 C CA . PHE B 1 397 ? 5.621 -23.344 7.535 1 83.88 397 PHE B CA 1
ATOM 6531 C C . PHE B 1 397 ? 5.973 -22.109 8.352 1 83.88 397 PHE B C 1
ATOM 6533 O O . PHE B 1 397 ? 5.672 -20.984 7.945 1 83.88 397 PHE B O 1
ATOM 6540 N N . ASN B 1 398 ? 6.602 -22.391 9.422 1 84.25 398 ASN B N 1
ATOM 6541 C CA . ASN B 1 398 ? 7.082 -21.25 10.172 1 84.25 398 ASN B CA 1
ATOM 6542 C C . ASN B 1 398 ? 8.297 -20.594 9.508 1 84.25 398 ASN B C 1
ATOM 6544 O O . ASN B 1 398 ? 8.93 -21.219 8.648 1 84.25 398 ASN B O 1
ATOM 6548 N N . GLN B 1 399 ? 8.578 -19.484 9.875 1 86.88 399 GLN B N 1
ATOM 6549 C CA . GLN B 1 399 ? 9.617 -18.672 9.25 1 86.88 399 GLN B CA 1
ATOM 6550 C C . GLN B 1 399 ? 10.977 -19.344 9.352 1 86.88 399 GLN B C 1
ATOM 6552 O O . GLN B 1 399 ? 11.727 -19.391 8.375 1 86.88 399 GLN B O 1
ATOM 6557 N N . ASP B 1 400 ? 11.273 -19.922 10.508 1 87.88 400 ASP B N 1
ATOM 6558 C CA . ASP B 1 400 ? 12.57 -20.562 10.719 1 87.88 400 ASP B CA 1
ATOM 6559 C C . ASP B 1 400 ? 12.758 -21.734 9.766 1 87.88 400 ASP B C 1
ATOM 6561 O O . ASP B 1 400 ? 13.844 -21.953 9.227 1 87.88 400 ASP B O 1
ATOM 6565 N N . GLU B 1 401 ? 11.719 -22.484 9.609 1 90.12 401 GLU B N 1
ATOM 6566 C CA . GLU B 1 401 ? 11.773 -23.625 8.711 1 90.12 401 GLU B CA 1
ATOM 6567 C C . GLU B 1 401 ? 12.008 -23.188 7.266 1 90.12 401 GLU B C 1
ATOM 6569 O O . GLU B 1 401 ? 12.828 -23.781 6.562 1 90.12 401 GLU B O 1
ATOM 6574 N N . ILE B 1 402 ? 11.336 -22.203 6.875 1 92.19 402 ILE B N 1
ATOM 6575 C CA . ILE B 1 402 ? 11.469 -21.719 5.504 1 92.19 402 ILE B CA 1
ATOM 6576 C C . ILE B 1 402 ? 12.867 -21.141 5.297 1 92.19 402 ILE B C 1
ATOM 6578 O O . ILE B 1 402 ? 13.477 -21.328 4.242 1 92.19 402 ILE B O 1
ATOM 6582 N N . PHE B 1 403 ? 13.375 -20.453 6.312 1 94.5 403 PHE B N 1
ATOM 6583 C CA . PHE B 1 403 ? 14.703 -19.859 6.219 1 94.5 403 PHE B CA 1
ATOM 6584 C C . PHE B 1 403 ? 15.773 -20.938 6.105 1 94.5 403 PHE B C 1
ATOM 6586 O O . PHE B 1 403 ? 16.734 -20.797 5.34 1 94.5 403 PHE B O 1
ATOM 6593 N N . ARG B 1 404 ? 15.555 -22 6.793 1 95.44 404 ARG B N 1
ATOM 6594 C CA . ARG B 1 404 ? 16.5 -23.109 6.707 1 95.44 404 ARG B CA 1
ATOM 6595 C C . ARG B 1 404 ? 16.5 -23.703 5.309 1 95.44 404 ARG B C 1
ATOM 6597 O O . ARG B 1 404 ? 17.562 -24.047 4.773 1 95.44 404 ARG B O 1
ATOM 6604 N N . LYS B 1 405 ? 15.328 -23.844 4.801 1 96.06 405 LYS B N 1
ATOM 6605 C CA . LYS B 1 405 ? 15.219 -24.391 3.449 1 96.06 405 LYS B CA 1
ATOM 6606 C C . LYS B 1 405 ? 15.883 -23.469 2.434 1 96.06 405 LYS B C 1
ATOM 6608 O O . LYS B 1 405 ? 16.531 -23.922 1.493 1 96.06 405 LYS B O 1
ATOM 6613 N N . ILE B 1 406 ? 15.727 -22.188 2.621 1 97.19 406 ILE B N 1
ATOM 6614 C CA . ILE B 1 406 ? 16.344 -21.203 1.733 1 97.19 406 ILE B CA 1
ATOM 6615 C C . ILE B 1 406 ? 17.859 -21.25 1.881 1 97.19 406 ILE B C 1
ATOM 6617 O O . ILE B 1 406 ? 18.578 -21.234 0.886 1 97.19 406 ILE B O 1
ATOM 6621 N N . ASP B 1 407 ? 18.344 -21.375 3.115 1 96.75 407 ASP B N 1
ATOM 6622 C CA . ASP B 1 407 ? 19.781 -21.391 3.393 1 96.75 407 ASP B CA 1
ATOM 6623 C C . ASP B 1 407 ? 20.453 -22.609 2.77 1 96.75 407 ASP B C 1
ATOM 6625 O O . ASP B 1 407 ? 21.625 -22.562 2.414 1 96.75 407 ASP B O 1
ATOM 6629 N N . ALA B 1 408 ? 19.703 -23.609 2.568 1 97.5 408 ALA B N 1
ATOM 6630 C CA . ALA B 1 408 ? 20.25 -24.859 2.057 1 97.5 408 ALA B CA 1
ATOM 6631 C C . ALA B 1 408 ? 20.422 -24.812 0.542 1 97.5 408 ALA B C 1
ATOM 6633 O O . ALA B 1 408 ? 21.094 -25.672 -0.043 1 97.5 408 ALA B O 1
ATOM 6634 N N . ILE B 1 409 ? 19.859 -23.859 -0.09 1 98.06 409 ILE B N 1
ATOM 6635 C CA . ILE B 1 409 ? 19.938 -23.766 -1.544 1 98.06 409 ILE B CA 1
ATOM 6636 C C . ILE B 1 409 ? 21.359 -23.391 -1.963 1 98.06 409 ILE B C 1
ATOM 6638 O O . ILE B 1 409 ? 21.953 -22.469 -1.391 1 98.06 409 ILE B O 1
ATOM 6642 N N . THR B 1 410 ? 21.875 -24.031 -2.982 1 97.5 410 THR B N 1
ATOM 6643 C CA . THR B 1 410 ? 23.234 -23.781 -3.457 1 97.5 410 THR B CA 1
ATOM 6644 C C . THR B 1 410 ? 23.219 -23.297 -4.902 1 97.5 410 THR B C 1
ATOM 6646 O O . THR B 1 410 ? 22.172 -23.312 -5.559 1 97.5 410 THR B O 1
ATOM 6649 N N . VAL B 1 411 ? 24.453 -22.969 -5.289 1 97 411 VAL B N 1
ATOM 6650 C CA . VAL B 1 411 ? 24.641 -22.547 -6.676 1 97 411 VAL B CA 1
ATOM 6651 C C . VAL B 1 411 ? 24.312 -23.703 -7.613 1 97 411 VAL B C 1
ATOM 6653 O O . VAL B 1 411 ? 23.719 -23.5 -8.68 1 97 411 VAL B O 1
ATOM 6656 N N . LYS B 1 412 ? 24.625 -24.844 -7.195 1 97.31 412 LYS B N 1
ATOM 6657 C CA . LYS B 1 412 ? 24.344 -26.016 -8 1 97.31 412 LYS B CA 1
ATOM 6658 C C . LYS B 1 412 ? 22.844 -26.219 -8.188 1 97.31 412 LYS B C 1
ATOM 6660 O O . LYS B 1 412 ? 22.375 -26.594 -9.266 1 97.31 412 LYS B O 1
ATOM 6665 N N . ASP B 1 413 ? 22.109 -25.953 -7.145 1 97.69 413 ASP B N 1
ATOM 6666 C CA . ASP B 1 413 ? 20.656 -26.078 -7.219 1 97.69 413 ASP B CA 1
ATOM 6667 C C . ASP B 1 413 ? 20.062 -25.094 -8.219 1 97.69 413 ASP B C 1
ATOM 6669 O O . ASP B 1 413 ? 19.188 -25.453 -9.016 1 97.69 413 ASP B O 1
ATOM 6673 N N . VAL B 1 414 ? 20.562 -23.875 -8.164 1 97.19 414 VAL B N 1
ATOM 6674 C CA . VAL B 1 414 ? 20.062 -22.828 -9.039 1 97.19 414 VAL B CA 1
ATOM 6675 C C . VAL B 1 414 ? 20.422 -23.141 -10.484 1 97.19 414 VAL B C 1
ATOM 6677 O O . VAL B 1 414 ? 19.578 -23.016 -11.383 1 97.19 414 VAL B O 1
ATOM 6680 N N . LYS B 1 415 ? 21.609 -23.625 -10.742 1 96.69 415 LYS B N 1
ATOM 6681 C CA . LYS B 1 415 ? 22.047 -23.984 -12.094 1 96.69 415 LYS B CA 1
ATOM 6682 C C . LYS B 1 415 ? 21.234 -25.156 -12.641 1 96.69 415 LYS B C 1
ATOM 6684 O O . LYS B 1 415 ? 20.797 -25.125 -13.797 1 96.69 415 LYS B O 1
ATOM 6689 N N . ALA B 1 416 ? 21.047 -26.078 -11.812 1 97 416 ALA B N 1
ATOM 6690 C CA . ALA B 1 416 ? 20.281 -27.25 -12.227 1 97 416 ALA B CA 1
ATOM 6691 C C . ALA B 1 416 ? 18.844 -26.859 -12.562 1 97 416 ALA B C 1
ATOM 6693 O O . ALA B 1 416 ? 18.297 -27.312 -13.578 1 97 416 ALA B O 1
ATOM 6694 N N . TRP B 1 417 ? 18.281 -26.078 -11.695 1 97.44 417 TRP B N 1
ATOM 6695 C CA . TRP B 1 417 ? 16.906 -25.641 -11.922 1 97.44 417 TRP B CA 1
ATOM 6696 C C . TRP B 1 417 ? 16.797 -24.828 -13.211 1 97.44 417 TRP B C 1
ATOM 6698 O O . TRP B 1 417 ? 15.922 -25.078 -14.039 1 97.44 417 TRP B O 1
ATOM 6708 N N . ALA B 1 418 ? 17.688 -23.859 -13.375 1 96.06 418 ALA B N 1
ATOM 6709 C CA . ALA B 1 418 ? 17.672 -23 -14.555 1 96.06 418 ALA B CA 1
ATOM 6710 C C . ALA B 1 418 ? 17.906 -23.812 -15.828 1 96.06 418 ALA B C 1
ATOM 6712 O O . ALA B 1 418 ? 17.312 -23.531 -16.859 1 96.06 418 ALA B O 1
ATOM 6713 N N . GLY B 1 419 ? 18.797 -24.766 -15.727 1 94.38 419 GLY B N 1
ATOM 6714 C CA . GLY B 1 419 ? 19.031 -25.641 -16.875 1 94.38 419 GLY B CA 1
ATOM 6715 C C . GLY B 1 419 ? 17.781 -26.391 -17.312 1 94.38 419 GLY B C 1
ATOM 6716 O O . GLY B 1 419 ? 17.547 -26.562 -18.5 1 94.38 419 GLY B O 1
ATOM 6717 N N . LYS B 1 420 ? 17.047 -26.75 -16.422 1 94.62 420 LYS B N 1
ATOM 6718 C CA . LYS B 1 420 ? 15.852 -27.531 -16.703 1 94.62 420 LYS B CA 1
ATOM 6719 C C . LYS B 1 420 ? 14.695 -26.641 -17.156 1 94.62 420 LYS B C 1
ATOM 6721 O O . LYS B 1 420 ? 13.961 -27 -18.078 1 94.62 420 LYS B O 1
ATOM 6726 N N . LYS B 1 421 ? 14.562 -25.438 -16.516 1 94.62 421 LYS B N 1
ATOM 6727 C CA . LYS B 1 421 ? 13.336 -24.656 -16.672 1 94.62 421 LYS B CA 1
ATOM 6728 C C . LYS B 1 421 ? 13.531 -23.5 -17.641 1 94.62 421 LYS B C 1
ATOM 6730 O O . LYS B 1 421 ? 12.562 -22.953 -18.156 1 94.62 421 LYS B O 1
ATOM 6735 N N . LEU B 1 422 ? 14.758 -23.141 -17.891 1 94.06 422 LEU B N 1
ATOM 6736 C CA . LEU B 1 422 ? 14.977 -21.938 -18.688 1 94.06 422 LEU B CA 1
ATOM 6737 C C . LEU B 1 422 ? 15.68 -22.281 -20 1 94.06 422 LEU B C 1
ATOM 6739 O O . LEU B 1 422 ? 15.312 -21.766 -21.062 1 94.06 422 LEU B O 1
ATOM 6743 N N . TRP B 1 423 ? 16.562 -23.203 -19.906 1 91.38 423 TRP B N 1
ATOM 6744 C CA . TRP B 1 423 ? 17.375 -23.484 -21.094 1 91.38 423 TRP B CA 1
ATOM 6745 C C . TRP B 1 423 ? 16.516 -24.109 -22.188 1 91.38 423 TRP B C 1
ATOM 6747 O O . TRP B 1 423 ? 15.945 -25.172 -22 1 91.38 423 TRP B O 1
ATOM 6757 N N . ASP B 1 424 ? 16.453 -23.422 -23.281 1 91.31 424 ASP B N 1
ATOM 6758 C CA . ASP B 1 424 ? 15.773 -23.875 -24.5 1 91.31 424 ASP B CA 1
ATOM 6759 C C . ASP B 1 424 ? 14.305 -24.188 -24.219 1 91.31 424 ASP B C 1
ATOM 6761 O O . ASP B 1 424 ? 13.781 -25.203 -24.703 1 91.31 424 ASP B O 1
ATOM 6765 N N . GLN B 1 425 ? 13.75 -23.516 -23.344 1 93.12 425 GLN B N 1
ATOM 6766 C CA . GLN B 1 425 ? 12.336 -23.703 -23.016 1 93.12 425 GLN B CA 1
ATOM 6767 C C . GLN B 1 425 ? 11.484 -22.625 -23.688 1 93.12 425 GLN B C 1
ATOM 6769 O O . GLN B 1 425 ? 11.984 -21.562 -24.031 1 93.12 425 GLN B O 1
ATOM 6774 N N . ASP B 1 426 ? 10.258 -22.922 -23.859 1 94.62 426 ASP B N 1
ATOM 6775 C CA . ASP B 1 426 ? 9.32 -21.969 -24.438 1 94.62 426 ASP B CA 1
ATOM 6776 C C . ASP B 1 426 ? 9.047 -20.812 -23.469 1 94.62 426 ASP B C 1
ATOM 6778 O O . ASP B 1 426 ? 9.172 -20.984 -22.25 1 94.62 426 ASP B O 1
ATOM 6782 N N . ILE B 1 427 ? 8.719 -19.656 -24.047 1 96.75 427 ILE B N 1
ATOM 6783 C CA . ILE B 1 427 ? 8.406 -18.484 -23.25 1 96.75 427 ILE B CA 1
ATOM 6784 C C . ILE B 1 427 ? 7.062 -17.891 -23.688 1 96.75 427 ILE B C 1
ATOM 6786 O O . ILE B 1 427 ? 6.59 -18.188 -24.797 1 96.75 427 ILE B O 1
ATOM 6790 N N . ALA B 1 428 ? 6.43 -17.203 -22.828 1 97.81 428 ALA B N 1
ATOM 6791 C CA . ALA B 1 428 ? 5.254 -16.391 -23.141 1 97.81 428 ALA B CA 1
ATOM 6792 C C . ALA B 1 428 ? 5.594 -14.914 -23.156 1 97.81 428 ALA B C 1
ATOM 6794 O O . ALA B 1 428 ? 6.367 -14.438 -22.312 1 97.81 428 ALA B O 1
ATOM 6795 N N . ILE B 1 429 ? 5.059 -14.203 -24.141 1 97.94 429 ILE B N 1
ATOM 6796 C CA . ILE B 1 429 ? 5.363 -12.789 -24.297 1 97.94 429 ILE B CA 1
ATOM 6797 C C . ILE B 1 429 ? 4.066 -11.984 -24.391 1 97.94 429 ILE B C 1
ATOM 6799 O O . ILE B 1 429 ? 3.15 -12.352 -25.125 1 97.94 429 ILE B O 1
ATOM 6803 N N . ALA B 1 430 ? 3.963 -10.945 -23.547 1 98.12 430 ALA B N 1
ATOM 6804 C CA . ALA B 1 430 ? 2.871 -9.977 -23.641 1 98.12 430 ALA B CA 1
ATOM 6805 C C . ALA B 1 430 ? 3.41 -8.555 -23.766 1 98.12 430 ALA B C 1
ATOM 6807 O O . ALA B 1 430 ? 4.336 -8.172 -23.047 1 98.12 430 ALA B O 1
ATOM 6808 N N . GLY B 1 431 ? 2.898 -7.812 -24.703 1 97.56 431 GLY B N 1
ATOM 6809 C CA . GLY B 1 431 ? 3.291 -6.426 -24.891 1 97.56 431 GLY B CA 1
ATOM 6810 C C . GLY B 1 431 ? 2.123 -5.512 -25.219 1 97.56 431 GLY B C 1
ATOM 6811 O O . GLY B 1 431 ? 1.205 -5.898 -25.938 1 97.56 431 GLY B O 1
ATOM 6812 N N . THR B 1 432 ? 2.127 -4.367 -24.672 1 96 432 THR B N 1
ATOM 6813 C CA . THR B 1 432 ? 1.127 -3.342 -24.953 1 96 432 THR B CA 1
ATOM 6814 C C . THR B 1 432 ? 1.781 -1.969 -25.078 1 96 432 THR B C 1
ATOM 6816 O O . THR B 1 432 ? 2.818 -1.707 -24.469 1 96 432 THR B O 1
ATOM 6819 N N . GLY B 1 433 ? 1.222 -1.13 -25.922 1 96.31 433 GLY B N 1
ATOM 6820 C CA . GLY B 1 433 ? 1.753 0.208 -26.125 1 96.31 433 GLY B CA 1
ATOM 6821 C C . GLY B 1 433 ? 2.668 0.311 -27.328 1 96.31 433 GLY B C 1
ATOM 6822 O O . GLY B 1 433 ? 2.375 -0.251 -28.375 1 96.31 433 GLY B O 1
ATOM 6823 N N . GLN B 1 434 ? 3.744 1.077 -27.234 1 95.81 434 GLN B N 1
ATOM 6824 C CA . GLN B 1 434 ? 4.691 1.261 -28.328 1 95.81 434 GLN B CA 1
ATOM 6825 C C . GLN B 1 434 ? 5.703 0.12 -28.375 1 95.81 434 GLN B C 1
ATOM 6827 O O . GLN B 1 434 ? 6.875 0.309 -28.047 1 95.81 434 GLN B O 1
ATOM 6832 N N . ILE B 1 435 ? 5.289 -0.938 -28.906 1 96.38 435 ILE B N 1
ATOM 6833 C CA . ILE B 1 435 ? 6.09 -2.152 -28.781 1 96.38 435 ILE B CA 1
ATOM 6834 C C . ILE B 1 435 ? 6.645 -2.539 -30.156 1 96.38 435 ILE B C 1
ATOM 6836 O O . ILE B 1 435 ? 6.812 -3.725 -30.453 1 96.38 435 ILE B O 1
ATOM 6840 N N . GLU B 1 436 ? 6.859 -1.572 -31.016 1 92.44 436 GLU B N 1
ATOM 6841 C CA . GLU B 1 436 ? 7.414 -1.841 -32.344 1 92.44 436 GLU B CA 1
ATOM 6842 C C . GLU B 1 436 ? 8.797 -2.471 -32.25 1 92.44 436 GLU B C 1
ATOM 6844 O O . GLU B 1 436 ? 9.172 -3.291 -33.094 1 92.44 436 GLU B O 1
ATOM 6849 N N . GLY B 1 437 ? 9.523 -2.15 -31.25 1 92.94 437 GLY B N 1
ATOM 6850 C CA . GLY B 1 437 ? 10.883 -2.654 -31.078 1 92.94 437 GLY B CA 1
ATOM 6851 C C . GLY B 1 437 ? 10.93 -4.035 -30.453 1 92.94 437 GLY B C 1
ATOM 6852 O O . GLY B 1 437 ? 12 -4.609 -30.281 1 92.94 437 GLY B O 1
ATOM 6853 N N . LEU B 1 438 ? 9.812 -4.547 -30.047 1 94.5 438 LEU B N 1
ATOM 6854 C CA . LEU B 1 438 ? 9.734 -5.898 -29.516 1 94.5 438 LEU B CA 1
ATOM 6855 C C . LEU B 1 438 ? 9.75 -6.938 -30.625 1 94.5 438 LEU B C 1
ATOM 6857 O O . LEU B 1 438 ? 8.742 -7.137 -31.312 1 94.5 438 LEU B O 1
ATOM 6861 N N . PHE B 1 439 ? 10.797 -7.598 -30.734 1 89.69 439 PHE B N 1
ATOM 6862 C CA . PHE B 1 439 ? 11.016 -8.484 -31.875 1 89.69 439 PHE B CA 1
ATOM 6863 C C . PHE B 1 439 ? 10.109 -9.703 -31.797 1 89.69 439 PHE B C 1
ATOM 6865 O O . PHE B 1 439 ? 9.453 -9.93 -30.781 1 89.69 439 PHE B O 1
ATOM 6872 N N . ASP B 1 440 ? 10.164 -10.477 -32.844 1 89.38 440 ASP B N 1
ATOM 6873 C CA . ASP B 1 440 ? 9.219 -11.586 -32.938 1 89.38 440 ASP B CA 1
ATOM 6874 C C . ASP B 1 440 ? 9.57 -12.711 -31.969 1 89.38 440 ASP B C 1
ATOM 6876 O O . ASP B 1 440 ? 10.68 -12.758 -31.453 1 89.38 440 ASP B O 1
ATOM 6880 N N . TYR B 1 441 ? 8.633 -13.508 -31.797 1 92.06 441 TYR B N 1
ATOM 6881 C CA . TYR B 1 441 ? 8.688 -14.578 -30.812 1 92.06 441 TYR B CA 1
ATOM 6882 C C . TYR B 1 441 ? 9.906 -15.469 -31.031 1 92.06 441 TYR B C 1
ATOM 6884 O O . TYR B 1 441 ? 10.641 -15.773 -30.094 1 92.06 441 TYR B O 1
ATOM 6892 N N . MET B 1 442 ? 10.164 -15.875 -32.219 1 90 442 MET B N 1
ATOM 6893 C CA . MET B 1 442 ? 11.242 -16.812 -32.5 1 90 442 MET B CA 1
ATOM 6894 C C . MET B 1 442 ? 12.602 -16.203 -32.219 1 90 442 MET B C 1
ATOM 6896 O O . MET B 1 442 ? 13.5 -16.891 -31.719 1 90 442 MET B O 1
ATOM 6900 N N . ARG B 1 443 ? 12.695 -14.984 -32.469 1 88.69 443 ARG B N 1
ATOM 6901 C CA . ARG B 1 443 ? 13.945 -14.305 -32.188 1 88.69 443 ARG B CA 1
ATOM 6902 C C . ARG B 1 443 ? 14.219 -14.258 -30.688 1 88.69 443 ARG B C 1
ATOM 6904 O O . ARG B 1 443 ? 15.344 -14.516 -30.25 1 88.69 443 ARG B O 1
ATOM 6911 N N . LEU B 1 444 ? 13.203 -13.891 -29.984 1 91.06 444 LEU B N 1
ATOM 6912 C CA . LEU B 1 444 ? 13.352 -13.805 -28.547 1 91.06 444 LEU B CA 1
ATOM 6913 C C . LEU B 1 444 ? 13.555 -15.188 -27.938 1 91.06 444 LEU B C 1
ATOM 6915 O O . LEU B 1 444 ? 14.391 -15.359 -27.047 1 91.06 444 LEU B O 1
ATOM 6919 N N . ARG B 1 445 ? 12.805 -16.141 -28.438 1 89.56 445 ARG B N 1
ATOM 6920 C CA . ARG B 1 445 ? 12.945 -17.516 -27.938 1 89.56 445 ARG B CA 1
ATOM 6921 C C . ARG B 1 445 ? 14.344 -18.047 -28.203 1 89.56 445 ARG B C 1
ATOM 6923 O O . ARG B 1 445 ? 14.883 -18.812 -27.391 1 89.56 445 ARG B O 1
ATOM 6930 N N . ASN B 1 446 ? 14.938 -17.672 -29.281 1 86.75 446 ASN B N 1
ATOM 6931 C CA . ASN B 1 446 ? 16.281 -18.125 -29.641 1 86.75 446 ASN B CA 1
ATOM 6932 C C . ASN B 1 446 ? 17.328 -17.594 -28.656 1 86.75 446 ASN B C 1
ATOM 6934 O O . ASN B 1 446 ? 18.375 -18.203 -28.484 1 86.75 446 ASN B O 1
ATOM 6938 N N . ASP B 1 447 ? 17.016 -16.516 -28.078 1 84.56 447 ASP B N 1
ATOM 6939 C CA . ASP B 1 447 ? 17.922 -15.953 -27.078 1 84.56 447 ASP B CA 1
ATOM 6940 C C . ASP B 1 447 ? 18 -16.844 -25.844 1 84.56 447 ASP B C 1
ATOM 6942 O O . ASP B 1 447 ? 18.938 -16.75 -25.062 1 84.56 447 ASP B O 1
ATOM 6946 N N . MET B 1 448 ? 17.031 -17.703 -25.734 1 82.81 448 MET B N 1
ATOM 6947 C CA . MET B 1 448 ? 17.016 -18.625 -24.609 1 82.81 448 MET B CA 1
ATOM 6948 C C . MET B 1 448 ? 17.969 -19.797 -24.828 1 82.81 448 MET B C 1
ATOM 6950 O O . MET B 1 448 ? 18.266 -20.531 -23.906 1 82.81 448 MET B O 1
ATOM 6954 N N . SER B 1 449 ? 18.375 -20.109 -26.109 1 75.62 449 SER B N 1
ATOM 6955 C CA . SER B 1 449 ? 19.25 -21.234 -26.422 1 75.62 449 SER B CA 1
ATOM 6956 C C . SER B 1 449 ? 20.641 -20.75 -26.828 1 75.62 449 SER B C 1
ATOM 6958 O O . SER B 1 449 ? 21.453 -21.547 -27.297 1 75.62 449 SER B O 1
ATOM 6960 N N . MET B 1 450 ? 20.766 -19.438 -26.922 1 64.19 450 MET B N 1
ATOM 6961 C CA . MET B 1 450 ? 22.062 -18.953 -27.391 1 64.19 450 MET B CA 1
ATOM 6962 C C . MET B 1 450 ? 23.203 -19.609 -26.609 1 64.19 450 MET B C 1
ATOM 6964 O O . MET B 1 450 ? 23.047 -19.938 -25.438 1 64.19 450 MET B O 1
ATOM 6968 N N . MET B 1 451 ? 24.312 -20.203 -27.359 1 51.06 451 MET B N 1
ATOM 6969 C CA . MET B 1 451 ? 25.406 -21.156 -27.156 1 51.06 451 MET B CA 1
ATOM 6970 C C . MET B 1 451 ? 26.109 -20.906 -25.828 1 51.06 451 MET B C 1
ATOM 6972 O O . MET B 1 451 ? 26.453 -19.766 -25.5 1 51.06 451 MET B O 1
ATOM 6976 N N . ARG B 1 452 ? 25.828 -21.734 -24.844 1 45.84 452 ARG B N 1
ATOM 6977 C CA . ARG B 1 452 ? 26.562 -22.094 -23.641 1 45.84 452 ARG B CA 1
ATOM 6978 C C . ARG B 1 452 ? 28.062 -22.125 -23.906 1 45.84 452 ARG B C 1
ATOM 6980 O O . ARG B 1 452 ? 28.844 -22.5 -23.031 1 45.84 452 ARG B O 1
ATOM 6987 N N . TRP B 1 453 ? 28.578 -21.844 -25.078 1 36.56 453 TRP B N 1
ATOM 6988 C CA . TRP B 1 453 ? 30.031 -22 -25.141 1 36.56 453 TRP B CA 1
ATOM 6989 C C . TRP B 1 453 ? 30.734 -20.828 -24.438 1 36.56 453 TRP B C 1
ATOM 6991 O O . TRP B 1 453 ? 30.25 -19.703 -24.5 1 36.56 453 TRP B O 1
#

Solvent-accessible surface area (backbone atoms only — not comparable to full-atom values): 45624 Å² total; per-residue (Å²): 136,86,79,78,76,75,81,77,77,77,78,77,73,81,73,76,75,75,58,59,63,54,64,63,44,76,45,70,46,94,80,59,41,33,39,38,23,37,43,31,68,56,41,58,30,20,16,40,36,42,25,30,68,42,17,23,32,69,40,46,82,66,52,23,18,50,56,38,51,40,42,49,46,59,36,22,42,67,50,24,8,58,30,29,70,70,37,31,41,66,45,62,49,70,38,48,59,27,28,28,46,34,26,38,31,46,57,87,42,59,70,61,42,49,52,50,44,44,56,34,65,39,62,41,46,68,63,50,73,68,52,42,53,52,42,50,53,27,50,50,50,32,49,52,49,42,69,73,67,37,54,67,60,47,24,52,44,46,30,32,31,41,21,18,57,98,26,30,70,21,46,48,48,71,33,47,70,68,25,47,70,66,58,49,73,67,55,50,52,53,51,41,62,61,47,47,22,33,60,29,36,28,38,26,33,13,18,29,50,54,60,67,58,51,51,51,51,55,68,71,40,82,72,46,50,68,29,74,74,50,72,54,66,74,76,59,71,77,59,52,79,38,64,36,69,46,76,49,77,34,78,88,43,85,36,22,26,39,26,43,30,28,62,31,44,16,65,79,39,91,54,31,63,51,49,46,28,56,27,39,42,67,32,43,37,21,50,64,57,43,36,28,26,42,56,81,22,68,61,43,54,52,33,62,75,65,54,36,47,42,31,35,41,45,40,60,44,56,37,84,70,29,32,40,30,33,38,41,34,35,20,67,42,40,88,35,37,47,58,44,52,49,53,52,38,47,52,56,50,34,38,41,74,65,58,44,67,66,43,48,52,30,6,40,32,47,46,50,44,51,55,30,51,59,70,31,47,45,39,59,60,49,27,44,52,48,29,51,32,35,71,75,65,67,50,68,79,46,70,68,60,53,49,50,58,51,67,66,60,46,57,64,54,42,18,53,50,31,45,71,49,45,47,66,40,63,42,22,36,11,33,32,19,36,46,82,40,54,70,55,67,67,62,58,47,46,46,35,52,60,75,90,118,137,84,80,77,78,77,80,80,77,78,78,78,73,81,74,74,76,74,58,59,63,55,63,64,46,76,47,69,45,96,80,60,40,32,39,37,21,38,42,32,68,56,40,59,29,20,16,40,35,41,26,29,68,42,17,22,32,68,39,47,81,65,52,22,16,50,55,40,51,41,42,47,46,59,36,23,39,68,50,25,8,56,29,33,70,69,38,32,41,65,46,62,49,71,37,48,60,27,28,28,45,34,27,38,32,44,56,86,42,60,70,61,42,48,49,51,46,43,57,35,63,38,60,41,46,66,65,50,72,66,53,41,54,52,42,50,53,26,50,49,51,33,50,52,49,40,70,72,67,37,55,67,61,47,24,52,44,46,30,34,30,42,22,19,56,96,25,32,71,20,47,49,50,72,32,46,70,69,24,48,69,66,58,49,72,67,55,50,52,52,50,40,62,60,47,48,21,34,60,28,35,27,38,25,34,13,19,28,53,56,59,68,59,51,50,50,50,56,68,71,40,83,72,48,51,70,27,75,75,52,72,54,67,72,76,60,70,78,59,52,80,38,64,36,68,48,77,49,78,34,77,87,43,83,36,22,26,40,26,44,28,27,61,30,44,16,65,79,40,92,54,29,64,52,49,46,29,57,27,40,44,64,28,38,37,20,50,65,56,44,39,30,25,41,51,83,20,68,63,44,53,51,33,62,75,65,54,36,46,44,29,36,41,45,41,61,45,58,37,84,71,30,32,38,31,32,36,40,36,34,19,67,42,41,89,35,38,46,59,45,52,50,51,52,38,47,51,57,48,34,38,42,74,65,59,43,66,66,44,49,50,29,6,41,32,48,46,51,43,51,54,31,52,58,70,32,47,44,38,59,58,48,27,46,53,50,28,50,33,35,71,75,66,68,50,68,79,45,67,69,59,52,48,50,57,50,68,67,61,47,56,66,54,42,20,52,48,31,44,68,48,45,47,67,40,63,43,20,37,12,33,30,20,37,46,83,39,55,68,55,66,68,62,57,47,46,45,34,52,59,74,88,116

InterPro domains:
  IPR007863 Peptidase M16, C-terminal [PF05193] (185-367)
  IPR011249 Metalloenzyme, LuxS/M16 peptidase-like [SSF63411] (24-221)
  IPR011249 Metalloenzyme, LuxS/M16 peptidase-like [SSF63411] (240-442)
  IPR011765 Peptidase M16, N-terminal [PF00675] (34-176)
  IPR050361 Mitochondrial Processing Peptidase/Ubiquinol-cytochrome c Reductase Complex [PTHR11851] (25-436)

Organism: Candida glabrata (strain ATCC 2001 / BCRC 20586 / JCM 3761 / NBRC 0622 / NRRL Y-65 / CBS 138) (NCBI:txid284593)

pLDDT: mean 86.72, std 16.0, range [22.95, 98.25]

Nearest PDB structures (foldseek):
  2ibz-assembly1_A  TM=9.639E-01  e=5.192E-60  Saccharomyces cerevisiae
  9etz-assembly1_L  TM=9.648E-01  e=2.095E-58  Saccharomyces cerevisiae
  7jrg-assembly1_A  TM=9.309E-01  e=1.775E-40  Vigna radiata var. radiata
  8bq5-assembly1_AB  TM=9.104E-01  e=1.080E-40  Arabidopsis thaliana
  8e73-assembly1_A  TM=8.980E-01  e=1.275E-40  Vigna radiata

Sequence (906 aa):
MLRAVASKQLRRGLATQVSGSLAPEISQLSNGVVVATEPNTSSSTASVGVVFGSGSSSENPYNNGISNLLSKTYKSTENRANAATKGVEVVSKVGREYQSYLVNSLPGQLSKSFDILNSTVLGNPTGSDKVFEQTKSNVLKQIEHFEETNHKGRVLEHLHATAFQNTPLSLPIRGTTESVDGLLRGDLEEFVNQHFISSNAVIVGTGNISHQELCELVEKSSLKFNSTTKAKPEANKKSTFLGSEIRLRDDTLPKAWISIAAEGEALTSPDYLVSQVAAQVFGSYNAAEPNSRLQGIKLLDDIQEYQLCDDFDHFSLSYRDSGLWGFVTTTQNVGSIDDLMHFVLKQWNRLTISVTETEVARGKAMLKLKLANEACKKNCHIASDLGNLVLNQGVKFNQDEIFRKIDAITVKDVKAWAGKKLWDQDIAIAGTGQIEGLFDYMRLRNDMSMMRWMLRAVASKQLRRGLATQVSGSLAPEISQLSNGVVVATEPNTSSSTASVGVVFGSGSSSENPYNNGISNLLSKTYKSTENRANAATKGVEVVSKVGREYQSYLVNSLPGQLSKSFDILNSTVLGNPTGSDKVFEQTKSNVLKQIEHFEETNHKGRVLEHLHATAFQNTPLSLPIRGTTESVDGLLRGDLEEFVNQHFISSNAVIVGTGNISHQELCELVEKSSLKFNSTTKAKPEANKKSTFLGSEIRLRDDTLPKAWISIAAEGEALTSPDYLVSQVAAQVFGSYNAAEPNSRLQGIKLLDDIQEYQLCDDFDHFSLSYRDSGLWGFVTTTQNVGSIDDLMHFVLKQWNRLTISVTETEVARGKAMLKLKLANEACKKNCHIASDLGNLVLNQGVKFNQDEIFRKIDAITVKDVKAWAGKKLWDQDIAIAGTGQIEGLFDYMRLRNDMSMMRW

Secondary structure (DSSP, 8-state):
------------------------EEEE-TTS-EEEEEE-TT-S-EEEEEEES-SGGG--TTTTTHHHHHHHHHT-HHHHHHHHHTT-EEEEEE-SS-EEEEEEE-TT-HHHHHHHHIIIIIT-TT--HHHHHHHHHHHHHHHHHHHHH-HHHHHHHHHHHHHTTTSGGGS-SS--HHHHHH--HHHHHHHHHHHSSGGGEEEEEEES--HHHHHHHHHHS----S-SSPPPPPP-SPP----EEEEEE-TTSSSEEEEEEEE---TT-TTHHHHHHHHHHH-EEESSS-----TT-HHHHHHHHHT--SEEEEEEEE-SS-EEEEEEEEES-GGGHHHHHHHHHHHHHHHHHT--HHHHHHHHHHHHHHHHHHTTS-HHHHHHHHHHHHHHHS----HHHHHHHHHT--HHHHHHHHHHHTTT---EEEEEES-TTS--HHHHHHTTS----/------------------------EEEE-TTS-EEEEEE-TT-S-EEEEEEES-SGGG--TTTTTHHHHHHHHHT-HHHHHHHHHTT-EEEEEE-SS-EEEEEEE-TT-HHHHHHHHIIIIIT-TT--HHHHHHHHHHHHHHHHHHHHH-HHHHHHHHHHHHHTTTSGGGS-SS--HHHHHH--HHHHHHHHHHHSSGGGEEEEEEES--HHHHHHHHHHS----S-SSPPPPPP-SPP----EEEEEE-TTSSSEEEEEEEE---TT-TTHHHHHHHHHHH-EEESSS-----TT-HHHHHHHHHT--SEEEEEEEE-SS-EEEEEEEEES-GGGHHHHHHHHHHHHHHHHHT--HHHHHHHHHHHHHHHHHHTTS-HHHHHHHHHHHHHHHS----HHHHHHHHHT--HHHHHHHHHHHTTT---EEEEEES-TTS--HHHHHHTTS----

Foldseek 3Di:
DPDPPPPPPPPPPPPPPPVAQPFWDWDQDPLRFIEIEREDQPFQKKKKWKKFQAFLLNDDLQQRQLLVLLQLLCVFPVLQVVQVVVQKGWHWDGDLGMIMTMIMHGPPCLLVRVVSRQCDCQNPSLDDPVSSVVSLVVLLVVQVVCVVPVVQVVLVLCLQCWFQPPGSSSGDRRHDNVNSVNDDSVVSVVVQLQTQERQRMYIYMYYSDDSVVNSVSVVPDDRNGSYSPDHHDDRTDFTGTDFEEDEAEDAVDQKKKKKKWFKAEAPPDPCNLLLQLLQLLQAKAAQVPGDDPPPVNPLSVVCVVVVLFRMKGWDWAHHLRITIGIMMTMHSPQVCPLVNLLSVLLSLLCLQPPDDQVSSVSSLVVSLVVVVVQVVDDGSSVRNVQGNCCSRPVGDDGSVVVSVSSVPDGSVSSNVVSCVGQALGRMYMGMYYNNPVPDDRVVSSVSSHPDPD/DPPPPPDPPPPPPPPPPPVAQPFWDWDQDPLRFIEIEREDQPFQKKKKWKKFQAFLLNDDLQQRQLLVLLQLLCVFPVLQVVQVVVQKGWHWDGDLGMIMIMIMHGPPCLLVRVVSRQVDCQNPSLDDPVSSVVSLVVLLVVQVCCVVPVVQVVLVLCLQCWFFPPGSSSGDRRHDNVNSVNDDSVVSVVVQLQTQERQRMYIYMYYSDDSVVNSVSVVPDDRNGSYSPDHHDDRTDFTGTDFEEDEAEDAVDQKKKKKKWFKAEAPPDPCNLLLQLLQLLCAKAAQVPGPDPPPVNPLSVVCVVVVLFRMKGWDWAHHLRITIGIMMTMHSPQVCPLVNLLSVLLSLLCLQPPDDQVSSVSSLVVSLVVVVVQVVDDGSSVRNVQGNCCSRPVGDDGSVVVSVSSVPDGSVSSNVVSCVGQALGRMYMGMYYNNPVPDDRVVSSVSSHPDPD